Protein AF-A0A2A5EGK6-F1 (afdb_monomer)

Mean predicted aligned error: 12.13 Å

Secondary structure (DSSP, 8-state):
-HHHHHHHHHHHHHHHHS--------S--------SS--TTGGGSS--GGGGGSS-THHHHH-TT-------HHHHHHHHHHHHHT---SHHHHHHHHS--HHHHHHHHHHHHTT--GGGT---TTHHHHHHHHT-HHHHHHHHHHHHHHHHT-----TT-TTT--PPP-HHHHHHHHHHHHHHHHHHTT--SHHHHHHHHHHHHHHHHHHHHTT-HHHHHHHIIIIIGGG---GGG-HHHHHHHHHHHHHHHHTT-HHHHHHHHHHHHHH-SS-HHHHHHHHHHHHTSS-HHHHHTT--SHHHHHHHHHHHHHH--S--HHHHHHHGGG---HHHHHHHHHHHHHHHIIIIIHHHH-GGGGG--SHHHHHHHH-HHHHHHHHHHHHHHHHHHHHH--SHHHHHHHHHHHHHHHHHTT-HHHHHHHHTS---SHHHHHHHHHHHHHHHHHHTS---HHHHHHHHHHHHHGGGS-HHHHHHHHHIIIIIIIIIIIGGGT-HHHHHHHHHHHS--GGGTTEEEGGGSHHHHHHHHHTS-HHHHHHHHHHHHTT-SHHHHHHHTTT-EEE-SSHHHHHHHHHHHTT-HHHHHTT-S-TT-EEE-TTS---S-TT---TTGGGSPEEEHHHHHHHHHHHHHHHHH---HHHHHHHHHHHHHHSTTSSHHHHH-TTTTSTTSSS--SSS--SEEEE-SSTT-GGGSEEEEPPHHHHHHHH-HHHHHHHHHHHHH---HHHHHHHHHHHHHHHHHTPPPPPEEE-TTS-EEEPPEEETTEEE-HHHHHHHT-HHHHHHHHHHTTSHHHHHHHHH-HHHHHHH-

Nearest PDB structures (foldseek):
  4gyo-assembly2_A  TM=3.092E-01  e=2.132E-01  Bacillus subtilis subsp. subtilis str. 168
  4gyo-assembly3_B  TM=2.956E-01  e=5.049E-01  Bacillus subtilis subsp. subtilis str. 168
  5l9u-assembly1_X  TM=2.721E-01  e=4.685E-01  Homo sapiens
  4buj-assembly2_F  TM=1.602E-01  e=5.960E-02  Saccharomyces cerevisiae S288C
  8fy4-assembly1_B  TM=2.185E-01  e=3.741E-01  Gallus gallus

Sequence (817 aa):
MKNLFYHFLLINILLLGVPKDIMACGPEMDERSFSLFFNPYDGGSINSIKRNYLYNPYHLTYDYGGSYEVKSEKEQNLEEWAKALNIENNAALKDFVYGNHIAYLNQLLKAKKSKKSFKNATNGVHNSIYNKLYQNKDYLEYFILIHDYSHNVNSYSDEWLYAYHVNKADSFKLTTNLKKSQEIYKSLDRKKDELSLIFKTRLAYHLVRAAHFNKKYEQANKYFNTYAKPVLTNVESSIVQEWLAGIRGGMLSRLQRKQEAFFWFARKFNRGTSSVGQAYIDLKWLSNDFDTKQVLTLAKIKQDSLDIYAAISATSVELKSTYLNNTISNIDDETTSFFMWYRELQKVEETYYHPMNCEHTKYRWDDYATYLDEHPQDIQTNYKAFKKLTLKLHKKAKLLEYKEHYTNALAYISLLDNNFDKASTYLNSNFTLEETKNQNLVLKLYKQTQLNSHLNQNQLTKLLNLWRNNYQGSYVRVDVVQYLLRDFIAPHYYYKQNDTLGAFTLWGFANYDLNQRKDIQIATSEVTQYFMNYSLNTDEFLSIKNQLVEKRHPILQWANNNDISISIGGYTSFLFYKYVRDENWLAAKKKVSNSDKTYYSPFIMHYDGYYSPTSIDSSRPMLNTEEFFTLGEELKKKVEANPSGQNHLNYGMYLFSTSFPGHNSISDDGSLGNYSTFNNAEYYYYETLQTPTYWGEIEKSYSFTADKDAIDYYYCFKAEDHLKKALDLLEKDEVKAMCCFLLARCYQTRCPEPKMKKNESGYMVESQTIYKGKEYYIHDLYQKQNPYLGQLRQDFSHTKTYKEAYSMCNNLRHYLD

Solvent-accessible surface area (backbone atoms only — not comparable to full-atom values): 45107 Å² total; per-residue (Å²): 109,72,69,58,52,53,51,53,50,51,52,51,49,54,68,68,63,51,76,80,71,70,69,75,67,63,77,70,80,75,84,67,74,64,56,88,67,65,63,65,46,51,85,63,78,39,85,51,89,64,42,76,65,56,70,82,50,62,56,62,75,70,43,87,77,65,92,63,95,61,56,46,62,67,53,51,50,42,50,51,48,16,62,66,71,72,50,74,80,44,72,67,51,52,45,63,78,73,43,90,54,47,75,60,41,50,50,43,48,52,33,52,75,69,68,50,56,69,81,82,58,59,94,58,90,62,53,71,60,51,56,60,33,66,75,37,73,62,51,35,54,48,51,36,49,54,38,49,45,51,68,69,54,52,66,80,80,58,93,85,49,70,89,80,60,67,66,82,61,54,65,66,59,50,52,51,50,47,53,50,43,52,52,48,42,60,66,36,69,84,48,86,49,71,56,45,50,53,51,37,41,52,43,21,40,48,52,21,49,58,28,40,79,67,71,35,36,70,58,15,52,52,35,33,65,70,45,29,57,84,61,63,69,62,39,72,77,38,69,63,41,26,50,43,28,46,53,51,13,54,37,26,43,77,67,72,39,49,54,63,10,44,52,29,20,17,45,24,40,71,40,38,78,60,60,32,59,62,25,46,54,59,34,38,77,47,53,83,76,59,66,68,72,63,40,53,73,72,40,88,49,74,66,48,43,52,23,46,52,46,43,49,41,63,44,42,78,66,74,54,29,54,62,40,46,74,48,46,76,76,51,84,53,61,70,63,42,46,53,40,50,51,41,47,50,51,40,41,28,57,66,52,48,36,46,76,80,30,78,64,52,71,70,49,95,48,75,58,21,54,45,50,73,77,35,57,67,56,48,56,52,17,50,58,26,39,56,54,32,46,54,50,47,38,71,65,45,82,54,65,71,61,27,46,49,35,36,48,48,53,17,52,53,22,49,76,69,69,35,58,69,65,12,46,62,40,65,69,51,90,66,83,53,70,68,51,42,52,48,41,50,52,53,55,52,54,52,29,35,74,63,68,74,63,79,59,61,72,58,52,52,51,49,53,50,47,59,62,64,43,67,84,50,50,69,67,55,47,48,33,51,27,47,44,33,42,73,35,41,16,54,50,40,29,39,71,68,71,34,56,67,61,16,36,52,32,34,18,68,43,58,58,62,78,93,44,71,49,60,34,35,25,44,66,15,60,53,41,33,51,40,56,61,32,40,38,52,64,67,56,44,52,47,52,52,49,39,54,78,70,38,76,41,74,68,48,46,51,33,54,78,67,69,27,47,72,47,53,52,81,54,49,58,52,54,21,53,40,23,53,51,69,68,35,29,72,62,17,55,76,30,55,92,56,82,82,44,59,34,69,54,47,87,62,87,75,52,60,64,68,88,59,80,47,80,66,58,78,69,50,79,59,31,44,46,68,57,48,30,51,49,51,50,51,36,51,53,45,24,75,78,44,75,42,18,67,36,22,37,55,35,15,34,41,46,36,23,59,15,61,80,18,67,38,33,52,65,72,34,82,50,73,84,49,92,78,81,85,74,75,65,88,60,87,46,60,68,49,37,58,39,41,88,46,100,86,37,58,97,66,24,62,75,38,64,35,24,69,50,47,35,28,33,54,31,27,50,67,20,37,54,28,24,53,54,9,49,75,55,46,84,52,62,54,61,34,30,50,36,31,51,51,41,31,54,31,57,59,55,61,52,74,83,63,56,70,37,67,46,98,87,62,47,77,37,72,42,65,46,77,55,99,91,41,79,32,46,51,61,60,48,52,56,61,62,38,62,34,55,54,44,34,54,74,79,20,55,87,29,66,52,38,51,51,34,54,73,58,14,66,64,55,41,69,58,74,108

Structure (mmCIF, N/CA/C/O backbone):
data_AF-A0A2A5EGK6-F1
#
_entry.id   AF-A0A2A5EGK6-F1
#
loop_
_atom_site.group_PDB
_atom_site.id
_atom_site.type_symbol
_atom_site.label_atom_id
_atom_site.label_alt_id
_atom_site.label_comp_id
_atom_site.label_asym_id
_atom_site.label_entity_id
_atom_site.label_seq_id
_atom_site.pdbx_PDB_ins_code
_atom_site.Cartn_x
_atom_site.Cartn_y
_atom_site.Cartn_z
_atom_site.occupancy
_atom_site.B_iso_or_equiv
_atom_site.auth_seq_id
_atom_site.auth_comp_id
_atom_site.auth_asym_id
_atom_site.auth_atom_id
_atom_site.pdbx_PDB_model_num
ATOM 1 N N . MET A 1 1 ? 29.762 -48.415 7.224 1.00 49.50 1 MET A N 1
ATOM 2 C CA . MET A 1 1 ? 28.627 -48.121 8.135 1.00 49.50 1 MET A CA 1
ATOM 3 C C . MET A 1 1 ? 28.928 -47.036 9.171 1.00 49.50 1 MET A C 1
ATOM 5 O O . MET A 1 1 ? 28.180 -46.072 9.199 1.00 49.50 1 MET A O 1
ATOM 9 N N . LYS A 1 2 ? 30.015 -47.099 9.964 1.00 55.75 2 LYS A N 1
ATOM 10 C CA . LYS A 1 2 ? 30.322 -46.055 10.974 1.00 55.75 2 LYS A CA 1
ATOM 11 C C . LYS A 1 2 ? 30.478 -44.630 10.402 1.00 55.75 2 LYS A C 1
ATOM 13 O O . LYS A 1 2 ? 29.918 -43.701 10.967 1.00 55.75 2 LYS A O 1
ATOM 18 N N . ASN A 1 3 ? 31.119 -44.466 9.241 1.00 60.69 3 ASN A N 1
ATOM 19 C CA . ASN A 1 3 ? 31.247 -43.145 8.597 1.00 60.69 3 ASN A CA 1
ATOM 20 C C . ASN A 1 3 ? 29.929 -42.608 8.016 1.00 60.69 3 ASN A C 1
ATOM 22 O O . ASN A 1 3 ? 29.742 -41.396 7.960 1.00 60.69 3 ASN A O 1
ATOM 26 N N . LEU A 1 4 ? 29.004 -43.501 7.642 1.00 64.19 4 LEU A N 1
ATOM 27 C CA . LEU A 1 4 ? 27.673 -43.128 7.157 1.00 64.19 4 LEU A CA 1
ATOM 28 C C . LEU A 1 4 ? 26.808 -42.601 8.311 1.00 64.19 4 LEU A C 1
ATOM 30 O O . LEU A 1 4 ? 26.092 -41.623 8.146 1.00 64.19 4 LEU A O 1
ATOM 34 N N . PHE A 1 5 ? 26.940 -43.206 9.497 1.00 74.31 5 PHE A N 1
ATOM 35 C CA . PHE A 1 5 ? 26.235 -42.779 10.705 1.00 74.31 5 PHE A CA 1
ATOM 36 C C . PHE A 1 5 ? 26.712 -41.404 11.193 1.00 74.31 5 PHE A C 1
ATOM 38 O O . PHE A 1 5 ? 25.891 -40.568 11.549 1.00 74.31 5 PHE A O 1
ATOM 45 N N . TYR A 1 6 ? 28.022 -41.129 11.129 1.00 69.38 6 TYR A N 1
ATOM 46 C CA . TYR A 1 6 ? 28.566 -39.809 11.470 1.00 69.38 6 TYR A CA 1
ATOM 47 C C . TYR A 1 6 ? 28.129 -38.711 10.492 1.00 69.38 6 TYR A C 1
ATOM 49 O O . TYR A 1 6 ? 27.791 -37.622 10.942 1.00 69.38 6 TYR A O 1
ATOM 57 N N . HIS A 1 7 ? 28.058 -38.997 9.185 1.00 69.50 7 HIS A N 1
ATOM 58 C CA . HIS A 1 7 ? 27.527 -38.037 8.208 1.00 69.50 7 HIS A CA 1
ATOM 59 C C . HIS A 1 7 ? 26.025 -37.790 8.405 1.00 69.50 7 HIS A C 1
ATOM 61 O O . HIS A 1 7 ? 25.588 -36.645 8.355 1.00 69.50 7 HIS A O 1
ATOM 67 N N . PHE A 1 8 ? 25.241 -38.830 8.713 1.00 70.81 8 PHE A N 1
ATOM 68 C CA . PHE A 1 8 ? 23.812 -38.675 9.004 1.00 70.81 8 PHE A CA 1
ATOM 69 C C . PHE A 1 8 ? 23.566 -37.876 10.293 1.00 70.81 8 PHE A C 1
ATOM 71 O O . PHE A 1 8 ? 22.653 -37.054 10.341 1.00 70.81 8 PHE A O 1
ATOM 78 N N . LEU A 1 9 ? 24.394 -38.070 11.326 1.00 70.56 9 LEU A N 1
ATOM 79 C CA . LEU A 1 9 ? 24.299 -37.323 12.582 1.00 70.56 9 LEU A CA 1
ATOM 80 C C . LEU A 1 9 ? 24.689 -35.847 12.394 1.00 70.56 9 LEU A C 1
ATOM 82 O O . LEU A 1 9 ? 24.002 -34.973 12.908 1.00 70.56 9 LEU A O 1
ATOM 86 N N . LEU A 1 10 ? 25.739 -35.560 11.614 1.00 62.50 10 LEU A N 1
ATOM 87 C CA . LEU A 1 10 ? 26.170 -34.191 11.297 1.00 62.50 10 LEU A CA 1
ATOM 88 C C . LEU A 1 10 ? 25.143 -33.438 10.446 1.00 62.50 10 LEU A C 1
ATOM 90 O O . LEU A 1 10 ? 24.877 -32.276 10.732 1.00 62.50 10 LEU A O 1
ATOM 94 N N . ILE A 1 11 ? 24.509 -34.097 9.469 1.00 65.06 11 ILE A N 1
ATOM 95 C CA . ILE A 1 11 ? 23.425 -33.501 8.670 1.00 65.06 11 ILE A CA 1
ATOM 96 C C . ILE A 1 11 ? 22.195 -33.216 9.544 1.00 65.06 11 ILE A C 1
ATOM 98 O O . ILE A 1 11 ? 21.604 -32.148 9.426 1.00 65.06 11 ILE A O 1
ATOM 102 N N . ASN A 1 12 ? 21.837 -34.107 10.477 1.00 56.03 12 ASN A N 1
ATOM 103 C CA . ASN A 1 12 ? 20.721 -33.860 11.400 1.00 56.03 12 ASN A CA 1
ATOM 104 C C . ASN A 1 12 ? 21.035 -32.773 12.441 1.00 56.03 12 ASN A C 1
ATOM 106 O O . ASN A 1 12 ? 20.151 -31.996 12.783 1.00 56.03 12 ASN A O 1
ATOM 110 N N . ILE A 1 13 ? 22.279 -32.666 12.918 1.00 58.50 13 ILE A N 1
ATOM 111 C CA . ILE A 1 13 ? 22.697 -31.589 13.832 1.00 58.50 13 ILE A CA 1
ATOM 112 C C . ILE A 1 13 ? 22.763 -30.241 13.095 1.00 58.50 13 ILE A C 1
ATOM 114 O O . ILE A 1 13 ? 22.354 -29.233 13.660 1.00 58.50 13 ILE A O 1
ATOM 118 N N . LEU A 1 14 ? 23.180 -30.217 11.823 1.00 49.44 14 LEU A N 1
ATOM 119 C CA . LEU A 1 14 ? 23.107 -29.022 10.972 1.00 49.44 14 LEU A CA 1
ATOM 120 C C . LEU A 1 14 ? 21.654 -28.622 10.666 1.00 49.44 14 LEU A C 1
ATOM 122 O O . LEU A 1 14 ? 21.349 -27.438 10.700 1.00 49.44 14 LEU A O 1
ATOM 126 N N . LEU A 1 15 ? 20.737 -29.578 10.471 1.00 45.84 15 LEU A N 1
ATOM 127 C CA . LEU A 1 15 ? 19.301 -29.308 10.278 1.00 45.84 15 LEU A CA 1
ATOM 128 C C . LEU A 1 15 ? 18.565 -28.882 11.564 1.00 45.84 15 LEU A C 1
ATOM 130 O O . LEU A 1 15 ? 17.509 -28.259 11.477 1.00 45.84 15 LEU A O 1
ATOM 134 N N . LEU A 1 16 ? 19.105 -29.198 12.747 1.00 44.97 16 LEU A N 1
ATOM 135 C CA . LEU A 1 16 ? 18.587 -28.756 14.052 1.00 44.97 16 LEU A CA 1
ATOM 136 C C . LEU A 1 16 ? 19.264 -27.474 14.571 1.00 44.97 16 LEU A C 1
ATOM 138 O O . LEU A 1 16 ? 18.766 -26.869 15.518 1.00 44.97 16 LEU A O 1
ATOM 142 N N . GLY A 1 17 ? 20.402 -27.089 13.982 1.00 37.88 17 GLY A N 1
ATOM 143 C CA . GLY A 1 17 ? 21.233 -25.955 14.394 1.00 37.88 17 GLY A CA 1
ATOM 144 C C . GLY A 1 17 ? 21.013 -24.670 13.597 1.00 37.88 17 GLY A C 1
ATOM 145 O O . GLY A 1 17 ? 21.494 -23.622 14.021 1.00 37.88 17 GLY A O 1
ATOM 146 N N . VAL A 1 18 ? 20.274 -24.716 12.485 1.00 35.12 18 VAL A N 1
ATOM 147 C CA . VAL A 1 18 ? 19.692 -23.494 11.921 1.00 35.12 18 VAL A CA 1
ATOM 148 C C . VAL A 1 18 ? 18.469 -23.204 12.782 1.00 35.12 18 VAL A C 1
ATOM 150 O O . VAL A 1 18 ? 17.544 -24.027 12.773 1.00 35.12 18 VAL A O 1
ATOM 153 N N . PRO A 1 19 ? 18.424 -22.107 13.564 1.00 34.00 19 PRO A N 1
ATOM 154 C CA . PRO A 1 19 ? 17.148 -21.671 14.086 1.00 34.00 19 PRO A CA 1
ATOM 155 C C . PRO A 1 19 ? 16.235 -21.599 12.869 1.00 34.00 19 PRO A C 1
ATOM 157 O O . PRO A 1 19 ? 16.512 -20.890 11.902 1.00 34.00 19 PRO A O 1
ATOM 160 N N . LYS A 1 20 ? 15.143 -22.364 12.894 1.00 33.66 20 LYS A N 1
ATOM 161 C CA . LYS A 1 20 ? 13.946 -21.891 12.228 1.00 33.66 20 LYS A CA 1
ATOM 162 C C . LYS A 1 20 ? 13.591 -20.615 12.979 1.00 33.66 20 LYS A C 1
ATOM 164 O O . LYS A 1 20 ? 12.680 -20.613 13.804 1.00 33.66 20 LYS A 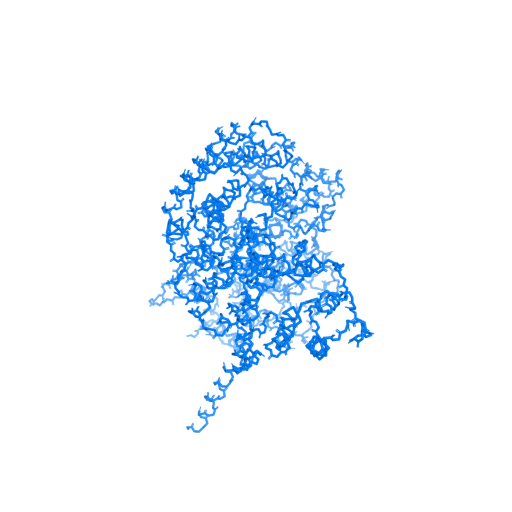O 1
ATOM 169 N N . ASP A 1 21 ? 14.301 -19.536 12.670 1.00 29.02 21 ASP A N 1
ATOM 170 C CA . ASP A 1 21 ? 13.671 -18.262 12.451 1.00 29.02 21 ASP A CA 1
ATOM 171 C C . ASP A 1 21 ? 12.642 -18.579 11.366 1.00 29.02 21 ASP A C 1
ATOM 173 O O . ASP A 1 21 ? 12.831 -18.394 10.168 1.00 29.02 21 ASP A O 1
ATOM 177 N N . ILE A 1 22 ? 11.520 -19.148 11.818 1.00 32.28 22 ILE A N 1
ATOM 178 C CA . ILE A 1 22 ? 10.224 -18.760 11.330 1.00 32.28 22 ILE A CA 1
ATOM 179 C C . ILE A 1 22 ? 10.288 -17.269 11.601 1.00 32.28 22 ILE A C 1
ATOM 181 O O . ILE A 1 22 ? 9.971 -16.819 12.702 1.00 32.28 22 ILE A O 1
ATOM 185 N N . MET A 1 23 ? 10.863 -16.530 10.651 1.00 28.48 23 MET A N 1
ATOM 186 C CA . MET A 1 23 ? 10.641 -15.120 10.543 1.00 28.48 23 MET A CA 1
ATOM 187 C C . MET A 1 23 ? 9.133 -15.066 10.402 1.00 28.48 23 MET A C 1
ATOM 189 O O . MET A 1 23 ? 8.573 -15.186 9.319 1.00 28.48 23 MET A O 1
ATOM 193 N N . ALA A 1 24 ? 8.462 -14.954 11.544 1.00 28.81 24 ALA A N 1
ATOM 194 C CA . ALA A 1 24 ? 7.172 -14.339 11.641 1.00 28.81 24 ALA A CA 1
ATOM 195 C C . ALA A 1 24 ? 7.431 -12.853 11.378 1.00 28.81 24 ALA A C 1
ATOM 197 O O . ALA A 1 24 ? 7.163 -12.002 12.218 1.00 28.81 24 ALA A O 1
ATOM 198 N N . CYS A 1 25 ? 7.965 -12.544 10.192 1.00 31.00 25 CYS A N 1
ATOM 199 C CA . CYS A 1 25 ? 7.443 -11.445 9.429 1.00 31.00 25 CYS A CA 1
ATOM 200 C C . CYS A 1 25 ? 5.954 -11.777 9.359 1.00 31.00 25 CYS A C 1
ATOM 202 O O . CYS A 1 25 ? 5.514 -12.579 8.535 1.00 31.00 25 CYS A O 1
ATOM 204 N N . GLY A 1 26 ? 5.188 -11.284 10.344 1.00 34.75 26 GLY A N 1
ATOM 205 C CA . GLY A 1 26 ? 3.752 -11.142 10.162 1.00 34.75 26 GLY A CA 1
ATOM 206 C C . GLY A 1 26 ? 3.587 -10.505 8.788 1.00 34.75 26 GLY A C 1
ATOM 207 O O . GLY A 1 26 ? 4.440 -9.675 8.460 1.00 34.75 26 GLY A O 1
ATOM 208 N N . PRO A 1 27 ? 2.620 -10.972 7.975 1.00 36.50 27 PRO A N 1
ATOM 209 C CA . PRO A 1 27 ? 2.542 -10.606 6.565 1.00 36.50 27 PRO A CA 1
ATOM 210 C C . PRO A 1 27 ? 2.815 -9.114 6.473 1.00 36.50 27 PRO A C 1
ATOM 212 O O . PRO A 1 27 ? 2.171 -8.346 7.201 1.00 36.50 27 PRO A O 1
ATOM 215 N N . GLU A 1 28 ? 3.877 -8.764 5.734 1.00 34.47 28 GLU A N 1
ATOM 216 C CA . GLU A 1 28 ? 4.293 -7.376 5.566 1.00 34.47 28 GLU A CA 1
ATOM 217 C C . GLU A 1 28 ? 3.036 -6.567 5.317 1.00 34.47 28 GLU A C 1
ATOM 219 O O . GLU A 1 28 ? 2.137 -7.048 4.621 1.00 34.47 28 GLU A O 1
ATOM 224 N N . MET A 1 29 ? 2.935 -5.423 6.000 1.00 36.31 29 MET A N 1
ATOM 225 C CA . MET A 1 29 ? 1.798 -4.528 5.898 1.00 36.31 29 MET A CA 1
ATOM 226 C C . MET A 1 29 ? 1.336 -4.492 4.442 1.00 36.31 29 MET A C 1
ATOM 228 O O . MET A 1 29 ? 1.980 -3.881 3.594 1.00 36.31 29 MET A O 1
ATOM 232 N N . ASP A 1 30 ? 0.210 -5.139 4.154 1.00 41.41 30 ASP A N 1
ATOM 233 C CA . ASP A 1 30 ? -0.504 -4.898 2.914 1.00 41.41 30 ASP A CA 1
ATOM 234 C C . ASP A 1 30 ? -1.143 -3.517 3.133 1.00 41.41 30 ASP A C 1
ATOM 236 O O . ASP A 1 30 ? -2.326 -3.383 3.455 1.00 41.41 30 ASP A O 1
ATOM 240 N N . GLU A 1 31 ? -0.310 -2.460 3.131 1.00 40.69 31 GLU A N 1
ATOM 241 C CA . GLU A 1 31 ? -0.681 -1.060 3.403 1.00 40.69 31 GLU A CA 1
ATOM 242 C C . GLU A 1 31 ? -1.739 -0.564 2.414 1.00 40.69 31 GLU A C 1
ATOM 244 O O . GLU A 1 31 ? -2.262 0.541 2.527 1.00 40.69 31 GLU A O 1
ATOM 249 N N . ARG A 1 32 ? -2.070 -1.383 1.421 1.00 50.38 32 ARG A N 1
ATOM 250 C CA . ARG A 1 32 ? -2.793 -0.999 0.233 1.00 50.38 32 ARG A CA 1
ATOM 251 C C . ARG A 1 32 ? -4.037 -1.856 0.068 1.00 50.38 32 ARG A C 1
ATOM 253 O O . ARG A 1 32 ? -4.264 -2.440 -0.987 1.00 50.38 32 ARG A O 1
ATOM 260 N N . SER A 1 33 ? -4.927 -1.845 1.066 1.00 52.66 33 SER A N 1
ATOM 261 C CA . SER A 1 33 ? -6.339 -2.051 0.725 1.00 52.66 33 SER A CA 1
ATOM 262 C C . SER A 1 33 ? -6.679 -0.968 -0.307 1.00 52.66 33 SER A C 1
ATOM 264 O O . SER A 1 33 ? -6.511 0.226 -0.045 1.00 52.66 33 SER A O 1
ATOM 266 N N . PHE A 1 34 ? -7.082 -1.367 -1.507 1.00 58.09 34 PHE A N 1
ATOM 267 C CA . PHE A 1 34 ? -7.562 -0.444 -2.527 1.00 58.09 34 PHE A CA 1
ATOM 268 C C . PHE A 1 34 ? -8.762 0.333 -1.971 1.00 58.09 34 PHE A C 1
ATOM 270 O O . PHE A 1 34 ? -9.779 -0.272 -1.632 1.00 58.09 34 PHE A O 1
ATOM 277 N N . SER A 1 35 ? -8.669 1.663 -1.903 1.00 71.50 35 SER A N 1
ATOM 278 C CA . SER A 1 35 ? -9.834 2.517 -1.676 1.00 71.50 35 SER A CA 1
ATOM 279 C C . SER A 1 35 ? -9.755 3.775 -2.521 1.00 71.50 35 SER A C 1
ATOM 281 O O . SER A 1 35 ? -8.706 4.402 -2.656 1.00 71.50 35 SER A O 1
ATOM 283 N N . LEU A 1 36 ? -10.899 4.148 -3.090 1.00 75.06 36 LEU A N 1
ATOM 284 C CA . LEU A 1 36 ? -11.110 5.455 -3.712 1.00 75.06 36 LEU A CA 1
ATOM 285 C C . LEU A 1 36 ? -11.971 6.359 -2.824 1.00 75.06 36 LEU A C 1
ATOM 287 O O . LEU A 1 36 ? -12.399 7.436 -3.255 1.00 75.06 36 LEU A O 1
ATOM 291 N N . PHE A 1 37 ? -12.255 5.923 -1.598 1.00 83.56 37 PHE A N 1
ATOM 292 C CA . PHE A 1 37 ? -13.093 6.619 -0.642 1.00 83.56 37 PHE A CA 1
ATOM 293 C C . PHE A 1 37 ? -12.262 7.071 0.563 1.00 83.56 37 PHE A C 1
ATOM 295 O O . PHE A 1 37 ? -11.682 6.270 1.285 1.00 83.56 37 PHE A O 1
ATOM 302 N N . PHE A 1 38 ? -12.207 8.378 0.804 1.00 79.38 38 PHE A N 1
ATOM 303 C CA . PHE A 1 38 ? -11.494 8.949 1.939 1.00 79.38 38 PHE A CA 1
ATOM 304 C C . PHE A 1 38 ? -11.994 8.371 3.252 1.00 79.38 38 PHE A C 1
ATOM 306 O O . PHE A 1 38 ? -13.200 8.224 3.452 1.00 79.38 38 PHE A O 1
ATOM 313 N N . ASN A 1 39 ? -11.055 8.138 4.168 1.00 74.50 39 ASN A N 1
ATOM 314 C CA . ASN A 1 39 ? -11.369 7.798 5.540 1.00 74.50 39 ASN A CA 1
ATOM 315 C C . ASN A 1 39 ? -11.983 9.004 6.269 1.00 74.50 39 ASN A C 1
ATOM 317 O O . ASN A 1 39 ? -11.254 9.930 6.626 1.00 74.50 39 ASN A O 1
ATOM 321 N N . PRO A 1 40 ? -13.298 8.975 6.555 1.00 67.56 40 PRO A N 1
ATOM 322 C CA . PRO A 1 40 ? -14.022 10.097 7.138 1.00 67.56 40 PRO A CA 1
ATOM 323 C C . PRO A 1 40 ? -13.716 10.307 8.626 1.00 67.56 40 PRO A C 1
ATOM 325 O O . PRO A 1 40 ? -14.294 11.174 9.269 1.00 67.56 40 PRO A O 1
ATOM 328 N N . TYR A 1 41 ? -12.838 9.490 9.205 1.00 66.06 41 TYR A N 1
ATOM 329 C CA . TYR A 1 41 ? -12.389 9.619 10.587 1.00 66.06 41 TYR A CA 1
ATOM 330 C C . TYR A 1 41 ? -10.980 10.200 10.704 1.00 66.06 41 TYR A C 1
ATOM 332 O O . TYR A 1 41 ? -10.528 10.528 11.807 1.00 66.06 41 TYR A O 1
ATOM 340 N N . ASP A 1 42 ? -10.302 10.357 9.571 1.00 61.34 42 ASP A N 1
ATOM 341 C CA . ASP A 1 42 ? -9.018 11.021 9.510 1.00 61.34 42 ASP A CA 1
ATOM 342 C C . ASP A 1 42 ? -9.197 12.546 9.471 1.00 61.34 42 ASP A C 1
ATOM 344 O O . ASP A 1 42 ? -10.170 13.075 8.942 1.00 61.34 42 ASP A O 1
ATOM 348 N N . GLY A 1 43 ? -8.275 13.307 10.064 1.00 51.62 43 GLY A N 1
ATOM 349 C CA . GLY A 1 43 ? -8.327 14.778 10.030 1.00 51.62 43 GLY A CA 1
ATOM 350 C C . GLY A 1 43 ? -9.447 15.434 10.858 1.00 51.62 43 GLY A C 1
ATOM 351 O O . GLY A 1 43 ? -9.677 16.630 10.709 1.00 51.62 43 GLY A O 1
ATOM 352 N N . GLY A 1 44 ? -10.125 14.685 11.738 1.00 51.38 44 GLY A N 1
ATOM 353 C CA . GLY A 1 44 ? -11.012 15.238 12.773 1.00 51.38 44 GLY A CA 1
ATOM 354 C C . GLY A 1 44 ? -12.444 15.584 12.343 1.00 51.38 44 GLY A C 1
ATOM 355 O O . GLY A 1 44 ? -13.179 16.131 13.162 1.00 51.38 44 GLY A O 1
ATOM 356 N N . SER A 1 45 ? -12.859 15.254 11.115 1.00 52.50 45 SER A N 1
ATOM 357 C CA . SER A 1 45 ? -14.233 15.462 10.622 1.00 52.50 45 SER A CA 1
ATOM 358 C C . SER A 1 45 ? -15.266 14.628 11.379 1.00 52.50 45 SER A C 1
ATOM 360 O O . SER A 1 45 ? -16.348 15.128 11.669 1.00 52.50 45 SER A O 1
ATOM 362 N N . ILE A 1 46 ? -14.916 13.398 11.772 1.00 57.03 46 ILE A N 1
ATOM 363 C CA . ILE A 1 46 ? -15.709 12.570 12.687 1.00 57.03 46 ILE A CA 1
ATOM 364 C C . ILE A 1 46 ? -14.836 12.174 13.878 1.00 57.03 46 ILE A C 1
ATOM 366 O O . ILE A 1 46 ? -13.992 11.278 13.800 1.00 57.03 46 ILE A O 1
ATOM 370 N N . ASN A 1 47 ? -15.044 12.834 15.019 1.00 53.25 47 ASN A N 1
ATOM 371 C CA . ASN A 1 47 ? -14.326 12.495 16.243 1.00 53.25 47 ASN A CA 1
ATOM 372 C C . ASN A 1 47 ? -14.907 11.215 16.862 1.00 53.25 47 ASN A C 1
ATOM 374 O O . ASN A 1 47 ? -15.992 11.220 17.445 1.00 53.25 47 ASN A O 1
ATOM 378 N N . SER A 1 48 ? -14.189 10.099 16.738 1.00 58.81 48 SER A N 1
ATOM 379 C CA . SER A 1 48 ? -14.574 8.845 17.376 1.00 58.81 48 SER A CA 1
ATOM 380 C C . SER A 1 48 ? -13.353 8.063 17.835 1.00 58.81 48 SER A C 1
ATOM 382 O O . SER A 1 48 ? -12.454 7.797 17.044 1.00 58.81 48 SER A O 1
ATOM 384 N N . ILE A 1 49 ? -13.378 7.576 19.079 1.00 56.91 49 ILE A N 1
ATOM 385 C CA . ILE A 1 49 ? -12.432 6.563 19.588 1.00 56.91 49 ILE A CA 1
ATOM 386 C C . ILE A 1 49 ? -12.452 5.298 18.704 1.00 56.91 49 ILE A C 1
ATOM 388 O O . ILE A 1 49 ? -11.469 4.564 18.632 1.00 56.91 49 ILE A O 1
ATOM 392 N N . LYS A 1 50 ? -13.549 5.068 17.966 1.00 58.94 50 LYS A N 1
ATOM 393 C CA . LYS A 1 50 ? -13.697 3.942 17.038 1.00 58.94 50 LYS A CA 1
ATOM 394 C C . LYS A 1 50 ? -12.882 4.098 15.745 1.00 58.94 50 LYS A C 1
ATOM 396 O O . LYS A 1 50 ? -12.753 3.115 15.021 1.00 58.94 50 LYS A O 1
ATOM 401 N N . ARG A 1 51 ? -12.311 5.283 15.465 1.00 57.91 51 ARG A N 1
ATOM 402 C CA . ARG A 1 51 ? -11.499 5.551 14.259 1.00 57.91 51 ARG A CA 1
ATOM 403 C C . ARG A 1 51 ? -10.298 4.627 14.117 1.00 57.91 51 ARG A C 1
ATOM 405 O O . ARG A 1 51 ? -9.947 4.249 13.011 1.00 57.91 51 ARG A O 1
ATOM 412 N N . ASN A 1 52 ? -9.719 4.229 15.249 1.00 55.22 52 ASN A N 1
ATOM 413 C CA . ASN A 1 52 ? -8.545 3.364 15.296 1.00 55.22 52 ASN A CA 1
ATOM 414 C C . ASN A 1 52 ? -8.857 1.981 14.702 1.00 55.22 52 ASN A C 1
ATOM 416 O O . ASN A 1 52 ? -7.969 1.274 14.256 1.00 55.22 52 ASN A O 1
ATOM 420 N N . TYR A 1 53 ? -10.133 1.604 14.633 1.00 60.34 53 TYR A N 1
ATOM 421 C CA . TYR A 1 53 ? -10.576 0.344 14.052 1.00 60.34 53 TYR A CA 1
ATOM 422 C C . TYR A 1 53 ? -11.244 0.580 12.719 1.00 60.34 53 TYR A C 1
ATOM 424 O O . TYR A 1 53 ? -12.227 -0.098 12.434 1.00 60.34 53 TYR A O 1
ATOM 432 N N . LEU A 1 54 ? -10.736 1.508 11.914 1.00 59.34 54 LEU A N 1
ATOM 433 C CA . LEU A 1 54 ? -11.090 1.704 10.513 1.00 59.34 54 LEU A CA 1
ATOM 434 C C . LEU A 1 54 ? -9.831 1.584 9.672 1.00 59.34 54 LEU A C 1
ATOM 436 O O . LEU A 1 54 ? -8.783 2.075 10.068 1.00 59.34 54 LEU A O 1
ATOM 440 N N . TYR A 1 55 ? -9.957 0.912 8.528 1.00 54.12 55 TYR A N 1
ATOM 441 C CA . TYR A 1 55 ? -8.826 0.435 7.738 1.00 54.12 55 TYR A CA 1
ATOM 442 C C . TYR A 1 55 ? -7.939 -0.579 8.465 1.00 54.12 55 TYR A C 1
ATOM 444 O O . TYR A 1 55 ? -8.119 -0.855 9.651 1.00 54.12 55 TYR A O 1
ATOM 452 N N . ASN A 1 56 ? -7.103 -1.246 7.681 1.00 52.03 56 ASN A N 1
ATOM 453 C CA . ASN A 1 56 ? -6.220 -2.343 8.040 1.00 52.03 56 ASN A CA 1
ATOM 454 C C . ASN A 1 56 ? -5.659 -2.251 9.494 1.00 52.03 56 ASN A C 1
ATOM 456 O O . ASN A 1 56 ? -4.734 -1.482 9.760 1.00 52.03 56 ASN A O 1
ATOM 460 N N . PRO A 1 57 ? -6.191 -3.028 10.464 1.00 46.62 57 PRO A N 1
ATOM 461 C CA . PRO A 1 57 ? -5.742 -2.980 11.854 1.00 46.62 57 PRO A CA 1
ATOM 462 C C . PRO A 1 57 ? -4.379 -3.649 12.057 1.00 46.62 57 PRO A C 1
ATOM 464 O O . PRO A 1 57 ? -3.928 -3.713 13.197 1.00 46.62 57 PRO A O 1
ATOM 467 N N . TYR A 1 58 ? -3.709 -4.118 10.993 1.00 46.03 58 TYR A N 1
ATOM 468 C CA . TYR A 1 58 ? -2.366 -4.688 11.099 1.00 46.03 58 TYR A CA 1
ATOM 469 C C . TYR A 1 58 ? -1.357 -3.701 11.703 1.00 46.03 58 TYR A C 1
ATOM 471 O O . TYR A 1 58 ? -0.522 -4.123 12.504 1.00 46.03 58 TYR A O 1
ATOM 479 N N . HIS A 1 59 ? -1.488 -2.391 11.434 1.00 43.12 59 HIS A N 1
ATOM 480 C CA . HIS A 1 59 ? -0.656 -1.384 12.108 1.00 43.12 59 HIS A CA 1
ATOM 481 C C . HIS A 1 59 ? -0.862 -1.413 13.634 1.00 43.12 59 HIS A C 1
ATOM 483 O O . HIS A 1 59 ? 0.097 -1.309 14.381 1.00 43.12 59 HIS A O 1
ATOM 489 N N . LEU A 1 60 ? -2.085 -1.663 14.119 1.00 46.12 60 LEU A N 1
ATOM 490 C CA . LEU A 1 60 ? -2.370 -1.749 15.557 1.00 46.12 60 LEU A CA 1
ATOM 491 C C . LEU A 1 60 ? -2.014 -3.098 16.183 1.00 46.12 60 LEU A C 1
ATOM 493 O O . LEU A 1 60 ? -1.898 -3.180 17.404 1.00 46.12 60 LEU A O 1
ATOM 497 N N . THR A 1 61 ? -1.912 -4.170 15.393 1.00 48.03 61 THR A N 1
ATOM 498 C CA . THR A 1 61 ? -1.560 -5.493 15.928 1.00 48.03 61 THR A CA 1
ATOM 499 C C . THR A 1 61 ? -0.055 -5.692 16.069 1.00 48.03 61 THR A C 1
ATOM 501 O O . THR A 1 61 ? 0.349 -6.535 16.868 1.00 48.03 61 THR A O 1
ATOM 504 N N . TYR A 1 62 ? 0.760 -4.939 15.319 1.00 46.25 62 TYR A N 1
ATOM 505 C CA . TYR A 1 62 ? 2.217 -5.110 15.293 1.00 46.25 62 TYR A CA 1
ATOM 506 C C . TYR A 1 62 ? 3.010 -3.840 15.630 1.00 46.25 62 TYR A C 1
ATOM 508 O O . TYR A 1 62 ? 4.091 -3.966 16.203 1.00 46.25 62 TYR A O 1
ATOM 516 N N . ASP A 1 63 ? 2.482 -2.639 15.367 1.00 43.56 63 ASP A N 1
ATOM 517 C CA . ASP A 1 63 ? 3.151 -1.378 15.700 1.00 43.56 63 ASP A CA 1
ATOM 518 C C . ASP A 1 63 ? 2.593 -0.782 17.002 1.00 43.56 63 ASP A C 1
ATOM 520 O O . ASP A 1 63 ? 1.790 0.153 17.033 1.00 43.56 63 ASP A O 1
ATOM 524 N N . TYR A 1 64 ? 3.042 -1.350 18.125 1.00 46.22 64 TYR A N 1
ATOM 525 C CA . TYR A 1 64 ? 2.763 -0.832 19.471 1.00 46.22 64 TYR A CA 1
ATOM 526 C C . TYR A 1 64 ? 3.353 0.578 19.708 1.00 46.22 64 TYR A C 1
ATOM 528 O O . TYR A 1 64 ? 3.078 1.180 20.747 1.00 46.22 64 TYR A O 1
ATOM 536 N N . GLY A 1 65 ? 4.168 1.103 18.778 1.00 41.91 65 GLY A N 1
ATOM 537 C CA . GLY A 1 65 ? 4.813 2.417 18.853 1.00 41.91 65 GLY A CA 1
ATOM 538 C C . GLY A 1 65 ? 4.033 3.562 18.195 1.00 41.91 65 GLY A C 1
ATOM 539 O O . GLY A 1 65 ? 4.440 4.718 18.334 1.00 41.91 65 GLY A O 1
ATOM 540 N N . GLY A 1 66 ? 2.919 3.270 17.512 1.00 46.50 66 GLY A N 1
ATOM 541 C CA . GLY A 1 66 ? 2.084 4.263 16.834 1.00 46.50 66 GLY A CA 1
ATOM 542 C C . GLY A 1 66 ? 1.560 5.349 17.784 1.00 46.50 66 GLY A C 1
ATOM 543 O O . GLY A 1 66 ? 0.859 5.081 18.758 1.00 46.50 66 GLY A O 1
ATOM 544 N N . SER A 1 67 ? 1.903 6.595 17.470 1.00 43.03 67 SER A N 1
ATOM 545 C CA . SER A 1 67 ? 1.844 7.827 18.268 1.00 43.03 67 SER A CA 1
ATOM 546 C C . SER A 1 67 ? 0.446 8.377 18.602 1.00 43.03 67 SER A C 1
ATOM 548 O O . SER A 1 67 ? 0.188 9.576 18.478 1.00 43.03 67 SER A O 1
ATOM 550 N N . TYR A 1 68 ? -0.476 7.541 19.072 1.00 52.41 68 TYR A N 1
ATOM 551 C CA . TYR A 1 68 ? -1.742 8.032 19.615 1.00 52.41 68 TYR A CA 1
ATOM 552 C C . TYR A 1 68 ? -1.631 8.268 21.124 1.00 52.41 68 TYR A C 1
ATOM 554 O O . TYR A 1 68 ? -1.111 7.429 21.853 1.00 52.41 68 TYR A O 1
ATOM 562 N N . GLU A 1 69 ? -2.178 9.392 21.602 1.00 55.47 69 GLU A N 1
ATOM 563 C CA . GLU A 1 69 ? -2.313 9.771 23.023 1.00 55.47 69 GLU A CA 1
ATOM 564 C C . GLU A 1 69 ? -3.274 8.845 23.808 1.00 55.47 69 GLU A C 1
ATOM 566 O O . GLU A 1 69 ? -4.129 9.290 24.577 1.00 55.47 69 GLU A O 1
ATOM 571 N N . VAL A 1 70 ? -3.207 7.530 23.603 1.00 63.66 70 VAL A N 1
ATOM 572 C CA . VAL A 1 70 ? -3.932 6.576 24.437 1.00 63.66 70 VAL A CA 1
ATOM 573 C C . VAL A 1 70 ? -3.114 6.389 25.704 1.00 63.66 70 VAL A C 1
ATOM 575 O O . VAL A 1 70 ? -2.010 5.851 25.669 1.00 63.66 70 VAL A O 1
ATOM 578 N N . LYS A 1 71 ? -3.661 6.835 26.838 1.00 74.81 71 LYS A N 1
ATOM 579 C CA . LYS A 1 71 ? -3.041 6.594 28.145 1.00 74.81 71 LYS A CA 1
ATOM 580 C C . LYS A 1 71 ? -2.786 5.099 28.308 1.00 74.81 71 LYS A C 1
ATOM 582 O O . LYS A 1 71 ? -3.717 4.301 28.176 1.00 74.81 71 LYS A O 1
ATOM 587 N N . SER A 1 72 ? -1.563 4.731 28.653 1.00 78.38 72 SER A N 1
ATOM 588 C CA . SER A 1 72 ? -1.193 3.347 28.946 1.00 78.38 72 SER A CA 1
ATOM 589 C C . SER A 1 72 ? -2.053 2.768 30.077 1.00 78.38 72 SER A C 1
ATOM 591 O O . SER A 1 72 ? -2.516 3.496 30.962 1.00 78.38 72 SER A O 1
ATOM 593 N N . GLU A 1 73 ? -2.215 1.438 30.125 1.00 81.62 73 GLU A N 1
ATOM 594 C CA . GLU A 1 73 ? -2.878 0.766 31.258 1.00 81.62 73 GLU A CA 1
ATOM 595 C C . GLU A 1 73 ? -2.271 1.199 32.605 1.00 81.62 73 GLU A C 1
ATOM 597 O O . GLU A 1 73 ? -2.968 1.367 33.609 1.00 81.62 73 GLU A O 1
ATOM 602 N N . LYS A 1 74 ? -0.949 1.425 32.614 1.00 85.06 74 LYS A N 1
ATOM 603 C CA . LYS A 1 74 ? -0.194 1.890 33.775 1.00 85.06 74 LYS A CA 1
ATOM 604 C C . LYS A 1 74 ? -0.642 3.273 34.237 1.00 85.06 74 LYS A C 1
ATOM 606 O O . LYS A 1 74 ? -0.832 3.452 35.440 1.00 85.06 74 LYS A O 1
ATOM 611 N N . GLU A 1 75 ? -0.784 4.224 33.318 1.00 86.75 75 GLU A N 1
ATOM 612 C CA . GLU A 1 75 ? -1.236 5.588 33.611 1.00 86.75 75 GLU A CA 1
ATOM 613 C C . GLU A 1 75 ? -2.680 5.597 34.098 1.00 86.75 75 GLU A C 1
ATOM 615 O O . GLU A 1 75 ? -2.951 6.161 35.155 1.00 86.75 75 GLU A O 1
ATOM 620 N N . GLN A 1 76 ? -3.585 4.893 33.413 1.00 88.06 76 GLN A N 1
ATOM 621 C CA . GLN A 1 76 ? -4.993 4.810 33.820 1.00 88.06 76 GLN A CA 1
ATOM 622 C C . GLN A 1 76 ? -5.148 4.162 35.205 1.00 88.06 76 GLN A C 1
ATOM 624 O O . GLN A 1 76 ? -5.923 4.629 36.041 1.00 88.06 76 GLN A O 1
ATOM 629 N N . ASN A 1 77 ? -4.355 3.127 35.505 1.00 91.00 77 ASN A N 1
ATOM 630 C CA . ASN A 1 77 ? -4.323 2.512 36.831 1.00 91.00 77 ASN A CA 1
ATOM 631 C C . ASN A 1 77 ? -3.811 3.472 37.918 1.00 91.00 77 ASN A C 1
ATOM 633 O O . ASN A 1 77 ? -4.332 3.455 39.033 1.00 91.00 77 ASN A O 1
ATOM 637 N N . LEU A 1 78 ? -2.813 4.310 37.615 1.00 91.62 78 LEU A N 1
ATOM 638 C CA . LEU A 1 78 ? -2.325 5.330 38.547 1.00 91.62 78 LEU A CA 1
ATOM 639 C C . LEU A 1 78 ? -3.348 6.447 38.765 1.00 91.62 78 LEU A C 1
ATOM 641 O O . LEU A 1 78 ? -3.536 6.863 39.903 1.00 91.62 78 LEU A O 1
ATOM 645 N N . GLU A 1 79 ? -4.050 6.888 37.721 1.00 92.00 79 GLU A N 1
ATOM 646 C CA . GLU A 1 79 ? -5.132 7.875 37.834 1.00 92.00 79 GLU A CA 1
ATOM 647 C C . GLU A 1 79 ? -6.276 7.369 38.716 1.00 92.00 79 GLU A C 1
ATOM 649 O O . GLU A 1 79 ? -6.751 8.091 39.597 1.00 92.00 79 GLU A O 1
ATOM 654 N N . GLU A 1 80 ? -6.677 6.107 38.542 1.00 91.12 80 GLU A N 1
ATOM 655 C CA . GLU A 1 80 ? -7.696 5.493 39.391 1.00 91.12 80 GLU A CA 1
ATOM 656 C C . GLU A 1 80 ? -7.241 5.432 40.857 1.00 91.12 80 GLU A C 1
ATOM 658 O O . GLU A 1 80 ? -8.011 5.772 41.756 1.00 91.12 80 GLU A O 1
ATOM 663 N N . TRP A 1 81 ? -5.982 5.063 41.122 1.00 92.38 81 TRP A N 1
ATOM 664 C CA . TRP A 1 81 ? -5.441 5.056 42.484 1.00 92.38 81 TRP A CA 1
ATOM 665 C C . TRP A 1 81 ? -5.320 6.451 43.094 1.00 92.38 81 TRP A C 1
ATOM 667 O O . TRP A 1 81 ? -5.641 6.619 44.272 1.00 92.38 81 TRP A O 1
ATOM 677 N N . ALA A 1 82 ? -4.889 7.439 42.311 1.00 92.62 82 ALA A N 1
ATOM 678 C CA . ALA A 1 82 ? -4.792 8.832 42.731 1.00 92.62 82 ALA A CA 1
ATOM 679 C C . ALA A 1 82 ? -6.163 9.339 43.195 1.00 92.62 82 ALA A C 1
ATOM 681 O O . ALA A 1 82 ? -6.304 9.837 44.315 1.00 92.62 82 ALA A O 1
ATOM 682 N N . LYS A 1 83 ? -7.201 9.085 42.386 1.00 91.38 83 LYS A N 1
ATOM 683 C CA . LYS A 1 83 ? -8.594 9.396 42.719 1.00 91.38 83 LYS A CA 1
ATOM 684 C C . LYS A 1 83 ? -9.068 8.641 43.964 1.00 91.38 83 LYS A C 1
ATOM 686 O O . LYS A 1 83 ? -9.577 9.261 44.893 1.00 91.38 83 LYS A O 1
ATOM 691 N N . ALA A 1 84 ? -8.861 7.325 44.023 1.00 88.50 84 ALA A N 1
ATOM 692 C CA . ALA A 1 84 ? -9.322 6.479 45.128 1.00 88.50 84 ALA A CA 1
ATOM 693 C C . ALA A 1 84 ? -8.713 6.883 46.482 1.00 88.50 84 ALA A C 1
ATOM 695 O O . ALA A 1 84 ? -9.381 6.886 47.519 1.00 88.50 84 ALA A O 1
ATOM 696 N N . LEU A 1 85 ? -7.423 7.220 46.485 1.00 89.25 85 LEU A N 1
ATOM 697 C CA . LEU A 1 85 ? -6.691 7.610 47.687 1.00 89.25 85 LEU A CA 1
ATOM 698 C C . LEU A 1 85 ? -6.802 9.112 47.989 1.00 89.25 85 LEU A C 1
ATOM 700 O O . LEU A 1 85 ? -6.433 9.520 49.093 1.00 89.25 85 LEU A O 1
ATOM 704 N N . ASN A 1 86 ? -7.377 9.896 47.069 1.00 89.81 86 ASN A N 1
ATOM 705 C CA . ASN A 1 86 ? -7.456 11.355 47.102 1.00 89.81 86 ASN A CA 1
ATOM 706 C C . ASN A 1 86 ? -6.071 12.002 47.267 1.00 89.81 86 ASN A C 1
ATOM 708 O O . ASN A 1 86 ? -5.816 12.735 48.225 1.00 89.81 86 ASN A O 1
ATOM 712 N N . ILE A 1 87 ? -5.167 11.657 46.352 1.00 90.44 87 ILE A N 1
ATOM 713 C CA . ILE A 1 87 ? -3.794 12.163 46.274 1.00 90.44 87 ILE A CA 1
ATOM 714 C C . ILE A 1 87 ? -3.443 12.506 44.825 1.00 90.44 87 ILE A C 1
ATOM 716 O O . ILE A 1 87 ? -4.128 12.088 43.896 1.00 90.44 87 ILE A O 1
ATOM 720 N N . GLU A 1 88 ? -2.353 13.238 44.625 1.00 90.75 88 GLU A N 1
ATOM 721 C CA . GLU A 1 88 ? -1.851 13.549 43.287 1.00 90.75 88 GLU A CA 1
ATOM 722 C C . GLU A 1 88 ? -1.228 12.323 42.606 1.00 90.75 88 GLU A C 1
ATOM 724 O O . GLU A 1 88 ? -0.552 11.506 43.240 1.00 90.75 88 GLU A O 1
ATOM 729 N N . ASN A 1 89 ? -1.415 12.224 41.287 1.00 91.19 89 ASN A N 1
ATOM 730 C CA . ASN A 1 89 ? -0.711 11.253 40.459 1.00 91.19 89 ASN A CA 1
ATOM 731 C C . ASN A 1 89 ? 0.732 11.730 40.228 1.00 91.19 89 ASN A C 1
ATOM 733 O O . ASN A 1 89 ? 0.998 12.532 39.338 1.00 91.19 89 ASN A O 1
ATOM 737 N N . ASN A 1 90 ? 1.657 11.269 41.067 1.00 90.81 90 ASN A N 1
ATOM 738 C CA . ASN A 1 90 ? 3.060 11.672 41.035 1.00 90.81 90 ASN A CA 1
ATOM 739 C C . ASN A 1 90 ? 4.006 10.467 41.191 1.00 90.81 90 ASN A C 1
ATOM 741 O O . ASN A 1 90 ? 3.586 9.314 41.337 1.00 90.81 90 ASN A O 1
ATOM 745 N N . ALA A 1 91 ? 5.316 10.732 41.177 1.00 89.75 91 ALA A N 1
ATOM 746 C CA . ALA A 1 91 ? 6.340 9.698 41.325 1.00 89.75 91 ALA A CA 1
ATOM 747 C C . ALA A 1 91 ? 6.196 8.888 42.627 1.00 89.75 91 ALA A C 1
ATOM 749 O O . ALA A 1 91 ? 6.494 7.696 42.633 1.00 89.75 91 ALA A O 1
ATOM 750 N N . ALA A 1 92 ? 5.691 9.505 43.702 1.00 89.56 92 ALA A N 1
ATOM 751 C CA . ALA A 1 92 ? 5.487 8.839 44.981 1.00 89.56 92 ALA A CA 1
ATOM 752 C C . ALA A 1 92 ? 4.352 7.804 44.918 1.00 89.56 92 ALA A C 1
ATOM 754 O O . ALA A 1 92 ? 4.526 6.676 45.371 1.00 89.56 92 ALA A O 1
ATOM 755 N N . LEU A 1 93 ? 3.222 8.136 44.278 1.00 91.56 93 LEU A N 1
ATOM 756 C CA . LEU A 1 93 ? 2.158 7.161 44.018 1.00 91.56 93 LEU A CA 1
ATOM 757 C C . LEU A 1 93 ? 2.644 6.021 43.115 1.00 91.56 93 LEU A C 1
ATOM 759 O O . LEU A 1 93 ? 2.346 4.857 43.377 1.00 91.56 93 LEU A O 1
ATOM 763 N N . LYS A 1 94 ? 3.401 6.345 42.061 1.00 90.50 94 LYS A N 1
ATOM 764 C CA . LYS A 1 94 ? 3.965 5.349 41.140 1.00 90.50 94 LYS A CA 1
ATOM 765 C C . LYS A 1 94 ? 4.897 4.372 41.859 1.00 90.50 94 LYS A C 1
ATOM 767 O O . LYS A 1 94 ? 4.752 3.165 41.669 1.00 90.50 94 LYS A O 1
ATOM 772 N N . ASP A 1 95 ? 5.808 4.882 42.686 1.00 89.69 95 ASP A N 1
ATOM 773 C CA . ASP A 1 95 ? 6.681 4.071 43.540 1.00 89.69 95 ASP A CA 1
ATOM 774 C C . ASP A 1 95 ? 5.873 3.238 44.540 1.00 89.69 95 ASP A C 1
ATOM 776 O O . ASP A 1 95 ? 6.156 2.061 44.739 1.00 89.69 95 ASP A O 1
ATOM 780 N N . PHE A 1 96 ? 4.821 3.805 45.129 1.00 90.25 96 PHE A N 1
ATOM 781 C CA . PHE A 1 96 ? 3.970 3.065 46.049 1.00 90.25 96 PHE A CA 1
ATOM 782 C C . PHE A 1 96 ? 3.215 1.916 45.366 1.00 90.25 96 PHE A C 1
ATOM 784 O O . PHE A 1 96 ? 3.202 0.817 45.898 1.00 90.25 96 PHE A O 1
ATOM 791 N N . VAL A 1 97 ? 2.601 2.130 44.199 1.00 88.69 97 VAL A N 1
ATOM 792 C CA . VAL A 1 97 ? 1.783 1.105 43.520 1.00 88.69 97 VAL A CA 1
ATOM 793 C C . VAL A 1 97 ? 2.639 0.002 42.889 1.00 88.69 97 VAL A C 1
ATOM 795 O O . VAL A 1 97 ? 2.222 -1.156 42.887 1.00 88.69 97 VAL A O 1
ATOM 798 N N . TYR A 1 98 ? 3.812 0.341 42.343 1.00 86.19 98 TYR A N 1
ATOM 799 C CA . TYR A 1 98 ? 4.648 -0.599 41.581 1.00 86.19 98 TYR A CA 1
ATOM 800 C C . TYR A 1 98 ? 5.960 -1.009 42.276 1.00 86.19 98 TYR A C 1
ATOM 802 O O . TYR A 1 98 ? 6.618 -1.929 41.798 1.00 86.19 98 TYR A O 1
ATOM 810 N N . GLY A 1 99 ? 6.356 -0.364 43.378 1.00 84.75 99 GLY A N 1
ATOM 811 C CA . GLY A 1 99 ? 7.566 -0.689 44.148 1.00 84.75 99 GLY A CA 1
ATOM 812 C C . GLY A 1 99 ? 7.354 -1.776 45.208 1.00 84.75 99 GLY A C 1
ATOM 813 O O . GLY A 1 99 ? 6.265 -2.333 45.343 1.00 84.75 99 GLY A O 1
ATOM 814 N N . ASN A 1 100 ? 8.386 -2.096 45.997 1.00 86.31 100 ASN A N 1
ATOM 815 C CA . ASN A 1 100 ? 8.295 -3.084 47.081 1.00 86.31 100 ASN A CA 1
ATOM 816 C C . ASN A 1 100 ? 8.138 -2.424 48.455 1.00 86.31 100 ASN A C 1
ATOM 818 O O . ASN A 1 100 ? 9.121 -1.990 49.052 1.00 86.31 100 ASN A O 1
ATOM 822 N N . HIS A 1 101 ? 6.925 -2.440 49.009 1.00 89.31 101 HIS A N 1
ATOM 823 C CA . HIS A 1 101 ? 6.642 -1.836 50.319 1.00 89.31 101 HIS A CA 1
ATOM 824 C C . HIS A 1 101 ? 6.220 -2.860 51.386 1.00 89.31 101 HIS A C 1
ATOM 826 O O . HIS A 1 101 ? 5.726 -2.484 52.449 1.00 89.31 101 HIS A O 1
ATOM 832 N N . ILE A 1 102 ? 6.425 -4.165 51.150 1.00 89.81 102 ILE A N 1
ATOM 833 C CA . ILE A 1 102 ? 5.920 -5.253 52.016 1.00 89.81 102 ILE A CA 1
ATOM 834 C C . ILE A 1 102 ? 6.421 -5.127 53.459 1.00 89.81 102 ILE A C 1
ATOM 836 O O . ILE A 1 102 ? 5.633 -5.227 54.402 1.00 89.81 102 ILE A O 1
ATOM 840 N N . ALA A 1 103 ? 7.728 -4.916 53.651 1.00 90.38 103 ALA A N 1
ATOM 841 C CA . ALA A 1 103 ? 8.324 -4.817 54.984 1.00 90.38 103 ALA A CA 1
ATOM 842 C C . ALA A 1 103 ? 7.698 -3.666 55.788 1.00 90.38 103 ALA A C 1
ATOM 844 O O . ALA A 1 103 ? 7.313 -3.834 56.948 1.00 90.38 103 ALA A O 1
ATOM 845 N N . TYR A 1 104 ? 7.515 -2.524 55.129 1.00 90.81 104 TYR A N 1
ATOM 846 C CA . TYR A 1 104 ? 6.957 -1.327 55.733 1.00 90.81 104 TYR A CA 1
ATOM 847 C C . TYR A 1 104 ? 5.459 -1.460 56.037 1.00 90.81 104 TYR A C 1
ATOM 849 O O . TYR A 1 104 ? 5.001 -1.176 57.146 1.00 90.81 104 TYR A O 1
ATOM 857 N N . LEU A 1 105 ? 4.680 -1.985 55.090 1.00 92.62 105 LEU A N 1
ATOM 858 C CA . LEU A 1 105 ? 3.258 -2.256 55.287 1.00 92.62 105 LEU A CA 1
ATOM 859 C C . LEU A 1 105 ? 3.018 -3.256 56.431 1.00 92.62 105 LEU A C 1
ATOM 861 O O . LEU A 1 105 ? 2.075 -3.086 57.206 1.00 92.62 105 LEU A O 1
ATOM 865 N N . ASN A 1 106 ? 3.888 -4.258 56.602 1.00 93.19 106 ASN A N 1
ATOM 866 C CA . ASN A 1 106 ? 3.830 -5.188 57.734 1.00 93.19 106 ASN A CA 1
ATOM 867 C C . ASN A 1 106 ? 4.095 -4.499 59.081 1.00 93.19 106 ASN A C 1
ATOM 869 O O . ASN A 1 106 ? 3.416 -4.801 60.069 1.00 93.19 106 ASN A O 1
ATOM 873 N N . GLN A 1 107 ? 5.034 -3.547 59.133 1.00 92.44 107 GLN A N 1
ATOM 874 C CA . GLN A 1 107 ? 5.266 -2.727 60.325 1.00 92.44 107 GLN A CA 1
ATOM 875 C C . GLN A 1 107 ? 4.012 -1.920 60.689 1.00 92.44 107 GLN A C 1
ATOM 877 O O . GLN A 1 107 ? 3.577 -1.947 61.846 1.00 92.44 107 GLN A O 1
ATOM 882 N N . LEU A 1 108 ? 3.388 -1.266 59.705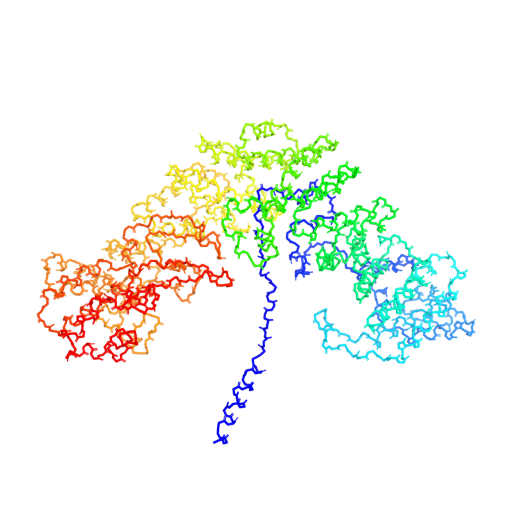 1.00 93.12 108 LEU A N 1
ATOM 883 C CA . LEU A 1 108 ? 2.137 -0.529 59.897 1.00 93.12 108 LEU A CA 1
ATOM 884 C C . LEU A 1 108 ? 0.997 -1.450 60.344 1.00 93.12 108 LEU A C 1
ATOM 886 O O . LEU A 1 108 ? 0.267 -1.125 61.278 1.00 93.12 108 LEU A O 1
ATOM 890 N N . LEU A 1 109 ? 0.861 -2.631 59.741 1.00 94.56 109 LEU A N 1
ATOM 891 C CA . LEU A 1 109 ? -0.161 -3.598 60.129 1.00 94.56 109 LEU A CA 1
ATOM 892 C C . LEU A 1 109 ? 0.031 -4.074 61.576 1.00 94.56 109 LEU A C 1
ATOM 894 O O . LEU A 1 109 ? -0.945 -4.153 62.328 1.00 94.56 109 LEU A O 1
ATOM 898 N N . LYS A 1 110 ? 1.274 -4.350 61.994 1.00 93.94 110 LYS A N 1
ATOM 899 C CA . LYS A 1 110 ? 1.607 -4.706 63.382 1.00 93.94 110 LYS A CA 1
ATOM 900 C C . LYS A 1 110 ? 1.242 -3.569 64.336 1.00 93.94 110 LYS A C 1
ATOM 902 O O . LYS A 1 110 ? 0.567 -3.810 65.334 1.00 93.94 110 LYS A O 1
ATOM 907 N N . ALA A 1 111 ? 1.609 -2.331 64.004 1.00 92.75 111 ALA A N 1
ATOM 908 C CA . ALA A 1 111 ? 1.262 -1.153 64.795 1.00 92.75 111 ALA A CA 1
ATOM 909 C C . ALA A 1 111 ? -0.263 -0.961 64.918 1.00 92.75 111 ALA A C 1
ATOM 911 O O . ALA A 1 111 ? -0.762 -0.746 66.027 1.00 92.75 111 ALA A O 1
ATOM 912 N N . LYS A 1 112 ? -1.012 -1.138 63.819 1.00 93.88 112 LYS A N 1
ATOM 913 C CA . LYS A 1 112 ? -2.480 -1.042 63.796 1.00 93.88 112 LYS A CA 1
ATOM 914 C C . LYS A 1 112 ? -3.131 -2.129 64.649 1.00 93.88 112 LYS A C 1
ATOM 916 O O . LYS A 1 112 ? -4.057 -1.832 65.402 1.00 93.88 112 LYS A O 1
ATOM 921 N N . LYS A 1 113 ? -2.632 -3.370 64.582 1.00 92.50 113 LYS A N 1
ATOM 922 C CA . LYS A 1 113 ? -3.087 -4.494 65.427 1.00 92.50 113 LYS A CA 1
ATOM 923 C C . LYS A 1 113 ? -2.816 -4.235 66.912 1.00 92.50 113 LYS A C 1
ATOM 925 O O . LYS A 1 113 ? -3.669 -4.530 67.741 1.00 92.50 113 LYS A O 1
ATOM 930 N N . SER A 1 114 ? -1.690 -3.600 67.236 1.00 92.44 114 SER A N 1
ATOM 931 C CA . SER A 1 114 ? -1.356 -3.136 68.590 1.00 92.44 114 SER A CA 1
ATOM 932 C C . SER A 1 114 ? -2.028 -1.812 68.988 1.00 92.44 114 SER A C 1
ATOM 934 O O . SER A 1 114 ? -1.656 -1.238 70.008 1.00 92.44 114 SER A O 1
ATOM 936 N N . LYS A 1 115 ? -2.993 -1.307 68.202 1.00 91.56 115 LYS A N 1
ATOM 937 C CA . LYS A 1 115 ? -3.736 -0.057 68.449 1.00 91.56 115 LYS A CA 1
ATOM 938 C C . LYS A 1 115 ? -2.853 1.192 68.625 1.00 91.56 115 LYS A C 1
ATOM 940 O O . LYS A 1 115 ? -3.266 2.153 69.268 1.00 91.56 115 LYS A O 1
ATOM 945 N N . LYS A 1 116 ? -1.650 1.215 68.039 1.00 90.88 116 LYS A N 1
ATOM 946 C CA . LYS A 1 116 ? -0.793 2.411 68.039 1.00 90.88 116 LYS A CA 1
ATOM 947 C C . LYS A 1 116 ? -1.385 3.491 67.127 1.00 90.88 116 LYS A C 1
ATOM 949 O O . LYS A 1 116 ? -2.018 3.175 66.115 1.00 90.88 116 LYS A O 1
ATOM 954 N N . SER A 1 117 ? -1.172 4.765 67.454 1.00 87.94 117 SER A N 1
ATOM 955 C CA . SER A 1 117 ? -1.509 5.872 66.550 1.00 87.94 117 SER A CA 1
ATOM 956 C C . SER A 1 117 ? -0.578 5.868 65.330 1.00 87.94 117 SER A C 1
ATOM 958 O O . SER A 1 117 ? 0.561 5.411 65.422 1.00 87.94 117 SER A O 1
ATOM 960 N N . PHE A 1 118 ? -1.045 6.393 64.192 1.00 87.19 118 PHE A N 1
ATOM 961 C CA . PHE A 1 118 ? -0.227 6.478 62.974 1.00 87.19 118 PHE A CA 1
ATOM 962 C C . PHE A 1 118 ? 1.053 7.300 63.196 1.00 87.19 118 PHE A C 1
ATOM 964 O O . PHE A 1 118 ? 2.129 6.863 62.805 1.00 87.19 118 PHE A O 1
ATOM 971 N N . LYS A 1 119 ? 0.960 8.426 63.924 1.00 84.44 119 LYS A N 1
ATOM 972 C CA . LYS A 1 119 ? 2.113 9.280 64.276 1.00 84.44 119 LYS A CA 1
ATOM 973 C C . LYS A 1 119 ? 3.230 8.523 65.007 1.00 84.44 119 LYS A C 1
ATOM 975 O O . LYS A 1 119 ? 4.391 8.852 64.842 1.00 84.44 119 LYS A O 1
ATOM 980 N N . ASN A 1 120 ? 2.883 7.487 65.774 1.00 80.62 120 ASN A N 1
ATOM 981 C CA . ASN A 1 120 ? 3.845 6.673 66.523 1.00 80.62 120 ASN A CA 1
ATOM 982 C C . ASN A 1 120 ? 4.291 5.419 65.749 1.00 80.62 120 ASN A C 1
ATOM 984 O O . ASN A 1 120 ? 5.009 4.578 66.292 1.00 80.62 120 ASN A O 1
ATOM 988 N N . ALA A 1 121 ? 3.808 5.247 64.517 1.00 78.19 121 ALA A N 1
ATOM 989 C CA . ALA A 1 121 ? 4.046 4.079 63.680 1.00 78.19 121 ALA A CA 1
ATOM 990 C C . ALA A 1 121 ? 4.946 4.370 62.463 1.00 78.19 121 ALA A C 1
ATOM 992 O O . ALA A 1 121 ? 5.404 3.412 61.844 1.00 78.19 121 ALA A O 1
ATOM 993 N N . THR A 1 122 ? 5.209 5.641 62.121 1.00 72.69 122 THR A N 1
ATOM 994 C CA . THR A 1 122 ? 5.921 6.038 60.890 1.00 72.69 122 THR A CA 1
ATOM 995 C C . THR A 1 122 ? 6.711 7.349 61.017 1.00 72.69 122 THR A C 1
ATOM 997 O O . THR A 1 122 ? 6.208 8.307 61.594 1.00 72.69 122 THR A O 1
ATOM 1000 N N . ASN A 1 123 ? 7.879 7.401 60.353 1.00 67.06 123 ASN A N 1
ATOM 1001 C CA . ASN A 1 123 ? 8.588 8.619 59.918 1.00 67.06 123 ASN A CA 1
ATOM 1002 C C . ASN A 1 123 ? 8.892 8.594 58.392 1.00 67.06 123 ASN A C 1
ATOM 1004 O O . ASN A 1 123 ? 9.845 9.220 57.938 1.00 67.06 123 ASN A O 1
ATOM 1008 N N . GLY A 1 124 ? 8.166 7.789 57.606 1.00 63.56 124 GLY A N 1
ATOM 1009 C CA . GLY A 1 124 ? 8.560 7.401 56.244 1.00 63.56 124 GLY A CA 1
ATOM 1010 C C . GLY A 1 124 ? 8.115 8.340 55.114 1.00 63.56 124 GLY A C 1
ATOM 1011 O O . GLY A 1 124 ? 7.165 9.114 55.244 1.00 63.56 124 GLY A O 1
ATOM 1012 N N . VAL A 1 125 ? 8.783 8.205 53.963 1.00 62.03 125 VAL A N 1
ATOM 1013 C CA . VAL A 1 125 ? 8.319 8.715 52.659 1.00 62.03 125 VAL A CA 1
ATOM 1014 C C . VAL A 1 125 ? 6.977 8.032 52.325 1.00 62.03 125 VAL A C 1
ATOM 1016 O O . VAL A 1 125 ? 6.795 6.870 52.677 1.00 62.03 125 VAL A O 1
ATOM 1019 N N . HIS A 1 126 ? 6.025 8.746 51.705 1.00 74.75 126 HIS A N 1
ATOM 1020 C CA . HIS A 1 126 ? 4.621 8.328 51.440 1.00 74.75 126 HIS A CA 1
ATOM 1021 C C . HIS A 1 126 ? 3.617 8.462 52.603 1.00 74.75 126 HIS A C 1
ATOM 1023 O O . HIS A 1 126 ? 2.566 7.815 52.609 1.00 74.75 126 HIS A O 1
ATOM 1029 N N . ASN A 1 127 ? 3.885 9.333 53.582 1.00 81.44 127 ASN A N 1
ATOM 1030 C CA . ASN A 1 127 ? 3.028 9.518 54.764 1.00 81.44 127 ASN A CA 1
ATOM 1031 C C . ASN A 1 127 ? 1.534 9.764 54.460 1.00 81.44 127 ASN A C 1
ATOM 1033 O O . ASN A 1 127 ? 0.687 9.288 55.215 1.00 81.44 127 ASN A O 1
ATOM 1037 N N . SER A 1 128 ? 1.185 10.461 53.373 1.00 85.00 128 SER A N 1
ATOM 1038 C CA . SER A 1 128 ? -0.215 10.699 52.982 1.00 85.00 128 SER A CA 1
ATOM 1039 C C . SER A 1 128 ? -0.944 9.403 52.601 1.00 85.00 128 SER A C 1
ATOM 1041 O O . SER A 1 128 ? -2.035 9.136 53.113 1.00 85.00 128 SER A O 1
ATOM 1043 N N . ILE A 1 129 ? -0.311 8.561 51.778 1.00 89.88 129 ILE A N 1
ATOM 1044 C CA . ILE A 1 129 ? -0.824 7.250 51.358 1.00 89.88 129 ILE A CA 1
ATOM 1045 C C . ILE A 1 129 ? -0.961 6.337 52.571 1.00 89.88 129 ILE A C 1
ATOM 1047 O O . ILE A 1 129 ? -2.041 5.811 52.851 1.00 89.88 129 ILE A O 1
ATOM 1051 N N . TYR A 1 130 ? 0.118 6.184 53.340 1.00 90.12 130 TYR A N 1
ATOM 1052 C CA . TYR A 1 130 ? 0.117 5.292 54.491 1.00 90.12 130 TYR A CA 1
ATOM 1053 C C . TYR A 1 130 ? -0.894 5.713 55.553 1.00 90.12 130 TYR A C 1
ATOM 1055 O O . TYR A 1 130 ? -1.556 4.843 56.114 1.00 90.12 130 TYR A O 1
ATOM 1063 N N . ASN A 1 131 ? -1.095 7.014 55.781 1.00 88.81 131 ASN A N 1
ATOM 1064 C CA . ASN A 1 131 ? -2.112 7.499 56.712 1.00 88.81 131 ASN A CA 1
ATOM 1065 C C . ASN A 1 131 ? -3.524 7.079 56.280 1.00 88.81 131 ASN A C 1
ATOM 1067 O O . ASN A 1 131 ? -4.333 6.666 57.116 1.00 88.81 131 ASN A O 1
ATOM 1071 N N . LYS A 1 132 ? -3.817 7.144 54.973 1.00 88.06 132 LYS A N 1
ATOM 1072 C CA . LYS A 1 132 ? -5.105 6.722 54.407 1.00 88.06 132 LYS A CA 1
ATOM 1073 C C . LYS A 1 132 ? -5.318 5.219 54.581 1.00 88.06 132 LYS A C 1
ATOM 1075 O O . LYS A 1 132 ? -6.367 4.802 55.074 1.00 88.06 132 LYS A O 1
ATOM 1080 N N . LEU A 1 133 ? -4.313 4.407 54.252 1.00 90.44 133 LEU A N 1
ATOM 1081 C CA . LEU A 1 133 ? -4.382 2.950 54.408 1.00 90.44 133 LEU A CA 1
ATOM 1082 C C . LEU A 1 133 ? -4.472 2.537 55.879 1.00 90.44 133 LEU A C 1
ATOM 1084 O O . LEU A 1 133 ? -5.230 1.634 56.224 1.00 90.44 133 LEU A O 1
ATOM 1088 N N . TYR A 1 134 ? -3.774 3.242 56.772 1.00 92.31 134 TYR A N 1
ATOM 1089 C CA . TYR A 1 134 ? -3.773 2.959 58.206 1.00 92.31 134 TYR A CA 1
ATOM 1090 C C . TYR A 1 134 ? -5.148 3.125 58.855 1.00 92.31 134 TYR A C 1
ATOM 1092 O O . TYR A 1 134 ? -5.370 2.594 59.943 1.00 92.31 134 TYR A O 1
ATOM 1100 N N . GLN A 1 135 ? -6.102 3.815 58.223 1.00 88.94 135 GLN A N 1
ATOM 1101 C CA . GLN A 1 135 ? -7.459 3.936 58.760 1.00 88.94 135 GLN A CA 1
ATOM 1102 C C . GLN A 1 135 ? -8.151 2.573 58.876 1.00 88.94 135 GLN A C 1
ATOM 1104 O O . GLN A 1 135 ? -8.855 2.327 59.859 1.00 88.94 135 GLN A O 1
ATOM 1109 N N . ASN A 1 136 ? -7.861 1.641 57.965 1.00 88.94 136 ASN A N 1
ATOM 1110 C CA . ASN A 1 136 ? -8.507 0.337 57.904 1.00 88.94 136 ASN A CA 1
ATOM 1111 C C . ASN A 1 136 ? -7.475 -0.785 57.710 1.00 88.94 136 ASN A C 1
ATOM 1113 O O . ASN A 1 136 ? -6.753 -0.823 56.718 1.00 88.94 136 ASN A O 1
ATOM 1117 N N . LYS A 1 137 ? -7.448 -1.751 58.640 1.00 92.69 137 LYS A N 1
ATOM 1118 C CA . LYS A 1 137 ? -6.516 -2.890 58.576 1.00 92.69 137 LYS A CA 1
ATOM 1119 C C . LYS A 1 137 ? -6.625 -3.669 57.259 1.00 92.69 137 LYS A C 1
ATOM 1121 O O . LYS A 1 137 ? -5.614 -4.167 56.781 1.00 92.69 137 LYS A O 1
ATOM 1126 N N . ASP A 1 138 ? -7.825 -3.747 56.680 1.00 92.25 138 ASP A N 1
ATOM 1127 C CA . ASP A 1 138 ? -8.083 -4.525 55.466 1.00 92.25 138 ASP A CA 1
ATOM 1128 C C . ASP A 1 138 ? -7.350 -3.912 54.258 1.00 92.25 138 ASP A C 1
ATOM 1130 O O . ASP A 1 138 ? -6.907 -4.636 53.372 1.00 92.25 138 ASP A O 1
ATOM 1134 N N . TYR A 1 139 ? -7.148 -2.586 54.249 1.00 92.19 139 TYR A N 1
ATOM 1135 C CA . TYR A 1 139 ? -6.427 -1.893 53.177 1.00 92.19 139 TYR A CA 1
ATOM 1136 C C . TYR A 1 139 ? -4.924 -2.178 53.233 1.00 92.19 139 TYR A C 1
ATOM 1138 O O . TYR A 1 139 ? -4.306 -2.433 52.202 1.00 92.19 139 TYR A O 1
ATOM 1146 N N . LEU A 1 140 ? -4.346 -2.197 54.440 1.00 93.25 140 LEU A N 1
ATOM 1147 C CA . LEU A 1 140 ? -2.955 -2.610 54.644 1.00 93.25 140 LEU A CA 1
ATOM 1148 C C . LEU A 1 140 ? -2.751 -4.073 54.229 1.00 93.25 140 LEU A C 1
ATOM 1150 O O . LEU A 1 140 ? -1.794 -4.382 53.527 1.00 93.25 140 LEU A O 1
ATOM 1154 N N . GLU A 1 141 ? -3.664 -4.965 54.627 1.00 93.81 141 GLU A N 1
ATOM 1155 C CA . GLU A 1 141 ? -3.596 -6.387 54.267 1.00 93.81 141 GLU A CA 1
ATOM 1156 C C . GLU A 1 141 ? -3.724 -6.612 52.752 1.00 93.81 141 GLU A C 1
ATOM 1158 O O . GLU A 1 141 ? -3.014 -7.458 52.210 1.00 93.81 141 GLU A O 1
ATOM 1163 N N . TYR A 1 142 ? -4.555 -5.831 52.055 1.00 92.81 142 TYR A N 1
ATOM 1164 C CA . TYR A 1 142 ? -4.633 -5.855 50.593 1.00 92.81 142 TYR A CA 1
ATOM 1165 C C . TYR A 1 142 ? -3.318 -5.434 49.930 1.00 92.81 142 TYR A C 1
ATOM 1167 O O . TYR A 1 142 ? -2.846 -6.125 49.031 1.00 92.81 142 TYR A O 1
ATOM 1175 N N . PHE A 1 143 ? -2.710 -4.323 50.357 1.00 91.69 143 PHE A N 1
ATOM 1176 C CA . PHE A 1 143 ? -1.464 -3.876 49.734 1.00 91.69 143 PHE A CA 1
ATOM 1177 C C . PHE A 1 143 ? -0.318 -4.859 50.012 1.00 91.69 143 PHE A C 1
ATOM 1179 O O . PHE A 1 143 ? 0.426 -5.199 49.102 1.00 91.69 143 PHE A O 1
ATOM 1186 N N . ILE A 1 144 ? -0.225 -5.434 51.215 1.00 91.88 144 ILE A N 1
ATOM 1187 C CA . ILE A 1 144 ? 0.749 -6.509 51.481 1.00 91.88 144 ILE A CA 1
ATOM 1188 C C . ILE A 1 144 ? 0.559 -7.666 50.493 1.00 91.88 144 ILE A C 1
ATOM 1190 O O . ILE A 1 144 ? 1.528 -8.115 49.887 1.00 91.88 144 ILE A O 1
ATOM 1194 N N . LEU A 1 145 ? -0.687 -8.101 50.294 1.00 90.38 145 LEU A N 1
ATOM 1195 C CA . LEU A 1 145 ? -1.041 -9.188 49.383 1.00 90.38 145 LEU A CA 1
ATOM 1196 C C . LEU A 1 145 ? -0.648 -8.890 47.925 1.00 90.38 145 LEU A C 1
ATOM 1198 O O . LEU A 1 145 ? -0.027 -9.731 47.277 1.00 90.38 145 LEU A O 1
ATOM 1202 N N . ILE A 1 146 ? -1.013 -7.723 47.382 1.00 86.38 146 ILE A N 1
ATOM 1203 C CA . ILE A 1 146 ? -0.744 -7.420 45.965 1.00 86.38 146 ILE A CA 1
ATOM 1204 C C . ILE A 1 146 ? 0.739 -7.153 45.700 1.00 86.38 146 ILE A C 1
ATOM 1206 O O . ILE A 1 146 ? 1.236 -7.530 44.638 1.00 86.38 146 ILE A O 1
ATOM 1210 N N . HIS A 1 147 ? 1.466 -6.570 46.659 1.00 86.56 147 HIS A N 1
ATOM 1211 C CA . HIS A 1 147 ? 2.916 -6.423 46.553 1.00 86.56 147 HIS A CA 1
ATOM 1212 C C . HIS A 1 147 ? 3.619 -7.779 46.617 1.00 86.56 147 HIS A C 1
ATOM 1214 O O . HIS A 1 147 ? 4.507 -8.023 45.801 1.00 86.56 147 HIS A O 1
ATOM 1220 N N . ASP A 1 148 ? 3.200 -8.662 47.531 1.00 83.19 148 ASP A N 1
ATOM 1221 C CA . ASP A 1 148 ? 3.722 -10.027 47.638 1.00 83.19 148 ASP A CA 1
ATOM 1222 C C . ASP A 1 148 ? 3.525 -10.794 46.329 1.00 83.19 148 ASP A C 1
ATOM 1224 O O . ASP A 1 148 ? 4.472 -11.369 45.798 1.00 83.19 148 ASP A O 1
ATOM 1228 N N . TYR A 1 149 ? 2.334 -10.707 45.734 1.00 77.12 149 TYR A N 1
ATOM 1229 C CA . TYR A 1 149 ? 2.075 -11.305 44.429 1.00 77.12 149 TYR A CA 1
ATOM 1230 C C . TYR A 1 149 ? 2.958 -10.712 43.322 1.00 77.12 149 TYR A C 1
ATOM 1232 O O . TYR A 1 149 ? 3.555 -11.449 42.541 1.00 77.12 149 TYR A O 1
ATOM 1240 N N . SER A 1 150 ? 3.067 -9.385 43.251 1.00 72.31 150 SER A N 1
ATOM 1241 C CA . SER A 1 150 ? 3.795 -8.711 42.168 1.00 72.31 150 SER A CA 1
ATOM 1242 C C . SER A 1 150 ? 5.307 -8.959 42.233 1.00 72.31 150 SER A C 1
ATOM 1244 O O . SER A 1 150 ? 5.944 -9.021 41.192 1.00 72.31 150 SER A O 1
ATOM 1246 N N . HIS A 1 151 ? 5.873 -9.162 43.426 1.00 66.69 151 HIS A N 1
ATOM 1247 C CA . HIS A 1 151 ? 7.305 -9.438 43.607 1.00 66.69 151 HIS A CA 1
ATOM 1248 C C . HIS A 1 151 ? 7.651 -10.927 43.532 1.00 66.69 151 HIS A C 1
ATOM 1250 O O . HIS A 1 151 ? 8.738 -11.275 43.084 1.00 66.69 151 HIS A O 1
ATOM 1256 N N . ASN A 1 152 ? 6.742 -11.809 43.962 1.00 57.16 152 ASN A N 1
ATOM 1257 C CA . ASN A 1 152 ? 7.024 -13.242 44.085 1.00 57.16 152 ASN A CA 1
ATOM 1258 C C . ASN A 1 152 ? 6.390 -14.107 42.984 1.00 57.16 152 ASN A C 1
ATOM 1260 O O . ASN A 1 152 ? 6.672 -15.302 42.927 1.00 57.16 152 ASN A O 1
ATOM 1264 N N . VAL A 1 153 ? 5.526 -13.540 42.132 1.00 54.88 153 VAL A N 1
ATOM 1265 C CA . VAL A 1 153 ? 4.848 -14.263 41.035 1.00 54.88 153 VAL A CA 1
ATOM 1266 C C . VAL A 1 153 ? 5.136 -13.648 39.656 1.00 54.88 153 VAL A C 1
ATOM 1268 O O . VAL A 1 153 ? 5.071 -14.364 38.662 1.00 54.88 153 VAL A O 1
ATOM 1271 N N . ASN A 1 154 ? 5.530 -12.370 39.576 1.00 51.41 154 ASN A N 1
ATOM 1272 C CA . ASN A 1 154 ? 5.968 -11.710 38.339 1.00 51.41 154 ASN A CA 1
ATOM 1273 C C . ASN A 1 154 ? 7.495 -11.468 38.369 1.00 51.41 154 ASN A C 1
ATOM 1275 O O . ASN A 1 154 ? 7.946 -10.369 38.685 1.00 51.41 154 ASN A O 1
ATOM 1279 N N . SER A 1 155 ? 8.319 -12.466 38.036 1.00 39.56 155 SER A N 1
ATOM 1280 C CA . SER A 1 155 ? 9.742 -12.213 37.756 1.00 39.56 155 SER A CA 1
ATOM 1281 C C . SER A 1 155 ? 9.918 -11.757 36.298 1.00 39.56 155 SER A C 1
ATOM 1283 O O . SER A 1 155 ? 9.981 -12.607 35.423 1.00 39.56 155 SER A O 1
ATOM 1285 N N . TYR A 1 156 ? 9.929 -10.432 36.097 1.00 47.06 156 TYR A N 1
ATOM 1286 C CA . TYR A 1 156 ? 10.498 -9.589 35.017 1.00 47.06 156 TYR A CA 1
ATOM 1287 C C . TYR A 1 156 ? 10.591 -10.033 33.532 1.00 47.06 156 TYR A C 1
ATOM 1289 O O . TYR A 1 156 ? 10.828 -11.183 33.189 1.00 47.06 156 TYR A O 1
ATOM 1297 N N . SER A 1 157 ? 10.633 -8.986 32.690 1.00 36.50 157 SER A N 1
ATOM 1298 C CA . SER A 1 157 ? 11.028 -8.882 31.270 1.00 36.50 157 SER A CA 1
ATOM 1299 C C . SER A 1 157 ? 9.912 -8.971 30.225 1.00 36.50 157 SER A C 1
ATOM 1301 O O . SER A 1 157 ? 8.856 -9.540 30.473 1.00 36.50 157 SER A O 1
ATOM 1303 N N . ASP A 1 158 ? 10.183 -8.262 29.129 1.00 37.44 158 ASP A N 1
ATOM 1304 C CA . ASP A 1 158 ? 9.371 -7.872 27.975 1.00 37.44 158 ASP A CA 1
ATOM 1305 C C . ASP A 1 158 ? 8.137 -8.708 27.618 1.00 37.44 158 ASP A C 1
ATOM 1307 O O . ASP A 1 158 ? 8.116 -9.935 27.731 1.00 37.44 158 ASP A O 1
ATOM 1311 N N . GLU A 1 159 ? 7.132 -8.022 27.068 1.00 40.38 159 GLU A N 1
ATOM 1312 C CA . GLU A 1 159 ? 5.836 -8.576 26.644 1.00 40.38 159 GLU A CA 1
ATOM 1313 C C . GLU A 1 159 ? 5.967 -9.737 25.635 1.00 40.38 159 GLU A C 1
ATOM 1315 O O . GLU A 1 159 ? 5.085 -10.593 25.554 1.00 40.38 159 GLU A O 1
ATOM 1320 N N . TRP A 1 160 ? 7.114 -9.851 24.961 1.00 38.03 160 TRP A N 1
ATOM 1321 C CA . TRP A 1 160 ? 7.434 -10.910 24.001 1.00 38.03 160 TRP A CA 1
ATOM 1322 C C . TRP A 1 160 ? 8.099 -12.164 24.602 1.00 38.03 160 TRP A C 1
ATOM 1324 O O . TRP A 1 160 ? 8.114 -13.217 23.967 1.00 38.03 160 TRP A O 1
ATOM 1334 N N . LEU A 1 161 ? 8.594 -12.117 25.845 1.00 37.97 161 LEU A N 1
ATOM 1335 C CA . LEU A 1 161 ? 9.274 -13.247 26.509 1.00 37.97 161 LEU A CA 1
ATOM 1336 C C . LEU A 1 161 ? 8.333 -14.124 27.360 1.00 37.97 161 LEU A C 1
ATOM 1338 O O . LEU A 1 161 ? 8.776 -15.071 28.023 1.00 37.97 161 LEU A O 1
ATOM 1342 N N . TYR A 1 162 ? 7.023 -13.858 27.311 1.00 41.53 162 TYR A N 1
ATOM 1343 C CA . TYR A 1 162 ? 6.004 -14.447 28.193 1.00 41.53 162 TYR A CA 1
ATOM 1344 C C . TYR A 1 162 ? 5.938 -15.986 28.169 1.00 41.53 162 TYR A C 1
ATOM 1346 O O . TYR A 1 162 ? 5.484 -16.603 29.132 1.00 41.53 162 TYR A O 1
ATOM 1354 N N . ALA A 1 163 ? 6.379 -16.629 27.085 1.00 40.06 163 ALA A N 1
ATOM 1355 C CA . ALA A 1 163 ? 6.310 -18.082 26.938 1.00 40.06 163 ALA A CA 1
ATOM 1356 C C . ALA A 1 163 ? 7.518 -18.837 27.527 1.00 40.06 163 ALA A C 1
ATOM 1358 O O . ALA A 1 163 ? 7.383 -20.023 27.831 1.00 40.06 163 ALA A O 1
ATOM 1359 N N . TYR A 1 164 ? 8.671 -18.182 27.714 1.00 37.84 164 TYR A N 1
ATOM 1360 C CA . TYR A 1 164 ? 9.944 -18.891 27.916 1.00 37.84 164 TYR A CA 1
ATOM 1361 C C . TYR A 1 164 ? 10.591 -18.701 29.297 1.00 37.84 164 TYR A C 1
ATOM 1363 O O . TYR A 1 164 ? 11.357 -19.570 29.711 1.00 37.84 164 TYR A O 1
ATOM 1371 N N . HIS A 1 165 ? 10.259 -17.642 30.053 1.00 37.94 165 HIS A N 1
ATOM 1372 C CA . HIS A 1 165 ? 11.002 -17.304 31.285 1.00 37.94 165 HIS A CA 1
ATOM 1373 C C . HIS A 1 165 ? 10.174 -16.990 32.542 1.00 37.94 165 HIS A C 1
ATOM 1375 O O . HIS A 1 165 ? 10.740 -16.591 33.561 1.00 37.94 165 HIS A O 1
ATOM 1381 N N . VAL A 1 166 ? 8.858 -17.230 32.554 1.00 48.59 166 VAL A N 1
ATOM 1382 C CA . VAL A 1 166 ? 8.102 -17.148 33.817 1.00 48.59 166 VAL A CA 1
ATOM 1383 C C . VAL A 1 166 ? 8.466 -18.332 34.708 1.00 48.59 166 VAL A C 1
ATOM 1385 O O . VAL A 1 166 ? 8.129 -19.482 34.414 1.00 48.59 166 VAL A O 1
ATOM 1388 N N . ASN A 1 167 ? 9.128 -18.050 35.832 1.00 47.69 167 ASN A N 1
ATOM 1389 C CA . ASN A 1 167 ? 9.267 -19.017 36.913 1.00 47.69 167 ASN A CA 1
ATOM 1390 C C . ASN A 1 167 ? 7.884 -19.591 37.244 1.00 47.69 167 ASN A C 1
ATOM 1392 O O . ASN A 1 167 ? 6.912 -18.849 37.409 1.00 47.69 167 ASN A O 1
ATOM 1396 N N . LYS A 1 168 ? 7.783 -20.922 37.341 1.00 54.16 168 LYS A N 1
ATOM 1397 C CA . LYS A 1 168 ? 6.542 -21.588 37.746 1.00 54.16 168 LYS A CA 1
ATOM 1398 C C . LYS A 1 168 ? 6.097 -20.982 39.077 1.00 54.16 168 LYS A C 1
ATOM 1400 O O . LYS A 1 168 ? 6.827 -21.077 40.061 1.00 54.16 168 LYS A O 1
ATOM 1405 N N . ALA A 1 169 ? 4.920 -20.356 39.093 1.00 60.91 169 ALA A N 1
ATOM 1406 C CA . ALA A 1 169 ? 4.386 -19.724 40.292 1.00 60.91 169 ALA A CA 1
ATOM 1407 C C . ALA A 1 169 ? 4.428 -20.706 41.476 1.00 60.91 169 ALA A C 1
ATOM 1409 O O . ALA A 1 169 ? 4.007 -21.861 41.343 1.00 60.91 169 ALA A O 1
ATOM 1410 N N . ASP A 1 170 ? 4.917 -20.252 42.632 1.00 72.31 170 ASP A N 1
ATOM 1411 C CA . ASP A 1 170 ? 4.886 -21.038 43.866 1.00 72.31 170 ASP A CA 1
ATOM 1412 C C . ASP A 1 170 ? 3.423 -21.348 44.215 1.00 72.31 170 ASP A C 1
ATOM 1414 O O . ASP A 1 170 ? 2.652 -20.489 44.656 1.00 72.31 170 ASP A O 1
ATOM 1418 N N . SER A 1 171 ? 3.029 -22.600 43.982 1.00 73.19 171 SER A N 1
ATOM 1419 C CA . SER A 1 171 ? 1.642 -23.044 44.126 1.00 73.19 171 SER A CA 1
ATOM 1420 C C . SER A 1 171 ? 1.113 -22.923 45.560 1.00 73.19 171 SER A C 1
ATOM 1422 O O . SER A 1 171 ? -0.087 -22.694 45.752 1.00 73.19 171 SER A O 1
ATOM 1424 N N . PHE A 1 172 ? 1.990 -23.025 46.565 1.00 78.44 172 PHE A N 1
ATOM 1425 C CA . PHE A 1 172 ? 1.619 -22.906 47.971 1.00 78.44 172 PHE A CA 1
ATOM 1426 C C . PHE A 1 172 ? 1.377 -21.443 48.341 1.00 78.44 172 PHE A C 1
ATOM 1428 O O . PHE A 1 172 ? 0.332 -21.108 48.914 1.00 78.44 172 PHE A O 1
ATOM 1435 N N . LYS A 1 173 ? 2.290 -20.549 47.941 1.00 78.12 173 LYS A N 1
ATOM 1436 C CA . LYS A 1 173 ? 2.107 -19.102 48.127 1.00 78.12 173 LYS A CA 1
ATOM 1437 C C . LYS A 1 173 ? 0.888 -18.587 47.376 1.00 78.12 173 LYS A C 1
ATOM 1439 O O . LYS A 1 173 ? 0.082 -17.867 47.957 1.00 78.12 173 LYS A O 1
ATOM 1444 N N . LEU A 1 174 ? 0.678 -19.023 46.134 1.00 78.19 174 LEU A N 1
ATOM 1445 C CA . LEU A 1 174 ? -0.504 -18.651 45.359 1.00 78.19 174 LEU A CA 1
ATOM 1446 C C . LEU A 1 174 ? -1.802 -19.072 46.060 1.00 78.19 174 LEU A C 1
ATOM 1448 O O . LEU A 1 174 ? -2.735 -18.280 46.164 1.00 78.19 174 LEU A O 1
ATOM 1452 N N . THR A 1 175 ? -1.862 -20.304 46.572 1.00 83.56 175 THR A N 1
ATOM 1453 C CA . THR A 1 175 ? -3.034 -20.802 47.312 1.00 83.56 175 THR A CA 1
ATOM 1454 C C . THR A 1 175 ? -3.276 -19.988 48.584 1.00 83.56 175 THR A C 1
ATOM 1456 O O . THR A 1 175 ? -4.417 -19.626 48.883 1.00 83.56 175 THR A O 1
ATOM 1459 N N . THR A 1 176 ? -2.205 -19.642 49.300 1.00 86.62 176 THR A N 1
ATOM 1460 C CA . THR A 1 176 ? -2.258 -18.795 50.499 1.00 86.62 176 THR A CA 1
ATOM 1461 C C . THR A 1 176 ? -2.776 -17.393 50.168 1.00 86.62 176 THR A C 1
ATOM 1463 O O . THR A 1 176 ? -3.708 -16.913 50.817 1.00 86.62 176 THR A O 1
ATOM 1466 N N . ASN A 1 177 ? -2.257 -16.775 49.107 1.00 85.75 177 ASN A N 1
ATOM 1467 C CA . ASN A 1 177 ? -2.667 -15.452 48.640 1.00 85.75 177 ASN A CA 1
ATOM 1468 C C . ASN A 1 177 ? -4.124 -15.437 48.166 1.00 85.75 177 ASN A C 1
ATOM 1470 O O . ASN A 1 177 ? -4.881 -14.533 48.524 1.00 85.75 177 ASN A O 1
ATOM 1474 N N . LEU A 1 178 ? -4.574 -16.469 47.448 1.00 88.56 178 LEU A N 1
ATOM 1475 C CA . LEU A 1 178 ? -5.977 -16.622 47.054 1.00 88.56 178 LEU A CA 1
ATOM 1476 C C . LEU A 1 178 ? -6.903 -16.741 48.271 1.00 88.56 178 LEU A C 1
ATOM 1478 O O . LEU A 1 178 ? -7.923 -16.055 48.332 1.00 88.56 178 LEU A O 1
ATOM 1482 N N . LYS A 1 179 ? -6.547 -17.560 49.268 1.00 91.81 179 LYS A N 1
ATOM 1483 C CA . LYS A 1 179 ? -7.328 -17.677 50.509 1.00 91.81 179 LYS A CA 1
ATOM 1484 C C . LYS A 1 179 ? -7.396 -16.336 51.239 1.00 91.81 179 LYS A C 1
ATOM 1486 O O . LYS A 1 179 ? -8.482 -15.890 51.610 1.00 91.81 179 LYS A O 1
ATOM 1491 N N . LYS A 1 180 ? -6.259 -15.650 51.371 1.00 92.56 180 LYS A N 1
ATOM 1492 C CA . LYS A 1 180 ? -6.197 -14.334 52.011 1.00 92.56 180 LYS A CA 1
ATOM 1493 C C . LYS A 1 180 ? -7.019 -13.287 51.255 1.00 92.56 180 LYS A C 1
ATOM 1495 O O . LYS A 1 180 ? -7.724 -12.500 51.880 1.00 92.56 180 LYS A O 1
ATOM 1500 N N . SER A 1 181 ? -7.013 -13.329 49.924 1.00 93.44 181 SER A N 1
ATOM 1501 C CA . SER A 1 181 ? -7.851 -12.472 49.075 1.00 93.44 181 SER A CA 1
ATOM 1502 C C . SER A 1 181 ? -9.340 -12.659 49.370 1.00 93.44 181 SER A C 1
ATOM 1504 O O . SER A 1 181 ? -10.071 -11.681 49.496 1.00 93.44 181 SER A O 1
ATOM 1506 N N . GLN A 1 182 ? -9.795 -13.908 49.527 1.00 95.00 182 GLN A N 1
ATOM 1507 C CA . GLN A 1 182 ? -11.187 -14.215 49.877 1.00 95.00 182 GLN A CA 1
ATOM 1508 C C . GLN A 1 182 ? -11.554 -13.709 51.277 1.00 95.00 182 GLN A C 1
ATOM 1510 O O . GLN A 1 182 ? -12.669 -13.231 51.480 1.00 95.00 182 GLN A O 1
ATOM 1515 N N . GLU A 1 183 ? -10.638 -13.817 52.242 1.00 94.69 183 GLU A N 1
ATOM 1516 C CA . GLU A 1 183 ? -10.834 -13.307 53.604 1.00 94.69 183 GLU A CA 1
ATOM 1517 C C . GLU A 1 183 ? -10.984 -11.781 53.620 1.00 94.69 183 GLU A C 1
ATOM 1519 O O . GLU A 1 183 ? -11.934 -11.276 54.220 1.00 94.69 183 GLU A O 1
ATOM 1524 N N . ILE A 1 184 ? -10.096 -11.059 52.923 1.00 94.81 184 ILE A N 1
ATOM 1525 C CA . ILE A 1 184 ? -10.158 -9.593 52.814 1.00 94.81 184 ILE A CA 1
ATOM 1526 C C . ILE A 1 184 ? -11.427 -9.175 52.061 1.00 94.81 184 ILE A C 1
ATOM 1528 O O . ILE A 1 184 ? -12.135 -8.273 52.494 1.00 94.81 184 ILE A O 1
ATOM 1532 N N . TYR A 1 185 ? -11.778 -9.857 50.966 1.00 95.25 185 TYR A N 1
ATOM 1533 C CA . TYR A 1 185 ? -13.004 -9.551 50.224 1.00 95.25 185 TYR A CA 1
ATOM 1534 C C . TYR A 1 185 ? -14.240 -9.644 51.134 1.00 95.25 185 TYR A C 1
ATOM 1536 O O . TYR A 1 185 ? -15.042 -8.713 51.198 1.00 95.25 185 TYR A O 1
ATOM 1544 N N . LYS A 1 186 ? -14.363 -10.739 51.899 1.00 94.06 186 LYS A N 1
ATOM 1545 C CA . LYS A 1 186 ? -15.472 -10.945 52.844 1.00 94.06 186 LYS A CA 1
ATOM 1546 C C . LYS A 1 186 ? -15.484 -9.920 53.980 1.00 94.06 186 LYS A C 1
ATOM 1548 O O . LYS A 1 186 ? -16.562 -9.546 54.439 1.00 94.06 186 LYS A O 1
ATOM 1553 N N . SER A 1 187 ? -14.324 -9.468 54.467 1.00 92.75 187 SER A N 1
ATOM 1554 C CA . SER A 1 187 ? -14.284 -8.436 55.515 1.00 92.75 187 SER A CA 1
ATOM 1555 C C . SER A 1 187 ? -14.760 -7.074 54.998 1.00 92.75 187 SER A C 1
ATOM 1557 O O . SER A 1 187 ? -15.389 -6.320 55.746 1.00 92.75 187 SER A O 1
ATOM 1559 N N . LEU A 1 188 ? -14.539 -6.796 53.711 1.00 91.81 188 LEU A N 1
ATOM 1560 C CA . LEU A 1 188 ? -15.013 -5.592 53.035 1.00 91.81 188 LEU A CA 1
ATOM 1561 C C . LEU A 1 188 ? -16.494 -5.654 52.622 1.00 91.81 188 LEU A C 1
ATOM 1563 O O . LEU A 1 188 ? -17.083 -4.600 52.420 1.00 91.81 188 LEU A O 1
ATOM 1567 N N . ASP A 1 189 ? -17.142 -6.825 52.555 1.00 85.62 189 ASP A N 1
ATOM 1568 C CA . ASP A 1 189 ? -18.562 -6.947 52.150 1.00 85.62 189 ASP A CA 1
ATOM 1569 C C . ASP A 1 189 ? -19.532 -6.116 53.001 1.00 85.62 189 ASP A C 1
ATOM 1571 O O . ASP A 1 189 ? -20.576 -5.677 52.520 1.00 85.62 189 ASP A O 1
ATOM 1575 N N . ARG A 1 190 ? -19.187 -5.884 54.269 1.00 80.38 190 ARG A N 1
ATOM 1576 C CA . ARG A 1 190 ? -20.006 -5.096 55.201 1.00 80.38 190 ARG A CA 1
ATOM 1577 C C . ARG A 1 190 ? -19.841 -3.584 55.016 1.00 80.38 190 ARG A C 1
ATOM 1579 O O . ARG A 1 190 ? -20.557 -2.821 55.658 1.00 80.38 190 ARG A O 1
ATOM 1586 N N . LYS A 1 191 ? -18.895 -3.150 54.180 1.00 85.00 191 LYS A N 1
ATOM 1587 C CA . LYS A 1 191 ? -18.538 -1.748 53.953 1.00 85.00 191 LYS A CA 1
ATOM 1588 C C . LYS A 1 191 ? -19.001 -1.328 52.560 1.00 85.00 191 LYS A C 1
ATOM 1590 O O . LYS A 1 191 ? -18.788 -2.041 51.584 1.00 85.00 191 LYS A O 1
ATOM 1595 N N . LYS A 1 192 ? -19.665 -0.174 52.481 1.00 81.88 192 LYS A N 1
ATOM 1596 C CA . LYS A 1 192 ? -20.232 0.370 51.234 1.00 81.88 192 LYS A CA 1
ATOM 1597 C C . LYS A 1 192 ? -19.541 1.652 50.764 1.00 81.88 192 LYS A C 1
ATOM 1599 O O . LYS A 1 192 ? -20.025 2.277 49.829 1.00 81.88 192 LYS A O 1
ATOM 1604 N N . ASP A 1 193 ? -18.453 2.063 51.416 1.00 86.94 193 ASP A N 1
ATOM 1605 C CA . ASP A 1 193 ? -17.685 3.221 50.964 1.00 86.94 193 ASP A CA 1
ATOM 1606 C C . ASP A 1 193 ? -16.982 2.932 49.630 1.00 86.94 193 ASP A C 1
ATOM 1608 O O . ASP A 1 193 ? -16.635 1.788 49.323 1.00 86.94 193 ASP A O 1
ATOM 1612 N N . GLU A 1 194 ? -16.774 3.986 48.843 1.00 85.12 194 GLU A N 1
ATOM 1613 C CA . GLU A 1 194 ? -16.190 3.921 47.499 1.00 85.12 194 GLU A CA 1
ATOM 1614 C C . GLU A 1 194 ? -14.835 3.200 47.491 1.00 85.12 194 GLU A C 1
ATOM 1616 O O . GLU A 1 194 ? -14.588 2.340 46.646 1.00 85.12 194 GLU A O 1
ATOM 1621 N N . LEU A 1 195 ? -13.986 3.464 48.490 1.00 86.81 195 LEU A N 1
ATOM 1622 C CA . LEU A 1 195 ? -12.670 2.841 48.592 1.00 86.81 195 LEU A CA 1
ATOM 1623 C C . LEU A 1 195 ? -12.781 1.331 48.845 1.00 86.81 195 LEU A C 1
ATOM 1625 O O . LEU A 1 195 ? -12.110 0.547 48.175 1.00 86.81 195 LEU A O 1
ATOM 1629 N N . SER A 1 196 ? -13.672 0.892 49.740 1.00 89.25 196 SER A N 1
ATOM 1630 C CA . SER A 1 196 ? -13.957 -0.539 49.928 1.00 89.25 196 SER A CA 1
ATOM 1631 C C . SER A 1 196 ? -14.442 -1.217 48.638 1.00 89.25 196 SER A C 1
ATOM 1633 O O . SER A 1 196 ? -14.023 -2.341 48.352 1.00 89.25 196 SER A O 1
ATOM 1635 N N . LEU A 1 197 ? -15.280 -0.554 47.831 1.00 88.69 197 LEU A N 1
ATOM 1636 C CA . LEU A 1 197 ? -15.754 -1.090 46.546 1.00 88.69 197 LEU A CA 1
ATOM 1637 C C . LEU A 1 197 ? -14.626 -1.222 45.509 1.00 88.69 197 LEU A C 1
ATOM 1639 O O . LEU A 1 197 ? -14.542 -2.248 44.827 1.00 88.69 197 LEU A O 1
ATOM 1643 N N . ILE A 1 198 ? -13.718 -0.244 45.436 1.00 90.25 198 ILE A N 1
ATOM 1644 C CA . ILE A 1 198 ? -12.530 -0.298 44.564 1.00 90.25 198 ILE A CA 1
ATOM 1645 C C . ILE A 1 198 ? -11.637 -1.486 44.946 1.00 90.25 198 ILE A C 1
ATOM 1647 O O . ILE A 1 198 ? -11.254 -2.290 44.091 1.00 90.25 198 ILE A O 1
ATOM 1651 N N . PHE A 1 199 ? -11.362 -1.666 46.241 1.00 91.19 199 PHE A N 1
ATOM 1652 C CA . PHE A 1 199 ? -10.560 -2.793 46.726 1.00 91.19 199 PHE A CA 1
ATOM 1653 C C . PHE A 1 199 ? -11.240 -4.137 46.458 1.00 91.19 199 PHE A C 1
ATOM 1655 O O . PHE A 1 199 ? -10.578 -5.078 46.019 1.00 91.19 199 PHE A O 1
ATOM 1662 N N . LYS A 1 200 ? -12.561 -4.241 46.663 1.00 93.12 200 LYS A N 1
ATOM 1663 C CA . LYS A 1 200 ? -13.319 -5.457 46.332 1.00 93.12 200 LYS A CA 1
ATOM 1664 C C . LYS A 1 200 ? -13.226 -5.802 44.848 1.00 93.12 200 LYS A C 1
ATOM 1666 O O . LYS A 1 200 ? -13.003 -6.964 44.516 1.00 93.12 200 LYS A O 1
ATOM 1671 N N . THR A 1 201 ? -13.347 -4.813 43.967 1.00 92.94 201 THR A N 1
ATOM 1672 C CA . THR A 1 201 ? -13.228 -5.005 42.513 1.00 92.94 201 THR A CA 1
ATOM 1673 C C . THR A 1 201 ? -11.843 -5.533 42.140 1.00 92.94 201 THR A C 1
ATOM 1675 O O . THR A 1 201 ? -11.724 -6.529 41.426 1.00 92.94 201 THR A O 1
ATOM 1678 N N . ARG A 1 202 ? -10.783 -4.951 42.710 1.00 93.12 202 ARG A N 1
ATOM 1679 C CA . ARG A 1 202 ? -9.395 -5.387 42.485 1.00 93.12 202 ARG A CA 1
ATOM 1680 C C . ARG A 1 202 ? -9.088 -6.765 43.068 1.00 93.12 202 ARG A C 1
ATOM 1682 O O . ARG A 1 202 ? -8.407 -7.561 42.425 1.00 93.12 202 ARG A O 1
ATOM 1689 N N . LEU A 1 203 ? -9.633 -7.092 44.240 1.00 93.94 203 LEU A N 1
ATOM 1690 C CA . LEU A 1 203 ? -9.558 -8.436 44.820 1.00 93.94 203 LEU A CA 1
ATOM 1691 C C . LEU A 1 203 ? -10.285 -9.467 43.953 1.00 93.94 203 LEU A C 1
ATOM 1693 O O . LEU A 1 203 ? -9.757 -10.554 43.728 1.00 93.94 203 LEU A O 1
ATOM 1697 N N . ALA A 1 204 ? -11.470 -9.135 43.437 1.00 95.06 204 ALA A N 1
ATOM 1698 C CA . ALA A 1 204 ? -12.197 -10.005 42.521 1.00 95.06 204 ALA A CA 1
ATOM 1699 C C . ALA A 1 204 ? -11.404 -10.252 41.234 1.00 95.06 204 ALA A C 1
ATOM 1701 O O . ALA A 1 204 ? -11.239 -11.404 40.834 1.00 95.06 204 ALA A O 1
ATOM 1702 N N . TYR A 1 205 ? -10.858 -9.193 40.631 1.00 93.19 205 TYR A N 1
ATOM 1703 C CA . TYR A 1 205 ? -9.947 -9.305 39.496 1.00 93.19 205 TYR A CA 1
ATOM 1704 C C . TYR A 1 205 ? -8.772 -10.227 39.809 1.00 93.19 205 TYR A C 1
ATOM 1706 O O . TYR A 1 205 ? -8.512 -11.158 39.053 1.00 93.19 205 TYR A O 1
ATOM 1714 N N . HIS A 1 206 ? -8.118 -10.035 40.954 1.00 90.69 206 HIS A N 1
ATOM 1715 C CA . HIS A 1 206 ? -6.990 -10.858 41.368 1.00 90.69 206 HIS A CA 1
ATOM 1716 C C . HIS A 1 206 ? -7.355 -12.344 41.498 1.00 90.69 206 HIS A C 1
ATOM 1718 O O . HIS A 1 206 ? -6.667 -13.196 40.935 1.00 90.69 206 HIS A O 1
ATOM 1724 N N . LEU A 1 207 ? -8.469 -12.658 42.169 1.00 93.12 207 LEU A N 1
ATOM 1725 C CA . LEU A 1 207 ? -8.973 -14.026 42.325 1.00 93.12 207 LEU A CA 1
ATOM 1726 C C . LEU A 1 207 ? -9.203 -14.701 40.966 1.00 93.12 207 LEU A C 1
ATOM 1728 O O . LEU A 1 207 ? -8.784 -15.841 40.754 1.00 93.12 207 LEU A O 1
ATOM 1732 N N . VAL A 1 208 ? -9.849 -13.995 40.035 1.00 93.31 208 VAL A N 1
ATOM 1733 C CA . VAL A 1 208 ? -10.135 -14.512 38.692 1.00 93.31 208 VAL A CA 1
ATOM 1734 C C . VAL A 1 208 ? -8.847 -14.659 37.876 1.00 93.31 208 VAL A C 1
ATOM 1736 O O . VAL A 1 208 ? -8.607 -15.722 37.301 1.00 93.31 208 VAL A O 1
ATOM 1739 N N . ARG A 1 209 ? -7.999 -13.625 37.865 1.00 88.88 209 ARG A N 1
ATOM 1740 C CA . ARG A 1 209 ? -6.727 -13.571 37.134 1.00 88.88 209 ARG A CA 1
ATOM 1741 C C . ARG A 1 209 ? -5.801 -14.712 37.526 1.00 88.88 209 ARG A C 1
ATOM 1743 O O . ARG A 1 209 ? -5.319 -15.438 36.659 1.00 88.88 209 ARG A O 1
ATOM 1750 N N . ALA A 1 210 ? -5.574 -14.886 38.823 1.00 84.38 210 ALA A N 1
ATOM 1751 C CA . ALA A 1 210 ? -4.697 -15.923 39.343 1.00 84.38 210 ALA A CA 1
ATOM 1752 C C . ALA A 1 210 ? -5.171 -17.323 38.921 1.00 84.38 210 ALA A C 1
ATOM 1754 O O . ALA A 1 210 ? -4.366 -18.130 38.462 1.00 84.38 210 ALA A O 1
ATOM 1755 N N . ALA A 1 211 ? -6.475 -17.609 38.996 1.00 86.94 211 ALA A N 1
ATOM 1756 C CA . ALA A 1 211 ? -7.013 -18.883 38.523 1.00 86.94 211 ALA A CA 1
ATOM 1757 C C . ALA A 1 211 ? -6.878 -19.053 36.995 1.00 86.94 211 ALA A C 1
ATOM 1759 O O . ALA A 1 211 ? -6.499 -20.133 36.538 1.00 86.94 211 ALA A O 1
ATOM 1760 N N . HIS A 1 212 ? -7.135 -17.996 36.215 1.00 85.81 212 HIS A N 1
ATOM 1761 C CA . HIS A 1 212 ? -7.038 -18.010 34.753 1.00 85.81 212 HIS A CA 1
ATOM 1762 C C . HIS A 1 212 ? -5.616 -18.322 34.263 1.00 85.81 212 HIS A C 1
ATOM 1764 O O . HIS A 1 212 ? -5.426 -19.287 33.522 1.00 85.81 212 HIS A O 1
ATOM 1770 N N . PHE A 1 213 ? -4.608 -17.570 34.717 1.00 80.38 213 PHE A N 1
ATOM 1771 C CA . PHE A 1 213 ? -3.218 -17.759 34.275 1.00 80.38 213 PHE A CA 1
ATOM 1772 C C . PHE A 1 213 ? -2.593 -19.068 34.779 1.00 80.38 213 PHE A C 1
ATOM 1774 O O . PHE A 1 213 ? -1.656 -19.579 34.176 1.00 80.38 213 PHE A O 1
ATOM 1781 N N . ASN A 1 214 ? -3.169 -19.683 35.817 1.00 78.56 214 ASN A N 1
ATOM 1782 C CA . ASN A 1 214 ? -2.812 -21.034 36.259 1.00 78.56 214 ASN A CA 1
ATOM 1783 C C . ASN A 1 214 ? -3.619 -22.139 35.551 1.00 78.56 214 ASN A C 1
ATOM 1785 O O . ASN A 1 214 ? -3.661 -23.272 36.030 1.00 78.56 214 ASN A O 1
ATOM 1789 N N . LYS A 1 215 ? -4.281 -21.819 34.430 1.00 85.81 215 LYS A N 1
ATOM 1790 C CA . LYS A 1 215 ? -5.077 -22.744 33.605 1.00 85.81 215 LYS A CA 1
ATOM 1791 C C . LYS A 1 215 ? -6.237 -23.425 34.354 1.00 85.81 215 LYS A C 1
ATOM 1793 O O . LYS A 1 215 ? -6.760 -24.441 33.908 1.00 85.81 215 LYS A O 1
ATOM 1798 N N . LYS A 1 216 ? -6.691 -22.862 35.482 1.00 89.06 216 LYS A N 1
ATOM 1799 C CA . LYS A 1 216 ? -7.844 -23.349 36.264 1.00 89.06 216 LYS A CA 1
ATOM 1800 C C . LYS A 1 216 ? -9.120 -22.618 35.837 1.00 89.06 216 LYS A C 1
ATOM 1802 O O . LYS A 1 216 ? -9.739 -21.913 36.634 1.00 89.06 216 LYS A O 1
ATOM 1807 N N . TYR A 1 217 ? -9.505 -22.754 34.568 1.00 94.12 217 TYR A N 1
ATOM 1808 C CA . TYR A 1 217 ? -10.549 -21.924 33.948 1.00 94.12 217 TYR A CA 1
ATOM 1809 C C . TYR A 1 217 ? -11.929 -22.066 34.602 1.00 94.12 217 TYR A C 1
ATOM 1811 O O . TYR A 1 217 ? -12.593 -21.057 34.833 1.00 94.12 217 TYR A O 1
ATOM 1819 N N . GLU A 1 218 ? -12.331 -23.273 35.005 1.00 97.12 218 GLU A N 1
ATOM 1820 C CA . GLU A 1 218 ? -13.595 -23.463 35.735 1.00 97.12 218 GLU A CA 1
ATOM 1821 C C . GLU A 1 218 ? -13.590 -22.778 37.102 1.00 97.12 218 GLU A C 1
ATOM 1823 O O . GLU A 1 218 ? -14.567 -22.151 37.520 1.00 97.12 218 GLU A O 1
ATOM 1828 N N . GLN A 1 219 ? -12.450 -22.820 37.790 1.00 95.06 219 GLN A N 1
ATOM 1829 C CA . GLN A 1 219 ? -12.289 -22.125 39.058 1.00 95.06 219 GLN A CA 1
ATOM 1830 C C . GLN A 1 219 ? -12.310 -20.602 38.863 1.00 95.06 219 GLN A C 1
ATOM 1832 O O . GLN A 1 219 ? -12.914 -19.898 39.674 1.00 95.06 219 GLN A O 1
ATOM 1837 N N . ALA A 1 220 ? -11.713 -20.094 37.781 1.00 94.88 220 ALA A N 1
ATOM 1838 C CA . ALA A 1 220 ? -11.793 -18.683 37.406 1.00 94.88 220 ALA A CA 1
ATOM 1839 C C . ALA A 1 220 ? -13.244 -18.263 37.113 1.00 94.88 220 ALA A C 1
ATOM 1841 O O . ALA A 1 220 ? -13.698 -17.237 37.616 1.00 94.88 220 ALA A O 1
ATOM 1842 N N . ASN A 1 221 ? -14.006 -19.089 36.388 1.00 97.00 221 ASN A N 1
ATOM 1843 C CA . ASN A 1 221 ? -15.432 -18.886 36.115 1.00 97.00 221 ASN A CA 1
ATOM 1844 C C . ASN A 1 221 ? -16.261 -18.872 37.412 1.00 97.00 221 ASN A C 1
ATOM 1846 O O . ASN A 1 221 ? -17.073 -17.967 37.621 1.00 97.00 221 ASN A O 1
ATOM 1850 N N . LYS A 1 222 ? -16.003 -19.806 38.336 1.00 97.25 222 LYS A N 1
ATOM 1851 C CA . LYS A 1 222 ? -16.618 -19.815 39.672 1.00 97.25 222 LYS A CA 1
ATOM 1852 C C . LYS A 1 222 ? -16.285 -18.547 40.461 1.00 97.25 222 LYS A C 1
ATOM 1854 O O . LYS A 1 222 ? -17.188 -17.935 41.034 1.00 97.25 222 LYS A O 1
ATOM 1859 N N . TYR A 1 223 ? -15.021 -18.124 40.476 1.00 97.00 223 TYR A N 1
ATOM 1860 C CA . TYR A 1 223 ? -14.606 -16.893 41.153 1.00 97.00 223 TYR A CA 1
ATOM 1861 C C . TYR A 1 223 ? -15.207 -15.644 40.522 1.00 97.00 223 TYR A C 1
ATOM 1863 O O . TYR A 1 223 ? -15.620 -14.753 41.255 1.00 97.00 223 TYR A O 1
ATOM 1871 N N . PHE A 1 224 ? -15.348 -15.595 39.202 1.00 97.12 224 PHE A N 1
ATOM 1872 C CA . PHE A 1 224 ? -16.001 -14.476 38.538 1.00 97.12 224 PHE A CA 1
ATOM 1873 C C . PHE A 1 224 ? -17.462 -14.364 38.970 1.00 97.12 224 PHE A C 1
ATOM 1875 O O . PHE A 1 224 ? -17.889 -13.303 39.415 1.00 97.12 224 PHE A O 1
ATOM 1882 N N . ASN A 1 225 ? -18.212 -15.467 38.930 1.00 96.38 225 ASN A N 1
ATOM 1883 C CA . ASN A 1 225 ? -19.614 -15.472 39.354 1.00 96.38 225 ASN A CA 1
ATOM 1884 C C . ASN A 1 225 ? -19.790 -15.130 40.840 1.00 96.38 225 ASN A C 1
ATOM 1886 O O . ASN A 1 225 ? -20.773 -14.489 41.198 1.00 96.38 225 ASN A O 1
ATOM 1890 N N . THR A 1 226 ? -18.844 -15.547 41.687 1.00 96.31 226 THR A N 1
ATOM 1891 C CA . THR A 1 226 ? -18.922 -15.357 43.144 1.00 96.31 226 THR A CA 1
ATOM 1892 C C . THR A 1 226 ? -18.461 -13.967 43.583 1.00 96.31 226 THR A C 1
ATOM 1894 O O . THR A 1 226 ? -19.100 -13.361 44.433 1.00 96.31 226 THR A O 1
ATOM 1897 N N . TYR A 1 227 ? -17.353 -13.465 43.030 1.00 96.00 227 TYR A N 1
ATOM 1898 C CA . TYR A 1 227 ? -16.651 -12.281 43.539 1.00 96.00 227 TYR A CA 1
ATOM 1899 C C . TYR A 1 227 ? -16.664 -11.095 42.577 1.00 96.00 227 TYR A C 1
ATOM 1901 O O . TYR A 1 227 ? -16.762 -9.962 43.038 1.00 96.00 227 TYR A O 1
ATOM 1909 N N . ALA A 1 228 ? -16.573 -11.319 41.262 1.00 95.00 228 ALA A N 1
ATOM 1910 C CA . ALA A 1 228 ? -16.531 -10.227 40.283 1.00 95.00 228 ALA A CA 1
ATOM 1911 C C . ALA A 1 228 ? -17.932 -9.735 39.913 1.00 95.00 228 ALA A C 1
ATOM 1913 O O . ALA A 1 228 ? -18.198 -8.543 39.968 1.00 95.00 228 ALA A O 1
ATOM 1914 N N . LYS A 1 229 ? -18.861 -10.650 39.614 1.00 94.00 229 LYS A N 1
ATOM 1915 C CA . LYS A 1 229 ? -20.239 -10.325 39.218 1.00 94.00 229 LYS A CA 1
ATOM 1916 C C . LYS A 1 229 ? -20.971 -9.393 40.206 1.00 94.00 229 LYS A C 1
ATOM 1918 O O . LYS A 1 229 ? -21.653 -8.498 39.719 1.00 94.00 229 LYS A O 1
ATOM 1923 N N . PRO A 1 230 ? -20.838 -9.529 41.545 1.00 93.00 230 PRO A N 1
ATOM 1924 C CA . PRO A 1 230 ? -21.487 -8.616 42.497 1.00 93.00 230 PRO A CA 1
ATOM 1925 C C . PRO A 1 230 ? -20.936 -7.183 42.515 1.00 93.00 230 PRO A C 1
ATOM 1927 O O . PRO A 1 230 ? -21.593 -6.297 43.051 1.00 93.00 230 PRO A O 1
ATOM 1930 N N . VAL A 1 231 ? -19.729 -6.962 41.987 1.00 90.88 231 VAL A N 1
ATOM 1931 C CA . VAL A 1 231 ? -19.056 -5.648 41.927 1.00 90.88 231 VAL A CA 1
ATOM 1932 C C . VAL A 1 231 ? -18.814 -5.195 40.487 1.00 90.88 231 VAL A C 1
ATOM 1934 O O . VAL A 1 231 ? -18.084 -4.240 40.243 1.00 90.88 231 VAL A O 1
ATOM 1937 N N . LEU A 1 232 ? -19.405 -5.900 39.522 1.00 88.44 232 LEU A N 1
ATOM 1938 C CA . LEU A 1 232 ? -19.280 -5.582 38.115 1.00 88.44 232 LEU A CA 1
ATOM 1939 C C . LEU A 1 232 ? -20.093 -4.320 37.817 1.00 88.44 232 LEU A C 1
ATOM 1941 O O . LEU A 1 232 ? -21.298 -4.273 38.067 1.00 88.44 232 LEU A O 1
ATOM 1945 N N . THR A 1 233 ? -19.428 -3.324 37.252 1.00 86.75 233 THR A N 1
ATOM 1946 C CA . THR A 1 233 ? -20.033 -2.079 36.775 1.00 86.75 233 THR A CA 1
ATOM 1947 C C . THR A 1 233 ? -19.776 -1.933 35.276 1.00 86.75 233 THR A C 1
ATOM 1949 O O . THR A 1 233 ? -19.390 -2.891 34.601 1.00 86.75 233 THR A O 1
ATOM 1952 N N . ASN A 1 234 ? -20.035 -0.750 34.724 1.00 83.12 234 ASN A N 1
ATOM 1953 C CA . ASN A 1 234 ? -19.720 -0.463 33.333 1.00 83.12 234 ASN A CA 1
ATOM 1954 C C . ASN A 1 234 ? -18.211 -0.595 33.056 1.00 83.12 234 ASN A C 1
ATOM 1956 O O . ASN A 1 234 ? -17.392 -0.243 33.905 1.00 83.12 234 ASN A O 1
ATOM 1960 N N . VAL A 1 235 ? -17.843 -1.072 31.865 1.00 77.94 235 VAL A N 1
ATOM 1961 C CA . VAL A 1 235 ? -16.439 -1.319 31.480 1.00 77.94 235 VAL A CA 1
ATOM 1962 C C . VAL A 1 235 ? -15.616 -0.032 31.550 1.00 77.94 235 VAL A C 1
ATOM 1964 O O . VAL A 1 235 ? -14.537 -0.029 32.127 1.00 77.94 235 VAL A O 1
ATOM 1967 N N . GLU A 1 236 ? -16.177 1.073 31.070 1.00 77.56 236 GLU A N 1
ATOM 1968 C CA . GLU A 1 236 ? -15.554 2.397 31.031 1.00 77.56 236 GLU A CA 1
ATOM 1969 C C . GLU A 1 236 ? -15.395 3.061 32.413 1.00 77.56 236 GLU A C 1
ATOM 1971 O O . GLU A 1 236 ? -14.779 4.116 32.535 1.00 77.56 236 GLU A O 1
ATOM 1976 N N . SER A 1 237 ? -15.961 2.473 33.475 1.00 81.88 237 SER A N 1
ATOM 1977 C CA . SER A 1 237 ? -15.929 3.075 34.817 1.00 81.88 237 SER A CA 1
ATOM 1978 C C . SER A 1 237 ? -14.611 2.863 35.570 1.00 81.88 237 SER A C 1
ATOM 1980 O O . SER A 1 237 ? -14.373 3.544 36.567 1.00 81.88 237 SER A O 1
ATOM 1982 N N . SER A 1 238 ? -13.779 1.909 35.138 1.00 87.12 238 SER A N 1
ATOM 1983 C CA . SER A 1 238 ? -12.515 1.556 35.794 1.00 87.12 238 SER A CA 1
ATOM 1984 C C . SER A 1 238 ? -11.658 0.672 34.887 1.00 87.12 238 SER A C 1
ATOM 1986 O O . SER A 1 238 ? -12.168 -0.272 34.278 1.00 87.12 238 SER A O 1
ATOM 1988 N N . ILE A 1 239 ? -10.338 0.882 34.899 1.00 89.25 239 ILE A N 1
ATOM 1989 C CA . ILE A 1 239 ? -9.381 0.028 34.171 1.00 89.25 239 ILE A CA 1
ATOM 1990 C C . ILE A 1 239 ? -9.483 -1.446 34.607 1.00 89.25 239 ILE A C 1
ATOM 1992 O O . ILE A 1 239 ? -9.299 -2.375 33.826 1.00 89.25 239 ILE A O 1
ATOM 1996 N N . VAL A 1 240 ? -9.867 -1.690 35.863 1.00 91.06 240 VAL A N 1
ATOM 1997 C CA . VAL A 1 240 ? -10.028 -3.041 36.412 1.00 91.06 240 VAL A CA 1
ATOM 1998 C C . VAL A 1 240 ? -11.275 -3.729 35.852 1.00 91.06 240 VAL A C 1
ATOM 2000 O O . VAL A 1 240 ? -11.275 -4.951 35.697 1.00 91.06 240 VAL A O 1
ATOM 2003 N N . GLN A 1 241 ? -12.329 -2.974 35.524 1.00 92.56 241 GLN A N 1
ATOM 2004 C CA . GLN A 1 241 ? -13.517 -3.520 34.858 1.00 92.56 241 GLN A CA 1
ATOM 2005 C C . GLN A 1 241 ? -13.192 -3.922 33.415 1.00 92.56 241 GLN A C 1
ATOM 2007 O O . GLN A 1 241 ? -13.619 -4.989 32.967 1.00 92.56 241 GLN A O 1
ATOM 2012 N N . GLU A 1 242 ? -12.370 -3.133 32.719 1.00 89.88 242 GLU A N 1
ATOM 2013 C CA . GLU A 1 242 ? -11.824 -3.489 31.404 1.00 89.88 242 GLU A CA 1
ATOM 2014 C C . GLU A 1 242 ? -11.000 -4.785 31.465 1.00 89.88 242 GLU A C 1
ATOM 2016 O O . GLU A 1 242 ? -11.244 -5.725 30.698 1.00 89.88 242 GLU A O 1
ATOM 2021 N N . TRP A 1 243 ? -10.095 -4.900 32.441 1.00 91.25 243 TRP A N 1
ATOM 2022 C CA . TRP A 1 243 ? -9.323 -6.125 32.649 1.00 91.25 243 TRP A CA 1
ATOM 2023 C C . TRP A 1 243 ? -10.201 -7.334 33.000 1.00 91.25 243 TRP A C 1
ATOM 2025 O O . TRP A 1 243 ? -9.976 -8.438 32.495 1.00 91.25 243 TRP A O 1
ATOM 2035 N N . LEU A 1 244 ? -11.226 -7.151 33.840 1.00 93.31 244 LEU A N 1
ATOM 2036 C CA . LEU A 1 244 ? -12.195 -8.198 34.174 1.00 93.31 244 LEU A CA 1
ATOM 2037 C C . LEU A 1 244 ? -12.966 -8.679 32.941 1.00 93.31 244 LEU A C 1
ATOM 2039 O O . LEU A 1 244 ? -13.165 -9.887 32.800 1.00 93.31 244 LEU A O 1
ATOM 2043 N N . ALA A 1 245 ? -13.371 -7.772 32.047 1.00 92.50 245 ALA A N 1
ATOM 2044 C CA . ALA A 1 245 ? -14.027 -8.128 30.791 1.00 92.50 245 ALA A CA 1
ATOM 2045 C C . ALA A 1 245 ? -13.100 -8.964 29.893 1.00 92.50 245 ALA A C 1
ATOM 2047 O O . ALA A 1 245 ? -13.512 -10.020 29.408 1.00 92.50 245 ALA A O 1
ATOM 2048 N N . GLY A 1 246 ? -11.833 -8.558 29.750 1.00 91.44 246 GLY A N 1
ATOM 2049 C CA . GLY A 1 246 ? -10.830 -9.302 28.980 1.00 91.44 246 GLY A CA 1
ATOM 2050 C C . GLY A 1 246 ? -10.573 -10.706 29.532 1.00 91.44 246 GLY A C 1
ATOM 2051 O O . GLY A 1 246 ? -10.687 -11.690 28.804 1.00 91.44 246 GLY A O 1
ATOM 2052 N N . ILE A 1 247 ? -10.317 -10.832 30.840 1.00 92.56 247 ILE A N 1
ATOM 2053 C CA . ILE A 1 247 ? -10.098 -12.147 31.467 1.00 92.56 247 ILE A CA 1
ATOM 2054 C C . ILE A 1 247 ? -11.362 -13.013 31.407 1.00 92.56 247 ILE A C 1
ATOM 2056 O O . ILE A 1 247 ? -11.265 -14.237 31.263 1.00 92.56 247 ILE A O 1
ATOM 2060 N N . ARG A 1 248 ? -12.556 -12.412 31.494 1.00 95.94 248 ARG A N 1
ATOM 2061 C CA . ARG A 1 248 ? -13.818 -13.136 31.317 1.00 95.94 248 ARG A CA 1
ATOM 2062 C C . ARG A 1 248 ? -13.945 -13.712 29.909 1.00 95.94 248 ARG A C 1
ATOM 2064 O O . ARG A 1 248 ? -14.274 -14.892 29.793 1.00 95.94 248 ARG A O 1
ATOM 2071 N N . GLY A 1 249 ? -13.642 -12.925 28.879 1.00 94.81 249 GLY A N 1
ATOM 2072 C CA . GLY A 1 249 ? -13.572 -13.403 27.498 1.00 94.81 249 GLY A CA 1
ATOM 2073 C C . GLY A 1 249 ? -12.563 -14.544 27.347 1.00 94.81 249 GLY A C 1
ATOM 2074 O O . GLY A 1 249 ? -12.919 -15.645 26.923 1.00 94.81 249 GLY A O 1
ATOM 2075 N N . GLY A 1 250 ? -11.333 -14.334 27.823 1.00 92.12 250 GLY A N 1
ATOM 2076 C CA . GLY A 1 250 ? -10.250 -15.313 27.725 1.00 92.12 250 GLY A CA 1
ATOM 2077 C C . GLY A 1 250 ? -10.565 -16.640 28.421 1.00 92.12 250 GLY A C 1
ATOM 2078 O O . GLY A 1 250 ? -10.321 -17.706 27.857 1.00 92.12 250 GLY A O 1
ATOM 2079 N N . MET A 1 251 ? -11.143 -16.620 29.631 1.00 95.50 251 MET A N 1
ATOM 2080 C CA . MET A 1 251 ? -11.534 -17.867 30.307 1.00 95.50 251 MET A CA 1
ATOM 2081 C C . MET A 1 251 ? -12.646 -18.608 29.558 1.00 95.50 251 MET A C 1
ATOM 2083 O O . MET A 1 251 ? -12.616 -19.831 29.500 1.00 95.50 251 MET A O 1
ATOM 2087 N N . LEU A 1 252 ? -13.625 -17.888 29.001 1.00 96.81 252 LEU A N 1
ATOM 2088 C CA . LEU A 1 252 ? -14.780 -18.492 28.340 1.00 96.81 252 LEU A CA 1
ATOM 2089 C C . LEU A 1 252 ? -14.374 -19.138 27.020 1.00 96.81 252 LEU A C 1
ATOM 2091 O O . LEU A 1 252 ? -14.830 -20.239 26.727 1.00 96.81 252 LEU A O 1
ATOM 2095 N N . SER A 1 253 ? -13.454 -18.506 26.288 1.00 93.81 253 SER A N 1
ATOM 2096 C CA . SER A 1 253 ? -12.849 -19.075 25.084 1.00 93.81 253 SER A CA 1
ATOM 2097 C C . SER A 1 253 ? -12.176 -20.421 25.391 1.00 93.81 253 SER A C 1
ATOM 2099 O O . SER A 1 253 ? -12.470 -21.431 24.753 1.00 93.81 253 SER A O 1
ATOM 2101 N N . ARG A 1 254 ? -11.378 -20.495 26.468 1.00 93.56 254 ARG A N 1
ATOM 2102 C CA . ARG A 1 254 ? -10.725 -21.746 26.908 1.00 93.56 254 ARG A CA 1
ATOM 2103 C C . ARG A 1 254 ? -11.698 -22.819 27.408 1.00 93.56 254 ARG A C 1
ATOM 2105 O O . ARG A 1 254 ? -11.351 -23.995 27.388 1.00 93.56 254 ARG A O 1
ATOM 2112 N N . LEU A 1 255 ? -12.901 -22.428 27.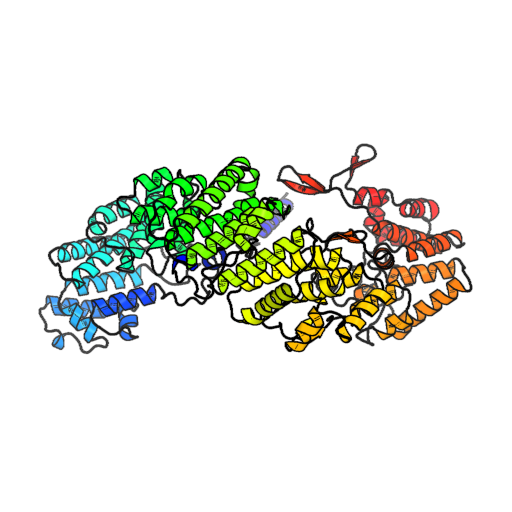826 1.00 96.00 255 LEU A N 1
ATOM 2113 C CA . LEU A 1 255 ? -14.000 -23.328 28.194 1.00 96.00 255 LEU A CA 1
ATOM 2114 C C . LEU A 1 255 ? -14.902 -23.701 27.002 1.00 96.00 255 LEU A C 1
ATOM 2116 O O . LEU A 1 255 ? -15.979 -24.246 27.218 1.00 96.00 255 LEU A O 1
ATOM 2120 N N . GLN A 1 256 ? -14.506 -23.386 25.762 1.00 94.88 256 GLN A N 1
ATOM 2121 C CA . GLN A 1 256 ? -15.305 -23.609 24.545 1.00 94.88 256 GLN A CA 1
ATOM 2122 C C . GLN A 1 256 ? -16.665 -22.887 24.542 1.00 94.88 256 GLN A C 1
ATOM 2124 O O . GLN A 1 256 ? -17.561 -23.212 23.769 1.00 94.88 256 GLN A O 1
ATOM 2129 N N . ARG A 1 257 ? -16.823 -21.848 25.370 1.00 95.50 257 ARG A N 1
ATOM 2130 C CA . ARG A 1 257 ? -18.011 -20.979 25.421 1.00 95.50 257 ARG A CA 1
ATOM 2131 C C . ARG A 1 257 ? -17.777 -19.744 24.557 1.00 95.50 257 ARG A C 1
ATOM 2133 O O . ARG A 1 257 ? -17.791 -18.611 25.043 1.00 95.50 257 ARG A O 1
ATOM 2140 N N . LYS A 1 258 ? -17.490 -19.985 23.276 1.00 94.69 258 LYS A N 1
ATOM 2141 C CA . LYS A 1 258 ? -16.978 -18.988 22.322 1.00 94.69 258 LYS A CA 1
ATOM 2142 C C . LYS A 1 258 ? -17.930 -17.804 22.116 1.00 94.69 258 LYS A C 1
ATOM 2144 O O . LYS A 1 258 ? -17.475 -16.665 22.094 1.00 94.69 258 LYS A O 1
ATOM 2149 N N . GLN A 1 259 ? -19.243 -18.043 22.078 1.00 95.38 259 GLN A N 1
ATOM 2150 C CA . GLN A 1 259 ? -20.251 -16.985 21.923 1.00 95.38 259 GLN A CA 1
ATOM 2151 C C . GLN A 1 259 ? -20.233 -16.013 23.109 1.00 95.38 259 GLN A C 1
ATOM 2153 O O . GLN A 1 259 ? -20.253 -14.795 22.939 1.00 95.38 259 GLN A O 1
ATOM 2158 N N . GLU A 1 260 ? -20.154 -16.547 24.331 1.00 95.81 260 GLU A N 1
ATOM 2159 C CA . GLU A 1 260 ? -20.035 -15.711 25.524 1.00 95.81 260 GLU A CA 1
ATOM 2160 C C . GLU A 1 260 ? -18.681 -15.005 25.570 1.00 95.81 260 GLU A C 1
ATOM 2162 O O . GLU A 1 260 ? -18.616 -13.852 25.986 1.00 95.81 260 GLU A O 1
ATOM 2167 N N . ALA A 1 261 ? -17.604 -15.663 25.137 1.00 96.44 261 ALA A N 1
ATOM 2168 C CA . ALA A 1 261 ? -16.291 -15.036 25.055 1.00 96.44 261 ALA A CA 1
ATOM 2169 C C . ALA A 1 261 ? -16.322 -13.802 24.142 1.00 96.44 261 ALA A C 1
ATOM 2171 O O . ALA A 1 261 ? -15.948 -12.713 24.580 1.00 96.44 261 ALA A O 1
ATOM 2172 N N . PHE A 1 262 ? -16.861 -13.954 22.927 1.00 95.06 262 PHE A N 1
ATOM 2173 C CA . PHE A 1 262 ? -17.013 -12.862 21.968 1.00 95.06 262 PHE A CA 1
ATOM 2174 C C . PHE A 1 262 ? -17.836 -11.713 22.546 1.00 95.06 262 PHE A C 1
ATOM 2176 O O . PHE A 1 262 ? -17.444 -10.559 22.430 1.00 95.06 262 PHE A O 1
ATOM 2183 N N . PHE A 1 263 ? -18.941 -12.008 23.235 1.00 95.75 263 PHE A N 1
ATOM 2184 C CA . PHE A 1 263 ? -19.758 -10.989 23.893 1.00 95.75 263 PHE A CA 1
ATOM 2185 C C . PHE A 1 263 ? -18.957 -10.108 24.870 1.00 95.75 263 PHE A C 1
ATOM 2187 O O . PHE A 1 263 ? -19.094 -8.882 24.877 1.00 95.75 263 PHE A O 1
ATOM 2194 N N . TRP A 1 264 ? -18.099 -10.718 25.691 1.00 95.62 264 TRP A N 1
ATOM 2195 C CA . TRP A 1 264 ? -17.262 -9.982 26.641 1.00 95.62 264 TRP A CA 1
ATOM 2196 C C . TRP A 1 264 ? -16.149 -9.196 25.956 1.00 95.62 264 TRP A C 1
ATOM 2198 O O . TRP A 1 264 ? -15.902 -8.048 26.334 1.00 95.62 264 TRP A O 1
ATOM 2208 N N . PHE A 1 265 ? -15.524 -9.769 24.929 1.00 94.19 265 PHE A N 1
ATOM 2209 C CA . PHE A 1 265 ? -14.537 -9.048 24.136 1.00 94.19 265 PHE A CA 1
ATOM 2210 C C . PHE A 1 265 ? -15.159 -7.893 23.346 1.00 94.19 265 PHE A C 1
ATOM 2212 O O . PHE A 1 265 ? -14.549 -6.837 23.274 1.00 94.19 265 PHE A O 1
ATOM 2219 N N . ALA A 1 266 ? -16.397 -8.016 22.860 1.00 91.94 266 ALA A N 1
ATOM 2220 C CA . ALA A 1 266 ? -17.103 -6.946 22.156 1.00 91.94 266 ALA A CA 1
ATOM 2221 C C . ALA A 1 266 ? -17.364 -5.744 23.073 1.00 91.94 266 ALA A C 1
ATOM 2223 O O . ALA A 1 266 ? -17.163 -4.596 22.673 1.00 91.94 266 ALA A O 1
ATOM 2224 N N . ARG A 1 267 ? -17.746 -5.994 24.332 1.00 91.62 267 ARG A N 1
ATOM 2225 C CA . ARG A 1 267 ? -17.867 -4.939 25.352 1.00 91.62 267 ARG A CA 1
ATOM 2226 C C . ARG A 1 267 ? -16.524 -4.281 25.641 1.00 91.62 267 ARG A C 1
ATOM 2228 O O . ARG A 1 267 ? -16.448 -3.059 25.665 1.00 91.62 267 ARG A O 1
ATOM 2235 N N . LYS A 1 268 ? -15.471 -5.082 25.840 1.00 89.94 268 LYS A N 1
ATOM 2236 C CA . LYS A 1 268 ? -14.109 -4.573 26.051 1.00 89.94 268 LYS A CA 1
ATOM 2237 C C . LYS A 1 268 ? -13.654 -3.716 24.868 1.00 89.94 268 LYS A C 1
ATOM 2239 O O . LYS A 1 268 ? -13.130 -2.632 25.069 1.00 89.94 268 LYS A O 1
ATOM 2244 N N . PHE A 1 269 ? -13.906 -4.181 23.652 1.00 86.31 269 PHE A N 1
ATOM 2245 C CA . PHE A 1 269 ? -13.504 -3.512 22.427 1.00 86.31 269 PHE A CA 1
ATOM 2246 C C . PHE A 1 269 ? -14.188 -2.149 22.257 1.00 86.31 269 PHE A C 1
ATOM 2248 O O . PHE A 1 269 ? -13.536 -1.150 21.986 1.00 86.31 269 PHE A O 1
ATOM 2255 N N . ASN A 1 270 ? -15.506 -2.087 22.463 1.00 83.31 270 ASN A N 1
ATOM 2256 C CA . ASN A 1 270 ? -16.266 -0.858 22.224 1.00 83.31 270 ASN A CA 1
ATOM 2257 C C . ASN A 1 270 ? -16.267 0.130 23.395 1.00 83.31 270 ASN A C 1
ATOM 2259 O O . ASN A 1 270 ? -16.571 1.303 23.182 1.00 83.31 270 ASN A O 1
ATOM 2263 N N . ARG A 1 271 ? -16.007 -0.341 24.620 1.00 85.38 271 ARG A N 1
ATOM 2264 C CA . ARG A 1 271 ? -16.134 0.462 25.849 1.00 85.38 271 ARG A CA 1
ATOM 2265 C C . ARG A 1 271 ? -14.825 0.607 26.635 1.00 85.38 271 ARG A C 1
ATOM 2267 O O . ARG A 1 271 ? -14.798 1.358 27.602 1.00 85.38 271 ARG A O 1
ATOM 2274 N N . GLY A 1 272 ? -13.776 -0.133 26.276 1.00 82.81 272 GLY A N 1
ATOM 2275 C CA . GLY A 1 272 ? -12.457 -0.048 26.908 1.00 82.81 272 GLY A CA 1
ATOM 2276 C C . GLY A 1 272 ? -11.668 1.182 26.461 1.00 82.81 272 GLY A C 1
ATOM 2277 O O . GLY A 1 272 ? -11.967 1.788 25.432 1.00 82.81 272 GLY A O 1
ATOM 2278 N N . THR A 1 273 ? -10.653 1.545 27.240 1.00 77.62 273 THR A N 1
ATOM 2279 C CA . THR A 1 273 ? -9.877 2.782 27.067 1.00 77.62 273 THR A CA 1
ATOM 2280 C C . THR A 1 273 ? -8.385 2.550 26.857 1.00 77.62 273 THR A C 1
ATOM 2282 O O . THR A 1 273 ? -7.692 3.500 26.511 1.00 77.62 273 THR A O 1
ATOM 2285 N N . SER A 1 274 ? -7.859 1.342 27.078 1.00 74.56 274 SER A N 1
ATOM 2286 C CA . SER A 1 274 ? -6.402 1.092 27.079 1.00 74.56 274 SER A CA 1
ATOM 2287 C C . SER A 1 274 ? -5.959 -0.160 26.321 1.00 74.56 274 SER A C 1
ATOM 2289 O O . SER A 1 274 ? -4.857 -0.191 25.788 1.00 74.56 274 SER A O 1
ATOM 2291 N N . SER A 1 275 ? -6.805 -1.190 26.248 1.00 75.38 275 SER A N 1
ATOM 2292 C CA . SER A 1 275 ? -6.431 -2.530 25.770 1.00 75.38 275 SER A CA 1
ATOM 2293 C C . SER A 1 275 ? -7.367 -3.045 24.675 1.00 75.38 275 SER A C 1
ATOM 2295 O O . SER A 1 275 ? -7.663 -4.241 24.552 1.00 75.38 275 SER A O 1
ATOM 2297 N N . VAL A 1 276 ? -7.849 -2.109 23.862 1.00 76.44 276 VAL A N 1
ATOM 2298 C CA . VAL A 1 276 ? -8.794 -2.371 22.779 1.00 76.44 276 VAL A CA 1
ATOM 2299 C C . VAL A 1 276 ? -8.145 -3.151 21.628 1.00 76.44 276 VAL A C 1
ATOM 2301 O O . VAL A 1 276 ? -8.799 -4.023 21.060 1.00 76.44 276 VAL A O 1
ATOM 2304 N N . GLY A 1 277 ? -6.855 -2.931 21.341 1.00 75.50 277 GLY A N 1
ATOM 2305 C CA . GLY A 1 277 ? -6.105 -3.708 20.340 1.00 75.50 277 GLY A CA 1
ATOM 2306 C C . GLY A 1 277 ? -6.075 -5.207 20.659 1.00 75.50 277 GLY A C 1
ATOM 2307 O O . GLY A 1 277 ? -6.420 -6.033 19.818 1.00 75.50 277 GLY A O 1
ATOM 2308 N N . GLN A 1 278 ? -5.808 -5.570 21.918 1.00 77.31 278 GLN A N 1
ATOM 2309 C CA . GLN A 1 278 ? -5.893 -6.965 22.363 1.00 77.31 278 GLN A CA 1
ATOM 2310 C C . GLN A 1 278 ? -7.313 -7.529 22.198 1.00 77.31 278 GLN A C 1
ATOM 2312 O O . GLN A 1 278 ? -7.486 -8.645 21.714 1.00 77.31 278 GLN A O 1
ATOM 2317 N N . ALA A 1 279 ? -8.343 -6.750 22.554 1.00 84.25 279 ALA A N 1
ATOM 2318 C CA . ALA A 1 279 ? -9.733 -7.173 22.378 1.00 84.25 279 ALA A CA 1
ATOM 2319 C C . ALA A 1 279 ? -10.082 -7.414 20.900 1.00 84.25 279 ALA A C 1
ATOM 2321 O O . ALA A 1 279 ? -10.822 -8.345 20.599 1.00 84.25 279 ALA A O 1
ATOM 2322 N N . TYR A 1 280 ? -9.541 -6.604 19.986 1.00 83.25 280 TYR A N 1
ATOM 2323 C CA . TYR A 1 280 ? -9.698 -6.789 18.545 1.00 83.25 280 TYR A CA 1
ATOM 2324 C C . TYR A 1 280 ? -9.107 -8.125 18.071 1.00 83.25 280 TYR A C 1
ATOM 2326 O O . TYR A 1 280 ? -9.792 -8.870 17.372 1.00 83.25 280 TYR A O 1
ATOM 2334 N N . ILE A 1 281 ? -7.881 -8.461 18.489 1.00 80.25 281 ILE A N 1
ATOM 2335 C CA . ILE A 1 281 ? -7.228 -9.739 18.147 1.00 80.25 281 ILE A CA 1
ATOM 2336 C C . ILE A 1 281 ? -8.070 -10.918 18.647 1.00 80.25 281 ILE A C 1
ATOM 2338 O O . ILE A 1 281 ? -8.387 -11.831 17.882 1.00 80.25 281 ILE A O 1
ATOM 2342 N N . ASP A 1 282 ? -8.496 -10.858 19.911 1.00 85.56 282 ASP A N 1
ATOM 2343 C CA . ASP A 1 282 ? -9.325 -11.896 20.524 1.00 85.56 282 ASP A CA 1
ATOM 2344 C C . ASP A 1 282 ? -10.672 -12.065 19.796 1.00 85.56 282 ASP A C 1
ATOM 2346 O O . ASP A 1 282 ? -11.160 -13.184 19.628 1.00 85.56 282 ASP A O 1
ATOM 2350 N N . LEU A 1 283 ? -11.281 -10.963 19.341 1.00 88.56 283 LEU A N 1
ATOM 2351 C CA . LEU A 1 283 ? -12.499 -10.999 18.533 1.00 88.56 283 LEU A CA 1
ATOM 2352 C C . LEU A 1 283 ? -12.252 -11.587 17.145 1.00 88.56 283 LEU A C 1
ATOM 2354 O O . LEU A 1 283 ? -13.058 -12.406 16.710 1.00 88.56 283 LEU A O 1
ATOM 2358 N N . LYS A 1 284 ? -11.159 -11.209 16.466 1.00 83.19 284 LYS A N 1
ATOM 2359 C CA . LYS A 1 284 ? -10.816 -11.716 15.128 1.00 83.19 284 LYS A CA 1
ATOM 2360 C C . LYS A 1 284 ? -10.738 -13.240 15.142 1.00 83.19 284 LYS A C 1
ATOM 2362 O O . LYS A 1 284 ? -11.421 -13.883 14.349 1.00 83.19 284 LYS A O 1
ATOM 2367 N N . TRP A 1 285 ? -10.023 -13.814 16.110 1.00 82.81 285 TRP A N 1
ATOM 2368 C CA . TRP A 1 285 ? -9.900 -15.269 16.265 1.00 82.81 285 TRP A CA 1
ATOM 2369 C C . TRP A 1 285 ? -11.221 -15.992 16.538 1.00 82.81 285 TRP A C 1
ATOM 2371 O O . TRP A 1 285 ? -11.333 -17.174 16.240 1.00 82.81 285 TRP A O 1
ATOM 2381 N N . LEU A 1 286 ? -12.213 -15.304 17.103 1.00 86.69 286 LEU A N 1
ATOM 2382 C CA . LEU A 1 286 ? -13.521 -15.881 17.413 1.00 86.69 286 LEU A CA 1
ATOM 2383 C C . LEU A 1 286 ? -14.579 -15.605 16.338 1.00 86.69 286 LEU A C 1
ATOM 2385 O O . LEU A 1 286 ? -15.596 -16.292 16.306 1.00 86.69 286 LEU A O 1
ATOM 2389 N N . SER A 1 287 ? -14.386 -14.597 15.487 1.00 81.50 287 SER A N 1
ATOM 2390 C CA . SER A 1 287 ? -15.425 -14.075 14.589 1.00 81.50 287 SER A CA 1
ATOM 2391 C C . SER A 1 287 ? -15.939 -15.090 13.559 1.00 81.50 287 SER A C 1
ATOM 2393 O O . SER A 1 287 ? -17.099 -14.999 13.156 1.00 81.50 287 SER A O 1
ATOM 2395 N N . ASN A 1 288 ? -15.121 -16.087 13.214 1.00 76.19 288 ASN A N 1
ATOM 2396 C CA . ASN A 1 288 ? -15.445 -17.134 12.240 1.00 76.19 288 ASN A CA 1
ATOM 2397 C C . ASN A 1 288 ? -15.941 -18.445 12.889 1.00 76.19 288 ASN A C 1
ATOM 2399 O O . ASN A 1 288 ? -16.266 -19.398 12.190 1.00 76.19 288 ASN A O 1
ATOM 2403 N N . ASP A 1 289 ? -16.025 -18.517 14.224 1.00 82.69 289 ASP A N 1
ATOM 2404 C CA . ASP A 1 289 ? -16.313 -19.767 14.948 1.00 82.69 289 ASP A CA 1
ATOM 2405 C C . ASP A 1 289 ? -17.812 -20.050 15.184 1.00 82.69 289 ASP A C 1
ATOM 2407 O O . ASP A 1 289 ? -18.168 -21.112 15.704 1.00 82.69 289 ASP A O 1
ATOM 2411 N N . PHE A 1 290 ? -18.708 -19.102 14.898 1.00 83.06 290 PHE A N 1
ATOM 2412 C CA . PHE A 1 290 ? -20.140 -19.241 15.189 1.00 83.06 290 PHE A CA 1
ATOM 2413 C C . PHE A 1 290 ? -21.023 -18.329 14.327 1.00 83.06 290 PHE A C 1
ATOM 2415 O O . PHE A 1 290 ? -20.589 -17.306 13.802 1.00 83.06 290 PHE A O 1
ATOM 2422 N N . ASP A 1 291 ? -22.322 -18.649 14.268 1.00 81.81 291 ASP A N 1
ATOM 2423 C CA . ASP A 1 291 ? -23.324 -17.728 13.726 1.00 81.81 291 ASP A CA 1
ATOM 2424 C C . ASP A 1 291 ? -23.513 -16.546 14.687 1.00 81.81 291 ASP A C 1
ATOM 2426 O O . ASP A 1 291 ? -23.902 -16.687 15.849 1.00 81.81 291 ASP A O 1
ATOM 2430 N N . THR A 1 292 ? -23.284 -15.353 14.155 1.00 78.19 292 THR A N 1
ATOM 2431 C CA . THR A 1 292 ? -23.536 -14.052 14.772 1.00 78.19 292 THR A CA 1
ATOM 2432 C C . THR A 1 292 ? -24.878 -13.955 15.523 1.00 78.19 292 THR A C 1
ATOM 2434 O O . THR A 1 292 ? -24.940 -13.367 16.610 1.00 78.19 292 THR A O 1
ATOM 2437 N N . LYS A 1 293 ? -25.961 -14.544 14.994 1.00 82.50 293 LYS A N 1
ATOM 2438 C CA . LYS A 1 293 ? -27.288 -14.526 15.640 1.00 82.50 293 LYS A CA 1
ATOM 2439 C C . LYS A 1 293 ? -27.266 -15.169 17.024 1.00 82.50 293 LYS A C 1
ATOM 2441 O O . LYS A 1 293 ? -28.024 -14.749 17.894 1.00 82.50 293 LYS A O 1
ATOM 2446 N N . GLN A 1 294 ? -26.389 -16.148 17.246 1.00 88.56 294 GLN A N 1
ATOM 2447 C CA . GLN A 1 294 ? -26.255 -16.823 18.535 1.00 88.56 294 GLN A CA 1
ATOM 2448 C C . GLN A 1 294 ? -25.711 -15.875 19.606 1.00 88.56 294 GLN A C 1
ATOM 2450 O O . GLN A 1 294 ? -26.226 -15.861 20.721 1.00 88.56 294 GLN A O 1
ATOM 2455 N N . VAL A 1 295 ? -24.729 -15.032 19.273 1.00 90.31 295 VAL A N 1
ATOM 2456 C CA . VAL A 1 295 ? -24.165 -14.058 20.224 1.00 90.31 295 VAL A CA 1
ATOM 2457 C C . VAL A 1 295 ? -25.189 -12.989 20.591 1.00 90.31 295 VAL A C 1
ATOM 2459 O O . VAL A 1 295 ? -25.287 -12.612 21.756 1.00 90.31 295 VAL A O 1
ATOM 2462 N N . LEU A 1 296 ? -26.007 -12.537 19.635 1.00 87.62 296 LEU A N 1
ATOM 2463 C CA . LEU A 1 296 ? -27.064 -11.559 19.913 1.00 87.62 296 LEU A CA 1
ATOM 2464 C C . LEU A 1 296 ? -28.076 -12.030 20.958 1.00 87.62 296 LEU A C 1
ATOM 2466 O O . LEU A 1 296 ? -28.616 -11.197 21.680 1.00 87.62 296 LEU A O 1
ATOM 2470 N N . THR A 1 297 ? -28.314 -13.339 21.087 1.00 90.94 297 THR A N 1
ATOM 2471 C CA . THR A 1 297 ? -29.211 -13.871 22.130 1.00 90.94 297 THR A CA 1
ATOM 2472 C C . THR A 1 297 ? -28.707 -13.589 23.550 1.00 90.94 297 THR A C 1
ATOM 2474 O O . THR A 1 297 ? -29.485 -13.611 24.503 1.00 90.94 297 THR A O 1
ATOM 2477 N N . LEU A 1 298 ? -27.413 -13.283 23.699 1.00 93.06 298 LEU A N 1
ATOM 2478 C CA . LEU A 1 298 ? -26.785 -12.916 24.966 1.00 93.06 298 LEU A CA 1
ATOM 2479 C C . LEU A 1 298 ? -26.965 -11.429 25.305 1.00 93.06 298 LEU A C 1
ATOM 2481 O O . LEU A 1 298 ? -26.765 -11.043 26.461 1.00 93.06 298 LEU A O 1
ATOM 2485 N N . ALA A 1 299 ? -27.330 -10.595 24.326 1.00 90.62 299 ALA A N 1
ATOM 2486 C CA . ALA A 1 299 ? -27.516 -9.166 24.524 1.00 90.62 299 ALA A CA 1
ATOM 2487 C C . ALA A 1 299 ? -28.772 -8.899 25.359 1.00 90.62 299 ALA A C 1
ATOM 2489 O O . ALA A 1 299 ? -29.882 -9.268 24.982 1.00 90.62 299 ALA A O 1
ATOM 2490 N N . LYS A 1 300 ? -28.604 -8.228 26.504 1.00 89.44 300 LYS A N 1
ATOM 2491 C CA . LYS A 1 300 ? -29.723 -7.938 27.422 1.00 89.44 300 LYS A CA 1
ATOM 2492 C C . LYS A 1 300 ? -30.262 -6.523 27.294 1.00 89.44 300 LYS A C 1
ATOM 2494 O O . LYS A 1 300 ? -31.374 -6.246 27.730 1.00 89.44 300 LYS A O 1
ATOM 2499 N N . ILE A 1 301 ? -29.457 -5.625 26.738 1.00 86.44 301 ILE A N 1
ATOM 2500 C CA . ILE A 1 301 ? -29.773 -4.207 26.563 1.00 86.44 301 ILE A CA 1
ATOM 2501 C C . ILE A 1 301 ? -29.371 -3.751 25.159 1.00 86.44 301 ILE A C 1
ATOM 2503 O O . ILE A 1 301 ? -28.540 -4.383 24.507 1.00 86.44 301 ILE A O 1
ATOM 2507 N N . LYS A 1 302 ? -29.912 -2.613 24.703 1.00 83.88 302 LYS A N 1
ATOM 2508 C CA . LYS A 1 302 ? -29.598 -2.043 23.378 1.00 83.88 302 LYS A CA 1
ATOM 2509 C C . LYS A 1 302 ? -28.087 -1.902 23.157 1.00 83.88 302 LYS A C 1
ATOM 2511 O O . LYS A 1 302 ? -27.590 -2.319 22.117 1.00 83.88 302 LYS A O 1
ATOM 2516 N N . GLN A 1 303 ? -27.358 -1.403 24.158 1.00 84.44 303 GLN A N 1
ATOM 2517 C CA . GLN A 1 303 ? -25.907 -1.206 24.066 1.00 84.44 303 GLN A CA 1
ATOM 2518 C C . GLN A 1 303 ? -25.134 -2.509 23.820 1.00 84.44 303 GLN A C 1
ATOM 2520 O O . GLN A 1 303 ? -24.175 -2.517 23.061 1.00 84.44 303 GLN A O 1
ATOM 2525 N N . ASP A 1 304 ? -25.569 -3.625 24.405 1.00 87.88 304 ASP A N 1
ATOM 2526 C CA . ASP A 1 304 ? -24.933 -4.925 24.186 1.00 87.88 304 ASP A CA 1
ATOM 2527 C C . ASP A 1 304 ? -25.040 -5.366 22.727 1.00 87.88 304 ASP A C 1
ATOM 2529 O O . ASP A 1 304 ? -24.090 -5.896 22.160 1.00 87.88 304 ASP A O 1
ATOM 2533 N N . SER A 1 305 ? -26.195 -5.113 22.108 1.00 85.38 305 SER A N 1
ATOM 2534 C CA . SER A 1 305 ? -26.379 -5.402 20.689 1.00 85.38 305 SER A CA 1
ATOM 2535 C C . SER A 1 305 ? -25.453 -4.523 19.845 1.00 85.38 305 SER A C 1
ATOM 2537 O O . SER A 1 305 ? -24.774 -5.038 18.963 1.00 85.38 305 SER A O 1
ATOM 2539 N N . LEU A 1 306 ? -25.371 -3.218 20.148 1.00 82.81 306 LEU A N 1
ATOM 2540 C CA . LEU A 1 306 ? -24.484 -2.278 19.446 1.00 82.81 306 LEU A CA 1
ATOM 2541 C C . LEU A 1 306 ? -23.017 -2.707 19.502 1.00 82.81 306 LEU A C 1
ATOM 2543 O O . LEU A 1 306 ? -22.337 -2.659 18.478 1.00 82.81 306 LEU A O 1
ATOM 2547 N N . ASP A 1 307 ? -22.547 -3.168 20.660 1.00 86.62 307 ASP A N 1
ATOM 2548 C CA . ASP A 1 307 ? -21.167 -3.623 20.805 1.00 86.62 307 ASP A CA 1
ATOM 2549 C C . ASP A 1 307 ? -20.884 -4.865 19.952 1.00 86.62 307 ASP A C 1
ATOM 2551 O O . ASP A 1 307 ? -19.869 -4.923 19.259 1.00 86.62 307 ASP A O 1
ATOM 2555 N N . ILE A 1 308 ? -21.793 -5.847 19.968 1.00 88.44 308 ILE A N 1
ATOM 2556 C CA . ILE A 1 308 ? -21.677 -7.058 19.143 1.00 88.44 308 ILE A CA 1
ATOM 2557 C C . ILE A 1 308 ? -21.632 -6.672 17.661 1.00 88.44 308 ILE A C 1
ATOM 2559 O O . ILE A 1 308 ? -20.757 -7.131 16.931 1.00 88.44 308 ILE A O 1
ATOM 2563 N N . TYR A 1 309 ? -22.540 -5.802 17.213 1.00 85.00 309 TYR A N 1
ATOM 2564 C CA . TYR A 1 309 ? -22.595 -5.381 15.815 1.00 85.00 309 TYR A CA 1
ATOM 2565 C C . TYR A 1 309 ? -21.326 -4.654 15.360 1.00 85.00 309 TYR A C 1
ATOM 2567 O O . TYR A 1 309 ? -20.803 -4.951 14.283 1.00 85.00 309 TYR A O 1
ATOM 2575 N N . ALA A 1 310 ? -20.816 -3.726 16.172 1.00 83.12 310 ALA A N 1
ATOM 2576 C CA . ALA A 1 310 ? -19.583 -3.008 15.874 1.00 83.12 310 ALA A CA 1
ATOM 2577 C C . ALA A 1 310 ? -18.368 -3.950 15.855 1.00 83.12 310 ALA A C 1
ATOM 2579 O O . ALA A 1 310 ? -17.555 -3.867 14.938 1.00 83.12 310 ALA A O 1
ATOM 2580 N N . ALA A 1 311 ? -18.289 -4.892 16.802 1.00 87.12 311 ALA A N 1
ATOM 2581 C CA . ALA A 1 311 ? -17.222 -5.889 16.861 1.00 87.12 311 ALA A CA 1
ATOM 2582 C C . ALA A 1 311 ? -17.200 -6.785 15.613 1.00 87.12 311 ALA A C 1
ATOM 2584 O O . ALA A 1 311 ? -16.148 -6.969 15.008 1.00 87.12 311 ALA A O 1
ATOM 2585 N N . ILE A 1 312 ? -18.358 -7.293 15.181 1.00 85.19 312 ILE A N 1
ATOM 2586 C CA . ILE A 1 312 ? -18.470 -8.127 13.971 1.00 85.19 312 ILE A CA 1
ATOM 2587 C C . ILE A 1 312 ? -18.085 -7.336 12.725 1.00 85.19 312 ILE A C 1
ATOM 2589 O O . ILE A 1 312 ? -17.339 -7.831 11.883 1.00 85.19 312 ILE A O 1
ATOM 2593 N N . SER A 1 313 ? -18.572 -6.097 12.618 1.00 83.12 313 SER A N 1
ATOM 2594 C CA . SER A 1 313 ? -18.265 -5.235 11.472 1.00 83.12 313 SER A CA 1
ATOM 2595 C C . SER A 1 313 ? -16.760 -4.982 11.366 1.00 83.12 313 SER A C 1
ATOM 2597 O O . SER A 1 313 ? -16.232 -4.985 10.260 1.00 83.12 313 SER A O 1
ATOM 2599 N N . ALA A 1 314 ? -16.078 -4.816 12.504 1.00 80.44 314 ALA A N 1
ATOM 2600 C CA . ALA A 1 314 ? -14.643 -4.566 12.556 1.00 80.44 314 ALA A CA 1
ATOM 2601 C C . ALA A 1 314 ? -13.778 -5.808 12.286 1.00 80.44 314 ALA A C 1
ATOM 2603 O O . ALA A 1 314 ? -12.687 -5.654 11.754 1.00 80.44 314 ALA A O 1
ATOM 2604 N N . THR A 1 315 ? -14.220 -7.006 12.684 1.00 80.62 315 THR A N 1
ATOM 2605 C CA . THR A 1 315 ? -13.344 -8.196 12.779 1.00 80.62 315 THR A CA 1
ATOM 2606 C C . THR A 1 315 ? -13.571 -9.246 11.698 1.00 80.62 315 THR A C 1
ATOM 2608 O O . THR A 1 315 ? -12.656 -10.009 11.405 1.00 80.62 315 THR A O 1
ATOM 2611 N N . SER A 1 316 ? -14.761 -9.287 11.094 1.00 80.50 316 SER A N 1
ATOM 2612 C CA . SER A 1 316 ? -15.067 -10.218 10.006 1.00 80.50 316 SER A CA 1
ATOM 2613 C C . SER A 1 316 ? -14.609 -9.646 8.666 1.00 80.50 316 SER A C 1
ATOM 2615 O O . SER A 1 316 ? -14.973 -8.517 8.338 1.00 80.50 316 SER A O 1
ATOM 2617 N N . VAL A 1 317 ? -13.878 -10.436 7.878 1.00 76.75 317 VAL A N 1
ATOM 2618 C CA . VAL A 1 317 ? -13.532 -10.093 6.484 1.00 76.75 317 VAL A CA 1
ATOM 2619 C C . VAL A 1 317 ? -14.717 -10.248 5.530 1.00 76.75 317 VAL A C 1
ATOM 2621 O O . VAL A 1 317 ? -14.792 -9.580 4.502 1.00 76.75 317 VAL A O 1
ATOM 2624 N N . GLU A 1 318 ? -15.692 -11.082 5.895 1.00 85.62 318 GLU A N 1
ATOM 2625 C CA . GLU A 1 318 ? -16.871 -11.327 5.076 1.00 85.62 318 GLU A CA 1
ATOM 2626 C C . GLU A 1 318 ? -17.813 -10.119 5.061 1.00 85.62 318 GLU A C 1
ATOM 2628 O O . GLU A 1 318 ? -18.020 -9.423 6.066 1.00 85.62 318 GLU A O 1
ATOM 2633 N N . LEU A 1 319 ? -18.480 -9.928 3.923 1.00 86.38 319 LEU A N 1
ATOM 2634 C CA . LEU A 1 319 ? -19.562 -8.962 3.815 1.00 86.38 319 LEU A CA 1
ATOM 2635 C C . LEU A 1 319 ? -20.776 -9.449 4.608 1.00 86.38 319 LEU A C 1
ATOM 2637 O O . LEU A 1 319 ? -21.387 -10.466 4.284 1.00 86.38 319 LEU A O 1
ATOM 2641 N N . LYS A 1 320 ? -21.191 -8.678 5.616 1.00 86.00 320 LYS A N 1
ATOM 2642 C CA . LYS A 1 320 ? -22.377 -8.979 6.439 1.00 86.00 320 LYS A CA 1
ATOM 2643 C C . LYS A 1 320 ? -23.534 -8.021 6.159 1.00 86.00 320 LYS A C 1
ATOM 2645 O O . LYS A 1 320 ? -24.497 -7.942 6.925 1.00 86.00 320 LYS A O 1
ATOM 2650 N N . SER A 1 321 ? -23.483 -7.312 5.038 1.00 87.94 321 SER A N 1
ATOM 2651 C CA . SER A 1 321 ? -24.437 -6.274 4.651 1.00 87.94 321 SER A CA 1
ATOM 2652 C C . SER A 1 321 ? -25.903 -6.725 4.617 1.00 87.94 321 SER A C 1
ATOM 2654 O O . SER A 1 321 ? -26.779 -5.933 4.955 1.00 87.94 321 SER A O 1
ATOM 2656 N N . THR A 1 322 ? -26.214 -7.984 4.290 1.00 86.12 322 THR A N 1
ATOM 2657 C CA . THR A 1 322 ? -27.594 -8.517 4.354 1.00 86.12 322 THR A CA 1
ATOM 2658 C C . THR A 1 322 ? -28.127 -8.531 5.781 1.00 86.12 322 THR A C 1
ATOM 2660 O O . THR A 1 322 ? -29.242 -8.077 6.050 1.00 86.12 322 THR A O 1
ATOM 2663 N N . TYR A 1 323 ? -27.307 -9.022 6.707 1.00 81.62 323 TYR A N 1
ATOM 2664 C CA . TYR A 1 323 ? -27.618 -9.038 8.127 1.00 81.62 323 TYR A CA 1
ATOM 2665 C C . TYR A 1 323 ? -27.707 -7.613 8.679 1.00 81.62 323 TYR A C 1
ATOM 2667 O O . TYR A 1 323 ? -28.695 -7.244 9.318 1.00 81.62 323 TYR A O 1
ATOM 2675 N N . LEU A 1 324 ? -26.721 -6.777 8.351 1.00 81.31 324 LEU A N 1
ATOM 2676 C CA . LEU A 1 324 ? -26.674 -5.396 8.805 1.00 81.31 324 LEU A CA 1
ATOM 2677 C C . LEU A 1 324 ? -27.846 -4.577 8.275 1.00 81.31 324 LEU A C 1
ATOM 2679 O O . LEU A 1 324 ? -28.427 -3.832 9.049 1.00 81.31 324 LEU A O 1
ATOM 2683 N N . ASN A 1 325 ? -28.282 -4.751 7.027 1.00 80.94 325 ASN A N 1
ATOM 2684 C CA . ASN A 1 325 ? -29.414 -4.012 6.462 1.00 80.94 325 ASN A CA 1
ATOM 2685 C C . ASN A 1 325 ? -30.711 -4.160 7.285 1.00 80.94 325 ASN A C 1
ATOM 2687 O O . ASN A 1 325 ? -31.464 -3.193 7.439 1.00 80.94 325 ASN A O 1
ATOM 2691 N N . ASN A 1 326 ? -30.949 -5.342 7.859 1.00 75.62 326 ASN A N 1
ATOM 2692 C CA . ASN A 1 326 ? -32.108 -5.590 8.722 1.00 75.62 326 ASN A CA 1
ATOM 2693 C C . ASN A 1 326 ? -31.937 -4.975 10.116 1.00 75.62 326 ASN A C 1
ATOM 2695 O O . ASN A 1 326 ? -32.910 -4.539 10.729 1.00 75.62 326 ASN A O 1
ATOM 2699 N N . THR A 1 327 ? -30.701 -4.893 10.596 1.00 76.44 327 THR A N 1
ATOM 2700 C CA . THR A 1 327 ? -30.388 -4.461 11.954 1.00 76.44 327 THR A CA 1
ATOM 2701 C C . THR A 1 327 ? -30.084 -2.974 12.067 1.00 76.44 327 THR A C 1
ATOM 2703 O O . THR A 1 327 ? -30.695 -2.277 12.871 1.00 76.44 327 THR A O 1
ATOM 2706 N N . ILE A 1 328 ? -29.090 -2.491 11.326 1.00 75.44 328 ILE A N 1
ATOM 2707 C CA . ILE A 1 328 ? -28.455 -1.178 11.502 1.00 75.44 328 ILE A CA 1
ATOM 2708 C C . ILE A 1 328 ? -29.457 -0.044 11.305 1.00 75.44 328 ILE A C 1
ATOM 2710 O O . ILE A 1 328 ? -29.378 1.003 11.929 1.00 75.44 328 ILE A O 1
ATOM 2714 N N . SER A 1 329 ? -30.491 -0.293 10.506 1.00 65.25 329 SER A N 1
ATOM 2715 C CA . SER A 1 329 ? -31.586 0.648 10.331 1.00 65.25 329 SER A CA 1
ATOM 2716 C C . SER A 1 329 ? -32.415 0.901 11.593 1.00 65.25 329 SER A C 1
ATOM 2718 O O . SER A 1 329 ? -33.072 1.938 11.677 1.00 65.25 329 SER A O 1
ATOM 2720 N N . ASN A 1 330 ? -32.340 0.003 12.577 1.00 72.38 330 ASN A N 1
ATOM 2721 C CA . ASN A 1 330 ? -32.965 0.131 13.892 1.00 72.38 330 ASN A CA 1
ATOM 2722 C C . ASN A 1 330 ? -32.004 0.738 14.934 1.00 72.38 330 ASN A C 1
ATOM 2724 O O . ASN A 1 330 ? -32.381 0.919 16.091 1.00 72.38 330 ASN A O 1
ATOM 2728 N N . ILE A 1 331 ? -30.762 1.050 14.548 1.00 80.62 331 ILE A N 1
ATOM 2729 C CA . ILE A 1 331 ? -29.813 1.790 15.380 1.00 80.62 331 ILE A CA 1
ATOM 2730 C C . ILE A 1 331 ? -30.092 3.283 15.186 1.00 80.62 331 ILE A C 1
ATOM 2732 O O . ILE A 1 331 ? -30.111 3.784 14.062 1.00 80.62 331 ILE A O 1
ATOM 2736 N N . ASP A 1 332 ? -30.373 3.988 16.281 1.00 82.00 332 ASP A N 1
ATOM 2737 C CA . ASP A 1 332 ? -30.640 5.437 16.259 1.00 82.00 332 ASP A CA 1
ATOM 2738 C C . ASP A 1 332 ? -29.373 6.273 16.433 1.00 82.00 332 ASP A C 1
ATOM 2740 O O . ASP A 1 332 ? -29.383 7.460 16.128 1.00 82.00 332 ASP A O 1
ATOM 2744 N N . ASP A 1 333 ? -28.295 5.650 16.910 1.00 84.12 333 ASP A N 1
ATOM 2745 C CA . ASP A 1 333 ? -26.981 6.272 17.008 1.00 84.12 333 ASP A CA 1
ATOM 2746 C C . ASP A 1 333 ? -26.339 6.342 15.616 1.00 84.12 333 ASP A C 1
ATOM 2748 O O . ASP A 1 333 ? -25.897 5.325 15.062 1.00 84.12 333 ASP A O 1
ATOM 2752 N N . GLU A 1 334 ? -26.340 7.534 15.018 1.00 87.06 334 GLU A N 1
ATOM 2753 C CA . GLU A 1 334 ? -25.826 7.737 13.661 1.00 87.06 334 GLU A CA 1
ATOM 2754 C C . GLU A 1 334 ? -24.314 7.490 13.590 1.00 87.06 334 GLU A C 1
ATOM 2756 O O . GLU A 1 334 ? -23.864 6.883 12.625 1.00 87.06 334 GLU A O 1
ATOM 2761 N N . THR A 1 335 ? -23.546 7.808 14.639 1.00 83.56 335 THR A N 1
ATOM 2762 C CA . THR A 1 335 ? -22.095 7.560 14.688 1.00 83.56 335 THR A CA 1
ATOM 2763 C C . THR A 1 335 ? -21.755 6.069 14.609 1.00 83.56 335 THR A C 1
ATOM 2765 O O . THR A 1 335 ? -20.904 5.665 13.815 1.00 83.56 335 THR A O 1
ATOM 2768 N N . THR A 1 336 ? -22.426 5.214 15.389 1.00 80.31 336 THR A N 1
ATOM 2769 C CA . THR A 1 336 ? -22.222 3.755 15.315 1.00 80.31 336 THR A CA 1
ATOM 2770 C C . THR A 1 336 ? -22.736 3.181 13.998 1.00 80.31 336 THR A C 1
ATOM 2772 O O . THR A 1 336 ? -22.075 2.327 13.407 1.00 80.31 336 THR A O 1
ATOM 2775 N N . SER A 1 337 ? -23.881 3.664 13.507 1.00 86.94 337 SER A N 1
ATOM 2776 C CA . SER A 1 337 ? -24.416 3.241 12.206 1.00 86.94 337 SER A CA 1
ATOM 2777 C C . SER A 1 337 ? -23.459 3.594 11.067 1.00 86.94 337 SER A C 1
ATOM 2779 O O . SER A 1 337 ? -23.243 2.799 10.157 1.00 86.94 337 SER A O 1
ATOM 2781 N N . PHE A 1 338 ? -22.847 4.772 11.128 1.00 88.38 338 PHE A N 1
ATOM 2782 C CA . PHE A 1 338 ? -21.868 5.216 10.153 1.00 88.38 338 PHE A CA 1
ATOM 2783 C C . PHE A 1 338 ? -20.578 4.394 10.222 1.00 88.38 338 PHE A C 1
ATOM 2785 O O . PHE A 1 338 ? -20.134 3.915 9.185 1.00 88.38 338 PHE A O 1
ATOM 2792 N N . PHE A 1 339 ? -20.049 4.120 11.421 1.00 84.94 339 PHE A N 1
ATOM 2793 C CA . PHE A 1 339 ? -18.872 3.257 11.611 1.00 84.94 339 PHE A CA 1
ATOM 2794 C C . PHE A 1 339 ? -19.059 1.876 10.977 1.00 84.94 339 PHE A C 1
ATOM 2796 O O . PHE A 1 339 ? -18.231 1.421 10.189 1.00 84.94 339 PHE A O 1
ATOM 2803 N N . MET A 1 340 ? -20.173 1.217 11.298 1.00 86.19 340 MET A N 1
ATOM 2804 C CA . MET A 1 340 ? -20.465 -0.121 10.787 1.00 86.19 340 MET A CA 1
ATOM 2805 C C . MET A 1 340 ? -20.664 -0.113 9.269 1.00 86.19 340 MET A C 1
ATOM 2807 O O . MET A 1 340 ? -20.152 -0.986 8.575 1.00 86.19 340 MET A O 1
ATOM 2811 N N . TRP A 1 341 ? -21.387 0.881 8.746 1.00 90.88 341 TRP A N 1
ATOM 2812 C CA . TRP A 1 341 ? -21.567 1.047 7.306 1.00 90.88 341 TRP A CA 1
ATOM 2813 C C . TRP A 1 341 ? -20.238 1.287 6.585 1.00 90.88 341 TRP A C 1
ATOM 2815 O O . TRP A 1 341 ? -19.996 0.682 5.545 1.00 90.88 341 TRP A O 1
ATOM 2825 N N . TYR A 1 342 ? -19.375 2.140 7.134 1.00 88.56 342 TYR A N 1
ATOM 2826 C CA . TYR A 1 342 ? -18.098 2.476 6.521 1.00 88.56 342 TYR A CA 1
ATOM 2827 C C . TYR A 1 342 ? -17.148 1.271 6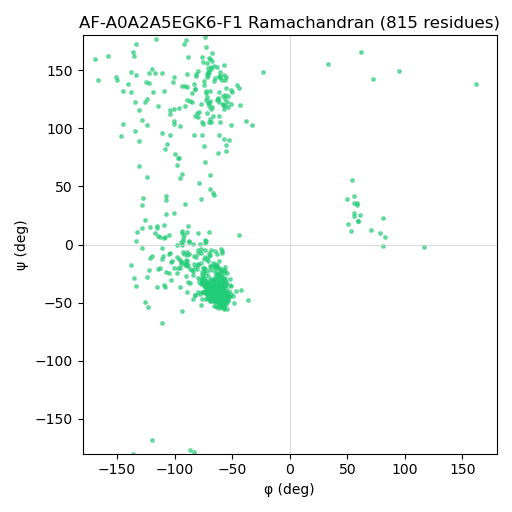.513 1.00 88.56 342 TYR A C 1
ATOM 2829 O O . TYR A 1 342 ? -16.474 1.027 5.516 1.00 88.56 342 TYR A O 1
ATOM 2837 N N . ARG A 1 343 ? -17.173 0.431 7.559 1.00 85.38 343 ARG A N 1
ATOM 2838 C CA . ARG A 1 343 ? -16.478 -0.865 7.529 1.00 85.38 343 ARG A CA 1
ATOM 2839 C C . ARG A 1 343 ? -16.988 -1.797 6.441 1.00 85.38 343 ARG A C 1
ATOM 2841 O O . ARG A 1 343 ? -16.185 -2.444 5.781 1.00 85.38 343 ARG A O 1
ATOM 2848 N N . GLU A 1 344 ? -18.295 -1.859 6.221 1.00 88.25 344 GLU A N 1
ATOM 2849 C CA . GLU A 1 344 ? -18.825 -2.643 5.104 1.00 88.25 344 GLU A CA 1
ATOM 2850 C C . GLU A 1 344 ? -18.447 -2.044 3.747 1.00 88.25 344 GLU A C 1
ATOM 2852 O O . GLU A 1 344 ? -18.166 -2.808 2.832 1.00 88.25 344 GLU A O 1
ATOM 2857 N N . LEU A 1 345 ? -18.379 -0.713 3.610 1.00 89.94 345 LEU A N 1
ATOM 2858 C CA . LEU A 1 345 ? -17.898 -0.072 2.381 1.00 89.94 345 LEU A CA 1
ATOM 2859 C C . LEU A 1 345 ? -16.484 -0.544 2.036 1.00 89.94 345 LEU A C 1
ATOM 2861 O O . LEU A 1 345 ? -16.259 -0.952 0.904 1.00 89.94 345 LEU A O 1
ATOM 2865 N N . GLN A 1 346 ? -15.575 -0.547 3.014 1.00 84.75 346 GLN A N 1
ATOM 2866 C CA . GLN A 1 346 ? -14.196 -1.016 2.832 1.00 84.75 346 GLN A CA 1
ATOM 2867 C C . GLN A 1 346 ? -14.153 -2.471 2.369 1.00 84.75 346 GLN A C 1
ATOM 2869 O O . GLN A 1 346 ? -13.494 -2.795 1.390 1.00 84.75 346 GLN A O 1
ATOM 2874 N N . LYS A 1 347 ? -14.932 -3.351 3.004 1.00 85.94 347 LYS A N 1
ATOM 2875 C CA . LYS A 1 347 ? -15.024 -4.749 2.567 1.00 85.94 347 LYS A CA 1
ATOM 2876 C C . LYS A 1 347 ? -15.581 -4.871 1.154 1.00 85.94 347 LYS A C 1
ATOM 2878 O O . LYS A 1 347 ? -15.160 -5.756 0.421 1.00 85.94 347 LYS A O 1
ATOM 2883 N N . VAL A 1 348 ? -16.531 -4.022 0.752 1.00 88.62 348 VAL A N 1
ATOM 2884 C CA . VAL A 1 348 ? -17.042 -4.007 -0.629 1.00 88.62 348 VAL A CA 1
ATOM 2885 C C . VAL A 1 348 ? -15.950 -3.536 -1.592 1.00 88.62 348 VAL A C 1
ATOM 2887 O O . VAL A 1 348 ? -15.823 -4.107 -2.676 1.00 88.62 348 VAL A O 1
ATOM 2890 N N . GLU A 1 349 ? -15.146 -2.542 -1.208 1.00 83.38 349 GLU A N 1
ATOM 2891 C CA . GLU A 1 349 ? -13.964 -2.153 -1.978 1.00 83.38 349 GLU A CA 1
ATOM 2892 C C . GLU A 1 349 ? -12.999 -3.323 -2.141 1.00 83.38 349 GLU A C 1
ATOM 2894 O O . GLU A 1 349 ? -12.642 -3.625 -3.271 1.00 83.38 349 GLU A O 1
ATOM 2899 N N . GLU A 1 350 ? -12.683 -4.064 -1.082 1.00 79.56 350 GLU A N 1
ATOM 2900 C CA . GLU A 1 350 ? -11.735 -5.181 -1.151 1.00 79.56 350 GLU A CA 1
ATOM 2901 C C . GLU A 1 350 ? -12.279 -6.437 -1.855 1.00 79.56 350 GLU A C 1
ATOM 2903 O O . GLU A 1 350 ? -11.554 -7.080 -2.609 1.00 79.56 350 GLU A O 1
ATOM 2908 N N . THR A 1 351 ? -13.548 -6.796 -1.636 1.00 83.25 351 THR A N 1
ATOM 2909 C CA . THR A 1 351 ? -14.108 -8.101 -2.058 1.00 83.25 351 THR A CA 1
ATOM 2910 C C . THR A 1 351 ? -14.970 -8.045 -3.312 1.00 83.25 351 THR A C 1
ATOM 2912 O O . THR A 1 351 ? -15.290 -9.081 -3.888 1.00 83.25 351 THR A O 1
ATOM 2915 N N . TYR A 1 352 ? -15.389 -6.857 -3.747 1.00 85.25 352 TYR A N 1
ATOM 2916 C CA . TYR A 1 352 ? -16.245 -6.717 -4.924 1.00 85.25 352 TYR A CA 1
ATOM 2917 C C . TYR A 1 352 ? -15.646 -5.764 -5.956 1.00 85.25 352 TYR A C 1
ATOM 2919 O O . TYR A 1 352 ? -15.536 -6.134 -7.122 1.00 85.25 352 TYR A O 1
ATOM 2927 N N . TYR A 1 353 ? -15.204 -4.569 -5.557 1.00 82.06 353 TYR A N 1
ATOM 2928 C CA . TYR A 1 353 ? -14.698 -3.583 -6.519 1.00 82.06 353 TYR A CA 1
ATOM 2929 C C . TYR A 1 353 ? -13.247 -3.799 -6.914 1.00 82.06 353 TYR A C 1
ATOM 2931 O O . TYR A 1 353 ? -12.919 -3.716 -8.097 1.00 82.06 353 TYR A O 1
ATOM 2939 N N . HIS A 1 354 ? -12.379 -4.086 -5.947 1.00 76.19 354 HIS A N 1
ATOM 2940 C CA . HIS A 1 354 ? -10.977 -4.325 -6.221 1.00 76.19 354 HIS A CA 1
ATOM 2941 C C . HIS A 1 354 ? -10.819 -5.502 -7.192 1.00 76.19 354 HIS A C 1
ATOM 2943 O O . HIS A 1 354 ? -10.134 -5.288 -8.177 1.00 76.19 354 HIS A O 1
ATOM 2949 N N . PRO A 1 355 ? -11.541 -6.640 -7.087 1.00 74.50 355 PRO A N 1
ATOM 2950 C CA . PRO A 1 355 ? -11.472 -7.708 -8.087 1.00 74.50 355 PRO A CA 1
ATOM 2951 C C . PRO A 1 355 ? -11.951 -7.337 -9.489 1.00 74.50 355 PRO A C 1
ATOM 2953 O O . PRO A 1 355 ? -11.454 -7.882 -10.469 1.00 74.50 355 PRO A O 1
ATOM 2956 N N . MET A 1 356 ? -12.904 -6.408 -9.606 1.00 74.19 356 MET A N 1
ATOM 2957 C CA . MET A 1 356 ? -13.372 -5.916 -10.908 1.00 74.19 356 MET A CA 1
ATOM 2958 C C . MET A 1 356 ? -12.352 -5.009 -11.585 1.00 74.19 356 MET A C 1
ATOM 2960 O O . MET A 1 356 ? -12.247 -4.997 -12.807 1.00 74.19 356 MET A O 1
ATOM 2964 N N . ASN A 1 357 ? -11.613 -4.247 -10.784 1.00 65.06 357 ASN A N 1
ATOM 2965 C CA . ASN A 1 357 ? -10.559 -3.378 -11.276 1.00 65.06 357 ASN A CA 1
ATOM 2966 C C . ASN A 1 357 ? -9.210 -4.101 -11.308 1.00 65.06 357 ASN A C 1
ATOM 2968 O O . ASN A 1 357 ? -8.294 -3.593 -11.944 1.00 65.06 357 ASN A O 1
ATOM 2972 N N . CYS A 1 358 ? -9.063 -5.224 -10.588 1.00 60.59 358 CYS A N 1
ATOM 2973 C CA . CYS A 1 358 ? -7.820 -5.921 -10.280 1.00 60.59 358 CYS A CA 1
ATOM 2974 C C . CYS A 1 358 ? -7.917 -7.445 -10.212 1.00 60.59 358 CYS A C 1
ATOM 2976 O O . CYS A 1 358 ? -8.299 -8.002 -9.183 1.00 60.59 358 CYS A O 1
ATOM 2978 N N . GLU A 1 359 ? -7.441 -8.127 -11.258 1.00 54.75 359 GLU A N 1
ATOM 2979 C CA . GLU A 1 359 ? -7.379 -9.596 -11.291 1.00 54.75 359 GLU A CA 1
ATOM 2980 C C . GLU A 1 359 ? -6.511 -10.182 -10.168 1.00 54.75 359 GLU A C 1
ATOM 2982 O O . GLU A 1 359 ? -6.793 -11.277 -9.680 1.00 54.75 359 GLU A O 1
ATOM 2987 N N . HIS A 1 360 ? -5.531 -9.416 -9.677 1.00 53.41 360 HIS A N 1
ATOM 2988 C CA . HIS A 1 360 ? -4.577 -9.879 -8.679 1.00 53.41 360 HIS A CA 1
ATOM 2989 C C . HIS A 1 360 ? -5.114 -10.012 -7.248 1.00 53.41 360 HIS A C 1
ATOM 2991 O O . HIS A 1 360 ? -4.511 -10.675 -6.406 1.00 53.41 360 HIS A O 1
ATOM 2997 N N . THR A 1 361 ? -6.303 -9.473 -6.982 1.00 57.59 361 THR A N 1
ATOM 2998 C CA . THR A 1 361 ? -7.027 -9.720 -5.721 1.00 57.59 361 THR A CA 1
ATOM 2999 C C . THR A 1 361 ? -7.190 -11.193 -5.382 1.00 57.59 361 THR A C 1
ATOM 3001 O O . THR A 1 361 ? -7.236 -11.543 -4.206 1.00 57.59 361 THR A O 1
ATOM 3004 N N . LYS A 1 362 ? -7.253 -12.052 -6.403 1.00 57.12 362 LYS A N 1
ATOM 3005 C CA . LYS A 1 362 ? -7.386 -13.502 -6.254 1.00 57.12 362 LYS A CA 1
ATOM 3006 C C . LYS A 1 362 ? -6.085 -14.203 -5.857 1.00 57.12 362 LYS A C 1
ATOM 3008 O O . LYS A 1 362 ? -6.116 -15.398 -5.597 1.00 57.12 362 LYS A O 1
ATOM 3013 N N . TYR A 1 363 ? -4.953 -13.498 -5.835 1.00 56.06 363 TYR A N 1
ATOM 3014 C CA . TYR A 1 363 ? -3.657 -14.061 -5.436 1.00 56.06 363 TYR A CA 1
ATOM 3015 C C . TYR A 1 363 ? -3.173 -13.551 -4.076 1.00 56.06 363 TYR A C 1
ATOM 3017 O O . TYR A 1 363 ? -2.053 -13.870 -3.681 1.00 56.06 363 TYR A O 1
ATOM 3025 N N . ARG A 1 364 ? -3.998 -12.786 -3.343 1.00 63.22 364 ARG A N 1
ATOM 3026 C CA . ARG A 1 364 ? -3.688 -12.417 -1.953 1.00 63.22 364 ARG A CA 1
ATOM 3027 C C . ARG A 1 364 ? -3.573 -13.687 -1.099 1.00 63.22 364 ARG A C 1
ATOM 3029 O O . ARG A 1 364 ? -4.253 -14.679 -1.345 1.00 63.22 364 ARG A O 1
ATOM 3036 N N . TRP A 1 365 ? -2.720 -13.659 -0.078 1.00 61.41 365 TRP A N 1
ATOM 3037 C CA . TRP A 1 365 ? -2.530 -14.783 0.856 1.00 61.41 365 TRP A CA 1
ATOM 3038 C C . TRP A 1 365 ? -3.279 -14.596 2.176 1.00 61.41 365 TRP A C 1
ATOM 3040 O O . TRP A 1 365 ? -2.853 -15.089 3.220 1.00 61.41 365 TRP A O 1
ATOM 3050 N N . ASP A 1 366 ? -4.376 -13.848 2.147 1.00 66.50 366 ASP A N 1
ATOM 3051 C CA . ASP A 1 366 ? -5.143 -13.487 3.328 1.00 66.50 366 ASP A CA 1
ATOM 3052 C C . ASP A 1 366 ? -6.563 -14.072 3.312 1.00 66.50 366 ASP A C 1
ATOM 3054 O O . ASP A 1 366 ? -7.009 -14.738 2.371 1.00 66.50 366 ASP A O 1
ATOM 3058 N N . ASP A 1 367 ? -7.289 -13.818 4.400 1.00 70.38 367 ASP A N 1
ATOM 3059 C CA . ASP A 1 367 ? -8.664 -14.286 4.575 1.00 70.38 367 ASP A CA 1
ATOM 3060 C C . ASP A 1 367 ? -9.604 -13.748 3.463 1.00 70.38 367 ASP A C 1
ATOM 3062 O O . ASP A 1 367 ? -10.655 -14.337 3.205 1.00 70.38 367 ASP A O 1
ATOM 3066 N N . TYR A 1 368 ? -9.241 -12.653 2.774 1.00 75.38 368 TYR A N 1
ATOM 3067 C CA . TYR A 1 368 ? -10.042 -12.089 1.685 1.00 75.38 368 TYR A CA 1
ATOM 3068 C C . TYR A 1 368 ? -9.953 -12.905 0.399 1.00 75.38 368 TYR A C 1
ATOM 3070 O O . TYR A 1 368 ? -10.988 -13.098 -0.238 1.00 75.38 368 TYR A O 1
ATOM 3078 N N . ALA A 1 369 ? -8.774 -13.411 0.021 1.00 74.62 369 ALA A N 1
ATOM 3079 C CA . ALA A 1 369 ? -8.654 -14.297 -1.142 1.00 74.62 369 ALA A CA 1
ATOM 3080 C C . ALA A 1 369 ? -9.480 -15.575 -0.969 1.00 74.62 369 ALA A C 1
ATOM 3082 O O . ALA A 1 369 ? -10.234 -15.952 -1.864 1.00 74.62 369 ALA A O 1
ATOM 3083 N N . THR A 1 370 ? -9.423 -16.178 0.223 1.00 79.62 370 THR A N 1
ATOM 3084 C CA . THR A 1 370 ? -10.241 -17.359 0.547 1.00 79.62 370 THR A CA 1
ATOM 3085 C C . THR A 1 370 ? -11.733 -17.039 0.407 1.00 79.62 370 THR A C 1
ATOM 3087 O O . THR A 1 370 ? -12.472 -17.768 -0.250 1.00 79.62 370 THR A O 1
ATOM 3090 N N . TYR A 1 371 ? -12.182 -15.900 0.945 1.00 83.00 371 TYR A N 1
ATOM 3091 C CA . TYR A 1 371 ? -13.577 -15.472 0.822 1.00 83.00 371 TYR A CA 1
ATOM 3092 C C . TYR A 1 371 ? -14.000 -15.189 -0.633 1.00 83.00 371 TYR A C 1
ATOM 3094 O O . TYR A 1 371 ? -15.113 -15.540 -1.028 1.00 83.00 371 TYR A O 1
ATOM 3102 N N . LEU A 1 372 ? -13.125 -14.586 -1.445 1.00 83.31 372 LEU A N 1
ATOM 3103 C CA . LEU A 1 372 ? -13.361 -14.346 -2.873 1.00 83.31 372 LEU A CA 1
ATOM 3104 C C . LEU A 1 372 ? -13.596 -15.647 -3.649 1.00 83.31 372 LEU A C 1
ATOM 3106 O O . LEU A 1 372 ? -14.516 -15.706 -4.471 1.00 83.31 372 LEU A O 1
ATOM 3110 N N . ASP A 1 373 ? -12.785 -16.667 -3.374 1.00 82.19 373 ASP A N 1
ATOM 3111 C CA . ASP A 1 373 ? -12.821 -17.947 -4.080 1.00 82.19 373 ASP A CA 1
ATOM 3112 C C . ASP A 1 373 ? -13.977 -18.842 -3.608 1.00 82.19 373 ASP A C 1
ATOM 3114 O O . ASP A 1 373 ? -14.686 -19.430 -4.430 1.00 82.19 373 ASP A O 1
ATOM 3118 N N . GLU A 1 374 ? -14.216 -18.919 -2.298 1.00 86.69 374 GLU A N 1
ATOM 3119 C CA . GLU A 1 374 ? -15.205 -19.833 -1.717 1.00 86.69 374 GLU A CA 1
ATOM 3120 C C . GLU A 1 374 ? -16.640 -19.271 -1.732 1.00 86.69 374 GLU A C 1
ATOM 3122 O O . GLU A 1 374 ? -17.604 -20.039 -1.792 1.00 86.69 374 GLU A O 1
ATOM 3127 N N . HIS A 1 375 ? -16.813 -17.940 -1.732 1.00 89.38 375 HIS A N 1
ATOM 3128 C CA . HIS A 1 375 ? -18.116 -17.291 -1.505 1.00 89.38 375 HIS A CA 1
ATOM 3129 C C . HIS A 1 375 ? -18.571 -16.256 -2.566 1.00 89.38 375 HIS A C 1
ATOM 3131 O O . HIS A 1 375 ? -19.216 -15.254 -2.221 1.00 89.38 375 HIS A O 1
ATOM 3137 N N . PRO A 1 376 ? -18.372 -16.471 -3.883 1.00 89.06 376 PRO A N 1
ATOM 3138 C CA . PRO A 1 376 ? -18.675 -15.458 -4.903 1.00 89.06 376 PRO A CA 1
ATOM 3139 C C . PRO A 1 376 ? -20.157 -15.033 -4.948 1.00 89.06 376 PRO A C 1
ATOM 3141 O O . PRO A 1 376 ? -20.475 -13.871 -5.221 1.00 89.06 376 PRO A O 1
ATOM 3144 N N . GLN A 1 377 ? -21.092 -15.944 -4.654 1.00 91.75 377 GLN A N 1
ATOM 3145 C CA . GLN A 1 377 ? -22.531 -15.636 -4.631 1.00 91.75 377 GLN A CA 1
ATOM 3146 C C . GLN A 1 377 ? -22.945 -14.819 -3.400 1.00 91.75 377 GLN A C 1
ATOM 3148 O O . GLN A 1 377 ? -23.798 -13.924 -3.500 1.00 91.75 377 GLN A O 1
ATOM 3153 N N . ASP A 1 378 ? -22.325 -15.082 -2.249 1.00 90.19 378 ASP A N 1
ATOM 3154 C CA . ASP A 1 378 ? -22.584 -14.334 -1.019 1.00 90.19 378 ASP A CA 1
ATOM 3155 C C . ASP A 1 378 ? -22.075 -12.900 -1.151 1.00 90.19 378 ASP A C 1
ATOM 3157 O O . ASP A 1 378 ? -22.768 -11.965 -0.739 1.00 90.19 378 ASP A O 1
ATOM 3161 N N . ILE A 1 379 ? -20.930 -12.703 -1.809 1.00 91.19 379 ILE A N 1
ATOM 3162 C CA . ILE A 1 379 ? -20.391 -11.378 -2.128 1.00 91.19 379 ILE A CA 1
ATOM 3163 C C . ILE A 1 379 ? -21.393 -10.584 -2.971 1.00 91.19 379 ILE A C 1
ATOM 3165 O O . ILE A 1 379 ? -21.779 -9.476 -2.591 1.00 91.19 379 ILE A O 1
ATOM 3169 N N . GLN A 1 380 ? -21.895 -11.151 -4.074 1.00 91.75 380 GLN A N 1
ATOM 3170 C CA . GLN A 1 380 ? -22.878 -10.467 -4.925 1.00 91.75 380 GLN A CA 1
ATOM 3171 C C . GLN A 1 380 ? -24.183 -10.146 -4.180 1.00 91.75 380 GLN A C 1
ATOM 3173 O O . GLN A 1 380 ? -24.774 -9.072 -4.358 1.00 91.75 380 GLN A O 1
ATOM 3178 N N . THR A 1 381 ? -24.654 -11.073 -3.345 1.00 93.94 381 THR A N 1
ATOM 3179 C CA . THR A 1 381 ? -25.879 -10.900 -2.556 1.00 93.94 381 THR A CA 1
ATOM 3180 C C . THR A 1 381 ? -25.714 -9.789 -1.526 1.00 93.94 381 THR A C 1
ATOM 3182 O O . THR A 1 381 ? -26.543 -8.872 -1.453 1.00 93.94 381 THR A O 1
ATOM 3185 N N . ASN A 1 382 ? -24.616 -9.815 -0.771 1.00 93.00 382 ASN A N 1
ATOM 3186 C CA . ASN A 1 382 ? -24.323 -8.798 0.225 1.00 93.00 382 ASN A CA 1
ATOM 3187 C C . ASN A 1 382 ? -24.016 -7.443 -0.407 1.00 93.00 382 ASN A C 1
ATOM 3189 O O . ASN A 1 382 ? -24.454 -6.435 0.137 1.00 93.00 382 ASN A O 1
ATOM 3193 N N . TYR A 1 383 ? -23.398 -7.390 -1.586 1.00 94.31 383 TYR A N 1
ATOM 3194 C CA . TYR A 1 383 ? -23.232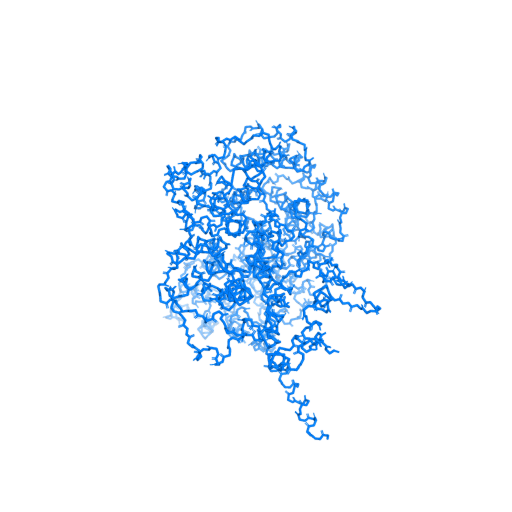 -6.145 -2.328 1.00 94.31 383 TYR A CA 1
ATOM 3195 C C . TYR A 1 383 ? -24.583 -5.490 -2.657 1.00 94.31 383 TYR A C 1
ATOM 3197 O O . TYR A 1 383 ? -24.820 -4.314 -2.365 1.00 94.31 383 TYR A O 1
ATOM 3205 N N . LYS A 1 384 ? -25.544 -6.259 -3.188 1.00 94.25 384 LYS A N 1
ATOM 3206 C CA . LYS A 1 384 ? -26.911 -5.756 -3.430 1.00 94.25 384 LYS A CA 1
ATOM 3207 C C . LYS A 1 384 ? -27.570 -5.267 -2.135 1.00 94.25 384 LYS A C 1
ATOM 3209 O O . LYS A 1 384 ? -28.281 -4.257 -2.157 1.00 94.25 384 LYS A O 1
ATOM 3214 N N . ALA A 1 385 ? -27.343 -5.957 -1.017 1.00 93.62 385 ALA A N 1
ATOM 3215 C CA . ALA A 1 385 ? -27.827 -5.525 0.291 1.00 93.62 385 ALA A CA 1
ATOM 3216 C C . ALA A 1 385 ? -27.139 -4.239 0.778 1.00 93.62 385 ALA A C 1
ATOM 3218 O O . ALA A 1 385 ? -27.826 -3.350 1.279 1.00 93.62 385 ALA A O 1
ATOM 3219 N N . PHE A 1 386 ? -25.833 -4.088 0.553 1.00 94.44 386 PHE A N 1
ATOM 3220 C CA . PHE A 1 386 ? -25.052 -2.897 0.887 1.00 94.44 386 PHE A CA 1
ATOM 3221 C C . PHE A 1 386 ? -25.572 -1.652 0.156 1.00 94.44 386 PHE A C 1
ATOM 3223 O O . PHE A 1 386 ? -25.742 -0.589 0.760 1.00 94.44 386 PHE A O 1
ATOM 3230 N N . LYS A 1 387 ? -25.937 -1.784 -1.127 1.00 95.00 387 LYS A N 1
ATOM 3231 C CA . LYS A 1 387 ? -26.566 -0.694 -1.897 1.00 95.00 387 LYS A CA 1
ATOM 3232 C C . LYS A 1 387 ? -27.883 -0.231 -1.271 1.00 95.00 387 LYS A C 1
ATOM 3234 O O . LYS A 1 387 ? -28.118 0.968 -1.107 1.00 95.00 387 LYS A O 1
ATOM 3239 N N . LYS A 1 388 ? -28.745 -1.184 -0.895 1.00 94.44 388 LYS A N 1
ATOM 3240 C CA . LYS A 1 388 ? -30.025 -0.898 -0.221 1.00 94.44 388 LYS A CA 1
ATOM 3241 C C . LYS A 1 388 ? -29.800 -0.250 1.143 1.00 94.44 388 LYS A C 1
ATOM 3243 O O . LYS A 1 388 ? -30.475 0.729 1.462 1.00 94.44 388 LYS A O 1
ATOM 3248 N N . LEU A 1 389 ? -28.838 -0.769 1.901 1.00 93.62 389 LEU A N 1
ATOM 3249 C CA . LEU A 1 389 ? -28.441 -0.246 3.198 1.00 93.62 389 LEU A CA 1
ATOM 3250 C C . LEU A 1 389 ? -27.992 1.217 3.094 1.00 93.62 389 LEU A C 1
ATOM 3252 O O . LEU A 1 389 ? -28.548 2.075 3.776 1.00 93.62 389 LEU A O 1
ATOM 3256 N N . THR A 1 390 ? -27.055 1.515 2.193 1.00 95.38 390 THR A N 1
ATOM 3257 C CA . THR A 1 390 ? -26.525 2.871 1.984 1.00 95.38 390 THR A CA 1
ATOM 3258 C C . THR A 1 390 ? -27.645 3.854 1.638 1.00 95.38 390 THR A C 1
ATOM 3260 O O . THR A 1 390 ? -27.745 4.924 2.234 1.00 95.38 390 THR A O 1
ATOM 3263 N N . LEU A 1 391 ? -28.566 3.472 0.743 1.00 95.50 391 LEU A N 1
ATOM 3264 C CA . LEU A 1 391 ? -29.719 4.310 0.396 1.00 95.50 391 LEU A CA 1
ATOM 3265 C C . LEU A 1 391 ? -30.666 4.531 1.587 1.00 95.50 391 LEU A C 1
ATOM 3267 O O . LEU A 1 391 ? -31.215 5.623 1.745 1.00 95.50 391 LEU A O 1
ATOM 3271 N N .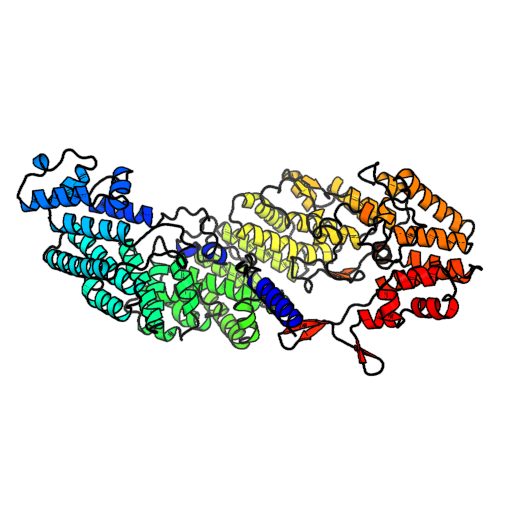 LYS A 1 392 ? -30.885 3.503 2.412 1.00 93.69 392 LYS A N 1
ATOM 3272 C CA . LYS A 1 392 ? -31.732 3.591 3.607 1.00 93.69 392 LYS A CA 1
ATOM 3273 C C . LYS A 1 392 ? -31.120 4.526 4.649 1.00 93.69 392 LYS A C 1
ATOM 3275 O O . LYS A 1 392 ? -31.832 5.382 5.168 1.00 93.69 392 LYS A O 1
ATOM 3280 N N . LEU A 1 393 ? -29.818 4.401 4.911 1.00 94.25 393 LEU A N 1
ATOM 3281 C CA . LEU A 1 393 ? -29.091 5.275 5.833 1.00 94.25 393 LEU A CA 1
ATOM 3282 C C . LEU A 1 393 ? -29.035 6.717 5.323 1.00 94.25 393 LEU A C 1
ATOM 3284 O O . LEU A 1 393 ? -29.354 7.620 6.084 1.00 94.25 393 LEU A O 1
ATOM 3288 N N . HIS A 1 394 ? -28.785 6.936 4.029 1.00 95.69 394 HIS A N 1
ATOM 3289 C CA . HIS A 1 394 ? -28.861 8.263 3.408 1.00 95.69 394 HIS A CA 1
ATOM 3290 C C . HIS A 1 394 ? -30.215 8.955 3.643 1.00 95.69 394 HIS A C 1
ATOM 3292 O O . HIS A 1 394 ? -30.271 10.146 3.943 1.00 95.69 394 HIS A O 1
ATOM 3298 N N . LYS A 1 395 ? -31.323 8.208 3.524 1.00 94.50 395 LYS A N 1
ATOM 3299 C CA . LYS A 1 395 ? -32.677 8.731 3.774 1.00 94.50 395 LYS A CA 1
ATOM 3300 C C . LYS A 1 395 ? -32.962 8.966 5.261 1.00 94.50 395 LYS A C 1
ATOM 3302 O O . LYS A 1 395 ? -33.729 9.870 5.576 1.00 94.50 395 LYS A O 1
ATOM 3307 N N . LYS A 1 396 ? -32.397 8.139 6.149 1.00 93.31 396 LYS A N 1
ATOM 3308 C CA . LYS A 1 396 ? -32.589 8.222 7.607 1.00 93.31 396 LYS A CA 1
ATOM 3309 C C . LYS A 1 396 ? -31.731 9.318 8.252 1.00 93.31 396 LYS A C 1
ATOM 3311 O O . LYS A 1 396 ? -32.170 9.879 9.251 1.00 93.31 396 LYS A O 1
ATOM 3316 N N . ALA A 1 397 ? -30.548 9.590 7.700 1.00 93.81 397 ALA A N 1
ATOM 3317 C CA . ALA A 1 397 ? -29.551 10.493 8.267 1.00 93.81 397 ALA A CA 1
ATOM 3318 C C . ALA A 1 397 ? -30.133 11.884 8.541 1.00 93.81 397 ALA A C 1
ATOM 3320 O O . ALA A 1 397 ? -30.641 12.555 7.633 1.00 93.81 397 ALA A O 1
ATOM 3321 N N . LYS A 1 398 ? -30.043 12.304 9.804 1.00 94.25 398 LYS A N 1
ATOM 3322 C CA . LYS A 1 398 ? -30.459 13.625 10.276 1.00 94.25 398 LYS A CA 1
ATOM 3323 C C . LYS A 1 398 ? -29.279 14.582 10.308 1.00 94.25 398 LYS A C 1
ATOM 3325 O O . LYS A 1 398 ? -29.460 15.761 10.014 1.00 94.25 398 LYS A O 1
ATOM 3330 N N . LEU A 1 399 ? -28.093 14.083 10.659 1.00 92.56 399 LEU A N 1
ATOM 3331 C CA . LEU A 1 399 ? -26.882 14.890 10.701 1.00 92.56 399 LEU A CA 1
ATOM 3332 C C . LEU A 1 399 ? -26.286 15.017 9.299 1.00 92.56 399 LEU A C 1
ATOM 3334 O O . LEU A 1 399 ? -26.179 14.050 8.539 1.00 92.56 399 LEU A O 1
ATOM 3338 N N . LEU A 1 400 ? -25.917 16.252 8.957 1.00 91.38 400 LEU A N 1
ATOM 3339 C CA . LEU A 1 400 ? -25.417 16.602 7.632 1.00 91.38 400 LEU A CA 1
ATOM 3340 C C . LEU A 1 400 ? -24.123 15.851 7.295 1.00 91.38 400 LEU A C 1
ATOM 3342 O O . LEU A 1 400 ? -23.974 15.401 6.162 1.00 91.38 400 LEU A O 1
ATOM 3346 N N . GLU A 1 401 ? -23.253 15.644 8.289 1.00 87.75 401 GLU A N 1
ATOM 3347 C CA . GLU A 1 401 ? -21.989 14.918 8.132 1.00 87.75 401 GLU A CA 1
ATOM 3348 C C . GLU A 1 401 ? -22.179 13.525 7.533 1.00 87.75 401 GLU A C 1
ATOM 3350 O O . GLU A 1 401 ? -21.676 13.242 6.446 1.00 87.75 401 GLU A O 1
ATOM 3355 N N . TYR A 1 402 ? -23.018 12.687 8.139 1.00 92.44 402 TYR A N 1
ATOM 3356 C CA . TYR A 1 402 ? -23.252 11.336 7.634 1.00 92.44 402 TYR A CA 1
ATOM 3357 C C . TYR A 1 402 ? -24.003 11.351 6.303 1.00 92.44 402 TYR A C 1
ATOM 3359 O O . TYR A 1 402 ? -23.704 10.558 5.407 1.00 92.44 402 TYR A O 1
ATOM 3367 N N . LYS A 1 403 ? -24.956 12.277 6.132 1.00 95.50 403 LYS A N 1
ATOM 3368 C CA . LYS A 1 403 ? -25.757 12.376 4.907 1.00 95.50 403 LYS A CA 1
ATOM 3369 C C . LYS A 1 403 ? -24.906 12.673 3.673 1.00 95.50 403 LYS A C 1
ATOM 3371 O O . LYS A 1 403 ? -25.109 12.052 2.626 1.00 95.50 403 LYS A O 1
ATOM 3376 N N . GLU A 1 404 ? -23.950 13.588 3.783 1.00 95.62 404 GLU A N 1
ATOM 3377 C CA . GLU A 1 404 ? -23.044 13.924 2.685 1.00 95.62 404 GLU A CA 1
ATOM 3378 C C . GLU A 1 404 ? -22.105 12.756 2.343 1.00 95.62 404 GLU A C 1
ATOM 3380 O O . GLU A 1 404 ? -21.954 12.419 1.166 1.00 95.62 404 GLU A O 1
ATOM 3385 N N . HIS A 1 405 ? -21.558 12.048 3.338 1.00 94.44 405 HIS A N 1
ATOM 3386 C CA . HIS A 1 405 ? -20.767 10.837 3.082 1.00 94.44 405 HIS A CA 1
ATOM 3387 C C . HIS A 1 405 ? -21.581 9.740 2.383 1.00 94.44 405 HIS A C 1
ATOM 3389 O O . HIS A 1 405 ? -21.120 9.175 1.388 1.00 94.44 405 HIS A O 1
ATOM 3395 N N . TYR A 1 406 ? -22.819 9.480 2.819 1.00 96.06 406 TYR A N 1
ATOM 3396 C CA . TYR A 1 406 ? -23.688 8.526 2.127 1.00 96.06 406 TYR A CA 1
ATOM 3397 C C . TYR A 1 406 ? -24.015 8.968 0.695 1.00 96.06 406 TYR A C 1
ATOM 3399 O O . TYR A 1 406 ? -24.121 8.125 -0.194 1.00 96.06 406 TYR A O 1
ATOM 3407 N N . THR A 1 407 ? -24.143 10.275 0.444 1.00 97.62 407 THR A N 1
ATOM 3408 C CA . THR A 1 407 ? -24.364 10.816 -0.909 1.00 97.62 407 THR A CA 1
ATOM 3409 C C . THR A 1 407 ? -23.177 10.507 -1.821 1.00 97.62 407 THR A C 1
ATOM 3411 O O . THR A 1 407 ? -23.369 9.980 -2.919 1.00 97.62 407 THR A O 1
ATOM 3414 N N . ASN A 1 408 ? -21.946 10.755 -1.359 1.00 96.19 408 ASN A N 1
ATOM 3415 C CA . ASN A 1 408 ? -20.740 10.383 -2.103 1.00 96.19 408 ASN A CA 1
ATOM 3416 C C . ASN A 1 408 ? -20.643 8.872 -2.320 1.00 96.19 408 ASN A C 1
ATOM 3418 O O . ASN A 1 408 ? -20.286 8.434 -3.409 1.00 96.19 408 ASN A O 1
ATOM 3422 N N . ALA A 1 409 ? -21.010 8.059 -1.333 1.00 95.50 409 ALA A N 1
ATOM 3423 C CA . ALA A 1 409 ? -20.980 6.615 -1.506 1.00 95.50 409 ALA A CA 1
ATOM 3424 C C . ALA A 1 409 ? -22.021 6.114 -2.511 1.00 95.50 409 ALA A C 1
ATOM 3426 O O . ALA A 1 409 ? -21.729 5.222 -3.298 1.00 95.50 409 ALA A O 1
ATOM 3427 N N . LEU A 1 410 ? -23.219 6.702 -2.546 1.00 97.31 410 LEU A N 1
ATOM 3428 C CA . LEU A 1 410 ? -24.215 6.391 -3.574 1.00 97.31 410 LEU A CA 1
ATOM 3429 C C . LEU A 1 410 ? -23.735 6.791 -4.976 1.00 97.31 410 LEU A C 1
ATOM 3431 O O . LEU A 1 410 ? -24.006 6.061 -5.934 1.00 97.31 410 LEU A O 1
ATOM 3435 N N . ALA A 1 411 ? -23.007 7.907 -5.099 1.00 96.88 411 ALA A N 1
ATOM 3436 C CA . ALA A 1 411 ? -22.329 8.270 -6.339 1.00 96.88 411 ALA A CA 1
ATOM 3437 C C . ALA A 1 411 ? -21.297 7.206 -6.731 1.00 96.88 411 ALA A C 1
ATOM 3439 O O . ALA A 1 411 ? -21.362 6.682 -7.837 1.00 96.88 411 ALA A O 1
ATOM 3440 N N . TYR A 1 412 ? -20.407 6.847 -5.806 1.00 93.56 412 TYR A N 1
ATOM 3441 C CA . TYR A 1 412 ? -19.343 5.868 -6.014 1.00 93.56 412 TYR A CA 1
ATOM 3442 C C . TYR A 1 412 ? -19.883 4.488 -6.412 1.00 93.56 412 TYR A C 1
ATOM 3444 O O . TYR A 1 412 ? -19.510 3.960 -7.454 1.00 93.56 412 TYR A O 1
ATOM 3452 N N . ILE A 1 413 ? -20.864 3.966 -5.668 1.00 94.00 413 ILE A N 1
ATOM 3453 C CA . ILE A 1 413 ? -21.595 2.736 -6.002 1.00 94.00 413 ILE A CA 1
ATOM 3454 C C . ILE A 1 413 ? -22.162 2.804 -7.426 1.00 94.00 413 ILE A C 1
ATOM 3456 O O . ILE A 1 413 ? -22.061 1.841 -8.177 1.00 94.00 413 ILE A O 1
ATOM 3460 N N . SER A 1 414 ? -22.762 3.937 -7.805 1.00 95.50 414 SER A N 1
ATOM 3461 C CA . SER A 1 414 ? -23.360 4.094 -9.135 1.00 95.50 414 SER A CA 1
ATOM 3462 C C . SER A 1 414 ? -22.305 4.150 -10.245 1.00 95.50 414 SER A C 1
ATOM 3464 O O . SER A 1 414 ? -22.576 3.653 -11.332 1.00 95.50 414 SER A O 1
ATOM 3466 N N . LEU A 1 415 ? -21.120 4.720 -9.988 1.00 91.88 415 LEU A N 1
ATOM 3467 C CA . LEU A 1 415 ? -20.000 4.705 -10.937 1.00 91.88 415 LEU A CA 1
ATOM 3468 C C . LEU A 1 415 ? -19.516 3.279 -11.198 1.00 91.88 415 LEU A C 1
ATOM 3470 O O . LEU A 1 415 ? -19.320 2.911 -12.347 1.00 91.88 415 LEU A O 1
ATOM 3474 N N . LEU A 1 416 ? -19.397 2.471 -10.147 1.00 87.50 416 LEU A N 1
ATOM 3475 C CA . LEU A 1 416 ? -18.900 1.095 -10.237 1.00 87.50 416 LEU A CA 1
ATOM 3476 C C . LEU A 1 416 ? -19.931 0.134 -10.839 1.00 87.50 416 LEU A C 1
ATOM 3478 O O . LEU A 1 416 ? -19.575 -0.820 -11.517 1.00 87.50 416 LEU A O 1
ATOM 3482 N N . ASP A 1 417 ? -21.222 0.426 -10.662 1.00 90.56 417 ASP A N 1
ATOM 3483 C CA . ASP A 1 417 ? -22.316 -0.216 -11.400 1.00 90.56 417 ASP A CA 1
ATOM 3484 C C . ASP A 1 417 ? -22.397 0.260 -12.877 1.00 90.56 417 ASP A C 1
ATOM 3486 O O . ASP A 1 417 ? -23.339 -0.109 -13.581 1.00 90.56 417 ASP A O 1
ATOM 3490 N N . ASN A 1 418 ? -21.474 1.113 -13.350 1.00 92.25 418 ASN A N 1
ATOM 3491 C CA . ASN A 1 418 ? -21.496 1.771 -14.668 1.00 92.25 418 ASN A CA 1
ATOM 3492 C C . ASN A 1 418 ? -22.783 2.576 -14.956 1.00 92.25 418 ASN A C 1
ATOM 3494 O O . ASN A 1 418 ? -23.152 2.821 -16.104 1.00 92.25 418 ASN A O 1
ATOM 3498 N N . ASN A 1 419 ? -23.485 3.030 -13.913 1.00 95.88 419 ASN A N 1
ATOM 3499 C CA . ASN A 1 419 ? -24.678 3.868 -14.017 1.00 95.88 419 ASN A CA 1
ATOM 3500 C C . ASN A 1 419 ? -24.310 5.352 -13.858 1.00 95.88 419 ASN A C 1
ATOM 3502 O O . ASN A 1 419 ? -24.546 5.986 -12.821 1.00 95.88 419 ASN A O 1
ATOM 3506 N N . PHE A 1 420 ? -23.705 5.908 -14.908 1.00 95.38 420 PHE A N 1
ATOM 3507 C CA . PHE A 1 420 ? -23.149 7.263 -14.909 1.00 95.38 420 PHE A CA 1
ATOM 3508 C C . PHE A 1 420 ? -24.199 8.371 -14.739 1.00 95.38 420 PHE A C 1
ATOM 3510 O O . PHE A 1 420 ? -23.891 9.413 -14.146 1.00 95.38 420 PHE A O 1
ATOM 3517 N N . ASP A 1 421 ? -25.432 8.161 -15.198 1.00 95.94 421 ASP A N 1
ATOM 3518 C CA . ASP A 1 421 ? -26.527 9.127 -15.038 1.00 95.94 421 ASP A CA 1
ATOM 3519 C C . ASP A 1 421 ? -26.945 9.239 -13.575 1.00 95.94 421 ASP A C 1
ATOM 3521 O O . ASP A 1 421 ? -26.970 10.332 -13.002 1.00 95.94 421 ASP A O 1
ATOM 3525 N N . LYS A 1 422 ? -27.166 8.094 -12.921 1.00 97.12 422 LYS A N 1
ATOM 3526 C CA . LYS A 1 422 ? -27.492 8.051 -11.496 1.00 97.12 422 LYS A CA 1
ATOM 3527 C C . LYS A 1 422 ? -26.342 8.564 -10.635 1.00 97.12 422 LYS A C 1
ATOM 3529 O O . LYS A 1 422 ? -26.577 9.301 -9.678 1.00 97.12 422 LYS A O 1
ATOM 3534 N N . ALA A 1 423 ? -25.100 8.230 -10.993 1.00 96.94 423 ALA A N 1
ATOM 3535 C CA . ALA A 1 423 ? -23.928 8.803 -10.341 1.00 96.94 423 ALA A CA 1
ATOM 3536 C C . ALA A 1 423 ? -23.948 10.336 -10.426 1.00 96.94 423 ALA A C 1
ATOM 3538 O O . ALA A 1 423 ? -23.735 11.008 -9.420 1.00 96.94 423 ALA A O 1
ATOM 3539 N N . SER A 1 424 ? -24.284 10.899 -11.592 1.00 96.75 424 SER A N 1
ATOM 3540 C CA . SER A 1 424 ? -24.368 12.352 -11.796 1.00 96.75 424 SER A CA 1
ATOM 3541 C C . SER A 1 424 ? -25.405 13.017 -10.898 1.00 96.75 424 SER A C 1
ATOM 3543 O O . SER A 1 424 ? -25.138 14.098 -10.377 1.00 96.75 424 SER A O 1
ATOM 3545 N N . THR A 1 425 ? -26.553 12.370 -10.662 1.00 97.38 425 THR A N 1
ATOM 3546 C CA . THR A 1 425 ? -27.565 12.874 -9.721 1.00 97.38 425 THR A CA 1
ATOM 3547 C C . THR A 1 425 ? -26.965 13.116 -8.337 1.00 97.38 425 THR A C 1
ATOM 3549 O O . THR A 1 425 ? -27.167 14.179 -7.757 1.00 97.38 425 THR A O 1
ATOM 3552 N N . TYR A 1 426 ? -26.182 12.166 -7.822 1.00 97.94 426 TYR A N 1
ATOM 3553 C CA . TYR A 1 426 ? -25.540 12.308 -6.516 1.00 97.94 426 TYR A CA 1
ATOM 3554 C C . TYR A 1 426 ? -24.343 13.265 -6.555 1.00 97.94 426 TYR A C 1
ATOM 3556 O O . TYR A 1 426 ? -24.210 14.101 -5.663 1.00 97.94 426 TYR A O 1
ATOM 3564 N N . LEU A 1 427 ? -23.512 13.212 -7.603 1.00 96.88 427 LEU A N 1
ATOM 3565 C CA . LEU A 1 427 ? -22.327 14.066 -7.741 1.00 96.88 427 LEU A CA 1
ATOM 3566 C C . LEU A 1 427 ? -22.659 15.561 -7.862 1.00 96.88 427 LEU A C 1
ATOM 3568 O O . LEU A 1 427 ? -21.822 16.395 -7.513 1.00 96.88 427 LEU A O 1
ATOM 3572 N N . ASN A 1 428 ? -23.857 15.895 -8.340 1.00 96.88 428 ASN A N 1
ATOM 3573 C CA . ASN A 1 428 ? -24.351 17.268 -8.459 1.00 96.88 428 ASN A CA 1
ATOM 3574 C C . ASN A 1 428 ? -25.049 17.780 -7.188 1.00 96.88 428 ASN A C 1
ATOM 3576 O O . ASN A 1 428 ? -25.543 18.906 -7.180 1.00 96.88 428 ASN A O 1
ATOM 3580 N N . SER A 1 429 ? -25.083 16.982 -6.117 1.00 96.31 429 SER A N 1
ATOM 3581 C CA . SER A 1 429 ? -25.581 17.434 -4.815 1.00 96.31 429 SER A CA 1
ATOM 3582 C C . SER A 1 429 ? -24.709 18.560 -4.255 1.00 96.31 429 SER A C 1
ATOM 3584 O O . SER A 1 429 ? -23.517 18.656 -4.556 1.00 96.31 429 SER A O 1
ATOM 3586 N N . ASN A 1 430 ? -25.303 19.415 -3.424 1.00 94.38 430 ASN A N 1
ATOM 3587 C CA . ASN A 1 430 ? -24.572 20.479 -2.747 1.00 94.38 430 ASN A CA 1
ATOM 3588 C C . ASN A 1 430 ? -23.889 19.922 -1.491 1.00 94.38 430 ASN A C 1
ATOM 3590 O O . ASN A 1 430 ? -24.570 19.577 -0.528 1.00 94.38 430 ASN A O 1
ATOM 3594 N N . PHE A 1 431 ? -22.562 19.835 -1.521 1.00 94.19 431 PHE A N 1
ATOM 3595 C CA . PHE A 1 431 ? -21.742 19.430 -0.381 1.00 94.19 431 PHE A CA 1
ATOM 3596 C C . PHE A 1 431 ? -21.280 20.669 0.373 1.00 94.19 431 PHE A C 1
ATOM 3598 O O . PHE A 1 431 ? -20.846 21.645 -0.244 1.00 94.19 431 PHE A O 1
ATOM 3605 N N . THR A 1 432 ? -21.348 20.638 1.698 1.00 93.56 432 THR A N 1
ATOM 3606 C CA . THR A 1 432 ? -20.971 21.755 2.568 1.00 93.56 432 THR A CA 1
ATOM 3607 C C . THR A 1 432 ? -19.674 21.481 3.316 1.00 93.56 432 THR A C 1
ATOM 3609 O O . THR A 1 432 ? -18.849 22.397 3.414 1.00 93.56 432 THR A O 1
ATOM 3612 N N . LEU A 1 433 ? -19.441 20.235 3.739 1.00 89.38 433 LEU A N 1
ATOM 3613 C CA . LEU A 1 433 ? -18.222 19.833 4.432 1.00 89.38 433 LEU A CA 1
ATOM 3614 C C . LEU A 1 433 ? -17.044 19.739 3.459 1.00 89.38 433 LEU A C 1
ATOM 3616 O O . LEU A 1 433 ? -17.180 19.314 2.313 1.00 89.38 433 LEU A O 1
ATOM 3620 N N . GLU A 1 434 ? -15.866 20.170 3.901 1.00 87.50 434 GLU A N 1
ATOM 3621 C CA . GLU A 1 434 ? -14.676 20.208 3.045 1.00 87.50 434 GLU A CA 1
ATOM 3622 C C . GLU A 1 434 ? -14.241 18.810 2.596 1.00 87.50 434 GLU A C 1
ATOM 3624 O O . GLU A 1 434 ? -13.987 18.583 1.414 1.00 87.50 434 GLU A O 1
ATOM 3629 N N . GLU A 1 435 ? -14.237 17.840 3.508 1.00 85.25 435 GLU A N 1
ATOM 3630 C CA . GLU A 1 435 ? -13.877 16.463 3.181 1.00 85.25 435 GLU A CA 1
ATOM 3631 C C . GLU A 1 435 ? -14.809 15.848 2.131 1.00 85.25 435 GLU A C 1
ATOM 3633 O O . GLU A 1 435 ? -14.351 15.236 1.166 1.00 85.25 435 GLU A O 1
ATOM 3638 N N . THR A 1 436 ? -16.120 16.029 2.278 1.00 90.44 436 THR A N 1
ATOM 3639 C CA . THR A 1 436 ? -17.101 15.457 1.351 1.00 90.44 436 THR A CA 1
ATOM 3640 C C . THR A 1 436 ? -17.055 16.165 -0.005 1.00 90.44 436 THR A C 1
ATOM 3642 O O . THR A 1 436 ? -17.232 15.506 -1.031 1.00 90.44 436 THR A O 1
ATOM 3645 N N . LYS A 1 437 ? -16.731 17.467 -0.054 1.00 92.62 437 LYS A N 1
ATOM 3646 C CA . LYS A 1 437 ? -16.413 18.187 -1.302 1.00 92.62 437 LYS A CA 1
ATOM 3647 C C . LYS A 1 437 ? -15.184 17.602 -1.993 1.00 92.62 437 LYS A C 1
ATOM 3649 O O . LYS A 1 437 ? -15.206 17.406 -3.208 1.00 92.62 437 LYS A O 1
ATOM 3654 N N . ASN A 1 438 ? -14.134 17.306 -1.234 1.00 91.12 438 ASN A N 1
ATOM 3655 C CA . ASN A 1 438 ? -12.903 16.738 -1.772 1.00 91.12 438 ASN A CA 1
ATOM 3656 C C . ASN A 1 438 ? -13.134 15.303 -2.284 1.00 91.12 438 ASN A C 1
ATOM 3658 O O . ASN A 1 438 ? -12.720 14.978 -3.395 1.00 91.12 438 ASN A O 1
ATOM 3662 N N . GLN A 1 439 ? -13.887 14.476 -1.550 1.00 91.56 439 GLN A N 1
ATOM 3663 C CA . GLN A 1 439 ? -14.296 13.148 -2.021 1.00 91.56 439 GLN A CA 1
ATOM 3664 C C . GLN A 1 439 ? -15.148 13.249 -3.296 1.00 91.56 439 GLN A C 1
ATOM 3666 O O . GLN A 1 439 ? -14.958 12.501 -4.253 1.00 91.56 439 GLN A O 1
ATOM 3671 N N . ASN A 1 440 ? -16.080 14.204 -3.346 1.00 95.38 440 ASN A N 1
ATOM 3672 C CA . ASN A 1 440 ? -16.906 14.444 -4.525 1.00 95.38 440 ASN A CA 1
ATOM 3673 C C . ASN A 1 440 ? -16.066 14.834 -5.755 1.00 95.38 440 ASN A C 1
ATOM 3675 O O . ASN A 1 440 ? -16.367 14.399 -6.868 1.00 95.38 440 ASN A O 1
ATOM 3679 N N . LEU A 1 441 ? -15.010 15.631 -5.560 1.00 94.81 441 LEU A N 1
ATOM 3680 C CA . LEU A 1 441 ? -14.054 15.996 -6.605 1.00 94.81 441 LEU A CA 1
ATOM 3681 C C . LEU A 1 441 ? -13.326 14.764 -7.164 1.00 94.81 441 LEU A C 1
ATOM 3683 O O . LEU A 1 441 ? -13.285 14.600 -8.384 1.00 94.81 441 LEU A O 1
ATOM 3687 N N . VAL A 1 442 ? -12.816 13.890 -6.288 1.00 93.00 442 VAL A N 1
ATOM 3688 C CA . VAL A 1 442 ? -12.176 12.614 -6.665 1.00 93.00 442 VAL A CA 1
ATOM 3689 C C . VAL A 1 442 ? -13.125 11.777 -7.526 1.00 93.00 442 VAL A C 1
ATOM 3691 O O . VAL A 1 442 ? -12.770 11.380 -8.635 1.00 93.00 442 VAL A O 1
ATOM 3694 N N . LEU A 1 443 ? -14.374 11.597 -7.087 1.00 94.19 443 LEU A N 1
ATOM 3695 C CA . LEU A 1 443 ? -15.367 10.802 -7.819 1.00 94.19 443 LEU A CA 1
ATOM 3696 C C . LEU A 1 443 ? -15.779 11.430 -9.164 1.00 94.19 443 LEU A C 1
ATOM 3698 O O . LEU A 1 443 ? -16.036 10.709 -10.129 1.00 94.19 443 LEU A O 1
ATOM 3702 N N . LYS A 1 444 ? -15.827 12.765 -9.265 1.00 95.12 444 LYS A N 1
ATOM 3703 C CA . LYS A 1 444 ? -16.090 13.474 -10.534 1.00 95.12 444 LYS A CA 1
ATOM 3704 C C . LYS A 1 444 ? -14.984 13.258 -11.560 1.00 95.12 444 LYS A C 1
ATOM 3706 O O . LYS A 1 444 ? -15.296 13.093 -12.740 1.00 95.12 444 LYS A O 1
ATOM 3711 N N . LEU A 1 445 ? -13.727 13.273 -11.124 1.00 93.75 445 LEU A N 1
ATOM 3712 C CA . LEU A 1 445 ? -12.578 13.022 -11.991 1.00 93.75 445 LEU A CA 1
ATOM 3713 C C . LEU A 1 445 ? -12.494 11.543 -12.375 1.00 93.75 445 LEU A C 1
ATOM 3715 O O . LEU A 1 445 ? -12.344 11.245 -13.554 1.00 93.75 445 LEU A O 1
ATOM 3719 N N . TYR A 1 446 ? -12.722 10.627 -11.429 1.00 90.81 446 TYR A N 1
ATOM 3720 C CA . TYR A 1 446 ? -12.826 9.196 -11.724 1.00 90.81 446 TYR A CA 1
ATOM 3721 C C . TYR A 1 446 ? -13.916 8.898 -12.768 1.00 90.81 446 TYR A C 1
ATOM 3723 O O . TYR A 1 446 ? -13.686 8.180 -13.734 1.00 90.81 446 TYR A O 1
ATOM 3731 N N . LYS A 1 447 ? -15.094 9.529 -12.667 1.00 92.56 447 LYS A N 1
ATOM 3732 C CA . LYS A 1 447 ? -16.133 9.416 -13.704 1.00 92.56 447 LYS A CA 1
ATOM 3733 C C . LYS A 1 447 ? -15.631 9.845 -15.093 1.00 92.56 447 LYS A C 1
ATOM 3735 O O . LYS A 1 447 ? -15.983 9.221 -16.091 1.00 92.56 447 LYS A O 1
ATOM 3740 N N . GLN A 1 448 ? -14.860 10.929 -15.173 1.00 92.12 448 GLN A N 1
ATOM 3741 C CA . GLN A 1 448 ? -14.353 11.456 -16.447 1.00 92.12 448 GLN A CA 1
ATOM 3742 C C . GLN A 1 448 ? -13.341 10.517 -17.099 1.00 92.12 448 GLN A C 1
ATOM 3744 O O . GLN A 1 448 ? -13.371 10.374 -18.321 1.00 92.12 448 GLN A O 1
ATOM 3749 N N . THR A 1 449 ? -12.497 9.847 -16.307 1.00 86.25 449 THR A N 1
ATOM 3750 C CA . THR A 1 449 ? -11.551 8.852 -16.834 1.00 86.25 449 THR A CA 1
ATOM 3751 C C . THR A 1 449 ? -12.266 7.608 -17.356 1.00 86.25 449 THR A C 1
ATOM 3753 O O . THR A 1 449 ? -11.845 7.054 -18.362 1.00 86.25 449 THR A O 1
ATOM 3756 N N . GLN A 1 450 ? -13.390 7.207 -16.750 1.00 85.12 450 GLN A N 1
ATOM 3757 C CA . GLN A 1 450 ? -14.198 6.076 -17.231 1.00 85.12 450 GLN A CA 1
ATOM 3758 C C . GLN A 1 450 ? -14.943 6.380 -18.541 1.00 85.12 450 GLN A C 1
ATOM 3760 O O . GLN A 1 450 ? -15.073 5.514 -19.402 1.00 85.12 450 GLN A O 1
ATOM 3765 N N . LEU A 1 451 ? -15.426 7.614 -18.718 1.00 85.94 451 LEU A N 1
ATOM 3766 C CA . LEU A 1 451 ? -16.170 8.013 -19.919 1.00 85.94 451 LEU A CA 1
ATOM 3767 C C . LEU A 1 451 ? -15.275 8.411 -21.104 1.00 85.94 451 LEU A C 1
ATOM 3769 O O . LEU A 1 451 ? -15.795 8.618 -22.198 1.00 85.94 451 LEU A O 1
ATOM 3773 N N . ASN A 1 452 ? -13.960 8.560 -20.898 1.00 74.31 452 ASN A N 1
ATOM 3774 C CA . ASN A 1 452 ? -12.986 9.062 -21.883 1.00 74.31 452 ASN A CA 1
ATOM 3775 C C . ASN A 1 452 ? -13.392 10.390 -22.569 1.00 74.31 452 ASN A C 1
ATOM 3777 O O . ASN A 1 452 ? -12.866 10.727 -23.626 1.00 74.31 452 ASN A O 1
ATOM 3781 N N . SER A 1 453 ? -14.343 11.149 -22.007 1.00 70.62 453 SER A N 1
ATOM 3782 C CA . SER A 1 453 ? -15.093 12.153 -22.774 1.00 70.62 453 SER A CA 1
ATOM 3783 C C . SER A 1 453 ? -14.551 13.581 -22.685 1.00 70.62 453 SER A C 1
ATOM 3785 O O . SER A 1 453 ? -14.905 14.380 -23.539 1.00 70.62 453 SER A O 1
ATOM 3787 N N . HIS A 1 454 ? -13.748 13.915 -21.666 1.00 81.88 454 HIS A N 1
ATOM 3788 C CA . HIS A 1 454 ? -12.966 15.158 -21.480 1.00 81.88 454 HIS A CA 1
ATOM 3789 C C . HIS A 1 454 ? -12.591 15.274 -19.991 1.00 81.88 454 HIS A C 1
ATOM 3791 O O . HIS A 1 454 ? -13.445 15.036 -19.134 1.00 81.88 454 HIS A O 1
ATOM 3797 N N . LEU A 1 455 ? -11.355 15.677 -19.675 1.00 89.75 455 LEU A N 1
ATOM 3798 C CA . LEU A 1 455 ? -10.923 15.968 -18.304 1.00 89.75 455 LEU A CA 1
ATOM 3799 C C . LEU A 1 455 ? -11.039 17.467 -18.025 1.00 89.75 455 LEU A C 1
ATOM 3801 O O . LEU A 1 455 ? -10.358 18.292 -18.637 1.00 89.75 455 LEU A O 1
ATOM 3805 N N . ASN A 1 456 ? -11.882 17.823 -17.061 1.00 93.00 456 ASN A N 1
ATOM 3806 C CA . ASN A 1 456 ? -12.067 19.198 -16.632 1.00 93.00 456 ASN A CA 1
ATOM 3807 C C . ASN A 1 456 ? -10.799 19.708 -15.927 1.00 93.00 456 ASN A C 1
ATOM 3809 O O . ASN A 1 456 ? -10.537 19.379 -14.768 1.00 93.00 456 ASN A O 1
ATOM 3813 N N . GLN A 1 457 ? -10.039 20.561 -16.614 1.00 91.06 457 GLN A N 1
ATOM 3814 C CA . GLN A 1 457 ? -8.750 21.062 -16.126 1.00 91.06 457 GLN A CA 1
ATOM 3815 C C . GLN A 1 457 ? -8.856 21.814 -14.792 1.00 91.06 457 GLN A C 1
ATOM 3817 O O . GLN A 1 457 ? -8.004 21.647 -13.929 1.00 91.06 457 GLN A O 1
ATOM 3822 N N . ASN A 1 458 ? -9.937 22.565 -14.553 1.00 94.81 458 ASN A N 1
ATOM 3823 C CA . ASN A 1 458 ? -10.151 23.243 -13.269 1.00 94.81 458 ASN A CA 1
ATOM 3824 C C . ASN A 1 458 ? -10.334 22.240 -12.114 1.00 94.81 458 ASN A C 1
ATOM 3826 O O . ASN A 1 458 ? -9.847 22.457 -11.007 1.00 94.81 458 ASN A O 1
ATOM 3830 N N . GLN A 1 459 ? -11.024 21.124 -12.354 1.00 95.00 459 GLN A N 1
ATOM 3831 C CA . GLN A 1 459 ? -11.150 20.060 -11.357 1.00 95.00 459 GLN A CA 1
ATOM 3832 C C . GLN A 1 459 ? -9.815 19.350 -11.120 1.00 95.00 459 GLN A C 1
ATOM 3834 O O . GLN A 1 459 ? -9.470 19.116 -9.963 1.00 95.00 459 GLN A O 1
ATOM 3839 N N . LEU A 1 460 ? -9.035 19.086 -12.172 1.00 94.62 460 LEU A N 1
ATOM 3840 C CA . LEU A 1 460 ? -7.683 18.546 -12.022 1.00 94.62 460 LEU A CA 1
ATOM 3841 C C . LEU A 1 460 ? -6.794 19.490 -11.201 1.00 94.62 460 LEU A C 1
ATOM 3843 O O . LEU A 1 460 ? -6.171 19.051 -10.242 1.00 94.62 460 LEU A O 1
ATOM 3847 N N . THR A 1 461 ? -6.793 20.794 -11.488 1.00 95.44 461 THR A N 1
ATOM 3848 C CA . THR A 1 461 ? -6.058 21.788 -10.690 1.00 95.44 461 THR A CA 1
ATOM 3849 C C . THR A 1 461 ? -6.475 21.764 -9.219 1.00 95.44 461 THR A C 1
ATOM 3851 O O . THR A 1 461 ? -5.621 21.829 -8.337 1.00 95.44 461 THR A O 1
ATOM 3854 N N . LYS A 1 462 ? -7.774 21.624 -8.921 1.00 95.00 462 LYS A N 1
ATOM 3855 C CA . LYS A 1 462 ? -8.249 21.473 -7.536 1.00 95.00 462 LYS A CA 1
ATOM 3856 C C . LYS A 1 462 ? -7.738 20.186 -6.886 1.00 95.00 462 LYS A C 1
ATOM 3858 O O . LYS A 1 462 ? -7.371 20.229 -5.717 1.00 95.00 462 LYS A O 1
ATOM 3863 N N . LEU A 1 463 ? -7.680 19.076 -7.624 1.00 93.50 463 LEU A N 1
ATOM 3864 C CA . LEU A 1 463 ? -7.129 17.812 -7.129 1.00 93.50 463 LEU A CA 1
ATOM 3865 C C . LEU A 1 463 ? -5.626 17.934 -6.848 1.00 93.50 463 LEU A C 1
ATOM 3867 O O . LEU A 1 463 ? -5.157 17.458 -5.823 1.00 93.50 463 LEU A O 1
ATOM 3871 N N . LEU A 1 464 ? -4.879 18.617 -7.714 1.00 92.94 464 LEU A N 1
ATOM 3872 C CA . LEU A 1 464 ? -3.452 18.869 -7.518 1.00 92.94 464 LEU A CA 1
ATOM 3873 C C . LEU A 1 464 ? -3.196 19.799 -6.320 1.00 92.94 464 LEU A C 1
ATOM 3875 O O . LEU A 1 464 ? -2.289 19.556 -5.526 1.00 92.94 464 LEU A O 1
ATOM 3879 N N . ASN A 1 465 ? -4.042 20.813 -6.114 1.00 91.69 465 ASN A N 1
ATOM 3880 C CA . ASN A 1 465 ? -4.009 21.630 -4.898 1.00 91.69 465 ASN A CA 1
ATOM 3881 C C . ASN A 1 465 ? -4.325 20.797 -3.648 1.00 91.69 465 ASN A C 1
ATOM 3883 O O . ASN A 1 465 ? -3.689 20.989 -2.616 1.00 91.69 465 ASN A O 1
ATOM 3887 N N . LEU A 1 466 ? -5.271 19.855 -3.733 1.00 88.31 466 LEU A N 1
ATOM 3888 C CA . LEU A 1 466 ? -5.566 18.923 -2.645 1.00 88.31 466 LEU A CA 1
ATOM 3889 C C . LEU A 1 466 ? -4.362 18.020 -2.342 1.00 88.31 466 LEU A C 1
ATOM 3891 O O . LEU A 1 466 ? -3.987 17.884 -1.181 1.00 88.31 466 LEU A O 1
ATOM 3895 N N . TRP A 1 467 ? -3.722 17.462 -3.375 1.00 87.88 467 TRP A N 1
ATOM 3896 C CA . TRP A 1 467 ? -2.484 16.687 -3.253 1.00 87.88 467 TRP A CA 1
ATOM 3897 C C . TRP A 1 467 ? -1.382 17.499 -2.558 1.00 87.88 467 TRP A C 1
ATOM 3899 O O . TRP A 1 467 ? -0.766 17.016 -1.610 1.00 87.88 467 TRP A O 1
ATOM 3909 N N . ARG A 1 468 ? -1.188 18.761 -2.962 1.00 85.94 468 ARG A N 1
ATOM 3910 C CA . ARG A 1 468 ? -0.212 19.681 -2.356 1.00 85.94 468 ARG A CA 1
ATOM 3911 C C . ARG A 1 468 ? -0.531 19.972 -0.886 1.00 85.94 468 ARG A C 1
ATOM 3913 O O . ARG A 1 468 ? 0.356 19.894 -0.042 1.00 85.94 468 ARG A O 1
ATOM 3920 N N . ASN A 1 469 ? -1.783 20.312 -0.580 1.00 81.69 469 ASN A N 1
ATOM 3921 C CA . ASN A 1 469 ? -2.192 20.817 0.734 1.00 81.69 469 ASN A CA 1
ATOM 3922 C C . ASN A 1 469 ? -2.365 19.714 1.786 1.00 81.69 469 ASN A C 1
ATOM 3924 O O . ASN A 1 469 ? -2.115 19.957 2.964 1.00 81.69 469 ASN A O 1
ATOM 3928 N N . ASN A 1 470 ? -2.720 18.488 1.384 1.00 71.06 470 ASN A N 1
ATOM 3929 C CA . ASN A 1 470 ? -2.830 17.339 2.293 1.00 71.06 470 ASN A CA 1
ATOM 3930 C C . ASN A 1 470 ? -1.468 16.831 2.817 1.00 71.06 470 ASN A C 1
ATOM 3932 O O . ASN A 1 470 ? -1.419 15.793 3.466 1.00 71.06 470 ASN A O 1
ATOM 3936 N N . TYR A 1 471 ? -0.378 17.575 2.592 1.00 50.78 471 TYR A N 1
ATOM 3937 C CA . TYR A 1 471 ? 0.976 17.337 3.110 1.00 50.78 471 TYR A CA 1
ATOM 3938 C C . TYR A 1 471 ? 1.054 17.202 4.646 1.00 50.78 471 TYR A C 1
ATOM 3940 O O . TYR A 1 471 ? 1.964 16.555 5.147 1.00 50.78 471 TYR A O 1
ATOM 3948 N N . GLN A 1 472 ? 0.105 17.775 5.397 1.00 47.12 472 GLN A N 1
ATOM 3949 C CA . GLN A 1 472 ? 0.019 17.625 6.863 1.00 47.12 472 GLN A CA 1
ATOM 3950 C C . GLN A 1 472 ? -1.162 16.751 7.326 1.00 47.12 472 GLN A C 1
ATOM 3952 O O . GLN A 1 472 ? -1.447 16.676 8.520 1.00 47.12 472 GLN A O 1
ATOM 3957 N N . GLY A 1 473 ? -1.891 16.136 6.389 1.00 53.75 473 GLY A N 1
ATOM 3958 C CA . GLY A 1 473 ? -3.048 15.289 6.673 1.00 53.75 473 GLY A CA 1
ATOM 3959 C C . GLY A 1 473 ? -2.681 13.815 6.861 1.00 53.75 473 GLY A C 1
ATOM 3960 O O . GLY A 1 473 ? -1.541 13.407 6.677 1.00 53.75 473 GLY A O 1
ATOM 3961 N N . SER A 1 474 ? -3.674 12.997 7.207 1.00 59.22 474 SER A N 1
ATOM 3962 C CA . SER A 1 474 ? -3.546 11.537 7.304 1.00 59.22 474 SER A CA 1
ATOM 3963 C C . SER A 1 474 ? -3.025 10.899 6.011 1.00 59.22 474 SER A C 1
ATOM 3965 O O . SER A 1 474 ? -3.580 11.166 4.939 1.00 59.22 474 SER A O 1
ATOM 3967 N N . TYR A 1 475 ? -2.060 9.986 6.148 1.00 61.78 475 TYR A N 1
ATOM 3968 C CA . TYR A 1 475 ? -1.497 9.120 5.097 1.00 61.78 475 TYR A CA 1
ATOM 3969 C C . TYR A 1 475 ? -2.552 8.641 4.074 1.00 61.78 475 TYR A C 1
ATOM 3971 O O . TYR A 1 475 ? -2.442 8.906 2.881 1.00 61.78 475 TYR A O 1
ATOM 3979 N N . VAL A 1 476 ? -3.695 8.146 4.559 1.00 65.19 476 VAL A N 1
ATOM 3980 C CA . VAL A 1 476 ? -4.776 7.569 3.738 1.00 65.19 476 VAL A CA 1
ATOM 3981 C C . VAL A 1 476 ? -5.369 8.528 2.689 1.00 65.19 476 VAL A C 1
ATOM 3983 O O . VAL A 1 476 ? -5.730 8.115 1.589 1.00 65.19 476 VAL A O 1
ATOM 3986 N N . ARG A 1 477 ? -5.492 9.831 2.980 1.00 71.44 477 ARG A N 1
ATOM 3987 C CA . ARG A 1 477 ? -6.074 10.798 2.018 1.00 71.44 477 ARG A CA 1
ATOM 3988 C C . ARG A 1 477 ? -5.115 11.121 0.882 1.00 71.44 477 ARG A C 1
ATOM 3990 O O . ARG A 1 477 ? -5.552 11.412 -0.232 1.00 71.44 477 ARG A O 1
ATOM 3997 N N . VAL A 1 478 ? -3.823 11.127 1.188 1.00 73.12 478 VAL A N 1
ATOM 3998 C CA . VAL A 1 478 ? -2.767 11.289 0.195 1.00 73.12 478 VAL A CA 1
ATOM 3999 C C . VAL A 1 478 ? -2.792 10.110 -0.764 1.00 73.12 478 VAL A C 1
ATOM 4001 O O . VAL A 1 478 ? -2.807 10.341 -1.974 1.00 73.12 478 VAL A O 1
ATOM 4004 N N . ASP A 1 479 ? -2.900 8.899 -0.226 1.00 74.19 479 ASP A N 1
ATOM 4005 C CA . ASP A 1 479 ? -2.897 7.677 -1.017 1.00 74.19 479 ASP A CA 1
ATOM 4006 C C . ASP A 1 479 ? -4.040 7.679 -2.022 1.00 74.19 479 ASP A C 1
ATOM 4008 O O . ASP A 1 479 ? -3.794 7.523 -3.211 1.00 74.19 479 ASP A O 1
ATOM 4012 N N . VAL A 1 480 ? -5.281 7.961 -1.602 1.00 79.62 480 VAL A N 1
ATOM 4013 C CA . VAL A 1 480 ? -6.440 7.997 -2.519 1.00 79.62 480 VAL A CA 1
ATOM 4014 C C . VAL A 1 480 ? -6.218 8.964 -3.689 1.00 79.62 480 VAL A C 1
ATOM 4016 O O . VAL A 1 480 ? -6.560 8.658 -4.834 1.00 79.62 480 VAL A O 1
ATOM 4019 N N . VAL A 1 481 ? -5.636 10.140 -3.430 1.00 85.56 481 VAL A N 1
ATOM 4020 C CA . VAL A 1 481 ? -5.331 11.103 -4.498 1.00 85.56 481 VAL A CA 1
ATOM 4021 C C . VAL A 1 481 ? -4.212 10.579 -5.396 1.00 85.56 481 VAL A C 1
ATOM 4023 O O . VAL A 1 481 ? -4.338 10.667 -6.616 1.00 85.56 481 VAL A O 1
ATOM 4026 N N . GLN A 1 482 ? -3.149 10.008 -4.828 1.00 83.50 482 GLN A N 1
ATOM 4027 C CA . GLN A 1 482 ? -2.056 9.413 -5.598 1.00 83.50 482 GLN A CA 1
ATOM 4028 C C . GLN A 1 482 ? -2.537 8.226 -6.444 1.00 83.50 482 GLN A C 1
ATOM 4030 O O . GLN A 1 482 ? -2.205 8.184 -7.624 1.00 83.50 482 GLN A O 1
ATOM 4035 N N . TYR A 1 483 ? -3.395 7.348 -5.916 1.00 79.69 483 TYR A N 1
ATOM 4036 C CA . TYR A 1 483 ? -4.074 6.281 -6.658 1.00 79.69 483 TYR A CA 1
ATOM 4037 C C . TYR A 1 483 ? -4.876 6.842 -7.830 1.00 79.69 483 TYR A C 1
ATOM 4039 O O . TYR A 1 483 ? -4.736 6.374 -8.958 1.00 79.69 483 TYR A O 1
ATOM 4047 N N . LEU A 1 484 ? -5.685 7.886 -7.606 1.00 85.12 484 LEU A N 1
ATOM 4048 C CA . LEU A 1 484 ? -6.455 8.507 -8.683 1.00 85.12 484 LEU A CA 1
ATOM 4049 C C . LEU A 1 484 ? -5.545 9.069 -9.791 1.00 85.12 484 LEU A C 1
ATOM 4051 O O . LEU A 1 484 ? -5.834 8.887 -10.977 1.00 85.12 484 LEU A O 1
ATOM 4055 N N . LEU A 1 485 ? -4.451 9.743 -9.421 1.00 89.12 485 LEU A N 1
ATOM 4056 C CA . LEU A 1 485 ? -3.479 10.273 -10.379 1.00 89.12 485 LEU A CA 1
ATOM 4057 C C . LEU A 1 485 ? -2.773 9.144 -11.145 1.00 89.12 485 LEU A C 1
ATOM 4059 O O . LEU A 1 485 ? -2.725 9.195 -12.375 1.00 89.12 485 LEU A O 1
ATOM 4063 N N . ARG A 1 486 ? -2.266 8.138 -10.423 1.00 85.12 486 ARG A N 1
ATOM 4064 C CA . ARG A 1 486 ? -1.417 7.055 -10.934 1.00 85.12 486 ARG A CA 1
ATOM 4065 C C . ARG A 1 486 ? -2.170 6.043 -11.779 1.00 85.12 486 ARG A C 1
ATOM 4067 O O . ARG A 1 486 ? -1.696 5.715 -12.860 1.00 85.12 486 ARG A O 1
ATOM 4074 N N . ASP A 1 487 ? -3.320 5.584 -11.293 1.00 78.50 487 ASP A N 1
ATOM 4075 C CA . ASP A 1 487 ? -3.990 4.388 -11.820 1.00 78.50 487 ASP A CA 1
ATOM 4076 C C . ASP A 1 487 ? -5.181 4.711 -12.711 1.00 78.50 487 ASP A C 1
ATOM 4078 O O . ASP A 1 487 ? -5.647 3.864 -13.466 1.00 78.50 487 ASP A O 1
ATOM 4082 N N . PHE A 1 488 ? -5.669 5.953 -12.669 1.00 83.19 488 PHE A N 1
ATOM 4083 C CA . PHE A 1 488 ? -6.848 6.341 -13.434 1.00 83.19 488 PHE A CA 1
ATOM 4084 C C . PHE A 1 488 ? -6.581 7.506 -14.378 1.00 83.19 488 PHE A C 1
ATOM 4086 O O . PHE A 1 488 ? -6.868 7.397 -15.567 1.00 83.19 488 PHE A O 1
ATOM 4093 N N . ILE A 1 489 ? -6.046 8.629 -13.897 1.00 89.62 489 ILE A N 1
ATOM 4094 C CA . ILE A 1 489 ? -5.904 9.825 -14.740 1.00 89.62 489 ILE A CA 1
ATOM 4095 C C . ILE A 1 489 ? -4.717 9.689 -15.701 1.00 89.62 489 ILE A C 1
ATOM 4097 O O . ILE A 1 489 ? -4.896 9.863 -16.908 1.00 89.62 489 ILE A O 1
ATOM 4101 N N . ALA A 1 490 ? -3.523 9.365 -15.201 1.00 88.62 490 ALA A N 1
ATOM 4102 C CA . ALA A 1 490 ? -2.335 9.221 -16.041 1.00 88.62 490 ALA A CA 1
ATOM 4103 C C . ALA A 1 490 ? -2.518 8.173 -17.162 1.00 88.62 490 ALA A C 1
ATOM 4105 O O . ALA A 1 490 ? -2.375 8.545 -18.330 1.00 88.62 490 ALA A O 1
ATOM 4106 N N . PRO A 1 491 ? -2.915 6.917 -16.877 1.00 78.81 491 PRO A N 1
ATOM 4107 C CA . PRO A 1 491 ? -2.996 5.883 -17.904 1.00 78.81 491 PRO A CA 1
ATOM 4108 C C . PRO A 1 491 ? -4.255 5.964 -18.768 1.00 78.81 491 PRO A C 1
ATOM 4110 O O . PRO A 1 491 ? -4.180 5.754 -19.977 1.00 78.81 491 PRO A O 1
ATOM 4113 N N . HIS A 1 492 ? -5.431 6.238 -18.191 1.00 76.62 492 HIS A N 1
ATOM 4114 C CA . HIS A 1 492 ? -6.687 6.153 -18.944 1.00 76.62 492 HIS A CA 1
ATOM 4115 C C . HIS A 1 492 ? -7.100 7.461 -19.607 1.00 76.62 492 HIS A C 1
ATOM 4117 O O . HIS A 1 492 ? -7.932 7.424 -20.508 1.00 76.62 492 HIS A O 1
ATOM 4123 N N . TYR A 1 493 ? -6.519 8.593 -19.211 1.00 84.81 493 TYR A N 1
ATOM 4124 C CA . TYR A 1 493 ? -6.787 9.865 -19.867 1.00 84.81 493 TYR A CA 1
ATOM 4125 C C . TYR A 1 493 ? -5.575 10.368 -20.647 1.00 84.81 493 TYR A C 1
ATOM 4127 O O . TYR A 1 493 ? -5.615 10.383 -21.873 1.00 84.81 493 TYR A O 1
ATOM 4135 N N . TYR A 1 494 ? -4.496 10.749 -19.960 1.00 87.56 494 TYR A N 1
ATOM 4136 C CA . TYR A 1 494 ? -3.356 11.400 -20.611 1.00 87.56 494 TYR A CA 1
ATOM 4137 C C . TYR A 1 494 ? -2.638 10.463 -21.583 1.00 87.56 494 TYR A C 1
ATOM 4139 O O . TYR A 1 494 ? -2.521 10.772 -22.767 1.00 87.56 494 TYR A O 1
ATOM 4147 N N . TYR A 1 495 ? -2.251 9.273 -21.123 1.00 84.75 495 TYR A N 1
ATOM 4148 C CA . TYR A 1 495 ? -1.534 8.320 -21.963 1.00 84.75 495 TYR A CA 1
ATOM 4149 C C . TYR A 1 495 ? -2.381 7.822 -23.146 1.00 84.75 495 TYR A C 1
ATOM 4151 O O . TYR A 1 495 ? -1.927 7.876 -24.286 1.00 84.75 495 TYR A O 1
ATOM 4159 N N . LYS A 1 496 ? -3.649 7.439 -22.921 1.00 82.69 496 LYS A N 1
ATOM 4160 C CA . LYS A 1 496 ? -4.575 7.051 -24.009 1.00 82.69 496 LYS A CA 1
ATOM 4161 C C . LYS A 1 496 ? -4.826 8.156 -25.043 1.00 82.69 496 LYS A C 1
ATOM 4163 O O . LYS A 1 496 ? -5.216 7.846 -26.165 1.00 82.69 496 LYS A O 1
ATOM 4168 N N . GLN A 1 497 ? -4.624 9.424 -24.683 1.00 85.00 497 GLN A N 1
ATOM 4169 C CA . GLN A 1 497 ? -4.711 10.563 -25.602 1.00 85.00 497 GLN A CA 1
ATOM 4170 C C . GLN A 1 497 ? -3.358 10.959 -26.214 1.00 85.00 497 GLN A C 1
ATOM 4172 O O . GLN A 1 497 ? -3.268 12.003 -26.855 1.00 85.00 497 GLN A O 1
ATOM 4177 N N . ASN A 1 498 ? -2.321 10.127 -26.061 1.00 87.50 498 ASN A N 1
ATOM 4178 C CA . ASN A 1 498 ? -0.947 10.383 -26.506 1.00 87.50 498 ASN A CA 1
ATOM 4179 C C . ASN A 1 498 ? -0.290 11.613 -25.848 1.00 87.50 498 ASN A C 1
ATOM 4181 O O . ASN A 1 498 ? 0.633 12.203 -26.406 1.00 87.50 498 ASN A O 1
ATOM 4185 N N . ASP A 1 499 ? -0.736 12.001 -24.651 1.00 91.56 499 ASP A N 1
ATOM 4186 C CA . ASP A 1 499 ? -0.108 13.044 -23.838 1.00 91.56 499 ASP A CA 1
ATOM 4187 C C . ASP A 1 499 ? 0.822 12.416 -22.787 1.00 91.56 499 ASP A C 1
ATOM 4189 O O . ASP A 1 499 ? 0.530 12.321 -21.589 1.00 91.56 499 ASP A O 1
ATOM 4193 N N . THR A 1 500 ? 1.968 11.939 -23.272 1.00 91.19 500 THR A N 1
ATOM 4194 C CA . THR A 1 500 ? 2.992 11.260 -22.465 1.00 91.19 500 THR A CA 1
ATOM 4195 C C . THR A 1 500 ? 3.563 12.164 -21.371 1.00 91.19 500 THR A C 1
ATOM 4197 O O . THR A 1 500 ? 3.821 11.704 -20.260 1.00 91.19 500 THR A O 1
ATOM 4200 N N . LEU A 1 501 ? 3.729 13.463 -21.645 1.00 93.69 501 LEU A N 1
ATOM 4201 C CA . LEU A 1 501 ? 4.287 14.410 -20.677 1.00 93.69 501 LEU A CA 1
ATOM 4202 C C . LEU A 1 501 ? 3.334 14.633 -19.496 1.00 93.69 501 LEU A C 1
ATOM 4204 O O . LEU A 1 501 ? 3.779 14.650 -18.342 1.00 93.69 501 LEU A O 1
ATOM 4208 N N . GLY A 1 502 ? 2.030 14.761 -19.763 1.00 93.94 502 GLY A N 1
ATOM 4209 C CA . GLY A 1 502 ? 1.006 14.811 -18.725 1.00 93.94 502 GLY A CA 1
ATOM 4210 C C . GLY A 1 502 ? 0.993 13.546 -17.866 1.00 93.94 502 GLY A C 1
ATOM 4211 O O . GLY A 1 502 ? 1.018 13.648 -16.636 1.00 93.94 502 GLY A O 1
ATOM 4212 N N . ALA A 1 503 ? 1.041 12.366 -18.495 1.00 92.06 503 ALA A N 1
ATOM 4213 C CA . ALA A 1 503 ? 1.070 11.079 -17.796 1.00 92.06 503 ALA A CA 1
ATOM 4214 C C . ALA A 1 503 ? 2.301 10.935 -16.883 1.00 92.06 503 ALA A C 1
ATOM 4216 O O . ALA A 1 503 ? 2.148 10.688 -15.686 1.00 92.06 503 ALA A O 1
ATOM 4217 N N . PHE A 1 504 ? 3.507 11.188 -17.404 1.00 91.94 504 PHE A N 1
ATOM 4218 C CA . PHE A 1 504 ? 4.759 11.121 -16.638 1.00 91.94 504 PHE A CA 1
ATOM 4219 C C . PHE A 1 504 ? 4.774 12.060 -15.440 1.00 91.94 504 PHE A C 1
ATOM 4221 O O . PHE A 1 504 ? 5.239 11.698 -14.360 1.00 91.94 504 PHE A O 1
ATOM 4228 N N . THR A 1 505 ? 4.247 13.271 -15.620 1.00 93.00 505 THR A N 1
ATOM 4229 C CA . THR A 1 505 ? 4.180 14.254 -14.539 1.00 93.00 505 THR A CA 1
ATOM 4230 C C . THR A 1 505 ? 3.311 13.738 -13.389 1.00 93.00 505 THR A C 1
ATOM 4232 O O . THR A 1 505 ? 3.694 13.840 -12.224 1.00 93.00 505 THR A O 1
ATOM 4235 N N . LEU A 1 506 ? 2.158 13.143 -13.707 1.00 92.44 506 LEU A N 1
ATOM 4236 C CA . LEU A 1 506 ? 1.239 12.600 -12.707 1.00 92.44 506 LEU A CA 1
ATOM 4237 C C . LEU A 1 506 ? 1.763 11.329 -12.034 1.00 92.44 506 LEU A C 1
ATOM 4239 O O . LEU A 1 506 ? 1.618 11.194 -10.819 1.00 92.44 506 LEU A O 1
ATOM 4243 N N . TRP A 1 507 ? 2.406 10.430 -12.782 1.00 89.31 507 TRP A N 1
ATOM 4244 C CA . TRP A 1 507 ? 3.101 9.277 -12.204 1.00 89.31 507 TRP A CA 1
ATOM 4245 C C . TRP A 1 507 ? 4.236 9.707 -11.271 1.00 89.31 507 TRP A C 1
ATOM 4247 O O . TRP A 1 507 ? 4.383 9.139 -10.190 1.00 89.31 507 TRP A O 1
ATOM 4257 N N . GLY A 1 508 ? 4.962 10.774 -11.619 1.00 88.50 508 GLY A N 1
ATOM 4258 C CA . GLY A 1 508 ? 5.923 11.415 -10.725 1.00 88.50 508 GLY A CA 1
ATOM 4259 C C . GLY A 1 508 ? 5.284 11.889 -9.416 1.00 88.50 508 GLY A C 1
ATOM 4260 O O . GLY A 1 508 ? 5.793 11.584 -8.347 1.00 88.50 508 GLY A O 1
ATOM 4261 N N . PHE A 1 509 ? 4.130 12.562 -9.453 1.00 87.56 509 PHE A N 1
ATOM 4262 C CA . PHE A 1 509 ? 3.435 13.012 -8.229 1.00 87.56 509 PHE A CA 1
ATOM 4263 C C . PHE A 1 509 ? 2.982 11.860 -7.316 1.00 87.56 509 PHE A C 1
ATOM 4265 O O . PHE A 1 509 ? 2.833 12.039 -6.100 1.00 87.56 509 PHE A O 1
ATOM 4272 N N . ALA A 1 510 ? 2.744 10.682 -7.891 1.00 80.88 510 ALA A N 1
ATOM 4273 C CA . ALA A 1 510 ? 2.252 9.523 -7.166 1.00 80.88 510 ALA A CA 1
ATOM 4274 C C . ALA A 1 510 ? 3.336 8.721 -6.429 1.00 80.88 510 ALA A C 1
ATOM 4276 O O . ALA A 1 510 ? 2.975 7.990 -5.515 1.00 80.88 510 ALA A O 1
ATOM 4277 N N . ASN A 1 511 ? 4.624 8.859 -6.777 1.00 72.06 511 ASN A N 1
ATOM 4278 C CA . ASN A 1 511 ? 5.693 8.001 -6.240 1.00 72.06 511 ASN A CA 1
ATOM 4279 C C . ASN A 1 511 ? 6.636 8.672 -5.226 1.00 72.06 511 ASN A C 1
ATOM 4281 O O . ASN A 1 511 ? 7.797 8.291 -5.109 1.00 72.06 511 ASN A O 1
ATOM 4285 N N . TYR A 1 512 ? 6.164 9.700 -4.518 1.00 65.94 512 TYR A N 1
ATOM 4286 C CA . TYR A 1 512 ? 7.003 10.483 -3.610 1.00 65.94 512 TYR A CA 1
ATOM 4287 C C . TYR A 1 512 ? 6.547 10.434 -2.156 1.00 65.94 512 TYR A C 1
ATOM 4289 O O . TYR A 1 512 ? 5.383 10.719 -1.850 1.00 65.94 512 TYR A O 1
ATOM 4297 N N . ASP A 1 513 ? 7.521 10.163 -1.278 1.00 62.66 513 ASP A N 1
ATOM 4298 C CA . ASP A 1 513 ? 7.407 10.328 0.170 1.00 62.66 513 ASP A CA 1
ATOM 4299 C C . ASP A 1 513 ? 6.984 11.768 0.499 1.00 62.66 513 ASP A C 1
ATOM 4301 O O . ASP A 1 513 ? 7.379 12.737 -0.167 1.00 62.66 513 ASP A O 1
ATOM 4305 N N . LEU A 1 514 ? 6.167 11.903 1.544 1.00 60.34 514 LEU A N 1
ATOM 4306 C CA . LEU A 1 514 ? 5.589 13.153 2.020 1.00 60.34 514 LEU A CA 1
ATOM 4307 C C . LEU A 1 514 ? 6.654 14.252 2.105 1.00 60.34 514 LEU A C 1
ATOM 4309 O O . LEU A 1 514 ? 6.401 15.360 1.645 1.00 60.34 514 LEU A O 1
ATOM 4313 N N . ASN A 1 515 ? 7.867 13.926 2.558 1.00 62.97 515 ASN A N 1
ATOM 4314 C CA . ASN A 1 515 ? 8.961 14.873 2.796 1.00 62.97 515 ASN A CA 1
ATOM 4315 C C . ASN A 1 515 ? 9.626 15.467 1.535 1.00 62.97 515 ASN A C 1
ATOM 4317 O O . ASN A 1 515 ? 10.377 16.435 1.648 1.00 62.97 515 ASN A O 1
ATOM 4321 N N . GLN A 1 516 ? 9.371 14.929 0.337 1.00 66.62 516 GLN A N 1
ATOM 4322 C CA . GLN A 1 516 ? 10.127 15.257 -0.886 1.00 66.62 516 GLN A CA 1
ATOM 4323 C C . GLN A 1 516 ? 9.304 15.983 -1.972 1.00 66.62 516 GLN A C 1
ATOM 4325 O O . GLN A 1 516 ? 9.799 16.268 -3.057 1.00 66.62 516 GLN A O 1
ATOM 4330 N N . ARG A 1 517 ? 8.061 16.393 -1.684 1.00 73.56 517 ARG A N 1
ATOM 4331 C CA . ARG A 1 517 ? 7.112 16.956 -2.676 1.00 73.56 517 ARG A CA 1
ATOM 4332 C C . ARG A 1 517 ? 7.483 18.291 -3.334 1.00 73.56 517 ARG A C 1
ATOM 4334 O O . ARG A 1 517 ? 6.747 18.755 -4.201 1.00 73.56 517 ARG A O 1
ATOM 4341 N N . LYS A 1 518 ? 8.574 18.937 -2.917 1.00 84.31 518 LYS A N 1
ATOM 4342 C CA . LYS A 1 518 ? 9.074 20.171 -3.550 1.00 84.31 518 LYS A CA 1
ATOM 4343 C C . LYS A 1 518 ? 10.043 19.906 -4.697 1.00 84.31 518 LYS A C 1
ATOM 4345 O O . LYS A 1 518 ? 10.243 20.808 -5.504 1.00 84.31 518 LYS A O 1
ATOM 4350 N N . ASP A 1 519 ? 10.626 18.712 -4.767 1.00 88.19 519 ASP A N 1
ATOM 4351 C CA . ASP A 1 519 ? 11.524 18.316 -5.847 1.00 88.19 519 ASP A CA 1
ATOM 4352 C C . ASP A 1 519 ? 11.167 16.915 -6.331 1.00 88.19 519 ASP A C 1
ATOM 4354 O O . ASP A 1 519 ? 11.516 15.901 -5.730 1.00 88.19 519 ASP A O 1
ATOM 4358 N N . ILE A 1 520 ? 10.402 16.885 -7.413 1.00 87.81 520 ILE A N 1
ATOM 4359 C CA . ILE A 1 520 ? 9.818 15.677 -7.970 1.00 87.81 520 ILE A CA 1
ATOM 4360 C C . ILE A 1 520 ? 10.676 15.251 -9.145 1.00 87.81 520 ILE A C 1
ATOM 4362 O O . ILE A 1 520 ? 10.769 15.943 -10.157 1.00 87.81 520 ILE A O 1
ATOM 4366 N N . GLN A 1 521 ? 11.279 14.082 -9.033 1.00 89.75 521 GLN A N 1
ATOM 4367 C CA . GLN A 1 521 ? 12.016 13.446 -10.105 1.00 89.75 521 GLN A CA 1
ATOM 4368 C C . GLN A 1 521 ? 11.125 12.379 -10.728 1.00 89.75 521 GLN A C 1
ATOM 4370 O O . GLN A 1 521 ? 10.882 11.336 -10.134 1.00 89.75 521 GLN A O 1
ATOM 4375 N N . ILE A 1 522 ? 10.601 12.630 -11.925 1.00 89.00 522 ILE A N 1
ATOM 4376 C CA . ILE A 1 522 ? 9.604 11.738 -12.533 1.00 89.00 522 ILE A CA 1
ATOM 4377 C C . ILE A 1 522 ? 10.134 10.310 -12.756 1.00 89.00 522 ILE A C 1
ATOM 4379 O O . ILE A 1 522 ? 9.333 9.382 -12.785 1.00 89.00 522 ILE A O 1
ATOM 4383 N N . ALA A 1 523 ? 11.455 10.114 -12.861 1.00 84.50 523 ALA A N 1
ATOM 4384 C CA . ALA A 1 523 ? 12.085 8.800 -12.986 1.00 84.50 523 ALA A CA 1
ATOM 4385 C C . ALA A 1 523 ? 12.179 8.008 -11.677 1.00 84.50 523 ALA A C 1
ATOM 4387 O O . ALA A 1 523 ? 12.645 6.879 -11.724 1.00 84.50 523 ALA A O 1
ATOM 4388 N N . THR A 1 524 ? 11.773 8.546 -10.523 1.00 80.38 524 THR A N 1
ATOM 4389 C CA . THR A 1 524 ? 11.592 7.687 -9.341 1.00 80.38 524 THR A CA 1
ATOM 4390 C C . THR A 1 524 ? 10.354 6.821 -9.481 1.00 80.38 524 THR A C 1
ATOM 4392 O O . THR A 1 524 ? 10.291 5.776 -8.853 1.00 80.38 524 THR A O 1
ATOM 4395 N N . SER A 1 525 ? 9.361 7.227 -10.283 1.00 81.19 525 SER A N 1
ATOM 4396 C CA . SER A 1 525 ? 8.230 6.370 -10.640 1.00 81.19 525 SER A CA 1
ATOM 4397 C C . SER A 1 525 ? 8.708 5.217 -11.513 1.00 81.19 525 SER A C 1
ATOM 4399 O O . SER A 1 525 ? 9.153 5.456 -12.633 1.00 81.19 525 SER A O 1
ATOM 4401 N N . GLU A 1 526 ? 8.543 3.983 -11.030 1.00 75.06 526 GLU A N 1
ATOM 4402 C CA . GLU A 1 526 ? 8.901 2.758 -11.761 1.00 75.06 526 GLU A CA 1
ATOM 4403 C C . GLU A 1 526 ? 8.260 2.735 -13.157 1.00 75.06 526 GLU A C 1
ATOM 4405 O O . GLU A 1 526 ? 8.939 2.511 -14.157 1.00 75.06 526 GLU A O 1
ATOM 4410 N N . VAL A 1 527 ? 6.971 3.088 -13.256 1.00 77.75 527 VAL A N 1
ATOM 4411 C CA . VAL A 1 527 ? 6.241 3.168 -14.533 1.00 77.75 527 VAL A CA 1
ATOM 4412 C C . VAL A 1 527 ? 6.921 4.140 -15.503 1.00 77.75 527 VAL A C 1
ATOM 4414 O O . VAL A 1 527 ? 7.240 3.773 -16.634 1.00 77.75 527 VAL A O 1
ATOM 4417 N N . THR A 1 528 ? 7.181 5.375 -15.063 1.00 85.00 528 THR A N 1
ATOM 4418 C CA . THR A 1 528 ? 7.824 6.399 -15.900 1.00 85.00 528 THR A CA 1
ATOM 4419 C C . THR A 1 528 ? 9.251 6.007 -16.266 1.00 85.00 528 THR A C 1
ATOM 4421 O O . THR A 1 528 ? 9.664 6.188 -17.408 1.00 85.00 528 THR A O 1
ATOM 4424 N N . GLN A 1 529 ? 10.009 5.467 -15.314 1.00 81.44 529 GLN A N 1
ATOM 4425 C CA . GLN A 1 529 ? 11.377 5.001 -15.509 1.00 81.44 529 GLN A CA 1
ATOM 4426 C C . GLN A 1 529 ? 11.451 3.938 -16.601 1.00 81.44 529 GLN A C 1
ATOM 4428 O O . GLN A 1 529 ? 12.206 4.097 -17.563 1.00 81.44 529 GLN A O 1
ATOM 4433 N N . TYR A 1 530 ? 10.654 2.879 -16.476 1.00 78.56 530 TYR A N 1
ATOM 4434 C CA . TYR A 1 530 ? 10.623 1.798 -17.448 1.00 78.56 530 TYR A CA 1
ATOM 4435 C C . TYR A 1 530 ? 10.138 2.288 -18.811 1.00 78.56 530 TYR A C 1
ATOM 4437 O O . TYR A 1 530 ? 10.776 1.991 -19.819 1.00 78.56 530 TYR A O 1
ATOM 4445 N N . PHE A 1 531 ? 9.093 3.117 -18.859 1.00 83.31 531 PHE A N 1
ATOM 4446 C CA . PHE A 1 531 ? 8.620 3.692 -20.116 1.00 83.31 531 PHE A CA 1
ATOM 4447 C C . PHE A 1 531 ? 9.701 4.539 -20.797 1.00 83.31 531 PHE A C 1
ATOM 4449 O O . PHE A 1 531 ? 10.000 4.355 -21.978 1.00 83.31 531 PHE A O 1
ATOM 4456 N N . MET A 1 532 ? 10.318 5.475 -20.068 1.00 85.94 532 MET A N 1
ATOM 4457 C CA . MET A 1 532 ? 11.372 6.328 -20.618 1.00 85.94 532 MET A CA 1
ATOM 4458 C C . MET A 1 532 ? 12.552 5.505 -21.107 1.00 85.94 532 MET A C 1
ATOM 4460 O O . MET A 1 532 ? 13.119 5.833 -22.147 1.00 85.94 532 MET A O 1
ATOM 4464 N N . ASN A 1 533 ? 12.941 4.463 -20.371 1.00 80.12 533 ASN A N 1
ATOM 4465 C CA . ASN A 1 533 ? 14.075 3.638 -20.749 1.00 80.12 533 ASN A CA 1
ATOM 4466 C C . A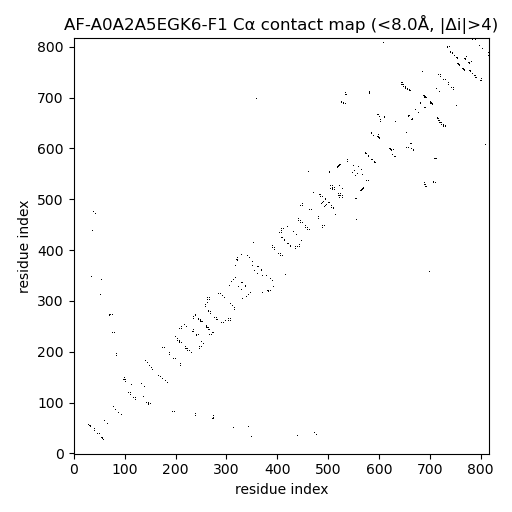SN A 1 533 ? 13.758 2.815 -21.997 1.00 80.12 533 ASN A C 1
ATOM 4468 O O . ASN A 1 533 ? 14.562 2.810 -22.925 1.00 80.12 533 ASN A O 1
ATOM 4472 N N . TYR A 1 534 ? 12.597 2.170 -22.046 1.00 79.12 534 TYR A N 1
ATOM 4473 C CA . TYR A 1 534 ? 12.358 1.073 -22.976 1.00 79.12 534 TYR A CA 1
ATOM 4474 C C . TYR A 1 534 ? 11.331 1.350 -24.070 1.00 79.12 534 TYR A C 1
ATOM 4476 O O . TYR A 1 534 ? 11.368 0.649 -25.068 1.00 79.12 534 TYR A O 1
ATOM 4484 N N . SER A 1 535 ? 10.435 2.326 -23.921 1.00 84.75 535 SER A N 1
ATOM 4485 C CA . SER A 1 535 ? 9.391 2.622 -24.919 1.00 84.75 535 SER A CA 1
ATOM 4486 C C . SER A 1 535 ? 9.665 3.869 -25.747 1.00 84.75 535 SER A C 1
ATOM 4488 O O . SER A 1 535 ? 9.153 3.976 -26.853 1.00 84.75 535 SER A O 1
ATOM 4490 N N . LEU A 1 536 ? 10.454 4.813 -25.229 1.00 89.31 536 LEU A N 1
ATOM 4491 C CA . LEU A 1 536 ? 10.852 5.999 -25.988 1.00 89.31 536 LEU A CA 1
ATOM 4492 C C . LEU A 1 536 ? 12.137 5.737 -26.764 1.00 89.31 536 LEU A C 1
ATOM 4494 O O . LEU A 1 536 ? 13.117 5.277 -26.173 1.00 89.31 536 LEU A O 1
ATOM 4498 N N . ASN A 1 537 ? 12.202 6.148 -28.024 1.00 91.44 537 ASN A N 1
ATOM 4499 C CA . ASN A 1 537 ? 13.491 6.296 -28.699 1.00 91.44 537 ASN A CA 1
ATOM 4500 C C . ASN A 1 537 ? 14.245 7.547 -28.188 1.00 91.44 537 ASN A C 1
ATOM 4502 O O . ASN A 1 537 ? 13.779 8.284 -27.306 1.00 91.44 537 ASN A O 1
ATOM 4506 N N . THR A 1 538 ? 15.453 7.781 -28.698 1.00 91.75 538 THR A N 1
ATOM 4507 C CA . THR A 1 538 ? 16.313 8.897 -28.272 1.00 91.75 538 THR A CA 1
ATOM 4508 C C . THR A 1 538 ? 15.701 10.266 -28.527 1.00 91.75 538 THR A C 1
ATOM 4510 O O . THR A 1 538 ? 15.713 11.115 -27.630 1.00 91.75 538 THR A O 1
ATOM 4513 N N . ASP A 1 539 ? 15.127 10.478 -29.707 1.00 94.06 539 ASP A N 1
ATOM 4514 C CA . ASP A 1 539 ? 14.547 11.764 -30.088 1.00 94.06 539 ASP A CA 1
ATOM 4515 C C . ASP A 1 539 ? 13.286 12.070 -29.279 1.00 94.06 539 ASP A C 1
ATOM 4517 O O . ASP A 1 539 ? 13.105 13.191 -28.796 1.00 94.06 539 ASP A O 1
ATOM 4521 N N . GLU A 1 540 ? 12.441 11.067 -29.048 1.00 93.50 540 GLU A N 1
ATOM 4522 C CA . GLU A 1 540 ? 11.258 11.194 -28.200 1.00 93.50 540 GLU A CA 1
ATOM 4523 C C . GLU A 1 540 ? 11.635 11.506 -26.749 1.00 93.50 540 GLU A C 1
ATOM 4525 O O . GLU A 1 540 ? 11.059 12.408 -26.136 1.00 93.50 540 GLU A O 1
ATOM 4530 N N . PHE A 1 541 ? 12.646 10.826 -26.200 1.00 92.94 541 PHE A N 1
ATOM 4531 C CA . PHE A 1 541 ? 13.143 11.109 -24.854 1.00 92.94 541 PHE A CA 1
ATOM 4532 C C . PHE A 1 541 ? 13.700 12.533 -24.732 1.00 92.94 541 PHE A C 1
ATOM 4534 O O . PHE A 1 541 ? 13.383 13.248 -23.776 1.00 92.94 541 PHE A O 1
ATOM 4541 N N . LEU A 1 542 ? 14.510 12.974 -25.700 1.00 93.19 542 LEU A N 1
ATOM 4542 C CA . LEU A 1 542 ? 15.037 14.340 -25.734 1.00 93.19 542 LEU A CA 1
ATOM 4543 C C . LEU A 1 542 ? 13.915 15.371 -25.894 1.00 93.19 542 LEU A C 1
ATOM 4545 O O . LEU A 1 542 ? 13.957 16.418 -25.246 1.00 93.19 542 LEU A O 1
ATOM 4549 N N . SER A 1 543 ? 12.893 15.064 -26.694 1.00 94.38 543 SER A N 1
ATOM 4550 C CA . SER A 1 543 ? 11.696 15.890 -26.841 1.00 94.38 543 SER A CA 1
ATOM 4551 C C . SER A 1 543 ? 10.967 16.048 -25.508 1.00 94.38 543 SER A C 1
ATOM 4553 O O . SER A 1 543 ? 10.752 17.177 -25.069 1.00 94.38 543 SER A O 1
ATOM 4555 N N . ILE A 1 544 ? 10.671 14.950 -24.804 1.00 92.44 544 ILE A N 1
ATOM 4556 C CA . ILE A 1 544 ? 10.040 14.984 -23.476 1.00 92.44 544 ILE A CA 1
ATOM 4557 C C . ILE A 1 544 ? 10.889 15.782 -22.485 1.00 92.44 544 ILE A C 1
ATOM 4559 O O . ILE A 1 544 ? 10.367 16.638 -21.771 1.00 92.44 544 ILE A O 1
ATOM 4563 N N . LYS A 1 545 ? 12.208 15.568 -22.479 1.00 91.81 545 LYS A N 1
ATOM 4564 C CA . LYS A 1 545 ? 13.133 16.320 -21.628 1.00 91.81 545 LYS A CA 1
ATOM 4565 C C . LYS A 1 545 ? 13.079 17.822 -21.901 1.00 91.81 545 LYS A C 1
ATOM 4567 O O . LYS A 1 545 ? 13.007 18.606 -20.956 1.00 91.81 545 LYS A O 1
ATOM 4572 N N . ASN A 1 546 ? 13.122 18.227 -23.166 1.00 94.12 546 ASN A N 1
ATOM 4573 C CA . ASN A 1 546 ? 13.073 19.637 -23.544 1.00 94.12 546 ASN A CA 1
ATOM 4574 C C . ASN A 1 546 ? 11.728 20.256 -23.153 1.00 94.12 546 ASN A C 1
ATOM 4576 O O . ASN A 1 546 ? 11.701 21.299 -22.503 1.00 94.12 546 ASN A O 1
ATOM 4580 N N . GLN A 1 547 ? 10.623 19.565 -23.441 1.00 94.94 547 GLN A N 1
ATOM 4581 C CA . GLN A 1 547 ? 9.286 20.012 -23.060 1.00 94.94 547 GLN A CA 1
ATOM 4582 C C . GLN A 1 547 ? 9.118 20.136 -21.537 1.00 94.94 547 GLN A C 1
ATOM 4584 O O . GLN A 1 547 ? 8.440 21.058 -21.078 1.00 94.94 547 GLN A O 1
ATOM 4589 N N . LEU A 1 548 ? 9.752 19.258 -20.750 1.00 93.00 548 LEU A N 1
ATOM 4590 C CA . LEU A 1 548 ? 9.772 19.339 -19.289 1.00 93.00 548 LEU A CA 1
ATOM 4591 C C . LEU A 1 548 ? 10.495 20.606 -18.806 1.00 93.00 548 LEU A C 1
ATOM 4593 O O . LEU A 1 548 ? 9.945 21.357 -18.002 1.00 93.00 548 LEU A O 1
ATOM 4597 N N . VAL A 1 549 ? 11.695 20.876 -19.336 1.00 91.75 549 VAL A N 1
ATOM 4598 C CA . VAL A 1 549 ? 12.496 22.074 -19.010 1.00 91.75 549 VAL A CA 1
ATOM 4599 C C . VAL A 1 549 ? 11.750 23.357 -19.379 1.00 91.75 549 VAL A C 1
ATOM 4601 O O . VAL A 1 549 ? 11.717 24.313 -18.604 1.00 91.75 549 VAL A O 1
ATOM 4604 N N . GLU A 1 550 ? 11.112 23.363 -20.545 1.00 95.25 550 GLU A N 1
ATOM 4605 C CA . GLU A 1 550 ? 10.320 24.483 -21.054 1.00 95.25 550 GLU A CA 1
ATOM 4606 C C . GLU A 1 550 ? 8.917 24.565 -20.432 1.00 95.25 550 GLU A C 1
ATOM 4608 O O . GLU A 1 550 ? 8.179 25.512 -20.704 1.00 95.25 550 GLU A O 1
ATOM 4613 N N . LYS A 1 551 ? 8.537 23.593 -19.590 1.00 94.81 551 LYS A N 1
ATOM 4614 C CA . LYS A 1 551 ? 7.241 23.520 -18.898 1.00 94.81 551 LYS A CA 1
ATOM 4615 C C . LYS A 1 551 ? 6.055 23.563 -19.874 1.00 94.81 551 LYS A C 1
ATOM 4617 O O . LYS A 1 551 ? 5.042 24.217 -19.614 1.00 94.81 551 LYS A O 1
ATOM 4622 N N . ARG A 1 552 ? 6.156 22.845 -21.001 1.00 94.06 552 ARG A N 1
ATOM 4623 C CA . ARG A 1 552 ? 5.152 22.801 -22.088 1.00 94.06 552 ARG A CA 1
ATOM 4624 C C . ARG A 1 552 ? 3.929 21.925 -21.774 1.00 94.06 552 ARG A C 1
ATOM 4626 O O . ARG A 1 552 ? 3.412 21.239 -22.645 1.00 94.06 552 ARG A O 1
ATOM 4633 N N . HIS A 1 553 ? 3.443 21.950 -20.535 1.00 94.75 553 HIS A N 1
ATOM 4634 C CA . HIS A 1 553 ? 2.215 21.255 -20.151 1.00 94.75 553 HIS A CA 1
ATOM 4635 C C . HIS A 1 553 ? 1.501 21.996 -19.005 1.00 94.75 553 HIS A C 1
ATOM 4637 O O . HIS A 1 553 ? 2.184 22.466 -18.088 1.00 94.75 553 HIS A O 1
ATOM 4643 N N . PRO A 1 554 ? 0.154 22.083 -18.982 1.00 94.88 554 PRO A N 1
ATOM 4644 C CA . PRO A 1 554 ? -0.578 22.793 -17.927 1.00 94.88 554 PRO A CA 1
ATOM 4645 C C . PRO A 1 554 ? -0.253 22.320 -16.502 1.00 94.88 554 PRO A C 1
ATOM 4647 O O . PRO A 1 554 ? -0.183 23.136 -15.585 1.00 94.88 554 PRO A O 1
ATOM 4650 N N . ILE A 1 555 ? 0.010 21.021 -16.307 1.00 95.44 555 ILE A N 1
ATOM 4651 C CA . ILE A 1 555 ? 0.393 20.473 -14.991 1.00 95.44 555 ILE A CA 1
ATOM 4652 C C . ILE A 1 555 ? 1.780 20.977 -14.561 1.00 95.44 555 ILE A C 1
ATOM 4654 O O . ILE A 1 555 ? 1.974 21.310 -13.394 1.00 95.44 555 ILE A O 1
ATOM 4658 N N . LEU A 1 556 ? 2.730 21.096 -15.494 1.00 95.56 556 LEU A N 1
ATOM 4659 C CA . LEU A 1 556 ? 4.073 21.617 -15.209 1.00 95.56 556 LEU A CA 1
ATOM 4660 C C . LEU A 1 556 ? 4.036 23.112 -14.886 1.00 95.56 556 LEU A C 1
ATOM 4662 O O . LEU A 1 556 ? 4.729 23.575 -13.982 1.00 95.56 556 LEU A O 1
ATOM 4666 N N . GLN A 1 557 ? 3.194 23.866 -15.594 1.00 96.12 557 GLN A N 1
ATOM 4667 C CA . GLN A 1 557 ? 2.954 25.279 -15.298 1.00 96.12 557 GLN A CA 1
ATOM 4668 C C . GLN A 1 557 ? 2.315 25.450 -13.919 1.00 96.12 557 GLN A C 1
ATOM 4670 O O . GLN A 1 557 ? 2.754 26.295 -13.141 1.00 96.12 557 GLN A O 1
ATOM 4675 N N . TRP A 1 558 ? 1.323 24.615 -13.587 1.00 96.25 558 TRP A N 1
ATOM 4676 C CA . TRP A 1 558 ? 0.739 24.580 -12.250 1.00 96.25 558 TRP A CA 1
ATOM 4677 C C . TRP A 1 558 ? 1.803 24.292 -11.186 1.00 96.25 558 TRP A C 1
ATOM 4679 O O . TRP A 1 558 ? 1.897 25.049 -10.224 1.00 96.25 558 TRP A O 1
ATOM 4689 N N . ALA A 1 559 ? 2.634 23.264 -11.367 1.00 94.88 559 ALA A N 1
ATOM 4690 C CA . ALA A 1 559 ? 3.673 22.898 -10.406 1.00 94.88 559 ALA A CA 1
ATOM 4691 C C . ALA A 1 559 ? 4.667 24.042 -10.175 1.00 94.88 559 ALA A C 1
ATOM 4693 O O . ALA A 1 559 ? 4.925 24.424 -9.034 1.00 94.88 559 ALA A O 1
ATOM 4694 N N . ASN A 1 560 ? 5.129 24.667 -11.260 1.00 95.25 560 ASN A N 1
ATOM 4695 C CA . ASN A 1 560 ? 6.006 25.829 -11.197 1.00 95.25 560 ASN A CA 1
ATOM 4696 C C . ASN A 1 560 ? 5.381 27.001 -10.427 1.00 95.25 560 ASN A C 1
ATOM 4698 O O . ASN A 1 560 ? 6.046 27.618 -9.605 1.00 95.25 560 ASN A O 1
ATOM 4702 N N . ASN A 1 561 ? 4.097 27.287 -10.656 1.00 96.31 561 ASN A N 1
ATOM 4703 C CA . ASN A 1 561 ? 3.379 28.352 -9.948 1.00 96.31 561 ASN A CA 1
ATOM 4704 C C . ASN A 1 561 ? 3.143 28.037 -8.458 1.00 96.31 561 ASN A C 1
ATOM 4706 O O . ASN A 1 561 ? 2.665 28.895 -7.720 1.00 96.31 561 ASN A O 1
ATOM 4710 N N . ASN A 1 562 ? 3.433 26.809 -8.024 1.00 93.69 562 ASN A N 1
ATOM 4711 C CA . ASN A 1 562 ? 3.265 26.327 -6.656 1.00 93.69 562 ASN A CA 1
ATOM 4712 C C . ASN A 1 562 ? 4.607 25.973 -5.980 1.00 93.69 562 ASN A C 1
ATOM 4714 O O . ASN A 1 562 ? 4.595 25.309 -4.939 1.00 93.69 562 ASN A O 1
ATOM 4718 N N . ASP A 1 563 ? 5.732 26.427 -6.548 1.00 93.69 563 ASP A N 1
ATOM 4719 C CA . ASP A 1 563 ? 7.103 26.183 -6.071 1.00 93.69 563 ASP A CA 1
ATOM 4720 C C . ASP A 1 563 ? 7.472 24.693 -5.986 1.00 93.69 563 ASP A C 1
ATOM 4722 O O . ASP A 1 563 ? 8.185 24.255 -5.080 1.00 93.69 563 ASP A O 1
ATOM 4726 N N . ILE A 1 564 ? 6.957 23.900 -6.927 1.00 92.31 564 ILE A N 1
ATOM 4727 C CA . ILE A 1 564 ? 7.286 22.485 -7.079 1.00 92.31 564 ILE A CA 1
ATOM 4728 C C . ILE A 1 564 ? 8.242 22.354 -8.266 1.00 92.31 564 ILE A C 1
ATOM 4730 O O . ILE A 1 564 ? 7.864 22.588 -9.418 1.00 92.31 564 ILE A O 1
ATOM 4734 N N . SER A 1 565 ? 9.488 21.983 -7.976 1.00 92.06 565 SER A N 1
ATOM 4735 C CA . SER A 1 565 ? 10.472 21.593 -8.982 1.00 92.06 565 SER A CA 1
ATOM 4736 C C . SER A 1 565 ? 10.101 20.222 -9.532 1.00 92.06 565 SER A C 1
ATOM 4738 O O . SER A 1 565 ? 9.809 19.301 -8.771 1.00 92.06 565 SER A O 1
ATOM 4740 N N . ILE A 1 566 ? 10.100 20.092 -10.858 1.00 91.88 566 ILE A N 1
ATOM 4741 C CA . ILE A 1 566 ? 9.928 18.810 -11.537 1.00 91.88 566 ILE A CA 1
ATOM 4742 C C . ILE A 1 566 ? 11.120 18.616 -12.458 1.00 91.88 566 ILE A C 1
ATOM 4744 O O . ILE A 1 566 ? 11.408 19.455 -13.313 1.00 91.88 566 ILE A O 1
ATOM 4748 N N . SER A 1 567 ? 11.804 17.497 -12.290 1.00 91.12 567 SER A N 1
ATOM 4749 C CA . SER A 1 567 ? 12.932 17.088 -13.111 1.00 91.12 567 SER A CA 1
ATOM 4750 C C . SER A 1 567 ? 12.789 15.621 -13.507 1.00 91.12 567 SER A C 1
ATOM 4752 O O . SER A 1 567 ? 11.884 14.929 -13.050 1.00 91.12 567 SER A O 1
ATOM 4754 N N . ILE A 1 568 ? 13.667 15.131 -14.384 1.00 86.69 568 ILE A N 1
ATOM 4755 C CA . ILE A 1 568 ? 13.682 13.704 -14.727 1.00 86.69 568 ILE A CA 1
ATOM 4756 C C . ILE A 1 568 ? 14.271 12.872 -13.579 1.00 86.69 568 ILE A C 1
ATOM 4758 O O . ILE A 1 568 ? 13.709 11.836 -13.268 1.00 86.69 568 ILE A O 1
ATOM 4762 N N . GLY A 1 569 ? 15.337 13.329 -12.907 1.00 79.56 569 GLY A N 1
ATOM 4763 C CA . GLY A 1 569 ? 16.160 12.499 -12.004 1.00 79.56 569 GLY A CA 1
ATOM 4764 C C . GLY A 1 569 ? 17.027 11.489 -12.758 1.00 79.56 569 GLY A C 1
ATOM 4765 O O . GLY A 1 569 ? 16.616 10.982 -13.795 1.00 79.56 569 GLY A O 1
ATOM 4766 N N . GLY A 1 570 ? 18.264 11.245 -12.305 1.00 67.75 570 GLY A N 1
ATOM 4767 C CA . GLY A 1 570 ? 19.144 10.173 -12.823 1.00 67.75 570 GLY A CA 1
ATOM 4768 C C . GLY A 1 570 ? 19.403 10.110 -14.346 1.00 67.75 570 GLY A C 1
ATOM 4769 O O . GLY A 1 570 ? 19.938 9.121 -14.839 1.00 67.75 570 GLY A O 1
ATOM 4770 N N . TYR A 1 571 ? 19.037 11.136 -15.124 1.00 66.00 571 TYR A N 1
ATOM 4771 C CA . TYR A 1 571 ? 18.832 11.011 -16.577 1.00 66.00 571 TYR A CA 1
ATOM 4772 C C . TYR A 1 571 ? 20.099 10.814 -17.415 1.00 66.00 571 TYR A C 1
ATOM 4774 O O . TYR A 1 571 ? 20.003 10.492 -18.602 1.00 66.00 571 TYR A O 1
ATOM 4782 N N . THR A 1 572 ? 21.282 11.055 -16.844 1.00 61.94 572 THR A N 1
ATOM 4783 C CA . THR A 1 572 ? 22.556 10.800 -17.528 1.00 61.94 572 THR A CA 1
ATOM 4784 C C . THR A 1 572 ? 22.657 9.339 -17.946 1.00 61.94 572 THR A C 1
ATOM 4786 O O . THR A 1 572 ? 23.055 9.072 -19.077 1.00 61.94 572 THR A O 1
ATOM 4789 N N . SER A 1 573 ? 22.183 8.421 -17.100 1.00 76.56 573 SER A N 1
ATOM 4790 C CA . SER A 1 573 ? 22.186 6.985 -17.381 1.00 76.56 573 SER A CA 1
ATOM 4791 C C . SER A 1 573 ? 21.212 6.614 -18.505 1.00 76.56 573 SER A C 1
ATOM 4793 O O . SER A 1 573 ? 21.592 5.881 -19.410 1.00 76.56 573 SER A O 1
ATOM 4795 N N . PHE A 1 574 ? 19.994 7.176 -18.542 1.00 80.69 574 PHE A N 1
ATOM 4796 C CA . PHE A 1 574 ? 19.048 6.888 -19.636 1.00 80.69 574 PHE A CA 1
ATOM 4797 C C . PHE A 1 574 ? 19.582 7.327 -20.994 1.00 80.69 574 PHE A C 1
ATOM 4799 O O . PHE A 1 574 ? 19.522 6.574 -21.961 1.00 80.69 574 PHE A O 1
ATOM 4806 N N . LEU A 1 575 ? 20.113 8.549 -21.071 1.00 86.69 575 LEU A N 1
ATOM 4807 C CA . LEU A 1 575 ? 20.607 9.081 -22.336 1.00 86.69 575 LEU A CA 1
ATOM 4808 C C . LEU A 1 575 ? 21.870 8.347 -22.807 1.00 86.69 575 LEU A C 1
ATOM 4810 O O . LEU A 1 575 ? 22.063 8.177 -24.006 1.00 86.69 575 LEU A O 1
ATOM 4814 N N . PHE A 1 576 ? 22.703 7.890 -21.869 1.00 86.75 576 PHE A N 1
ATOM 4815 C CA . PHE A 1 576 ? 23.819 7.001 -22.161 1.00 86.75 576 PHE A CA 1
ATOM 4816 C C . PHE A 1 576 ? 23.348 5.709 -22.850 1.00 86.75 576 PHE A C 1
ATOM 4818 O O . PHE A 1 576 ? 23.785 5.436 -23.968 1.00 86.75 576 PHE A O 1
ATOM 4825 N N . TYR A 1 577 ? 22.414 4.964 -22.243 1.00 84.44 577 TYR A N 1
ATOM 4826 C CA . TYR A 1 577 ? 21.924 3.706 -22.822 1.00 84.44 577 TYR A CA 1
ATOM 4827 C C . TYR A 1 577 ? 21.232 3.911 -24.161 1.00 84.44 577 TYR A C 1
ATOM 4829 O O . TYR A 1 577 ? 21.411 3.114 -25.071 1.00 84.44 577 TYR A O 1
ATOM 4837 N N . LYS A 1 578 ? 20.486 5.003 -24.309 1.00 88.81 578 LYS A N 1
ATOM 4838 C CA . LYS A 1 578 ? 19.864 5.368 -25.581 1.00 88.81 578 LYS A CA 1
ATOM 4839 C C . LYS A 1 578 ? 20.896 5.551 -26.694 1.00 88.81 578 LYS A C 1
ATOM 4841 O O . LYS A 1 578 ? 20.794 4.901 -27.724 1.00 88.81 578 LYS A O 1
ATOM 4846 N N . TYR A 1 579 ? 21.971 6.296 -26.445 1.00 91.69 579 TYR A N 1
ATOM 4847 C CA . TYR A 1 579 ? 23.044 6.425 -27.433 1.00 91.69 579 TYR A CA 1
ATOM 4848 C C . TYR A 1 579 ? 23.814 5.128 -27.697 1.00 91.69 579 TYR A C 1
ATOM 4850 O O . TYR A 1 579 ? 24.279 4.935 -28.816 1.00 91.69 579 TYR A O 1
ATOM 4858 N N . VAL A 1 580 ? 23.954 4.239 -26.709 1.00 89.31 580 VAL A N 1
ATOM 4859 C CA . VAL A 1 580 ? 24.505 2.889 -26.931 1.00 89.31 580 VAL A CA 1
ATOM 4860 C C . VAL A 1 580 ? 23.611 2.093 -27.889 1.00 89.31 580 VAL A C 1
ATOM 4862 O O . VAL A 1 580 ? 24.117 1.487 -28.829 1.00 89.31 580 VAL A O 1
ATOM 4865 N N . ARG A 1 581 ? 22.289 2.142 -27.700 1.00 89.06 581 ARG A N 1
ATOM 4866 C CA . ARG A 1 581 ? 21.294 1.442 -28.534 1.00 89.06 581 ARG A CA 1
ATOM 4867 C C . ARG A 1 581 ? 21.213 1.985 -29.961 1.00 89.06 581 ARG A C 1
ATOM 4869 O O . ARG A 1 581 ? 21.106 1.206 -30.908 1.00 89.06 581 ARG A O 1
ATOM 4876 N N . ASP A 1 582 ? 21.374 3.297 -30.111 1.00 91.56 582 ASP A N 1
ATOM 4877 C CA . ASP A 1 582 ? 21.483 3.981 -31.407 1.00 91.56 582 ASP A CA 1
ATOM 4878 C C . ASP A 1 582 ? 22.841 3.759 -32.099 1.00 91.56 582 ASP A C 1
ATOM 4880 O O . ASP A 1 582 ? 23.071 4.262 -33.203 1.00 91.56 582 ASP A O 1
ATOM 4884 N N . GLU A 1 583 ? 23.788 3.081 -31.439 1.00 93.19 583 GLU A N 1
ATOM 4885 C CA . GLU A 1 583 ? 25.176 2.936 -31.892 1.00 93.19 583 GLU A CA 1
ATOM 4886 C C . GLU A 1 583 ? 25.858 4.299 -32.138 1.00 93.19 583 GLU A C 1
ATOM 4888 O O . GLU A 1 583 ? 26.644 4.472 -33.078 1.00 93.19 583 GLU A O 1
ATOM 4893 N N . ASN A 1 584 ? 25.521 5.295 -31.313 1.00 94.44 584 ASN A N 1
ATOM 4894 C CA . ASN A 1 584 ? 26.107 6.631 -31.300 1.00 94.44 584 ASN A CA 1
ATOM 4895 C C . ASN A 1 584 ? 27.177 6.717 -30.204 1.00 94.44 584 ASN A C 1
ATOM 4897 O O . ASN A 1 584 ? 27.036 7.407 -29.188 1.00 94.44 584 ASN A O 1
ATOM 4901 N N . TRP A 1 585 ? 28.270 5.987 -30.418 1.00 94.19 585 TRP A N 1
ATOM 4902 C CA . TRP A 1 585 ? 29.320 5.750 -29.426 1.00 94.19 585 TRP A CA 1
ATOM 4903 C C . TRP A 1 585 ? 29.954 7.040 -28.900 1.00 94.19 585 TRP A C 1
ATOM 4905 O O . TRP A 1 585 ? 30.202 7.184 -27.703 1.00 94.19 585 TRP A O 1
ATOM 4915 N N . LEU A 1 586 ? 30.145 8.035 -29.770 1.00 93.94 586 LEU A N 1
ATOM 4916 C CA . LEU A 1 586 ? 30.704 9.330 -29.379 1.00 93.94 586 LEU A CA 1
ATOM 4917 C C . LEU A 1 586 ? 29.747 10.155 -28.509 1.00 93.94 586 LEU A C 1
ATOM 4919 O O . LEU A 1 586 ? 30.206 10.916 -27.651 1.00 93.94 586 LEU A O 1
ATOM 4923 N N . ALA A 1 587 ? 28.433 10.041 -28.718 1.00 93.00 587 ALA A N 1
ATOM 4924 C CA . ALA A 1 587 ? 27.448 10.684 -27.856 1.00 93.00 587 ALA A CA 1
ATOM 4925 C C . ALA A 1 587 ? 27.294 9.935 -26.526 1.00 93.00 587 ALA A C 1
ATOM 4927 O O . ALA A 1 587 ? 27.260 10.593 -25.484 1.00 93.00 587 ALA A O 1
ATOM 4928 N N . ALA A 1 588 ? 27.287 8.596 -26.548 1.00 90.56 588 ALA A N 1
ATOM 4929 C CA . ALA A 1 588 ? 27.280 7.748 -25.354 1.00 90.56 588 ALA A CA 1
ATOM 4930 C C . ALA A 1 588 ? 28.462 8.088 -24.437 1.00 90.56 588 ALA A C 1
ATOM 4932 O O . ALA A 1 588 ? 28.265 8.435 -23.274 1.00 90.56 588 ALA A O 1
ATOM 4933 N N . LYS A 1 589 ? 29.675 8.156 -24.997 1.00 90.75 589 LYS A N 1
ATOM 4934 C CA . LYS A 1 589 ? 30.899 8.559 -24.290 1.00 90.75 589 LYS A CA 1
ATOM 4935 C C . LYS A 1 589 ? 30.743 9.856 -23.491 1.00 90.75 589 LYS A C 1
ATOM 4937 O O . LYS A 1 589 ? 31.146 9.939 -22.337 1.00 90.75 589 LYS A O 1
ATOM 4942 N N . LYS A 1 590 ? 30.103 10.874 -24.078 1.00 90.44 590 LYS A N 1
ATOM 4943 C CA . LYS A 1 590 ? 29.874 12.184 -23.432 1.00 90.44 590 LYS A CA 1
ATOM 4944 C C . LYS A 1 590 ? 28.862 12.137 -22.279 1.00 90.44 590 LYS A C 1
ATOM 4946 O O . LYS A 1 590 ? 28.660 13.160 -21.623 1.00 90.44 590 LYS A O 1
ATOM 4951 N N . LYS A 1 591 ? 28.151 11.022 -22.091 1.00 88.00 591 LYS A N 1
ATOM 4952 C CA . LYS A 1 591 ? 27.108 10.835 -21.069 1.00 88.00 591 LYS A CA 1
ATOM 4953 C C . LYS A 1 591 ? 27.496 9.866 -19.961 1.00 88.00 591 LYS A C 1
ATOM 4955 O O . LYS A 1 591 ? 26.735 9.746 -19.004 1.00 88.00 591 LYS A O 1
ATOM 4960 N N . VAL A 1 592 ? 28.671 9.248 -20.045 1.00 83.25 592 VAL A N 1
ATOM 4961 C CA . VAL A 1 592 ? 29.219 8.438 -18.957 1.00 83.25 592 VAL A CA 1
ATOM 4962 C C . VAL A 1 592 ? 29.421 9.333 -17.732 1.00 83.25 592 VAL A C 1
ATOM 4964 O O . VAL A 1 592 ? 30.094 10.359 -17.803 1.00 83.25 592 VAL A O 1
ATOM 4967 N N . SER A 1 593 ? 28.798 8.970 -16.610 1.00 68.19 593 SER A N 1
ATOM 4968 C CA . SER A 1 593 ? 28.788 9.793 -15.395 1.00 68.19 593 SER A CA 1
ATOM 4969 C C . SER A 1 593 ? 30.149 9.871 -14.692 1.00 68.19 593 SER A C 1
ATOM 4971 O O . SER A 1 593 ? 30.386 10.836 -13.974 1.00 68.19 593 SER A O 1
ATOM 4973 N N . ASN A 1 594 ? 31.040 8.897 -14.928 1.00 67.25 594 ASN A N 1
ATOM 4974 C CA . ASN A 1 594 ? 32.387 8.812 -14.358 1.00 67.25 594 ASN A CA 1
ATOM 4975 C C . ASN A 1 594 ? 33.407 8.533 -15.475 1.00 67.25 594 ASN A C 1
ATOM 4977 O O . ASN A 1 594 ? 33.370 7.459 -16.072 1.00 67.25 594 ASN A O 1
ATOM 4981 N N . SER A 1 595 ? 34.335 9.457 -15.732 1.00 65.31 595 SER A N 1
ATOM 4982 C CA . SER A 1 595 ? 35.386 9.305 -16.759 1.00 65.31 595 SER A CA 1
ATOM 4983 C C . SER A 1 595 ? 36.330 8.122 -16.522 1.00 65.31 595 SER A C 1
ATOM 4985 O O . SER A 1 595 ? 36.978 7.658 -17.456 1.00 65.31 595 SER A O 1
ATOM 4987 N N . ASP A 1 596 ? 36.390 7.632 -15.283 1.00 78.38 596 ASP A N 1
ATOM 4988 C CA . ASP A 1 596 ? 37.377 6.646 -14.835 1.00 78.38 596 ASP A CA 1
ATOM 4989 C C . ASP A 1 596 ? 36.865 5.203 -14.951 1.00 78.38 596 ASP A C 1
ATOM 4991 O O . ASP A 1 596 ? 37.489 4.270 -14.445 1.00 78.38 596 ASP A O 1
ATOM 4995 N N . LYS A 1 597 ? 35.713 4.995 -15.605 1.00 83.44 597 LYS A N 1
ATOM 4996 C CA . LYS A 1 597 ? 35.208 3.649 -15.876 1.00 83.44 597 LYS A CA 1
ATOM 4997 C C . LYS A 1 597 ? 36.126 2.911 -16.842 1.00 83.44 597 LYS A C 1
ATOM 4999 O O . LYS A 1 597 ? 36.615 3.476 -17.828 1.00 83.44 597 LYS A O 1
ATOM 5004 N N . THR A 1 598 ? 36.295 1.626 -16.561 1.00 86.94 598 THR A N 1
ATOM 5005 C CA . THR A 1 598 ? 37.050 0.689 -17.380 1.00 86.94 598 THR A CA 1
ATOM 5006 C C . THR A 1 598 ? 36.140 -0.412 -17.921 1.00 86.94 598 THR A C 1
ATOM 5008 O O . THR A 1 598 ? 35.168 -0.836 -17.290 1.00 86.94 598 THR A O 1
ATOM 5011 N N . TYR A 1 599 ? 36.480 -0.881 -19.112 1.00 88.19 599 TYR A N 1
ATOM 5012 C CA . TYR A 1 599 ? 35.704 -1.814 -19.914 1.00 88.19 599 TYR A CA 1
ATOM 5013 C C . TYR A 1 599 ? 36.555 -3.027 -20.260 1.00 88.19 599 TYR A C 1
ATOM 5015 O O . TYR A 1 599 ? 37.731 -2.898 -20.600 1.00 88.19 599 TYR A O 1
ATOM 5023 N N . TYR A 1 600 ? 35.968 -4.216 -20.218 1.00 87.94 600 TYR A N 1
ATOM 5024 C CA . TYR A 1 600 ? 36.617 -5.397 -20.763 1.00 87.94 600 TYR A CA 1
ATOM 5025 C C . TYR A 1 600 ? 36.768 -5.249 -22.274 1.00 87.94 600 TYR A C 1
ATOM 5027 O O . TYR A 1 600 ? 35.886 -4.727 -22.964 1.00 87.94 600 TYR A O 1
ATOM 5035 N N . SER A 1 601 ? 37.888 -5.738 -22.806 1.00 90.44 601 SER A N 1
ATOM 5036 C CA . SER A 1 601 ? 38.052 -5.808 -24.254 1.00 90.44 601 SER A CA 1
ATOM 5037 C C . SER A 1 601 ? 36.923 -6.656 -24.864 1.00 90.44 601 SER A C 1
ATOM 5039 O O . SER A 1 601 ? 36.724 -7.798 -24.441 1.00 90.44 601 SER A O 1
ATOM 5041 N N . PRO A 1 602 ? 36.205 -6.140 -25.879 1.00 91.19 602 PRO A N 1
ATOM 5042 C CA . PRO A 1 602 ? 35.070 -6.830 -26.496 1.00 91.19 602 PRO A CA 1
ATOM 5043 C C . PRO A 1 602 ? 35.489 -8.105 -27.240 1.00 91.19 602 PRO A C 1
ATOM 5045 O O . PRO A 1 602 ? 34.651 -8.934 -27.579 1.00 91.19 602 PRO A O 1
ATOM 5048 N N . PHE A 1 603 ? 36.786 -8.265 -27.518 1.00 91.88 603 PHE A N 1
ATOM 5049 C CA . PHE A 1 603 ? 37.340 -9.385 -28.280 1.00 91.88 603 PHE A CA 1
ATOM 5050 C C . PHE A 1 603 ? 37.678 -10.600 -27.417 1.00 91.88 603 PHE A C 1
ATOM 5052 O O . PHE A 1 603 ? 38.222 -11.589 -27.910 1.00 91.88 603 PHE A O 1
ATOM 5059 N N . ILE A 1 604 ? 37.392 -10.521 -26.122 1.00 85.56 604 ILE A N 1
ATOM 5060 C CA . ILE A 1 604 ? 37.645 -11.597 -25.182 1.00 85.56 604 ILE A CA 1
ATOM 5061 C C . ILE A 1 604 ? 36.423 -12.512 -25.142 1.00 85.56 604 ILE A C 1
ATOM 5063 O O . ILE A 1 604 ? 35.300 -12.082 -24.891 1.00 85.56 604 ILE A O 1
ATOM 5067 N N . MET A 1 605 ? 36.651 -13.799 -25.402 1.00 83.81 605 MET A N 1
ATOM 5068 C CA . MET A 1 605 ? 35.604 -14.808 -25.299 1.00 83.81 605 MET A CA 1
ATOM 5069 C C . MET A 1 605 ? 35.363 -15.158 -23.835 1.00 83.81 605 MET A C 1
ATOM 5071 O O . MET A 1 605 ? 36.258 -15.643 -23.140 1.00 83.81 605 MET A O 1
ATOM 5075 N N . HIS A 1 606 ? 34.129 -14.940 -23.400 1.00 80.88 606 HIS A N 1
ATOM 5076 C CA . HIS A 1 606 ? 33.628 -15.390 -22.111 1.00 80.88 606 HIS A CA 1
ATOM 5077 C C . HIS A 1 606 ? 32.722 -16.600 -22.344 1.00 80.88 606 HIS A C 1
ATOM 5079 O O . HIS A 1 606 ? 31.703 -16.502 -23.041 1.00 80.88 606 HIS A O 1
ATOM 5085 N N . TYR A 1 607 ? 33.138 -17.753 -21.823 1.00 79.50 607 TYR A N 1
ATOM 5086 C CA . TYR A 1 607 ? 32.436 -19.030 -21.993 1.00 79.50 607 TYR A CA 1
ATOM 5087 C C . TYR A 1 607 ? 31.474 -19.333 -20.834 1.00 79.50 607 TYR A C 1
ATOM 5089 O O . TYR A 1 607 ? 30.616 -20.208 -20.946 1.00 79.50 607 TYR A O 1
ATOM 5097 N N . ASP A 1 608 ? 31.614 -18.605 -19.735 1.00 70.56 608 ASP A N 1
ATOM 5098 C CA . ASP A 1 608 ? 30.746 -18.580 -18.571 1.00 70.56 608 ASP A CA 1
ATOM 5099 C C . ASP A 1 608 ? 29.659 -17.494 -18.677 1.00 70.56 608 ASP A C 1
ATOM 5101 O O . ASP A 1 608 ? 29.582 -16.715 -19.634 1.00 70.56 608 ASP A O 1
ATOM 5105 N N . GLY A 1 609 ? 28.734 -17.514 -17.714 1.00 65.25 609 GLY A N 1
ATOM 5106 C CA . GLY A 1 609 ? 27.689 -16.501 -17.604 1.00 65.25 609 GLY A CA 1
ATOM 5107 C C . GLY A 1 609 ? 28.266 -15.155 -17.161 1.00 65.25 609 GLY A C 1
ATOM 5108 O O . GLY A 1 609 ? 29.203 -15.108 -16.371 1.00 65.25 609 GLY A O 1
ATOM 5109 N N . TYR A 1 610 ? 27.652 -14.059 -17.614 1.00 63.16 610 TYR A N 1
ATOM 5110 C CA . TYR A 1 610 ? 28.116 -12.689 -17.348 1.00 63.16 610 TYR A CA 1
ATOM 5111 C C . TYR A 1 610 ? 28.141 -12.293 -15.856 1.00 63.16 610 TYR A C 1
ATOM 5113 O O . TYR A 1 610 ? 28.785 -11.316 -15.491 1.00 63.16 610 TYR A O 1
ATOM 5121 N N . TYR A 1 611 ? 27.492 -13.070 -14.980 1.00 58.62 611 TYR A N 1
ATOM 5122 C CA . TYR A 1 611 ? 27.445 -12.854 -13.527 1.00 58.62 611 TYR A CA 1
ATOM 5123 C C . TYR A 1 611 ? 28.634 -13.423 -12.737 1.00 58.62 611 TYR A C 1
ATOM 5125 O O . TYR A 1 611 ? 28.645 -13.344 -11.510 1.00 58.62 611 TYR A O 1
ATOM 5133 N N . SER A 1 612 ? 29.619 -14.048 -13.380 1.00 57.69 612 SER A N 1
ATOM 5134 C CA . SER A 1 612 ? 30.739 -14.683 -12.670 1.00 57.69 612 SER A CA 1
ATOM 5135 C C . SER A 1 612 ? 32.081 -14.271 -13.263 1.00 57.69 612 SER A C 1
ATOM 5137 O O . SER A 1 612 ? 32.758 -15.124 -13.827 1.00 57.69 612 SER A O 1
ATOM 5139 N N . PRO A 1 613 ? 32.497 -12.992 -13.130 1.00 59.28 613 PRO A N 1
ATOM 5140 C CA . PRO A 1 613 ? 33.842 -12.606 -13.525 1.00 59.28 613 PRO A CA 1
ATOM 5141 C C . PRO A 1 613 ? 34.833 -13.477 -12.754 1.00 59.28 613 PRO A C 1
ATOM 5143 O O . PRO A 1 613 ? 34.886 -13.474 -11.521 1.00 59.28 613 PRO A O 1
ATOM 5146 N N . THR A 1 614 ? 35.597 -14.275 -13.485 1.00 64.88 614 THR A N 1
ATOM 5147 C CA . THR A 1 614 ? 36.650 -15.093 -12.900 1.00 64.88 614 THR A CA 1
ATOM 5148 C C . THR A 1 614 ? 37.783 -14.183 -12.426 1.00 64.88 614 THR A C 1
ATOM 5150 O O . THR A 1 614 ? 37.959 -13.066 -12.912 1.00 64.88 614 THR A O 1
ATOM 5153 N N . SER A 1 615 ? 38.642 -14.665 -11.524 1.00 63.47 615 SER A N 1
ATOM 5154 C CA . SER A 1 615 ? 39.877 -13.943 -11.172 1.00 63.47 615 SER A CA 1
ATOM 5155 C C . SER A 1 615 ? 40.767 -13.663 -12.392 1.00 63.47 615 SER A C 1
ATOM 5157 O O . SER A 1 615 ? 41.599 -12.759 -12.368 1.00 63.47 615 SER A O 1
ATOM 5159 N N . ILE A 1 616 ? 40.596 -14.447 -13.463 1.00 66.81 616 ILE A N 1
ATOM 5160 C CA . ILE A 1 616 ? 41.265 -14.252 -14.746 1.00 66.81 616 ILE A CA 1
ATOM 5161 C C . ILE A 1 616 ? 40.696 -13.015 -15.449 1.00 66.81 616 ILE A C 1
ATOM 5163 O O . ILE A 1 616 ? 41.476 -12.242 -16.001 1.00 66.81 616 ILE A O 1
ATOM 5167 N N . ASP A 1 617 ? 39.386 -12.776 -15.383 1.00 66.06 617 ASP A N 1
ATOM 5168 C CA . ASP A 1 617 ? 38.752 -11.603 -15.988 1.00 66.06 617 ASP A CA 1
ATOM 5169 C C . ASP A 1 617 ? 39.279 -10.303 -15.395 1.00 66.06 617 ASP A C 1
ATOM 5171 O O . ASP A 1 617 ? 39.740 -9.437 -16.135 1.00 66.06 617 ASP A O 1
ATOM 5175 N N . SER A 1 618 ? 39.360 -10.218 -14.067 1.00 67.06 618 SER A N 1
ATOM 5176 C CA . SER A 1 618 ? 39.896 -9.039 -13.373 1.00 67.06 618 SER A CA 1
ATOM 5177 C C . SER A 1 618 ? 41.386 -8.774 -13.633 1.00 67.06 618 SER A C 1
ATOM 5179 O O . SER A 1 618 ? 41.870 -7.683 -13.349 1.00 67.06 618 SER A O 1
ATOM 5181 N N . SER A 1 619 ? 42.129 -9.758 -14.153 1.00 75.25 619 SER A N 1
ATOM 5182 C CA . SER A 1 619 ? 43.555 -9.620 -14.488 1.00 75.25 619 SER A CA 1
ATOM 5183 C C . SER A 1 619 ? 43.814 -9.174 -15.932 1.00 75.25 619 SER A C 1
ATOM 5185 O O . SER A 1 619 ? 44.959 -8.908 -16.303 1.00 75.25 619 SER A O 1
ATOM 5187 N N . ARG A 1 620 ? 42.770 -9.122 -16.770 1.00 78.44 620 ARG A N 1
ATOM 5188 C CA . ARG A 1 620 ? 42.890 -8.782 -18.191 1.00 78.44 620 ARG A CA 1
ATOM 5189 C C . ARG A 1 620 ? 43.008 -7.264 -18.382 1.00 78.44 620 ARG A C 1
ATOM 5191 O O . ARG A 1 620 ? 42.428 -6.506 -17.608 1.00 78.44 620 ARG A O 1
ATOM 5198 N N . PRO A 1 621 ? 43.724 -6.802 -19.426 1.00 80.69 621 PRO A N 1
ATOM 5199 C CA . PRO A 1 621 ? 43.764 -5.388 -19.773 1.00 80.69 621 PRO A CA 1
ATOM 5200 C C . PRO A 1 621 ? 42.350 -4.858 -20.013 1.00 80.69 621 PRO A C 1
ATOM 5202 O O . PRO A 1 621 ? 41.606 -5.410 -20.830 1.00 80.69 621 PRO A O 1
ATOM 5205 N N . MET A 1 622 ? 41.998 -3.794 -19.302 1.00 88.25 622 MET A N 1
ATOM 5206 C CA . MET A 1 622 ? 40.746 -3.080 -19.499 1.00 88.25 622 MET A CA 1
ATOM 5207 C C . MET A 1 622 ? 41.001 -1.819 -20.321 1.00 88.25 622 MET A C 1
ATOM 5209 O O . MET A 1 622 ? 42.036 -1.173 -20.170 1.00 88.25 622 MET A O 1
ATOM 5213 N N . LEU A 1 623 ? 40.048 -1.479 -21.178 1.00 91.75 623 LEU A N 1
ATOM 5214 C CA . LEU A 1 623 ? 40.020 -0.235 -21.933 1.00 91.75 623 LEU A CA 1
ATOM 5215 C C . LEU A 1 623 ? 39.431 0.857 -21.045 1.00 91.75 623 LEU A C 1
ATOM 5217 O O . LEU A 1 623 ? 38.446 0.620 -20.347 1.00 91.75 623 LEU A O 1
ATOM 5221 N N . ASN A 1 624 ? 39.996 2.057 -21.064 1.00 91.75 62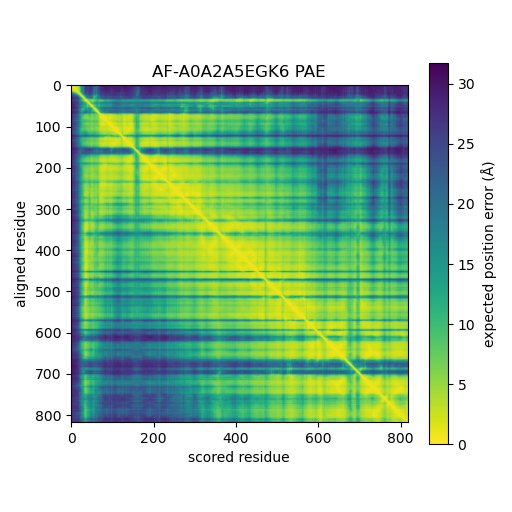4 ASN A N 1
ATOM 5222 C CA . ASN A 1 624 ? 39.321 3.194 -20.446 1.00 91.75 624 ASN A CA 1
ATOM 5223 C C . ASN A 1 624 ? 38.111 3.637 -21.296 1.00 91.75 624 ASN A C 1
ATOM 5225 O O . ASN A 1 624 ? 37.914 3.191 -22.430 1.00 91.75 624 ASN A O 1
ATOM 5229 N N . THR A 1 625 ? 37.290 4.531 -20.745 1.00 90.00 625 THR A N 1
ATOM 5230 C CA . THR A 1 625 ? 36.081 5.042 -21.414 1.00 90.00 625 THR A CA 1
ATOM 5231 C C . THR A 1 625 ? 36.372 5.638 -22.802 1.00 90.00 625 THR A C 1
ATOM 5233 O O . THR A 1 625 ? 35.625 5.395 -23.750 1.00 90.00 625 THR A O 1
ATOM 5236 N N . GLU A 1 626 ? 37.462 6.393 -22.962 1.00 92.12 626 GLU A N 1
ATOM 5237 C CA . GLU A 1 626 ? 37.829 7.004 -24.247 1.00 92.12 626 GLU A CA 1
ATOM 5238 C C . GLU A 1 626 ? 38.181 5.942 -25.293 1.00 92.12 626 GLU A C 1
ATOM 5240 O O . GLU A 1 626 ? 37.669 5.984 -26.414 1.00 92.12 626 GLU A O 1
ATOM 5245 N N . GLU A 1 627 ? 39.010 4.972 -24.912 1.00 94.31 627 GLU A N 1
ATOM 5246 C CA . GLU A 1 627 ? 39.443 3.870 -25.772 1.00 94.31 627 GLU A CA 1
ATOM 5247 C C . GLU A 1 627 ? 38.258 3.011 -26.220 1.00 94.31 627 GLU A C 1
ATOM 5249 O O . GLU A 1 627 ? 38.120 2.716 -27.406 1.00 94.31 627 GLU A O 1
ATOM 5254 N N . PHE A 1 628 ? 37.370 2.644 -25.292 1.00 94.38 628 PHE A N 1
ATOM 5255 C CA . PHE A 1 628 ? 36.267 1.726 -25.567 1.00 94.38 628 PHE A CA 1
ATOM 5256 C C . PHE A 1 628 ? 35.243 2.294 -26.559 1.00 94.38 628 PHE A C 1
ATOM 5258 O O . PHE A 1 628 ? 34.851 1.618 -27.514 1.00 94.38 628 PHE A O 1
ATOM 5265 N N . PHE A 1 629 ? 34.808 3.543 -26.373 1.00 94.19 629 PHE A N 1
ATOM 5266 C CA . PHE A 1 629 ? 33.823 4.156 -27.272 1.00 94.19 629 PHE A CA 1
ATOM 5267 C C . PHE A 1 629 ? 34.433 4.611 -28.601 1.00 94.19 629 PHE A C 1
ATOM 5269 O O . PHE A 1 629 ? 33.750 4.589 -29.624 1.00 94.19 629 PHE A O 1
ATOM 5276 N N . THR A 1 630 ? 35.716 4.986 -28.617 1.00 95.62 630 THR A N 1
ATOM 5277 C CA . THR A 1 630 ? 36.423 5.275 -29.875 1.00 95.62 630 THR A CA 1
ATOM 5278 C C . THR A 1 630 ? 36.577 4.004 -30.707 1.00 95.62 630 THR A C 1
ATOM 5280 O O . THR A 1 630 ? 36.293 4.026 -31.902 1.00 95.62 630 THR A O 1
ATOM 5283 N N . LEU A 1 631 ? 36.901 2.875 -30.066 1.00 96.81 631 LEU A N 1
ATOM 5284 C CA . LEU A 1 631 ? 36.944 1.569 -30.717 1.00 96.81 631 LEU A CA 1
ATOM 5285 C C . LEU A 1 631 ? 35.597 1.204 -31.362 1.00 96.81 631 LEU A C 1
ATOM 5287 O O . LEU A 1 631 ? 35.579 0.770 -32.510 1.00 96.81 631 LEU A O 1
ATOM 5291 N N . GLY A 1 632 ? 34.472 1.406 -30.669 1.00 96.31 632 GLY A N 1
ATOM 5292 C CA . GLY A 1 632 ? 33.138 1.148 -31.230 1.00 96.31 632 GLY A CA 1
ATOM 5293 C C . GLY A 1 632 ? 32.867 1.920 -32.523 1.00 96.31 632 GLY A C 1
ATOM 5294 O O . GLY A 1 632 ? 32.454 1.341 -33.529 1.00 96.31 632 GLY A O 1
ATOM 5295 N N . GLU A 1 633 ? 33.174 3.218 -32.519 1.00 97.56 633 GLU A N 1
ATOM 5296 C CA . GLU A 1 633 ? 33.026 4.104 -33.679 1.00 97.56 633 GLU A CA 1
ATOM 5297 C C . GLU A 1 633 ? 33.938 3.700 -34.850 1.00 97.56 633 GLU A C 1
ATOM 5299 O O . GLU A 1 633 ? 33.521 3.714 -36.011 1.00 97.56 633 GLU A O 1
ATOM 5304 N N . GLU A 1 634 ? 35.181 3.318 -34.559 1.00 97.88 634 GLU A N 1
ATOM 5305 C CA . GLU A 1 634 ? 36.126 2.830 -35.565 1.00 97.88 634 GLU A CA 1
ATOM 5306 C C . GLU A 1 634 ? 35.664 1.511 -36.188 1.00 97.88 634 GLU A C 1
ATOM 5308 O O . GLU A 1 634 ? 35.703 1.360 -37.412 1.00 97.88 634 GLU A O 1
ATOM 5313 N N . LEU A 1 635 ? 35.198 0.563 -35.371 1.00 98.00 635 LEU A N 1
ATOM 5314 C CA . LEU A 1 635 ? 34.693 -0.725 -35.842 1.00 98.00 635 LEU A CA 1
ATOM 5315 C C . LEU A 1 635 ? 33.452 -0.559 -36.723 1.00 98.00 635 LEU A C 1
ATOM 5317 O O . LEU A 1 635 ? 33.395 -1.184 -37.784 1.00 98.00 635 LEU A O 1
ATOM 5321 N N . LYS A 1 636 ? 32.519 0.320 -36.330 1.00 97.81 636 LYS A N 1
ATOM 5322 C CA . LYS A 1 636 ? 31.324 0.665 -37.115 1.00 97.81 636 LYS A CA 1
ATOM 5323 C C . LYS A 1 636 ? 31.702 1.185 -38.504 1.00 97.81 636 LYS A C 1
ATOM 5325 O O . LYS A 1 636 ? 31.337 0.589 -39.516 1.00 97.81 636 LYS A O 1
ATOM 5330 N N . LYS A 1 637 ? 32.549 2.218 -38.568 1.00 98.00 637 LYS A N 1
ATOM 5331 C CA . LYS A 1 637 ? 33.041 2.776 -39.844 1.00 98.00 637 LYS A CA 1
ATOM 5332 C C . LYS A 1 637 ? 33.774 1.742 -40.688 1.00 98.00 637 LYS A C 1
ATOM 5334 O O . LYS A 1 637 ? 33.648 1.724 -41.911 1.00 98.00 637 LYS A O 1
ATOM 5339 N N . LYS A 1 638 ? 34.565 0.878 -40.049 1.00 98.12 638 LYS A N 1
ATOM 5340 C CA . LYS A 1 638 ? 35.361 -0.134 -40.744 1.00 98.12 638 LYS A CA 1
ATOM 5341 C C . LYS A 1 638 ? 34.490 -1.207 -41.393 1.00 98.12 638 LYS A C 1
ATOM 5343 O O . LYS A 1 638 ? 34.808 -1.621 -42.508 1.00 98.12 638 LYS A O 1
ATOM 5348 N N . VAL A 1 639 ? 33.425 -1.661 -40.728 1.00 98.00 639 VAL A N 1
ATOM 5349 C CA . VAL A 1 639 ? 32.502 -2.648 -41.310 1.00 98.00 639 VAL A CA 1
ATOM 5350 C C . VAL A 1 639 ? 31.629 -2.033 -42.407 1.00 98.00 639 VAL A C 1
ATOM 5352 O O . VAL A 1 639 ? 31.408 -2.689 -43.419 1.00 98.00 639 VAL A O 1
ATOM 5355 N N . GLU A 1 640 ? 31.225 -0.766 -42.274 1.00 97.25 640 GLU A N 1
ATOM 5356 C CA . GLU A 1 640 ? 30.499 -0.027 -43.322 1.00 97.25 640 GLU A CA 1
ATOM 5357 C C . GLU A 1 640 ? 31.360 0.198 -44.576 1.00 97.25 640 GLU A C 1
ATOM 5359 O O . GLU A 1 640 ? 30.897 -0.002 -45.698 1.00 97.25 640 GLU A O 1
ATOM 5364 N N . ALA A 1 641 ? 32.631 0.578 -44.400 1.00 98.06 641 ALA A N 1
ATOM 5365 C CA . ALA A 1 641 ? 33.552 0.823 -45.510 1.00 98.06 641 ALA A CA 1
ATOM 5366 C C . ALA A 1 641 ? 34.065 -0.469 -46.171 1.00 98.06 641 ALA A C 1
ATOM 5368 O O . ALA A 1 641 ? 34.373 -0.477 -47.363 1.00 98.06 641 ALA A O 1
ATOM 5369 N N . ASN A 1 642 ? 34.207 -1.553 -45.402 1.00 97.81 642 ASN A N 1
ATOM 5370 C CA . ASN A 1 642 ? 34.698 -2.843 -45.881 1.00 97.81 642 ASN A CA 1
ATOM 5371 C C . ASN A 1 642 ? 34.017 -3.998 -45.114 1.00 97.81 642 ASN A C 1
ATOM 5373 O O . ASN A 1 642 ? 34.532 -4.419 -44.069 1.00 97.81 642 ASN A O 1
ATOM 5377 N N . PRO A 1 643 ? 32.906 -4.557 -45.622 1.00 97.25 643 PRO A N 1
ATOM 5378 C CA . PRO A 1 643 ? 32.109 -5.575 -44.932 1.00 97.25 643 PRO A CA 1
ATOM 5379 C C . PRO A 1 643 ? 32.731 -6.984 -45.017 1.00 97.25 643 PRO A C 1
ATOM 5381 O O . PRO A 1 643 ? 32.096 -7.949 -45.428 1.00 97.25 643 PRO A O 1
ATOM 5384 N N . SER A 1 644 ? 34.005 -7.129 -44.640 1.00 98.12 644 SER A N 1
ATOM 5385 C CA . SER A 1 644 ? 34.673 -8.435 -44.545 1.00 98.12 644 SER A CA 1
ATOM 5386 C C . SER A 1 644 ? 34.171 -9.247 -43.344 1.00 98.12 644 SER A C 1
ATOM 5388 O O . SER A 1 644 ? 33.747 -8.675 -42.335 1.00 98.12 644 SER A O 1
ATOM 5390 N N . GLY A 1 645 ? 34.302 -10.580 -43.396 1.00 97.88 645 GLY A N 1
ATOM 5391 C CA . GLY A 1 645 ? 33.907 -11.459 -42.287 1.00 97.88 645 GLY A CA 1
ATOM 5392 C C . GLY A 1 645 ? 34.574 -11.100 -40.954 1.00 97.88 645 GLY A C 1
ATOM 5393 O O . GLY A 1 645 ? 33.918 -11.097 -39.916 1.00 97.88 645 GLY A O 1
ATOM 5394 N N . GLN A 1 646 ? 35.848 -10.687 -40.974 1.00 97.94 646 GLN A N 1
ATOM 5395 C CA . GLN A 1 646 ? 36.555 -10.247 -39.766 1.00 97.94 646 GLN A CA 1
ATOM 5396 C C . GLN A 1 646 ? 36.021 -8.915 -39.216 1.00 97.94 646 GLN A C 1
ATOM 5398 O O . GLN A 1 646 ? 35.940 -8.747 -38.001 1.00 97.94 646 GLN A O 1
ATOM 5403 N N . ASN A 1 647 ? 35.656 -7.963 -40.081 1.00 98.25 647 ASN A N 1
ATOM 5404 C CA . ASN A 1 647 ? 35.093 -6.687 -39.629 1.00 98.25 647 ASN A CA 1
ATOM 5405 C C . ASN A 1 647 ? 33.682 -6.881 -39.056 1.00 98.25 647 ASN A C 1
ATOM 5407 O O . ASN A 1 647 ? 33.377 -6.315 -38.008 1.00 98.25 647 ASN A O 1
ATOM 5411 N N . HIS A 1 648 ? 32.865 -7.736 -39.681 1.00 98.44 648 HIS A N 1
ATOM 5412 C CA . HIS A 1 648 ? 31.572 -8.152 -39.138 1.00 98.44 648 HIS A CA 1
ATOM 5413 C C . HIS A 1 648 ? 31.715 -8.852 -37.783 1.00 98.44 648 HIS A C 1
ATOM 5415 O O . HIS A 1 648 ? 30.988 -8.506 -36.855 1.00 98.44 648 HIS A O 1
ATOM 5421 N N . LEU A 1 649 ? 32.680 -9.768 -37.635 1.00 97.94 649 LEU A N 1
ATOM 5422 C CA . LEU A 1 649 ? 32.943 -10.437 -36.361 1.00 97.94 649 LEU A CA 1
ATOM 5423 C C . LEU A 1 649 ? 33.320 -9.432 -35.272 1.00 97.94 649 LEU A C 1
ATOM 5425 O O . LEU A 1 649 ? 32.713 -9.428 -34.208 1.00 97.94 649 LEU A O 1
ATOM 5429 N N . ASN A 1 650 ? 34.296 -8.565 -35.545 1.00 97.94 650 ASN A N 1
ATOM 5430 C CA . ASN A 1 650 ? 34.790 -7.610 -34.558 1.00 97.94 650 ASN A CA 1
ATOM 5431 C C . ASN A 1 650 ? 33.688 -6.648 -34.099 1.00 97.94 650 ASN A C 1
ATOM 5433 O O . ASN A 1 650 ? 33.571 -6.385 -32.904 1.00 97.94 650 ASN A O 1
ATOM 5437 N N . TYR A 1 651 ? 32.872 -6.139 -35.027 1.00 98.19 651 TYR A N 1
ATOM 5438 C CA . TYR A 1 651 ? 31.774 -5.250 -34.662 1.00 98.19 651 TYR A CA 1
ATOM 5439 C C . TYR A 1 651 ? 30.628 -5.995 -33.966 1.00 98.19 651 TYR A C 1
ATOM 5441 O O . TYR A 1 651 ? 30.117 -5.516 -32.961 1.00 98.19 651 TYR A O 1
ATOM 5449 N N . GLY A 1 652 ? 30.286 -7.210 -34.409 1.00 97.50 652 GLY A N 1
ATOM 5450 C CA . GLY A 1 652 ? 29.303 -8.063 -33.733 1.00 97.50 652 GLY A CA 1
ATOM 5451 C C . GLY A 1 652 ? 29.708 -8.419 -32.298 1.00 97.50 652 GLY A C 1
ATOM 5452 O O . GLY A 1 652 ? 28.876 -8.372 -31.396 1.00 97.50 652 GLY A O 1
ATOM 5453 N N . MET A 1 653 ? 30.994 -8.696 -32.057 1.00 96.06 653 MET A N 1
ATOM 5454 C CA . MET A 1 653 ? 31.553 -8.892 -30.712 1.00 96.06 653 MET A CA 1
ATOM 5455 C C . MET A 1 653 ? 31.453 -7.627 -29.855 1.00 96.06 653 MET A C 1
ATOM 5457 O O . MET A 1 653 ? 31.074 -7.711 -28.688 1.00 96.06 653 MET A O 1
ATOM 5461 N N . TYR A 1 654 ? 31.745 -6.456 -30.432 1.00 96.06 654 TYR A N 1
ATOM 5462 C CA . TYR A 1 654 ? 31.579 -5.171 -29.753 1.00 96.06 654 TYR A CA 1
ATOM 5463 C C . TYR A 1 654 ? 30.124 -4.942 -29.333 1.00 96.06 654 TYR A C 1
ATOM 5465 O O . TYR A 1 654 ? 29.865 -4.766 -28.142 1.00 96.06 654 TYR A O 1
ATOM 5473 N N . LEU A 1 655 ? 29.182 -5.055 -30.276 1.00 95.44 655 LEU A N 1
ATOM 5474 C CA . LEU A 1 655 ? 27.744 -4.915 -30.032 1.00 95.44 655 LEU A CA 1
ATOM 5475 C C . LEU A 1 655 ? 27.243 -5.899 -28.969 1.00 95.44 655 LEU A C 1
ATOM 5477 O O . LEU A 1 655 ? 26.521 -5.511 -28.049 1.00 95.44 655 LEU A O 1
ATOM 5481 N N . PHE A 1 656 ? 27.666 -7.164 -29.048 1.00 92.94 656 PHE A N 1
ATOM 5482 C CA . PHE A 1 656 ? 27.330 -8.163 -28.037 1.00 92.94 656 PHE A CA 1
ATOM 5483 C C . PHE A 1 656 ? 27.876 -7.771 -26.660 1.00 92.94 656 PHE A C 1
ATOM 5485 O O . PHE A 1 656 ? 27.161 -7.869 -25.667 1.00 92.94 656 PHE A O 1
ATOM 5492 N N . SER A 1 657 ? 29.115 -7.275 -26.581 1.00 90.88 657 SER A N 1
ATOM 5493 C CA . SER A 1 657 ? 29.724 -6.870 -25.309 1.00 90.88 657 SER A CA 1
ATOM 5494 C C . SER A 1 657 ? 28.971 -5.728 -24.618 1.00 90.88 657 SER A C 1
ATOM 5496 O O . SER A 1 657 ? 28.939 -5.702 -23.389 1.00 90.88 657 SER A O 1
ATOM 5498 N N . THR A 1 658 ? 28.355 -4.830 -25.397 1.00 90.19 658 THR A N 1
ATOM 5499 C CA . THR A 1 658 ? 27.570 -3.685 -24.909 1.00 90.19 658 THR A CA 1
ATOM 5500 C C . THR A 1 658 ? 26.097 -4.003 -24.666 1.00 90.19 658 THR A C 1
ATOM 5502 O O . THR A 1 658 ? 25.429 -3.241 -23.979 1.00 90.19 658 THR A O 1
ATOM 5505 N N . SER A 1 659 ? 25.579 -5.099 -25.228 1.00 88.56 659 SER A N 1
ATOM 5506 C CA . SER A 1 659 ? 24.200 -5.559 -25.013 1.00 88.56 659 SER A CA 1
ATOM 5507 C C . SER A 1 659 ? 23.971 -6.042 -23.575 1.00 88.56 659 SER A C 1
ATOM 5509 O O . SER A 1 659 ? 24.935 -6.315 -22.859 1.00 88.56 659 SER A O 1
ATOM 5511 N N . PHE A 1 660 ? 22.713 -6.191 -23.147 1.00 82.88 660 PHE A N 1
ATOM 5512 C CA . PHE A 1 660 ? 22.368 -6.616 -21.780 1.00 82.88 660 PHE A CA 1
ATOM 5513 C C . PHE A 1 660 ? 23.139 -7.859 -21.274 1.00 82.88 660 PHE A C 1
ATOM 5515 O O . PHE A 1 660 ? 23.742 -7.765 -20.204 1.00 82.88 660 PHE A O 1
ATOM 5522 N N . PRO A 1 661 ? 23.218 -8.989 -22.013 1.00 82.06 661 PRO A N 1
ATOM 5523 C CA . PRO A 1 661 ? 23.976 -10.177 -21.587 1.00 82.06 661 PRO A CA 1
ATOM 5524 C C . PRO A 1 661 ? 25.503 -10.065 -21.790 1.00 82.06 661 PRO A C 1
ATOM 5526 O O . PRO A 1 661 ? 26.235 -11.037 -21.555 1.00 82.06 661 PRO A O 1
ATOM 5529 N N . GLY A 1 662 ? 25.982 -8.931 -22.307 1.00 84.81 662 GLY A N 1
ATOM 5530 C CA . GLY A 1 662 ? 27.392 -8.623 -22.508 1.00 84.81 662 GLY A CA 1
ATOM 5531 C C . GLY A 1 662 ? 28.103 -8.273 -21.201 1.00 84.81 662 GLY A C 1
ATOM 5532 O O . GLY A 1 662 ? 27.489 -7.866 -20.227 1.00 84.81 662 GLY A O 1
ATOM 5533 N N . HIS A 1 663 ? 29.427 -8.424 -21.158 1.00 79.25 663 HIS A N 1
ATOM 5534 C CA . HIS A 1 663 ? 30.199 -8.177 -19.929 1.00 79.25 663 HIS A CA 1
ATOM 5535 C C . HIS A 1 663 ? 30.379 -6.688 -19.610 1.00 79.25 663 HIS A C 1
ATOM 5537 O O . HIS A 1 663 ? 30.661 -6.336 -18.467 1.00 79.25 663 HIS A O 1
ATOM 5543 N N . ASN A 1 664 ? 30.219 -5.811 -20.605 1.00 83.31 664 ASN A N 1
ATOM 5544 C CA . ASN A 1 664 ? 30.399 -4.374 -20.422 1.00 83.31 664 ASN A CA 1
ATOM 5545 C C . ASN A 1 664 ? 29.107 -3.654 -20.008 1.00 83.31 664 ASN A C 1
ATOM 5547 O O . ASN A 1 664 ? 29.201 -2.545 -19.486 1.00 83.31 664 ASN A O 1
ATOM 5551 N N . SER A 1 665 ? 27.933 -4.295 -20.117 1.00 75.25 665 SER A N 1
ATOM 5552 C CA . SER A 1 665 ? 26.672 -3.746 -19.589 1.00 75.25 665 SER A CA 1
ATOM 5553 C C . SER A 1 665 ? 26.736 -3.500 -18.074 1.00 75.25 665 SER A C 1
ATOM 5555 O O . SER A 1 665 ? 26.177 -2.526 -17.578 1.00 75.25 665 SER A O 1
ATOM 5557 N N . ILE A 1 666 ? 27.495 -4.328 -17.343 1.00 59.41 666 ILE A N 1
ATOM 5558 C CA . ILE A 1 666 ? 27.695 -4.232 -15.887 1.00 59.41 666 ILE A CA 1
ATOM 5559 C C . ILE A 1 666 ? 28.594 -3.053 -15.503 1.00 59.41 666 ILE A C 1
ATOM 5561 O O . ILE A 1 666 ? 28.305 -2.346 -14.540 1.00 59.41 666 ILE A O 1
ATOM 5565 N N . SER A 1 667 ? 29.675 -2.806 -16.250 1.00 59.44 667 SER A N 1
ATOM 5566 C CA . SER A 1 667 ? 30.525 -1.625 -16.026 1.00 59.44 667 SER A CA 1
ATOM 5567 C C . SER A 1 667 ? 29.740 -0.328 -16.241 1.00 59.44 667 SER A C 1
ATOM 5569 O O . SER A 1 667 ? 29.972 0.687 -15.571 1.00 59.44 667 SER A O 1
ATOM 5571 N N . ASP A 1 668 ? 28.773 -0.358 -17.154 1.00 61.25 668 ASP A N 1
ATOM 5572 C CA . ASP A 1 668 ? 27.890 0.762 -17.440 1.00 61.25 668 ASP A CA 1
ATOM 5573 C C . ASP A 1 668 ? 26.801 0.954 -16.382 1.00 61.25 668 ASP A C 1
ATOM 5575 O O . ASP A 1 668 ? 26.508 2.102 -16.022 1.00 61.25 668 ASP A O 1
ATOM 5579 N N . ASP A 1 669 ? 26.320 -0.134 -15.780 1.00 58.75 669 ASP A N 1
ATOM 5580 C CA . ASP A 1 669 ? 25.296 -0.117 -14.746 1.00 58.75 669 ASP A CA 1
ATOM 5581 C C . ASP A 1 669 ? 25.843 -0.410 -13.340 1.00 58.75 669 ASP A C 1
ATOM 5583 O O . ASP A 1 669 ? 25.767 -1.526 -12.822 1.00 58.75 669 ASP A O 1
ATOM 5587 N N . GLY A 1 670 ? 26.313 0.636 -12.653 1.00 48.62 670 GLY A N 1
ATOM 5588 C CA . GLY A 1 670 ? 26.705 0.543 -11.239 1.00 48.62 670 GLY A CA 1
ATOM 5589 C C . GLY A 1 670 ? 25.575 0.091 -10.297 1.00 48.62 670 GLY A C 1
ATOM 5590 O O . GLY A 1 670 ? 25.836 -0.145 -9.119 1.00 48.62 670 GLY A O 1
ATOM 5591 N N . SER A 1 671 ? 24.337 -0.034 -10.794 1.00 46.16 671 SER A N 1
ATOM 5592 C CA . SER A 1 671 ? 23.190 -0.536 -10.046 1.00 46.16 671 SER A CA 1
ATOM 5593 C C . SER A 1 671 ? 22.889 -2.023 -10.256 1.00 46.16 671 SER A C 1
ATOM 5595 O O . SER A 1 671 ? 22.181 -2.580 -9.429 1.00 46.16 671 SER A O 1
ATOM 5597 N N . LEU A 1 672 ? 23.473 -2.721 -11.245 1.00 44.81 672 LEU A N 1
ATOM 5598 C CA . LEU A 1 672 ? 23.282 -4.180 -11.390 1.00 44.81 672 LEU A CA 1
ATOM 5599 C C . LEU A 1 672 ? 23.863 -4.981 -10.208 1.00 44.81 672 LEU A C 1
ATOM 5601 O O . LEU A 1 672 ? 23.469 -6.123 -9.986 1.00 44.81 672 LEU A O 1
ATOM 5605 N N . GLY A 1 673 ? 24.766 -4.384 -9.420 1.00 40.81 673 GLY A N 1
ATOM 5606 C CA . GLY A 1 673 ? 25.232 -4.947 -8.147 1.00 40.81 673 GLY A CA 1
ATOM 5607 C C . GLY A 1 673 ? 24.215 -4.840 -6.999 1.00 40.81 673 GLY A C 1
ATOM 5608 O O . GLY A 1 673 ? 24.305 -5.600 -6.038 1.00 40.81 673 GLY A O 1
ATOM 5609 N N . ASN A 1 674 ? 23.235 -3.937 -7.105 1.00 41.53 674 ASN A N 1
ATOM 5610 C CA . ASN A 1 674 ? 22.117 -3.785 -6.176 1.00 41.53 674 ASN A CA 1
ATOM 5611 C C . ASN A 1 674 ? 20.840 -4.224 -6.899 1.00 41.53 674 ASN A C 1
ATOM 5613 O O . ASN A 1 674 ? 20.231 -3.437 -7.614 1.00 41.53 674 ASN A O 1
ATOM 5617 N N . TYR A 1 675 ? 20.453 -5.481 -6.689 1.00 42.62 675 TYR A N 1
ATOM 5618 C CA . TYR A 1 675 ? 19.336 -6.245 -7.275 1.00 42.62 675 TYR A CA 1
ATOM 5619 C C . TYR A 1 675 ? 17.943 -5.572 -7.410 1.00 42.62 675 TYR A C 1
ATOM 5621 O O . TYR A 1 675 ? 16.990 -6.258 -7.762 1.00 42.62 675 TYR A O 1
ATOM 5629 N N . SER A 1 676 ? 17.766 -4.277 -7.153 1.00 44.16 676 SER A N 1
ATOM 5630 C CA . SER A 1 676 ? 16.458 -3.691 -6.863 1.00 44.16 676 SER A CA 1
ATOM 5631 C C . SER A 1 676 ? 16.015 -2.467 -7.671 1.00 44.16 676 SER A C 1
ATOM 5633 O O . SER A 1 676 ? 14.906 -2.024 -7.403 1.00 44.16 676 SER A O 1
ATOM 5635 N N . THR A 1 677 ? 16.788 -1.857 -8.592 1.00 47.62 677 THR A N 1
ATOM 5636 C CA . THR A 1 677 ? 16.405 -0.468 -8.987 1.00 47.62 677 THR A CA 1
ATOM 5637 C C . THR A 1 677 ? 16.451 -0.004 -10.447 1.00 47.62 677 THR A C 1
ATOM 5639 O O . THR A 1 677 ? 15.789 0.997 -10.715 1.00 47.62 677 THR A O 1
ATOM 5642 N N . PHE A 1 678 ? 17.127 -0.644 -11.418 1.00 44.66 678 PHE A N 1
ATOM 5643 C CA . PHE A 1 678 ? 17.175 -0.040 -12.776 1.00 44.66 678 PHE A CA 1
ATOM 5644 C C . PHE A 1 678 ? 16.900 -0.939 -13.982 1.00 44.66 678 PHE A C 1
ATOM 5646 O O . PHE A 1 678 ? 16.269 -0.459 -14.923 1.00 44.66 678 PHE A O 1
ATOM 5653 N N . ASN A 1 679 ? 17.317 -2.208 -13.972 1.00 44.16 679 ASN A N 1
ATOM 5654 C CA . ASN A 1 679 ? 17.275 -3.055 -15.175 1.00 44.16 679 ASN A CA 1
ATOM 5655 C C . ASN A 1 679 ? 16.700 -4.461 -14.962 1.00 44.16 679 ASN A C 1
ATOM 5657 O O . ASN A 1 679 ? 16.606 -5.230 -15.919 1.00 44.16 679 ASN A O 1
ATOM 5661 N N . ASN A 1 680 ? 16.235 -4.774 -13.752 1.00 46.00 680 ASN A N 1
ATOM 5662 C CA . ASN A 1 680 ? 15.327 -5.893 -13.559 1.00 46.00 680 ASN A CA 1
ATOM 5663 C C . ASN A 1 680 ? 13.953 -5.458 -14.083 1.00 46.00 680 ASN A C 1
ATOM 5665 O O . ASN A 1 680 ? 13.102 -4.977 -13.341 1.00 46.00 680 ASN A O 1
ATOM 5669 N N . ALA A 1 681 ? 13.735 -5.597 -15.391 1.00 44.94 681 ALA A N 1
ATOM 5670 C CA . ALA A 1 681 ? 12.419 -6.047 -15.814 1.00 44.94 681 ALA A CA 1
ATOM 5671 C C . ALA A 1 681 ? 12.298 -7.432 -15.176 1.00 44.94 681 ALA A C 1
ATOM 5673 O O . ALA A 1 681 ? 12.889 -8.384 -15.676 1.00 44.94 681 ALA A O 1
ATOM 5674 N N . GLU A 1 682 ? 11.689 -7.518 -13.992 1.00 44.75 682 GLU A N 1
ATOM 5675 C CA . GLU A 1 682 ? 11.734 -8.729 -13.161 1.00 44.75 682 GLU A CA 1
ATOM 5676 C C . GLU A 1 682 ? 11.149 -9.969 -13.847 1.00 44.75 682 GLU A C 1
ATOM 5678 O O . GLU A 1 682 ? 11.269 -11.069 -13.318 1.00 44.75 682 GLU A O 1
ATOM 5683 N N . TYR A 1 683 ? 10.594 -9.832 -15.055 1.00 49.16 683 TYR A N 1
ATOM 5684 C CA . TYR A 1 683 ? 10.140 -10.935 -15.882 1.00 49.16 683 TYR A CA 1
ATOM 5685 C C . TYR A 1 683 ? 10.537 -10.705 -17.355 1.00 49.16 683 TYR A C 1
ATOM 5687 O O . TYR A 1 683 ? 10.366 -9.624 -17.915 1.00 49.16 683 TYR A O 1
ATOM 5695 N N . TYR A 1 684 ? 11.132 -11.743 -17.946 1.00 50.47 684 TYR A N 1
ATOM 5696 C CA . TYR A 1 684 ? 11.951 -11.811 -19.168 1.00 50.47 684 TYR A CA 1
ATOM 5697 C C . TYR A 1 684 ? 11.250 -11.510 -20.515 1.00 50.47 684 TYR A C 1
ATOM 5699 O O . TYR A 1 684 ? 11.483 -12.216 -21.497 1.00 50.47 684 TYR A O 1
ATOM 5707 N N . TYR A 1 685 ? 10.415 -10.475 -20.625 1.00 58.91 685 TYR A N 1
ATOM 5708 C CA . TYR A 1 685 ? 9.607 -10.258 -21.838 1.00 58.91 685 TYR A CA 1
ATOM 5709 C C . TYR A 1 685 ? 9.718 -8.813 -22.331 1.00 58.91 685 TYR A C 1
ATOM 5711 O O . TYR A 1 685 ? 8.958 -7.934 -21.942 1.00 58.91 685 TYR A O 1
ATOM 5719 N N . TYR A 1 686 ? 10.712 -8.554 -23.186 1.00 57.31 686 TYR A N 1
ATOM 5720 C CA . TYR A 1 686 ? 11.094 -7.196 -23.591 1.00 57.31 686 TYR A CA 1
ATOM 5721 C C . TYR A 1 686 ? 10.225 -6.601 -24.704 1.00 57.31 686 TYR A C 1
ATOM 5723 O O . TYR A 1 686 ? 10.336 -5.411 -24.957 1.00 57.31 686 TYR A O 1
ATOM 5731 N N . GLU A 1 687 ? 9.366 -7.383 -25.368 1.00 57.97 687 GLU A N 1
ATOM 5732 C CA . GLU A 1 687 ? 8.474 -6.879 -26.432 1.00 57.97 687 GLU A CA 1
ATOM 5733 C C . GLU A 1 687 ? 7.275 -6.099 -25.871 1.00 57.97 687 GLU A C 1
ATOM 5735 O O . GLU A 1 687 ? 6.818 -5.115 -26.461 1.00 57.97 687 GLU A O 1
ATOM 5740 N N . THR A 1 688 ? 6.797 -6.517 -24.698 1.00 58.56 688 THR A N 1
ATOM 5741 C CA . THR A 1 688 ? 5.745 -5.846 -23.938 1.00 58.56 688 THR A CA 1
ATOM 5742 C C . THR A 1 688 ? 6.235 -5.639 -22.523 1.00 58.56 688 THR A C 1
ATOM 5744 O O . THR A 1 688 ? 6.317 -6.583 -21.740 1.00 58.56 688 THR A O 1
ATOM 5747 N N . LEU A 1 689 ? 6.555 -4.398 -22.184 1.00 57.31 689 LEU A N 1
ATOM 5748 C CA . LEU A 1 689 ? 7.005 -4.092 -20.838 1.00 57.31 689 LEU A CA 1
ATOM 5749 C C . LEU A 1 689 ? 5.827 -4.181 -19.911 1.00 57.31 689 LEU A C 1
ATOM 5751 O O . LEU A 1 689 ? 4.810 -3.523 -20.129 1.00 57.31 689 LEU A O 1
ATOM 5755 N N . GLN A 1 690 ? 6.020 -4.965 -18.868 1.00 54.34 690 GLN A N 1
ATOM 5756 C CA . GLN A 1 690 ? 5.082 -5.057 -17.790 1.00 54.34 690 GLN A CA 1
ATOM 5757 C C . GLN A 1 690 ? 5.639 -4.277 -16.596 1.00 54.34 690 GLN A C 1
ATOM 5759 O O . GLN A 1 690 ? 6.449 -4.804 -15.844 1.00 54.34 690 GLN A O 1
ATOM 5764 N N . THR A 1 691 ? 5.271 -3.000 -16.434 1.00 51.22 691 THR A N 1
ATOM 5765 C CA . THR A 1 691 ? 5.694 -2.226 -15.253 1.00 51.22 691 THR A CA 1
ATOM 5766 C C . THR A 1 691 ? 4.800 -2.582 -14.068 1.00 51.22 691 THR A C 1
ATOM 5768 O O . THR A 1 691 ? 3.625 -2.203 -14.106 1.00 51.22 691 THR A O 1
ATOM 5771 N N . PRO A 1 692 ? 5.284 -3.288 -13.034 1.00 45.12 692 PRO A N 1
ATOM 5772 C CA . PRO A 1 692 ? 4.476 -3.491 -11.843 1.00 45.12 692 PRO A CA 1
ATOM 5773 C C . PRO A 1 692 ? 4.113 -2.126 -11.244 1.00 45.12 692 PRO A C 1
ATOM 5775 O O . PRO A 1 692 ? 4.909 -1.189 -11.256 1.00 45.12 692 PRO A O 1
ATOM 5778 N N . THR A 1 693 ? 2.889 -1.987 -10.742 1.00 47.59 693 THR A N 1
ATOM 5779 C CA . THR A 1 693 ? 2.517 -0.865 -9.867 1.00 47.59 693 THR A CA 1
ATOM 5780 C C . THR A 1 693 ? 3.046 -1.065 -8.439 1.00 47.59 693 THR A C 1
ATOM 5782 O O . THR A 1 693 ? 3.102 -0.096 -7.673 1.00 47.59 693 THR A O 1
ATOM 5785 N N . TYR A 1 694 ? 3.449 -2.300 -8.097 1.00 44.19 694 TYR A N 1
ATOM 5786 C CA . TYR A 1 694 ? 4.151 -2.703 -6.876 1.00 44.19 694 TYR A CA 1
ATOM 5787 C C . TYR A 1 694 ? 4.682 -4.152 -6.982 1.00 44.19 694 TYR A C 1
ATOM 5789 O O . TYR A 1 694 ? 4.170 -4.937 -7.788 1.00 44.19 694 TYR A O 1
ATOM 5797 N N . TRP A 1 695 ? 5.668 -4.515 -6.149 1.00 33.16 695 TRP A N 1
ATOM 5798 C CA . TRP A 1 695 ? 6.239 -5.864 -6.021 1.00 33.16 695 TRP A CA 1
ATOM 5799 C C . TRP A 1 695 ? 5.126 -6.899 -5.816 1.00 33.16 695 TRP A C 1
ATOM 5801 O O . TRP A 1 695 ? 4.541 -6.999 -4.742 1.00 33.16 695 TRP A O 1
ATOM 5811 N N . GLY A 1 696 ? 4.799 -7.634 -6.878 1.00 39.59 696 GLY A N 1
ATOM 5812 C CA . GLY A 1 696 ? 3.740 -8.639 -6.872 1.00 39.59 696 GLY A CA 1
ATOM 5813 C C . GLY A 1 696 ? 2.556 -8.369 -7.796 1.00 39.59 696 GLY A C 1
ATOM 5814 O O . GLY A 1 696 ? 1.711 -9.237 -7.851 1.00 39.59 696 GLY A O 1
ATOM 5815 N N . GLU A 1 697 ? 2.476 -7.257 -8.543 1.00 46.72 697 GLU A N 1
ATOM 5816 C CA . GLU A 1 697 ? 1.348 -6.934 -9.452 1.00 46.72 697 GLU A CA 1
ATOM 5817 C C . GLU A 1 697 ? 1.694 -7.055 -10.956 1.00 46.72 697 GLU A C 1
ATOM 5819 O O . GLU A 1 697 ? 1.319 -6.212 -11.774 1.00 46.72 697 GLU A O 1
ATOM 5824 N N . ILE A 1 698 ? 2.433 -8.097 -11.343 1.00 37.22 698 ILE A N 1
ATOM 5825 C CA . ILE A 1 698 ? 2.992 -8.265 -12.704 1.00 37.22 698 ILE A CA 1
ATOM 5826 C C . ILE A 1 698 ? 1.895 -8.331 -13.780 1.00 37.22 698 ILE A C 1
ATOM 5828 O O . ILE A 1 698 ? 1.987 -7.656 -14.805 1.00 37.22 698 ILE A O 1
ATOM 5832 N N . GLU A 1 699 ? 0.792 -9.037 -13.508 1.00 38.88 699 GLU A N 1
ATOM 5833 C CA . GLU A 1 699 ? -0.331 -9.210 -14.455 1.00 38.88 699 GLU A CA 1
ATOM 5834 C C . GLU A 1 699 ? -1.123 -7.920 -14.719 1.00 38.88 699 GLU A C 1
ATOM 5836 O O . GLU A 1 699 ? -2.039 -7.886 -15.540 1.00 38.88 699 GLU A O 1
ATOM 5841 N N . LYS A 1 700 ? -0.782 -6.851 -14.002 1.00 45.50 700 LYS A N 1
ATOM 5842 C CA . LYS A 1 700 ? -1.486 -5.577 -14.011 1.00 45.50 700 LYS A CA 1
ATOM 5843 C C . LYS A 1 700 ? -0.648 -4.389 -14.415 1.00 45.50 700 LYS A C 1
ATOM 5845 O O . LYS A 1 700 ? -1.014 -3.228 -14.231 1.00 45.50 700 LYS A O 1
ATOM 5850 N N . SER A 1 701 ? 0.475 -4.720 -14.990 1.00 52.56 701 SER A N 1
ATOM 5851 C CA . SER A 1 701 ? 1.307 -3.786 -15.665 1.00 52.56 701 SER A CA 1
ATOM 5852 C C . SER A 1 701 ? 0.593 -3.039 -16.783 1.00 52.56 701 SER A C 1
ATOM 5854 O O . SER A 1 701 ? -0.252 -3.558 -17.517 1.00 52.56 701 SER A O 1
ATOM 5856 N N . TYR A 1 702 ? 0.985 -1.784 -16.951 1.00 58.62 702 TYR A N 1
ATOM 5857 C CA . TYR A 1 702 ? 0.746 -1.108 -18.209 1.00 58.62 702 TYR A CA 1
ATOM 5858 C C . TYR A 1 702 ? 1.596 -1.808 -19.262 1.00 58.62 702 TYR A C 1
ATOM 5860 O O . TYR A 1 702 ? 2.819 -1.715 -19.220 1.00 58.62 702 TYR A O 1
ATOM 5868 N N . SER A 1 703 ? 0.950 -2.524 -20.182 1.00 60.03 703 SER A N 1
ATOM 5869 C CA . SER A 1 703 ? 1.644 -3.099 -21.325 1.00 60.03 703 SER A CA 1
ATOM 5870 C C . SER A 1 703 ? 2.063 -1.961 -22.247 1.00 60.03 703 SER A C 1
ATOM 5872 O O . SER A 1 703 ? 1.226 -1.372 -22.941 1.00 60.03 703 SER A O 1
ATOM 5874 N N . PHE A 1 704 ? 3.348 -1.640 -22.251 1.00 71.38 704 PHE A N 1
ATOM 5875 C CA . PHE A 1 704 ? 3.908 -0.712 -23.220 1.00 71.38 704 PHE A CA 1
ATOM 5876 C C . PHE A 1 704 ? 4.613 -1.496 -24.313 1.00 71.38 704 PHE A C 1
ATOM 5878 O O . PHE A 1 704 ? 5.307 -2.474 -24.036 1.00 71.38 704 PHE A O 1
ATOM 5885 N N . THR A 1 705 ? 4.461 -1.056 -25.558 1.00 77.62 705 THR A N 1
ATOM 5886 C CA . THR A 1 705 ? 5.315 -1.545 -26.637 1.00 77.62 705 THR A CA 1
ATOM 5887 C C . THR A 1 705 ? 6.714 -1.002 -26.394 1.00 77.62 705 THR A C 1
ATOM 5889 O O . THR A 1 705 ? 6.895 0.211 -26.239 1.00 77.62 705 THR A O 1
ATOM 5892 N N . ALA A 1 706 ? 7.693 -1.894 -26.294 1.00 78.44 706 ALA A N 1
ATOM 5893 C CA . ALA A 1 706 ? 9.076 -1.465 -26.237 1.00 78.44 706 ALA A CA 1
ATOM 5894 C C . ALA A 1 706 ? 9.519 -0.941 -27.606 1.00 78.44 706 ALA A C 1
ATOM 5896 O O . ALA A 1 706 ? 9.100 -1.426 -28.660 1.00 78.44 706 ALA A O 1
ATOM 5897 N N . ASP A 1 707 ? 10.381 0.063 -27.572 1.00 84.94 707 ASP A N 1
ATOM 5898 C CA . ASP A 1 707 ? 11.090 0.556 -28.733 1.00 84.94 707 ASP A CA 1
ATOM 5899 C C . ASP A 1 707 ? 11.969 -0.555 -29.325 1.00 84.94 707 ASP A C 1
ATOM 5901 O O . ASP A 1 707 ? 12.538 -1.388 -28.613 1.00 84.94 707 ASP A O 1
ATOM 5905 N N . LYS A 1 708 ? 12.095 -0.569 -30.652 1.00 83.75 708 LYS A N 1
ATOM 5906 C CA . LYS A 1 708 ? 12.804 -1.636 -31.360 1.00 83.75 708 LYS A CA 1
ATOM 5907 C C . LYS A 1 708 ? 14.281 -1.705 -30.965 1.00 83.75 708 LYS A C 1
ATOM 5909 O O . LYS A 1 708 ? 14.807 -2.809 -30.831 1.00 83.75 708 LYS A O 1
ATOM 5914 N N . ASP A 1 709 ? 14.941 -0.564 -30.772 1.00 83.38 709 ASP A N 1
ATOM 5915 C CA . ASP A 1 709 ? 16.351 -0.525 -30.376 1.00 83.38 709 ASP A CA 1
ATOM 5916 C C . ASP A 1 709 ? 16.524 -0.889 -28.890 1.00 83.38 709 ASP A C 1
ATOM 5918 O O . ASP A 1 709 ? 17.543 -1.461 -28.494 1.00 83.38 709 ASP A O 1
ATOM 5922 N N . ALA A 1 710 ? 15.506 -0.647 -28.055 1.00 79.31 710 ALA A N 1
ATOM 5923 C CA . ALA A 1 710 ? 15.455 -1.210 -26.707 1.00 79.31 710 ALA A CA 1
ATOM 5924 C C . ALA A 1 710 ? 15.338 -2.741 -26.730 1.00 79.31 710 ALA A C 1
ATOM 5926 O O . ALA A 1 710 ? 16.107 -3.402 -26.041 1.00 79.31 710 ALA A O 1
ATOM 5927 N N . ILE A 1 711 ? 14.451 -3.315 -27.547 1.00 81.12 711 ILE A N 1
ATOM 5928 C CA . ILE A 1 711 ? 14.333 -4.775 -27.707 1.00 81.12 711 ILE A CA 1
ATOM 5929 C C . ILE A 1 711 ? 15.658 -5.369 -28.211 1.00 81.12 711 ILE A C 1
ATOM 5931 O O . ILE A 1 711 ? 16.133 -6.377 -27.685 1.00 81.12 711 ILE A O 1
ATOM 5935 N N . ASP A 1 712 ? 16.283 -4.723 -29.196 1.00 85.00 712 ASP A N 1
ATOM 5936 C CA . ASP A 1 712 ? 17.571 -5.138 -29.750 1.00 85.00 712 ASP A CA 1
ATOM 5937 C C . ASP A 1 712 ? 18.686 -5.208 -28.697 1.00 85.00 712 ASP A C 1
ATOM 5939 O O . ASP A 1 712 ? 19.465 -6.156 -28.687 1.00 85.00 712 ASP A O 1
ATOM 5943 N N . TYR A 1 713 ? 18.736 -4.258 -27.764 1.00 84.38 713 TYR A N 1
ATOM 5944 C CA . TYR A 1 713 ? 19.710 -4.261 -26.670 1.00 84.38 713 TYR A CA 1
ATOM 5945 C C . TYR A 1 713 ? 19.654 -5.523 -25.801 1.00 84.38 713 TYR A C 1
ATOM 5947 O O . TYR A 1 713 ? 20.687 -5.983 -25.308 1.00 84.38 713 TYR A O 1
ATOM 5955 N N . TYR A 1 714 ? 18.457 -6.076 -25.602 1.00 79.19 714 TYR A N 1
ATOM 5956 C CA . TYR A 1 714 ? 18.244 -7.268 -24.783 1.00 79.19 714 TYR A CA 1
ATOM 5957 C C . TYR A 1 714 ? 18.357 -8.562 -25.588 1.00 79.19 714 TYR A C 1
ATOM 5959 O O . TYR A 1 714 ? 18.961 -9.527 -25.117 1.00 79.19 714 TYR A O 1
ATOM 5967 N N . TYR A 1 715 ? 17.812 -8.584 -26.807 1.00 84.94 715 TYR A N 1
ATOM 5968 C CA . TYR A 1 715 ? 17.831 -9.758 -27.684 1.00 84.94 715 TYR A CA 1
ATOM 5969 C C . TYR A 1 715 ? 19.058 -9.851 -28.594 1.00 84.94 715 TYR A C 1
ATOM 5971 O O . TYR A 1 715 ? 19.277 -10.882 -29.225 1.00 84.94 715 TYR A O 1
ATOM 5979 N N . CYS A 1 716 ? 19.907 -8.828 -28.604 1.00 90.88 716 CYS A N 1
ATOM 5980 C CA . CYS A 1 716 ? 21.158 -8.767 -29.353 1.00 90.88 716 CYS A CA 1
ATOM 5981 C C . CYS A 1 716 ? 20.973 -8.937 -30.876 1.00 90.88 716 CYS A C 1
ATOM 5983 O O . CYS A 1 716 ? 21.843 -9.527 -31.520 1.00 90.88 716 CYS A O 1
ATOM 5985 N N . PHE A 1 717 ? 19.876 -8.465 -31.484 1.00 92.88 717 PHE A N 1
ATOM 5986 C CA . PHE A 1 717 ? 19.591 -8.732 -32.903 1.00 92.88 717 PHE A CA 1
ATOM 5987 C C . PHE A 1 717 ? 20.629 -8.127 -33.858 1.00 92.88 717 PHE A C 1
ATOM 5989 O O . PHE A 1 717 ? 21.021 -8.791 -34.817 1.00 92.88 717 PHE A O 1
ATOM 5996 N N . LYS A 1 718 ? 21.127 -6.912 -33.604 1.00 95.12 718 LYS A N 1
ATOM 5997 C CA . LYS A 1 718 ? 22.188 -6.276 -34.399 1.00 95.12 718 LYS A CA 1
ATOM 5998 C C . LYS A 1 718 ? 23.494 -7.057 -34.291 1.00 95.12 718 LYS A C 1
ATOM 6000 O O . LYS A 1 718 ? 24.143 -7.317 -35.304 1.00 95.12 718 LYS A O 1
ATOM 6005 N N . ALA A 1 719 ? 23.856 -7.496 -33.084 1.00 96.12 719 ALA A N 1
ATOM 6006 C CA . ALA A 1 719 ? 25.015 -8.364 -32.894 1.00 96.12 719 ALA A CA 1
ATOM 6007 C C . ALA A 1 719 ? 24.839 -9.687 -33.659 1.00 96.12 719 ALA A C 1
ATOM 6009 O O . ALA A 1 719 ? 25.737 -10.088 -34.396 1.00 96.12 719 ALA A O 1
ATOM 6010 N N . GLU A 1 720 ? 23.668 -10.326 -33.553 1.00 96.25 720 GLU A N 1
ATOM 6011 C CA . GLU A 1 720 ? 23.329 -11.559 -34.272 1.00 96.25 720 GLU A CA 1
ATOM 6012 C C . GLU A 1 720 ? 23.427 -11.379 -35.796 1.00 96.25 720 GLU A C 1
ATOM 6014 O O . GLU A 1 720 ? 23.995 -12.231 -36.476 1.00 96.25 720 GLU A O 1
ATOM 6019 N N . ASP A 1 721 ? 22.916 -10.275 -36.347 1.00 97.19 721 ASP A N 1
ATOM 6020 C CA . ASP A 1 721 ? 22.967 -9.978 -37.784 1.00 97.19 721 ASP A CA 1
ATOM 6021 C C . ASP A 1 721 ? 24.410 -9.827 -38.290 1.00 97.19 721 ASP A C 1
ATOM 6023 O O . ASP A 1 721 ? 24.796 -10.445 -39.288 1.00 97.19 721 ASP A O 1
ATOM 6027 N N . HIS A 1 722 ? 25.249 -9.075 -37.569 1.00 98.31 722 HIS A N 1
ATOM 6028 C CA . HIS A 1 722 ? 26.670 -8.967 -37.901 1.00 98.31 722 HIS A CA 1
ATOM 6029 C C . HIS A 1 722 ? 27.391 -10.312 -37.774 1.00 98.31 722 HIS A C 1
ATOM 6031 O O . HIS A 1 722 ? 28.190 -10.658 -38.642 1.00 98.31 722 HIS A O 1
ATOM 6037 N N . LEU A 1 723 ? 27.096 -11.099 -36.740 1.00 98.31 723 LEU A N 1
ATOM 6038 C CA . LEU A 1 723 ? 27.722 -12.403 -36.543 1.00 98.31 723 LEU A CA 1
ATOM 6039 C C . LEU A 1 723 ? 27.286 -13.427 -37.607 1.00 98.31 723 LEU A C 1
ATOM 6041 O O . LEU A 1 723 ? 28.124 -14.189 -38.073 1.00 98.31 723 LEU A O 1
ATOM 6045 N N . LYS A 1 724 ? 26.033 -13.418 -38.079 1.00 98.25 724 LYS A N 1
ATOM 6046 C CA . LYS A 1 724 ? 25.598 -14.272 -39.204 1.00 98.25 724 LYS A CA 1
ATOM 6047 C C . LYS A 1 724 ? 26.411 -13.979 -40.462 1.00 98.25 724 LYS A C 1
ATOM 6049 O O . LYS A 1 724 ? 27.014 -14.882 -41.033 1.00 98.25 724 LYS A O 1
ATOM 6054 N N . LYS A 1 725 ? 26.513 -12.695 -40.824 1.00 98.44 725 LYS A N 1
ATOM 6055 C CA . LYS A 1 725 ? 27.331 -12.237 -41.960 1.00 98.44 725 LYS A CA 1
ATOM 6056 C C . LYS A 1 725 ? 28.801 -12.620 -41.784 1.00 98.44 725 LYS A C 1
ATOM 6058 O O . LYS A 1 725 ? 29.455 -13.018 -42.744 1.00 98.44 725 LYS A O 1
ATOM 6063 N N . ALA A 1 726 ? 29.327 -12.526 -40.561 1.00 98.44 726 ALA A N 1
ATOM 6064 C CA . ALA A 1 726 ? 30.681 -12.970 -40.259 1.00 98.44 726 ALA A CA 1
ATOM 6065 C C . ALA A 1 726 ? 30.853 -14.474 -40.502 1.00 98.44 726 ALA A C 1
ATOM 6067 O O . ALA A 1 726 ? 31.790 -14.860 -41.193 1.00 98.44 726 ALA A O 1
ATOM 6068 N N . LEU A 1 727 ? 29.960 -15.318 -39.976 1.00 98.25 727 LEU A N 1
ATOM 6069 C CA . LEU A 1 727 ? 30.043 -16.774 -40.110 1.00 98.25 727 LEU A CA 1
ATOM 6070 C C . LEU A 1 727 ? 30.095 -17.219 -41.582 1.00 98.25 727 LEU A C 1
ATOM 6072 O O . LEU A 1 727 ? 30.901 -18.090 -41.924 1.00 98.25 727 LEU A O 1
ATOM 6076 N N . ASP A 1 728 ? 29.299 -16.572 -42.436 1.00 97.69 728 ASP A N 1
ATOM 6077 C CA . ASP A 1 728 ? 29.237 -16.841 -43.877 1.00 97.69 728 ASP A CA 1
ATOM 6078 C C . ASP A 1 728 ? 30.524 -16.431 -44.615 1.00 97.69 728 ASP A C 1
ATOM 6080 O O . ASP A 1 728 ? 30.964 -17.121 -45.535 1.00 97.69 728 ASP A O 1
ATOM 6084 N N . LEU A 1 729 ? 31.142 -15.315 -44.210 1.00 97.94 729 LEU A N 1
ATOM 6085 C CA . LEU A 1 729 ? 32.293 -14.707 -44.893 1.00 97.94 729 LEU A CA 1
ATOM 6086 C C . LEU A 1 729 ? 33.661 -15.129 -44.338 1.00 97.94 729 LEU A C 1
ATOM 6088 O O . LEU A 1 729 ? 34.687 -14.880 -44.970 1.00 97.94 729 LEU A O 1
ATOM 6092 N N . LEU A 1 730 ? 33.715 -15.692 -43.133 1.00 98.12 730 LEU A N 1
ATOM 6093 C CA . LEU A 1 730 ? 34.959 -16.170 -42.534 1.00 98.12 730 LEU A CA 1
ATOM 6094 C C . LEU A 1 730 ? 35.459 -17.428 -43.262 1.00 98.12 730 LEU A C 1
ATOM 6096 O O . LEU A 1 730 ? 34.680 -18.215 -43.789 1.00 98.12 730 LEU A O 1
ATOM 6100 N N . GLU A 1 731 ? 36.772 -17.656 -43.255 1.00 96.38 731 GLU A N 1
ATOM 6101 C CA . GLU A 1 731 ? 37.378 -18.840 -43.895 1.00 96.38 731 GLU A CA 1
ATOM 6102 C C . GLU A 1 731 ? 37.922 -19.849 -42.879 1.00 96.38 731 GLU A C 1
ATOM 6104 O O . GLU A 1 731 ? 37.862 -21.053 -43.101 1.00 96.38 731 GLU A O 1
ATOM 6109 N N . LYS A 1 732 ? 38.450 -19.373 -41.746 1.00 97.81 732 LYS A N 1
ATOM 6110 C CA . LYS A 1 732 ? 39.130 -20.216 -40.754 1.00 97.81 732 LYS A CA 1
ATOM 6111 C C . LYS A 1 732 ? 38.138 -20.814 -39.758 1.00 97.81 732 LYS A C 1
ATOM 6113 O O . LYS A 1 732 ? 37.498 -20.060 -39.025 1.00 97.81 732 LYS A O 1
ATOM 6118 N N . ASP A 1 733 ? 38.115 -22.142 -39.650 1.00 97.81 733 ASP A N 1
ATOM 6119 C CA . ASP A 1 733 ? 37.242 -22.889 -38.728 1.00 97.81 733 ASP A CA 1
ATOM 6120 C C . ASP A 1 733 ? 37.309 -22.395 -37.283 1.00 97.81 733 ASP A C 1
ATOM 6122 O O . ASP A 1 733 ? 36.278 -22.239 -36.642 1.00 97.81 733 ASP A O 1
ATOM 6126 N N . GLU A 1 734 ? 38.506 -22.095 -36.770 1.00 96.94 734 GLU A N 1
ATOM 6127 C CA . GLU A 1 734 ? 38.671 -21.602 -35.395 1.00 96.94 734 GLU A CA 1
ATOM 6128 C C . GLU A 1 734 ? 37.888 -20.302 -35.157 1.00 96.94 734 GLU A C 1
ATOM 6130 O O . GLU A 1 734 ? 37.212 -20.144 -34.146 1.00 96.94 734 GLU A O 1
ATOM 6135 N N . VAL A 1 735 ? 37.924 -19.383 -36.124 1.00 97.19 735 VAL A N 1
ATOM 6136 C CA . VAL A 1 735 ? 37.241 -18.088 -36.026 1.00 97.19 735 VAL A CA 1
ATOM 6137 C C . VAL A 1 735 ? 35.735 -18.252 -36.269 1.00 97.19 735 VAL A C 1
ATOM 6139 O O . VAL A 1 735 ? 34.925 -17.586 -35.621 1.00 97.19 735 VAL A O 1
ATOM 6142 N N . LYS A 1 736 ? 35.339 -19.192 -37.140 1.00 98.12 736 LYS A N 1
ATOM 6143 C CA . LYS A 1 736 ? 33.932 -19.586 -37.310 1.00 98.12 736 LYS A CA 1
ATOM 6144 C C . LYS A 1 736 ? 33.348 -20.199 -36.044 1.00 98.12 736 LYS A C 1
ATOM 6146 O O . LYS A 1 736 ? 32.220 -19.871 -35.698 1.00 98.12 736 LYS A O 1
ATOM 6151 N N . ALA A 1 737 ? 34.111 -21.015 -35.320 1.00 96.94 737 ALA A N 1
ATOM 6152 C CA . ALA A 1 737 ? 33.685 -21.597 -34.053 1.00 96.94 737 ALA A CA 1
ATOM 6153 C C . ALA A 1 737 ? 33.386 -20.517 -33.004 1.00 96.94 737 ALA A C 1
ATOM 6155 O O . ALA A 1 737 ? 32.348 -20.569 -32.347 1.00 96.94 737 ALA A O 1
ATOM 6156 N N . MET A 1 738 ? 34.247 -19.496 -32.896 1.00 95.44 738 MET A N 1
ATOM 6157 C CA . MET A 1 738 ? 34.007 -18.337 -32.020 1.00 95.44 738 MET A CA 1
ATOM 6158 C C . MET A 1 738 ? 32.712 -17.619 -32.391 1.00 95.44 738 MET A C 1
ATOM 6160 O O . MET A 1 738 ? 31.860 -17.377 -31.537 1.00 95.44 738 MET A O 1
ATOM 6164 N N . CYS A 1 739 ? 32.546 -17.324 -33.680 1.00 97.44 739 CYS A N 1
ATOM 6165 C CA . CYS A 1 739 ? 31.361 -16.658 -34.199 1.00 97.44 739 CYS A CA 1
ATOM 6166 C C . CYS A 1 739 ? 30.079 -17.477 -33.952 1.00 97.44 739 CYS A C 1
ATOM 6168 O O . CYS A 1 739 ? 29.092 -16.948 -33.442 1.00 97.44 739 CYS A O 1
ATOM 6170 N N . CYS A 1 740 ? 30.120 -18.784 -34.221 1.00 96.94 740 CYS A N 1
ATOM 6171 C CA . CYS A 1 740 ? 29.015 -19.716 -34.012 1.00 96.94 740 CYS A CA 1
ATOM 6172 C C . CYS A 1 740 ? 28.630 -19.829 -32.527 1.00 96.94 740 CYS A C 1
ATOM 6174 O O . CYS A 1 740 ? 27.446 -19.880 -32.199 1.00 96.94 740 CYS A O 1
ATOM 6176 N N . PHE A 1 741 ? 29.599 -19.801 -31.607 1.00 94.25 741 PHE A N 1
ATOM 6177 C CA . PHE A 1 741 ? 29.310 -19.773 -30.171 1.00 94.25 741 PHE A CA 1
ATOM 6178 C C . PHE A 1 741 ? 28.619 -18.467 -29.740 1.00 94.25 741 PHE A C 1
ATOM 6180 O O . PHE A 1 741 ? 27.661 -18.503 -28.969 1.00 94.25 741 PHE A O 1
ATOM 6187 N N . LEU A 1 742 ? 29.041 -17.311 -30.262 1.00 93.94 742 LEU A N 1
ATOM 6188 C CA . LEU A 1 742 ? 28.375 -16.031 -29.981 1.00 93.94 742 LEU A CA 1
ATOM 6189 C C . LEU A 1 742 ? 26.959 -15.970 -30.568 1.00 93.94 742 LEU A C 1
ATOM 6191 O O . LEU A 1 742 ? 26.048 -15.474 -29.906 1.00 93.94 742 LEU A O 1
ATOM 6195 N N . LEU A 1 743 ? 26.747 -16.524 -31.766 1.00 95.81 743 LEU A N 1
ATOM 6196 C CA . LEU A 1 743 ? 25.412 -16.685 -32.351 1.00 95.81 743 LEU A CA 1
ATOM 6197 C C . LEU A 1 743 ? 24.522 -17.573 -31.492 1.00 95.81 743 LEU A C 1
ATOM 6199 O O . LEU A 1 743 ? 23.357 -17.243 -31.275 1.00 95.81 743 LEU A O 1
ATOM 6203 N N . ALA A 1 744 ? 25.079 -18.659 -30.947 1.00 93.12 744 ALA A N 1
ATOM 6204 C CA . ALA A 1 744 ? 24.358 -19.484 -29.997 1.00 93.12 744 ALA A CA 1
ATOM 6205 C C . ALA A 1 744 ? 23.905 -18.656 -28.799 1.00 93.12 744 ALA A C 1
ATOM 6207 O O . ALA A 1 744 ? 22.727 -18.731 -28.474 1.00 93.12 744 ALA A O 1
ATOM 6208 N N . ARG A 1 745 ? 24.783 -17.831 -28.209 1.00 90.00 745 ARG A N 1
ATOM 6209 C CA . ARG A 1 745 ? 24.448 -16.934 -27.089 1.00 90.00 745 ARG A CA 1
ATOM 6210 C C . ARG A 1 745 ? 23.370 -15.909 -27.448 1.00 90.00 745 ARG A C 1
ATOM 6212 O O . ARG A 1 745 ? 22.422 -15.775 -26.684 1.00 90.00 745 ARG A O 1
ATOM 6219 N N . CYS A 1 746 ? 23.465 -15.251 -28.606 1.00 91.38 746 CYS A N 1
ATOM 6220 C CA . CYS A 1 746 ? 22.423 -14.335 -29.094 1.00 91.38 746 CYS A CA 1
ATOM 6221 C C . CYS A 1 746 ? 21.082 -15.057 -29.284 1.00 91.38 746 CYS A C 1
ATOM 6223 O O . CYS A 1 746 ? 20.031 -14.527 -28.962 1.00 91.38 746 CYS A O 1
ATOM 6225 N N . TYR A 1 747 ? 21.089 -16.306 -29.755 1.00 90.75 747 TYR A N 1
ATOM 6226 C CA . TYR A 1 747 ? 19.855 -17.079 -29.878 1.00 90.75 747 TYR A CA 1
ATOM 6227 C C . TYR A 1 747 ? 19.183 -17.302 -28.518 1.00 90.75 747 TYR A C 1
ATOM 6229 O O . TYR A 1 747 ? 17.958 -17.260 -28.453 1.00 90.75 747 TYR A O 1
ATOM 6237 N N . GLN A 1 748 ? 19.958 -17.527 -27.446 1.00 86.50 748 GLN A N 1
ATOM 6238 C CA . GLN A 1 748 ? 19.437 -17.843 -26.107 1.00 86.50 748 GLN A CA 1
ATOM 6239 C C . GLN A 1 748 ? 18.639 -16.696 -25.482 1.00 86.50 748 GLN A C 1
ATOM 6241 O O . GLN A 1 748 ? 17.770 -16.969 -24.659 1.00 86.50 748 GLN A O 1
ATOM 6246 N N . THR A 1 749 ? 18.943 -15.446 -25.838 1.00 84.19 749 THR A N 1
ATOM 6247 C CA . THR A 1 749 ? 18.373 -14.248 -25.200 1.00 84.19 749 THR A CA 1
ATOM 6248 C C . THR A 1 749 ? 16.925 -14.007 -25.612 1.00 84.19 749 THR A C 1
ATOM 6250 O O . THR A 1 749 ? 16.143 -13.509 -24.814 1.00 84.19 749 THR A O 1
ATOM 6253 N N . ARG A 1 750 ? 16.537 -14.424 -26.821 1.00 83.12 750 ARG A N 1
ATOM 6254 C CA . ARG A 1 750 ? 15.181 -14.281 -27.382 1.00 83.12 750 ARG A CA 1
ATOM 6255 C C . ARG A 1 750 ? 14.261 -15.480 -27.093 1.00 83.12 750 ARG A C 1
ATOM 6257 O O . ARG A 1 750 ? 13.475 -15.893 -27.944 1.00 83.12 750 ARG A O 1
ATOM 6264 N N . CYS A 1 751 ? 14.408 -16.093 -25.919 1.00 81.12 751 CYS A N 1
ATOM 6265 C CA . CYS A 1 751 ? 13.530 -17.180 -25.483 1.00 81.12 751 CYS A CA 1
ATOM 6266 C C . CYS A 1 751 ? 12.076 -16.677 -25.365 1.00 81.12 751 CYS A C 1
ATOM 6268 O O . CYS A 1 751 ? 11.865 -15.638 -24.741 1.00 81.12 751 CYS A O 1
ATOM 6270 N N . PRO A 1 752 ? 11.077 -17.380 -25.936 1.00 74.81 752 PRO A N 1
ATOM 6271 C CA . PRO A 1 752 ? 9.682 -16.949 -25.870 1.00 74.81 752 PRO A CA 1
ATOM 6272 C C . PRO A 1 752 ? 9.107 -17.053 -24.452 1.00 74.81 752 PRO A C 1
ATOM 6274 O O . PRO A 1 752 ? 9.595 -17.834 -23.630 1.00 74.81 752 PRO A O 1
ATOM 6277 N N . GLU A 1 753 ? 8.024 -16.309 -24.205 1.00 69.00 753 GLU A N 1
ATOM 6278 C CA . GLU A 1 753 ? 7.324 -16.314 -22.921 1.00 69.00 753 GLU A CA 1
ATOM 6279 C C . GLU A 1 753 ? 6.735 -17.700 -22.584 1.00 69.00 753 GLU A C 1
ATOM 6281 O O . GLU A 1 753 ? 5.983 -18.274 -23.386 1.00 69.00 753 GLU A O 1
ATOM 6286 N N . PRO A 1 754 ? 7.044 -18.261 -21.399 1.00 72.25 754 PRO A N 1
ATOM 6287 C CA . PRO A 1 754 ? 6.353 -19.417 -20.878 1.00 72.25 754 PRO A CA 1
ATOM 6288 C C . PRO A 1 754 ? 4.885 -19.095 -20.653 1.00 72.25 754 PRO A C 1
ATOM 6290 O O . PRO A 1 754 ? 4.519 -18.211 -19.883 1.00 72.25 754 PRO A O 1
ATOM 6293 N N . LYS A 1 755 ? 4.011 -19.905 -21.246 1.00 74.50 755 LYS A N 1
ATOM 6294 C CA . LYS A 1 755 ? 2.610 -19.906 -20.831 1.00 74.50 755 LYS A CA 1
ATOM 6295 C C . LYS A 1 755 ? 2.547 -20.370 -19.379 1.00 74.50 755 LYS A C 1
ATOM 6297 O O . LYS A 1 755 ? 3.019 -21.464 -19.079 1.00 74.50 755 LYS A O 1
ATOM 6302 N N . MET A 1 756 ? 1.953 -19.579 -18.498 1.00 75.62 756 MET A N 1
ATOM 6303 C CA . MET A 1 756 ? 1.794 -19.934 -17.087 1.00 75.62 756 MET A CA 1
ATOM 6304 C C . MET A 1 756 ? 0.477 -20.695 -16.861 1.00 75.62 756 MET A C 1
ATOM 6306 O O . MET A 1 756 ? -0.521 -20.449 -17.540 1.00 75.62 756 MET A O 1
ATOM 6310 N N . LYS A 1 757 ? 0.455 -21.642 -15.917 1.00 76.81 757 LYS A N 1
ATOM 6311 C CA . LYS A 1 757 ? -0.745 -22.394 -15.502 1.00 76.81 757 LYS A CA 1
ATOM 6312 C C . LYS A 1 757 ? -0.794 -22.549 -13.983 1.00 76.81 757 LYS A C 1
ATOM 6314 O O . LYS A 1 757 ? 0.249 -22.693 -13.359 1.00 76.81 757 LYS A O 1
ATOM 6319 N N . LYS A 1 758 ? -1.986 -22.597 -13.383 1.00 71.56 758 LYS A N 1
ATOM 6320 C CA . LYS A 1 758 ? -2.125 -22.927 -11.954 1.00 71.56 758 LYS A CA 1
ATOM 6321 C C . LYS A 1 758 ? -1.775 -24.400 -11.708 1.00 71.56 758 LYS A C 1
ATOM 6323 O O . LYS A 1 758 ? -2.250 -25.273 -12.435 1.00 71.56 758 LYS A O 1
ATOM 6328 N N . ASN A 1 759 ? -0.948 -24.677 -10.704 1.00 75.50 759 ASN A N 1
ATOM 6329 C CA . ASN A 1 759 ? -0.700 -26.025 -10.198 1.00 75.50 759 ASN A CA 1
ATOM 6330 C C . ASN A 1 759 ? -1.791 -26.453 -9.197 1.00 75.50 759 ASN A C 1
ATOM 6332 O O . ASN A 1 759 ? -2.735 -25.708 -8.939 1.00 75.50 759 ASN A O 1
ATOM 6336 N N . GLU A 1 760 ? -1.669 -27.659 -8.633 1.00 69.44 760 GLU A N 1
ATOM 6337 C CA . GLU A 1 760 ? -2.647 -28.224 -7.684 1.00 69.44 760 GLU A CA 1
ATOM 6338 C C . GLU A 1 760 ? -2.847 -27.367 -6.427 1.00 69.44 760 GLU A C 1
ATOM 6340 O O . GLU A 1 760 ? -3.932 -27.354 -5.854 1.00 69.44 760 GLU A O 1
ATOM 6345 N N . SER A 1 761 ? -1.824 -26.611 -6.031 1.00 58.03 761 SER A N 1
ATOM 6346 C CA . SER A 1 761 ? -1.869 -25.688 -4.896 1.00 58.03 761 SER A CA 1
ATOM 6347 C C . SER A 1 761 ? -2.281 -24.265 -5.298 1.00 58.03 761 SER A C 1
ATOM 6349 O O . SER A 1 761 ? -2.180 -23.349 -4.490 1.00 58.03 761 SER A O 1
ATOM 6351 N N . GLY A 1 762 ? -2.706 -24.054 -6.549 1.00 57.28 762 GLY A N 1
ATOM 6352 C CA . GLY A 1 762 ? -3.127 -22.755 -7.073 1.00 57.28 762 GLY A CA 1
ATOM 6353 C C . GLY A 1 762 ? -1.991 -21.826 -7.518 1.00 57.28 762 GLY A C 1
ATOM 6354 O O . GLY A 1 762 ? -2.285 -20.750 -8.039 1.00 57.28 762 GLY A O 1
ATOM 6355 N N . TYR A 1 763 ? -0.719 -22.223 -7.381 1.00 51.34 763 TYR A N 1
ATOM 6356 C CA . TYR A 1 763 ? 0.423 -21.404 -7.805 1.00 51.34 763 TYR A CA 1
ATOM 6357 C C . TYR A 1 763 ? 0.566 -21.396 -9.322 1.00 51.34 763 TYR A C 1
ATOM 6359 O O . TYR A 1 763 ? 0.498 -22.447 -9.960 1.00 51.34 763 TYR A O 1
ATOM 6367 N N . MET A 1 764 ? 0.839 -20.226 -9.894 1.00 58.66 764 MET A N 1
ATOM 6368 C CA . MET A 1 764 ? 1.223 -20.118 -11.298 1.00 58.66 764 MET A CA 1
ATOM 6369 C C . MET A 1 764 ? 2.604 -20.745 -11.492 1.00 58.66 764 MET A C 1
ATOM 6371 O O . MET A 1 764 ? 3.596 -20.292 -10.930 1.00 58.66 764 MET A O 1
ATOM 6375 N N . VAL A 1 765 ? 2.660 -21.807 -12.284 1.00 73.25 765 VAL A N 1
ATOM 6376 C CA . VAL A 1 765 ? 3.889 -22.478 -12.702 1.00 73.25 765 VAL A CA 1
ATOM 6377 C C . VAL A 1 765 ? 3.999 -22.426 -14.216 1.00 73.25 765 VAL A C 1
ATOM 6379 O O . VAL A 1 765 ? 2.990 -22.408 -14.926 1.00 73.25 765 VAL A O 1
ATOM 6382 N N . GLU A 1 766 ? 5.227 -22.429 -14.722 1.00 78.44 766 GLU A N 1
ATOM 6383 C CA . GLU A 1 766 ? 5.478 -22.542 -16.153 1.00 78.44 766 GLU A CA 1
ATOM 6384 C C . GLU A 1 766 ? 4.823 -23.818 -16.705 1.00 78.44 766 GLU A C 1
ATOM 6386 O O . GLU A 1 766 ? 4.978 -24.923 -16.171 1.00 78.44 766 GLU A O 1
ATOM 6391 N N . SER A 1 767 ? 4.047 -23.673 -17.777 1.00 81.56 767 SER A N 1
ATOM 6392 C CA . SER A 1 767 ? 3.486 -24.820 -18.475 1.00 81.56 767 SER A CA 1
ATOM 6393 C C . SER A 1 767 ? 4.581 -25.544 -19.247 1.00 81.56 767 SER A C 1
ATOM 6395 O O . SER A 1 767 ? 5.354 -24.957 -20.002 1.00 81.56 767 SER A O 1
ATOM 6397 N N . GLN A 1 768 ? 4.625 -26.857 -19.059 1.00 88.56 768 GLN A N 1
ATOM 6398 C CA . GLN A 1 768 ? 5.493 -27.725 -19.834 1.00 88.56 768 GLN A CA 1
ATOM 6399 C C . GLN A 1 768 ? 4.847 -28.048 -21.182 1.00 88.56 768 GLN A C 1
ATOM 6401 O O . GLN A 1 768 ? 3.628 -28.209 -21.288 1.00 88.56 768 GLN A O 1
ATOM 6406 N N . THR A 1 769 ? 5.681 -28.168 -22.208 1.00 86.88 769 THR A N 1
ATOM 6407 C CA . THR A 1 769 ? 5.304 -28.608 -23.549 1.00 86.88 769 THR A CA 1
ATOM 6408 C C . THR A 1 769 ? 5.892 -29.985 -23.841 1.00 86.88 769 THR A C 1
ATOM 6410 O O . THR A 1 769 ? 6.973 -30.330 -23.360 1.00 86.88 769 THR A O 1
ATOM 6413 N N . ILE A 1 770 ? 5.182 -30.794 -24.630 1.00 89.25 770 ILE A N 1
ATOM 6414 C CA . ILE A 1 770 ? 5.639 -32.134 -25.009 1.00 89.25 770 ILE A CA 1
ATOM 6415 C C . ILE A 1 770 ? 6.437 -32.038 -26.307 1.00 89.25 770 ILE A C 1
ATOM 6417 O O . ILE A 1 770 ? 5.900 -31.697 -27.361 1.00 89.25 770 ILE A O 1
ATOM 6421 N N . TYR A 1 771 ? 7.709 -32.426 -26.257 1.00 86.69 771 TYR A N 1
ATOM 6422 C CA . TYR A 1 771 ? 8.569 -32.556 -27.428 1.00 86.69 771 TYR A CA 1
ATOM 6423 C C . TYR A 1 771 ? 9.175 -33.959 -27.477 1.00 86.69 771 TYR A C 1
ATOM 6425 O O . TYR A 1 771 ? 9.811 -34.415 -26.528 1.00 86.69 771 TYR A O 1
ATOM 6433 N N . LYS A 1 772 ? 8.947 -34.677 -28.586 1.00 88.94 772 LYS A N 1
ATOM 6434 C CA . LYS A 1 772 ? 9.388 -36.076 -28.782 1.00 88.94 772 LYS A CA 1
ATOM 6435 C C . LYS A 1 772 ? 9.013 -37.014 -27.614 1.00 88.94 772 LYS A C 1
ATOM 6437 O O . LYS A 1 772 ? 9.797 -37.876 -27.228 1.00 88.94 772 LYS A O 1
ATOM 6442 N N . GLY A 1 773 ? 7.812 -36.843 -27.054 1.00 90.75 773 GLY A N 1
ATOM 6443 C CA . GLY A 1 773 ? 7.279 -37.693 -25.981 1.00 90.75 773 GLY A CA 1
ATOM 6444 C C . GLY A 1 773 ? 7.827 -37.404 -24.579 1.00 90.75 773 GLY A C 1
ATOM 6445 O O . GLY A 1 773 ? 7.579 -38.193 -23.673 1.00 90.75 773 GLY A O 1
ATOM 6446 N N . LYS A 1 774 ? 8.563 -36.302 -24.389 1.00 90.81 774 LYS A N 1
ATOM 6447 C CA . LYS A 1 774 ? 9.035 -35.833 -23.079 1.00 90.81 774 LYS A CA 1
ATOM 6448 C C . LYS A 1 774 ? 8.542 -34.416 -22.808 1.00 90.81 774 LYS A C 1
ATOM 6450 O O . LYS A 1 774 ? 8.399 -33.626 -23.740 1.00 90.81 774 LYS A O 1
ATOM 6455 N N . GLU A 1 775 ? 8.288 -34.119 -21.542 1.00 91.31 775 GLU A N 1
ATOM 6456 C CA . GLU A 1 775 ? 7.902 -32.789 -21.077 1.00 91.31 775 GLU A CA 1
ATOM 6457 C C . GLU A 1 775 ? 9.141 -31.915 -20.886 1.00 91.31 775 GLU A C 1
ATOM 6459 O O . GLU A 1 775 ? 10.137 -32.347 -20.304 1.00 91.31 775 GLU A O 1
ATOM 6464 N N . TYR A 1 776 ? 9.067 -30.690 -21.392 1.00 88.06 776 TYR A N 1
ATOM 6465 C CA . TYR A 1 776 ? 10.091 -29.667 -21.240 1.00 88.06 776 TYR A CA 1
ATOM 6466 C C . TYR A 1 776 ? 9.440 -28.354 -20.845 1.00 88.06 776 TYR A C 1
ATOM 6468 O O . 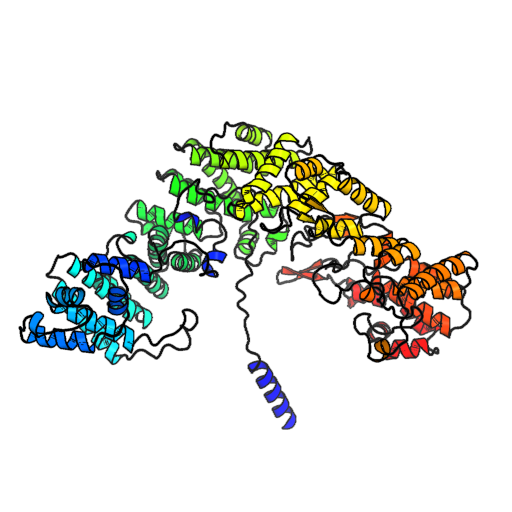TYR A 1 776 ? 8.352 -28.026 -21.323 1.00 88.06 776 TYR A O 1
ATOM 6476 N N . TYR A 1 777 ? 10.133 -27.575 -20.028 1.00 85.88 777 TYR A N 1
ATOM 6477 C CA . TYR A 1 777 ? 9.855 -26.152 -19.924 1.00 85.88 777 TYR A CA 1
ATOM 6478 C C . TYR A 1 777 ? 10.196 -25.453 -21.253 1.00 85.88 777 TYR A C 1
ATOM 6480 O O . TYR A 1 777 ? 11.011 -25.963 -22.033 1.00 85.88 777 TYR A O 1
ATOM 6488 N N . ILE A 1 778 ? 9.547 -24.323 -21.567 1.00 82.44 778 ILE A N 1
ATOM 6489 C CA . ILE A 1 778 ? 9.738 -23.666 -22.869 1.00 82.44 778 ILE A CA 1
ATOM 6490 C C . ILE A 1 778 ? 11.185 -23.214 -23.031 1.00 82.44 778 ILE A C 1
ATOM 6492 O O . ILE A 1 778 ? 11.749 -23.370 -24.113 1.00 82.44 778 ILE A O 1
ATOM 6496 N N . HIS A 1 779 ? 11.799 -22.738 -21.944 1.00 82.00 779 HIS A N 1
ATOM 6497 C CA . HIS A 1 779 ? 13.189 -22.310 -21.940 1.00 82.00 779 HIS A CA 1
ATOM 6498 C C . HIS A 1 779 ? 14.127 -23.476 -22.262 1.00 82.00 779 HIS A C 1
ATOM 6500 O O . HIS A 1 779 ? 14.934 -23.369 -23.183 1.00 82.00 779 HIS A O 1
ATOM 6506 N N . ASP A 1 780 ? 13.959 -24.625 -21.606 1.00 84.00 780 ASP A N 1
ATOM 6507 C CA . ASP A 1 780 ? 14.765 -25.821 -21.866 1.00 84.00 780 ASP A CA 1
ATOM 6508 C C . ASP A 1 780 ? 14.641 -26.292 -23.317 1.00 84.00 780 ASP A C 1
ATOM 6510 O O . ASP A 1 780 ? 15.640 -26.607 -23.973 1.00 84.00 780 ASP A O 1
ATOM 6514 N N . LEU A 1 781 ? 13.408 -26.342 -23.836 1.00 87.69 781 LEU A N 1
ATOM 6515 C CA . LEU A 1 781 ? 13.163 -26.766 -25.210 1.00 87.69 781 LEU A CA 1
ATOM 6516 C C . LEU A 1 781 ? 13.788 -25.790 -26.208 1.00 87.69 781 LEU A C 1
ATOM 6518 O O . LEU A 1 781 ? 14.442 -26.221 -27.159 1.00 87.69 781 LEU A O 1
ATOM 6522 N N . TYR A 1 782 ? 13.606 -24.492 -25.977 1.00 87.69 782 TYR A N 1
ATOM 6523 C CA . TYR A 1 782 ? 14.136 -23.444 -26.833 1.00 87.69 782 TYR A CA 1
ATOM 6524 C C . TYR A 1 782 ? 15.669 -23.512 -26.910 1.00 87.69 782 TYR A C 1
ATOM 6526 O O . TYR A 1 782 ? 16.234 -23.463 -28.003 1.00 87.69 782 TYR A O 1
ATOM 6534 N N . GLN A 1 783 ? 16.347 -23.753 -25.782 1.00 85.12 783 GLN A N 1
ATOM 6535 C CA . GLN A 1 783 ? 17.799 -23.960 -25.756 1.00 85.12 783 GLN A CA 1
ATOM 6536 C C . GLN A 1 783 ? 18.233 -25.250 -26.463 1.00 85.12 783 GLN A C 1
ATOM 6538 O O . GLN A 1 783 ? 19.205 -25.238 -27.219 1.00 85.12 783 GLN A O 1
ATOM 6543 N N . LYS A 1 784 ? 17.496 -26.357 -26.294 1.00 85.62 784 LYS A N 1
ATOM 6544 C CA . LYS A 1 784 ? 17.762 -27.621 -27.012 1.00 85.62 784 LYS A CA 1
ATOM 6545 C C . LYS A 1 784 ? 17.580 -27.508 -28.526 1.00 85.62 784 LYS A C 1
ATOM 6547 O O . LYS A 1 784 ? 18.149 -28.304 -29.269 1.00 85.62 784 LYS A O 1
ATOM 6552 N N . GLN A 1 785 ? 16.784 -26.547 -28.984 1.00 88.94 785 GLN A N 1
ATOM 6553 C CA . GLN A 1 785 ? 16.553 -26.264 -30.400 1.00 88.94 785 GLN A CA 1
ATOM 6554 C C . GLN A 1 785 ? 17.502 -25.203 -30.971 1.00 88.94 785 GLN A C 1
ATOM 6556 O O . GLN A 1 785 ? 17.373 -24.860 -32.144 1.00 88.94 785 GLN A O 1
ATOM 6561 N N . ASN A 1 786 ? 18.461 -24.700 -30.187 1.00 92.56 786 ASN A N 1
ATOM 6562 C CA . ASN A 1 786 ? 19.423 -23.705 -30.645 1.00 92.56 786 ASN A CA 1
ATOM 6563 C C . ASN A 1 786 ? 20.271 -24.260 -31.813 1.00 92.56 786 ASN A C 1
ATOM 6565 O O . ASN A 1 786 ? 21.104 -25.151 -31.598 1.00 92.56 786 ASN A O 1
ATOM 6569 N N . PRO A 1 787 ? 20.097 -23.747 -33.047 1.00 94.12 787 PRO A N 1
ATOM 6570 C CA . PRO A 1 787 ? 20.719 -24.330 -34.234 1.00 94.12 787 PRO A CA 1
ATOM 6571 C C . PRO A 1 787 ? 22.242 -24.184 -34.213 1.00 94.12 787 PRO A C 1
ATOM 6573 O O . PRO A 1 787 ? 22.958 -25.060 -34.695 1.00 94.12 787 PRO A O 1
ATOM 6576 N N . TYR A 1 788 ? 22.746 -23.118 -33.592 1.00 95.44 788 TYR A N 1
ATOM 6577 C CA . TYR A 1 788 ? 24.172 -22.822 -33.547 1.00 95.44 788 TYR A CA 1
ATOM 6578 C C . TYR A 1 788 ? 24.921 -23.706 -32.552 1.00 95.44 788 TYR A C 1
ATOM 6580 O O . TYR A 1 788 ? 26.101 -23.966 -32.748 1.00 95.44 788 TYR A O 1
ATOM 6588 N N . LEU A 1 789 ? 24.255 -24.223 -31.511 1.00 92.25 789 LEU A N 1
ATOM 6589 C CA . LEU A 1 789 ? 24.859 -25.237 -30.641 1.00 92.25 789 LEU A CA 1
ATOM 6590 C C . LEU A 1 789 ? 25.080 -26.547 -31.401 1.00 92.25 789 LEU A C 1
ATOM 6592 O O . LEU A 1 789 ? 26.163 -27.132 -31.336 1.00 92.25 789 LEU A O 1
ATOM 6596 N N . GLY A 1 790 ? 24.072 -26.973 -32.168 1.00 90.81 790 GLY A N 1
ATOM 6597 C CA . GLY A 1 790 ? 24.177 -28.135 -33.048 1.00 90.81 790 GLY A CA 1
ATOM 6598 C C . GLY A 1 790 ? 25.289 -27.968 -34.083 1.00 90.81 790 GLY A C 1
ATOM 6599 O O . GLY A 1 790 ? 26.150 -28.842 -34.195 1.00 90.81 790 GLY A O 1
ATOM 6600 N N . GLN A 1 791 ? 25.313 -26.822 -34.768 1.00 95.50 791 GLN A N 1
ATOM 6601 C CA . GLN A 1 791 ? 26.343 -26.487 -35.750 1.00 95.50 791 GLN A CA 1
ATOM 6602 C C . GLN A 1 791 ? 27.746 -26.454 -35.127 1.00 95.50 791 GLN A C 1
ATOM 6604 O O . GLN A 1 791 ? 28.671 -27.057 -35.663 1.00 95.50 791 GLN A O 1
ATOM 6609 N N . LEU A 1 792 ? 27.907 -25.836 -33.951 1.00 94.62 792 LEU A N 1
ATOM 6610 C CA . LEU A 1 792 ? 29.191 -25.761 -33.251 1.00 94.62 792 LEU A CA 1
ATOM 6611 C C . LEU A 1 792 ? 29.774 -27.151 -32.954 1.00 94.62 792 LEU A C 1
ATOM 6613 O O . LEU A 1 792 ? 30.977 -27.363 -33.097 1.00 94.62 792 LEU A O 1
ATOM 6617 N N . ARG A 1 793 ? 28.928 -28.118 -32.583 1.00 94.50 793 ARG A N 1
ATOM 6618 C CA . ARG A 1 793 ? 29.352 -29.508 -32.372 1.00 94.50 793 ARG A CA 1
ATOM 6619 C C . ARG A 1 793 ? 29.672 -30.228 -33.684 1.00 94.50 793 ARG A C 1
ATOM 6621 O O . ARG A 1 793 ? 30.666 -30.950 -33.745 1.00 94.50 793 ARG A O 1
ATOM 6628 N N . GLN A 1 794 ? 28.810 -30.093 -34.689 1.00 95.88 794 GLN A N 1
ATOM 6629 C CA . GLN A 1 794 ? 28.928 -30.829 -35.952 1.00 95.88 794 GLN A CA 1
ATOM 6630 C C . GLN A 1 794 ? 30.135 -30.362 -36.764 1.00 95.88 794 GLN A C 1
ATOM 6632 O O . GLN A 1 794 ? 30.956 -31.186 -37.162 1.00 95.88 794 GLN A O 1
ATOM 6637 N N . ASP A 1 795 ? 30.270 -29.049 -36.927 1.00 97.50 795 ASP A N 1
ATOM 6638 C CA . ASP A 1 795 ? 31.209 -28.459 -37.877 1.00 97.50 795 ASP A CA 1
ATOM 6639 C C . ASP A 1 795 ? 32.519 -28.034 -37.208 1.00 97.50 795 ASP A C 1
ATOM 6641 O O . ASP A 1 795 ? 33.548 -27.953 -37.874 1.00 97.50 795 ASP A O 1
ATOM 6645 N N . PHE A 1 796 ? 32.507 -27.762 -35.896 1.00 97.75 796 PHE A N 1
ATOM 6646 C CA . PHE A 1 796 ? 33.624 -27.097 -35.215 1.00 97.75 796 PHE A CA 1
ATOM 6647 C C . PHE A 1 796 ? 34.144 -27.818 -33.965 1.00 97.75 796 PHE A C 1
ATOM 6649 O O . PHE A 1 796 ? 34.937 -27.245 -33.213 1.00 97.75 796 PHE A O 1
ATOM 6656 N N . SER A 1 797 ? 33.778 -29.082 -33.732 1.00 96.00 797 SER A N 1
ATOM 6657 C CA . SER A 1 797 ? 34.216 -29.817 -32.530 1.00 96.00 797 SER A CA 1
ATOM 6658 C C . SER A 1 797 ? 35.731 -30.062 -32.433 1.00 96.00 797 SER A C 1
ATOM 6660 O O . SER A 1 797 ? 36.260 -30.312 -31.345 1.00 96.00 797 SER A O 1
ATOM 6662 N N . HIS A 1 798 ? 36.464 -29.959 -33.545 1.00 96.69 798 HIS A N 1
ATOM 6663 C CA . HIS A 1 798 ? 37.927 -30.060 -33.580 1.00 96.69 798 HIS A CA 1
ATOM 6664 C C . HIS A 1 798 ? 38.645 -28.803 -33.076 1.00 96.69 798 HIS A C 1
ATOM 6666 O O . HIS A 1 798 ? 39.799 -28.907 -32.639 1.00 96.69 798 HIS A O 1
ATOM 6672 N N . THR A 1 799 ? 37.977 -27.649 -33.120 1.00 97.75 799 THR A N 1
ATOM 6673 C CA . THR A 1 799 ? 38.550 -26.330 -32.807 1.00 97.75 799 THR A CA 1
ATOM 6674 C C . THR A 1 799 ? 38.914 -26.186 -31.331 1.00 97.75 799 THR A C 1
ATOM 6676 O O . THR A 1 799 ? 38.404 -26.900 -30.459 1.00 97.75 799 THR A O 1
ATOM 6679 N N . LYS A 1 800 ? 39.831 -25.264 -31.028 1.00 94.44 800 LYS A N 1
ATOM 6680 C CA . LYS A 1 800 ? 40.203 -24.939 -29.648 1.00 94.44 800 LYS A CA 1
ATOM 6681 C C . LYS A 1 800 ? 39.028 -24.271 -28.934 1.00 94.44 800 LYS A C 1
ATOM 6683 O O . LYS A 1 800 ? 38.694 -24.680 -27.825 1.00 94.44 800 LYS A O 1
ATOM 6688 N N . THR A 1 801 ? 38.364 -23.332 -29.601 1.00 92.06 801 THR A N 1
ATOM 6689 C CA . THR A 1 801 ? 37.187 -22.621 -29.093 1.00 92.06 801 THR A CA 1
ATOM 6690 C C . THR A 1 801 ? 36.086 -23.572 -28.630 1.00 92.06 801 THR A C 1
ATOM 6692 O O . THR A 1 801 ? 35.590 -23.421 -27.517 1.00 92.06 801 THR A O 1
ATOM 6695 N N . TYR A 1 802 ? 35.724 -24.591 -29.425 1.00 94.06 802 TYR A N 1
ATOM 6696 C CA . TYR A 1 802 ? 34.720 -25.573 -28.996 1.00 94.06 802 TYR A CA 1
ATOM 6697 C C . TYR A 1 802 ? 35.146 -26.305 -27.723 1.00 94.06 802 TYR A C 1
ATOM 6699 O O . TYR A 1 802 ? 34.353 -26.442 -26.794 1.00 94.06 802 TYR A O 1
ATOM 6707 N N . LYS A 1 803 ? 36.399 -26.770 -27.664 1.00 90.88 803 LYS A N 1
ATOM 6708 C CA . LYS A 1 803 ? 36.915 -27.517 -26.509 1.00 90.88 803 LYS A CA 1
ATOM 6709 C C . LYS A 1 803 ? 36.904 -26.659 -25.247 1.00 90.88 803 LYS A C 1
ATOM 6711 O O . LYS A 1 803 ? 36.501 -27.147 -24.194 1.00 90.88 803 LYS A O 1
ATOM 6716 N N . GLU A 1 804 ? 37.289 -25.389 -25.356 1.00 86.56 804 GLU A N 1
ATOM 6717 C CA . GLU A 1 804 ? 37.225 -24.433 -24.248 1.00 86.56 804 GLU A CA 1
ATOM 6718 C C . GLU A 1 804 ? 35.777 -24.189 -23.815 1.00 86.56 804 GLU A C 1
ATOM 6720 O O . GLU A 1 804 ? 35.447 -24.426 -22.651 1.00 86.56 804 GLU A O 1
ATOM 6725 N N . ALA A 1 805 ? 34.894 -23.838 -24.755 1.00 86.25 805 ALA A N 1
ATOM 6726 C CA . ALA A 1 805 ? 33.478 -23.614 -24.493 1.00 86.25 805 ALA A CA 1
ATOM 6727 C C . ALA A 1 805 ? 32.820 -24.830 -23.826 1.00 86.25 805 ALA A C 1
ATOM 6729 O O . ALA A 1 805 ? 32.141 -24.686 -22.814 1.00 86.25 805 ALA A O 1
ATOM 6730 N N . TYR A 1 806 ? 33.050 -26.043 -24.338 1.00 86.06 806 TYR A N 1
ATOM 6731 C CA . TYR A 1 806 ? 32.497 -27.286 -23.789 1.00 86.06 806 TYR A CA 1
ATOM 6732 C C . TYR A 1 806 ? 33.070 -27.600 -22.398 1.00 86.06 806 TYR A C 1
ATOM 6734 O O . TYR A 1 806 ? 32.385 -28.164 -21.544 1.00 86.06 806 TYR A O 1
ATOM 6742 N N . SER A 1 807 ? 34.319 -27.213 -22.126 1.00 80.75 807 SER A N 1
ATOM 6743 C CA . SER A 1 807 ? 34.947 -27.409 -20.815 1.00 80.75 807 SER A CA 1
ATOM 6744 C C . SER A 1 807 ? 34.461 -26.413 -19.752 1.00 80.75 807 SER A C 1
ATOM 6746 O O . SER A 1 807 ? 34.361 -26.781 -18.580 1.00 80.75 807 SER A O 1
ATOM 6748 N N . MET A 1 808 ? 34.097 -25.192 -20.151 1.00 77.56 808 MET A N 1
ATOM 6749 C CA . MET A 1 808 ? 33.765 -24.096 -19.232 1.00 77.56 808 MET A CA 1
ATOM 6750 C C . MET A 1 808 ? 32.256 -23.838 -19.107 1.00 77.56 808 MET A C 1
ATOM 6752 O O . MET A 1 808 ? 31.784 -23.454 -18.040 1.00 77.56 808 MET A O 1
ATOM 6756 N N . CYS A 1 809 ? 31.473 -24.092 -20.157 1.00 79.06 809 CYS A N 1
ATOM 6757 C CA . CYS A 1 809 ? 30.044 -23.804 -20.192 1.00 79.06 809 CYS A CA 1
ATOM 6758 C C . CYS A 1 809 ? 29.216 -25.044 -19.814 1.00 79.06 809 CYS A C 1
ATOM 6760 O O . CYS A 1 809 ? 28.987 -25.937 -20.633 1.00 79.06 809 CYS A O 1
ATOM 6762 N N . ASN A 1 810 ? 28.715 -25.090 -18.575 1.00 71.69 810 ASN A N 1
ATOM 6763 C CA . ASN A 1 810 ? 27.820 -26.165 -18.117 1.00 71.69 810 ASN A CA 1
ATOM 6764 C C . ASN A 1 810 ? 26.564 -26.298 -18.991 1.00 71.69 810 ASN A C 1
ATOM 6766 O O . ASN A 1 810 ? 26.148 -27.413 -19.300 1.00 71.69 810 ASN A O 1
ATOM 6770 N N . ASN A 1 811 ? 26.003 -25.167 -19.427 1.00 68.06 811 ASN A N 1
ATOM 6771 C CA . ASN A 1 811 ? 24.826 -25.126 -20.293 1.00 68.06 811 ASN A CA 1
ATOM 6772 C C . ASN A 1 811 ? 25.109 -25.783 -21.647 1.00 68.06 811 ASN A C 1
ATOM 6774 O O . ASN A 1 811 ? 24.325 -26.607 -22.103 1.00 68.06 811 ASN A O 1
ATOM 6778 N N . LEU A 1 812 ? 26.258 -25.483 -22.261 1.00 78.69 812 LEU A N 1
ATOM 6779 C CA . LEU A 1 812 ? 26.654 -26.094 -23.529 1.00 78.69 812 LEU A CA 1
ATOM 6780 C C . LEU A 1 812 ? 26.702 -27.623 -23.428 1.00 78.69 812 LEU A C 1
ATOM 6782 O O . LEU A 1 812 ? 26.130 -28.300 -24.277 1.00 78.69 812 LEU A O 1
ATOM 6786 N N . ARG A 1 813 ? 27.324 -28.165 -22.371 1.00 81.56 813 ARG A N 1
ATOM 6787 C CA . ARG A 1 813 ? 27.343 -29.618 -22.129 1.00 81.56 813 ARG A CA 1
ATOM 6788 C C . ARG A 1 813 ? 25.939 -30.182 -21.960 1.00 81.56 813 ARG A C 1
ATOM 6790 O O . ARG A 1 813 ? 25.579 -31.126 -22.644 1.00 81.56 813 ARG A O 1
ATOM 6797 N N . HIS A 1 814 ? 25.128 -29.555 -21.109 1.00 77.56 814 HIS A N 1
ATOM 6798 C CA . HIS A 1 814 ? 23.767 -30.005 -20.817 1.00 77.56 814 HIS A CA 1
ATOM 6799 C C . HIS A 1 814 ? 22.844 -30.052 -22.050 1.00 77.56 814 HIS A C 1
ATOM 6801 O O . HIS A 1 814 ? 21.905 -30.849 -22.103 1.00 77.56 814 HIS A O 1
ATOM 6807 N N . TYR A 1 815 ? 23.064 -29.176 -23.033 1.00 78.81 815 TYR A N 1
ATOM 6808 C CA . TYR A 1 815 ? 22.250 -29.146 -24.248 1.00 78.81 815 TYR A CA 1
ATOM 6809 C C . TYR A 1 815 ? 22.785 -30.044 -25.366 1.00 78.81 815 TYR A C 1
ATOM 6811 O O . TYR A 1 815 ? 21.989 -30.491 -26.193 1.00 78.81 815 TYR A O 1
ATOM 6819 N N . LEU A 1 816 ? 24.094 -30.307 -25.401 1.00 79.12 816 LEU A N 1
ATOM 6820 C CA . LEU A 1 816 ? 24.709 -31.177 -26.403 1.00 79.12 816 LEU A CA 1
ATOM 6821 C C . LEU A 1 816 ? 24.690 -32.661 -26.012 1.00 79.12 816 LEU A C 1
ATOM 6823 O O . LEU A 1 816 ? 24.591 -33.502 -26.909 1.00 79.12 816 LEU A O 1
ATOM 6827 N N . ASP A 1 817 ? 24.787 -32.983 -24.725 1.00 79.94 817 ASP A N 1
ATOM 6828 C CA . ASP A 1 817 ? 24.744 -34.354 -24.199 1.00 79.94 817 ASP A CA 1
ATOM 6829 C C . ASP A 1 817 ? 23.304 -34.785 -23.871 1.00 79.94 817 ASP A C 1
ATOM 6831 O O . ASP A 1 817 ? 22.966 -35.958 -24.165 1.00 79.94 817 ASP A O 1
#

Radius of gyration: 36.23 Å; Cα contacts (8 Å, |Δi|>4): 1023; chains: 1; bounding box: 77×76×114 Å

Foldseek 3Di:
DVVVVVVVVVVVVVVVPPPPPPVCPVPPPPVPLDDLADLCCWPPNDDDPCSCLFPDVPCVLPVPPPDDPQDALLRQQLVVVCVLLVHDSDPLSSCLQQPACLVLLVQLLVCLVVVHDLVVRDPDRPSSSSNSQSVDSLSSLLSNLVSCCCVQQDDDDDPVCVPPDGDDRPPVSLVVSLVSLVVSLVVLPVPDDPSSLVSLLVSLLSNLVSCLVVVVLVSSVVSCVVRNVVSADQCLPGSSNLSSLQSQLSSCVSVVVLLSSLLSLLSSLRRPRHCNSVSLVSLLVSLPVDPLVVSVVVDPDPVSNLSSLLSNLSRDLAQPLQVCLVPLLPDPPLSSSLSSLSSNVSSCSLQPVCVVLAVCSCVDPDPNVVCNVVPVPSSVVSLVSSLVSLVSSLVVDPDLSSVLSSLLVNLVSCVSVVNNVSNVVSLPDDRDDPSSVLSSLSSVQQSCLVVLPDGDVVSVLVLVVVLVVCLVIDPSSNQSSLCSLQVGCLVSHCVVVVNNLSNLLSLQSNQDDSVCQQETASCSRLQSQCCLQWQDALVRNVVSQVCLVVVVDPVSVSCVVVNRHYHNPPCLLSNLVNCLLVLVLVSNLVSQPDQAQWAQQLPDDDLDFLPDCDPVRVVDDTDGSVRLSVQSVVLVVCCVVPVALVSLLNNLSSLQLCAPRHNRVCSSDVCVVPVDGHPCLVDQDSQWRFRASDDSRRVPGDTHGTDPSSVCSQLVVSSLVSLVSSLVRDDDLQSNLSSLVVNLVSQLRPQDDFDWDQDPVGDTDGDWDDDPNDTDGSSLVSSLPRVSLVVSVPRRCVHPSNVVSCVHHPSSVVSVD

pLDDT: mean 81.13, std 16.41, range [28.48, 98.44]